Protein AF-0000000072291088 (afdb_homodimer)

Foldseek 3Di:
DDPPPPPDPCVVPPLPDQDKFKDWFADEFPDDLPWGWMWIFTSQFTADIGTHPPPPPPPPQLRFHKYWWFFFEFLAAALQQAQLCPDPVNVVQDDDPLAPVSQVVSSLVVLLVDDLVVSLVSNLVQVVQLLLLRHAEYEYEFEDDPRNQCSRVVSLVVVCVVCVQRHHYAYEYEHAAQQPQDDPDPDGSLVSSLVSCPDPRHAEYEYELVNHPDVVSSLVVLLSQLLSCLVVLHAYEYAFLQAQDQPDDGCLLSNLVSCVVNVQDQDCVVCPPSHYAYEYEFNLNCVPDDPVRLLVSLVSNDRHRYEYEKAQQLQQSHYFADDDPPPGPGGDSSIDLFLCSCPVRVGQYAYRNHHHCGSSHNDDGRNLLVVLQVSCVNNVPQDQVSLQQNSLRRGVSSCVNRPNDDDRGGDRDGGHGPWIKMAGDRPPNDPLGDSHSSSCSNPVDNFMFTDGSSHTNYTD/DDDPPPPDPCVVPPLDDQPKFKDWFADEFPDDLPWGWMWIFTSQFTADIGTHPPPPPPPPFLRFHKYWWFFFEFLAAELQQAQLCPDPVNVVQDDDPLAPVSQVVSSLVVLLVDDLVVSLVSNVVQVVQLLLLRHAEYEYEFEDDPRNQCSRVVSLVVVCVVCVQRHHYAYEYEHAAQQPQDDPDPDHSLVSSLVSCPDPRHAEYEYELVNHPDPVSSLVVLLSQLLSCLVSLHAYEYAFLQAQDQVDDGCLLSNLVSCVVNVQDQDCVVCPPSHYAYEYEFNLNCVPDDPVRLLVSLVSNDRHRYEYEKAQQLQQSHYFADDDPPPRPTGDSSIDLFLCSCPVRVGQYAYRNHHHCGSSHNDDGRNLLVVLQVSCVNNVPQDQVSLQQNSLRRGVSSCVNRPNDDDRGGDRDGGHGPWIKMAGDPPPNDPLGDSHSSSCSNPVDNFMFTDGSSHTNYTD

Organism: Botryotinia fuckeliana (strain B05.10) (NCBI:txid332648)

Radius of gyration: 28.65 Å; Cα contacts (8 Å, |Δi|>4): 2075; chains: 2; bounding box: 60×113×72 Å

Structure (mmCIF, N/CA/C/O backbone):
data_AF-0000000072291088-model_v1
#
loop_
_entity.id
_entity.type
_entity.pdbx_description
1 polymer 'Uncharacterized protein'
#
loop_
_atom_site.group_PDB
_atom_site.id
_atom_site.type_symbol
_atom_site.label_atom_id
_atom_site.label_alt_id
_atom_site.label_comp_id
_atom_site.label_asym_id
_atom_site.label_entity_id
_atom_site.label_seq_id
_atom_site.pdbx_PDB_ins_code
_atom_site.Cartn_x
_atom_site.Cartn_y
_atom_site.Cartn_z
_atom_site.occupancy
_atom_site.B_iso_or_equiv
_atom_site.auth_seq_id
_atom_site.auth_comp_id
_atom_site.auth_asym_id
_atom_site.auth_atom_id
_atom_site.pdbx_PDB_model_num
ATOM 1 N N . MET A 1 1 ? 4.293 -61.125 -18.312 1 27.14 1 MET A N 1
ATOM 2 C CA . MET A 1 1 ? 3.104 -61.25 -17.469 1 27.14 1 MET A CA 1
ATOM 3 C C . MET A 1 1 ? 3.047 -60.125 -16.453 1 27.14 1 MET A C 1
ATOM 5 O O . MET A 1 1 ? 3.73 -60.156 -15.43 1 27.14 1 MET A O 1
ATOM 9 N N . SER A 1 2 ? 3.035 -58.844 -16.859 1 27.5 2 SER A N 1
ATOM 10 C CA . SER A 1 2 ? 3.465 -57.531 -16.438 1 27.5 2 SER A CA 1
ATOM 11 C C . SER A 1 2 ? 2.592 -57 -15.305 1 27.5 2 SER A C 1
ATOM 13 O O . SER A 1 2 ? 1.382 -56.812 -15.477 1 27.5 2 SER A O 1
ATOM 15 N N . GLU A 1 3 ? 2.854 -57.375 -14.008 1 29.78 3 GLU A N 1
ATOM 16 C CA . GLU A 1 3 ? 2.078 -57.156 -12.789 1 29.78 3 GLU A CA 1
ATOM 17 C C . GLU A 1 3 ? 1.781 -55.688 -12.586 1 29.78 3 GLU A C 1
ATOM 19 O O . GLU A 1 3 ? 2.688 -54.844 -12.648 1 29.78 3 GLU A O 1
ATOM 24 N N . THR A 1 4 ? 0.57 -55.188 -12.859 1 29.88 4 THR A N 1
ATOM 25 C CA . THR A 1 4 ? -0.176 -53.938 -12.727 1 29.88 4 THR A CA 1
ATOM 26 C C . THR A 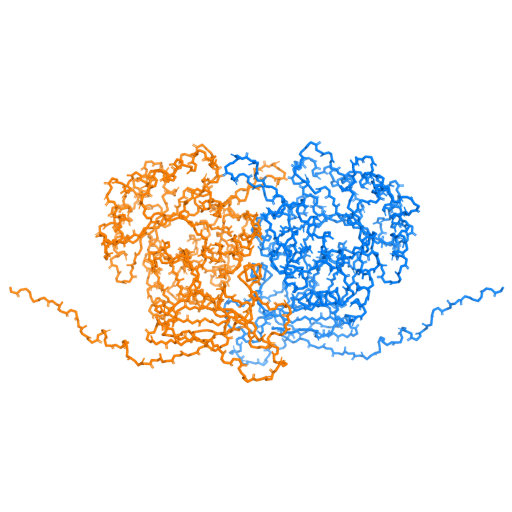1 4 ? -0.053 -53.375 -11.312 1 29.88 4 THR A C 1
ATOM 28 O O . THR A 1 4 ? -0.508 -54 -10.352 1 29.88 4 THR A O 1
ATOM 31 N N . PHE A 1 5 ? 1.061 -52.688 -10.953 1 30.31 5 PHE A N 1
ATOM 32 C CA . PHE A 1 5 ? 1.322 -52.094 -9.633 1 30.31 5 PHE A CA 1
ATOM 33 C C . PHE A 1 5 ? 0.133 -51.281 -9.156 1 30.31 5 PHE A C 1
ATOM 35 O O . PHE A 1 5 ? -0.189 -50.25 -9.742 1 30.31 5 PHE A O 1
ATOM 42 N N . MET A 1 6 ? -0.963 -51.906 -8.57 1 33.22 6 MET A N 1
ATOM 43 C CA . MET A 1 6 ? -2.125 -51.312 -7.91 1 33.22 6 MET A CA 1
ATOM 44 C C . MET A 1 6 ? -1.698 -50.344 -6.82 1 33.22 6 MET A C 1
ATOM 46 O O . MET A 1 6 ? -0.905 -50.688 -5.945 1 33.22 6 MET A O 1
ATOM 50 N N . PRO A 1 7 ? -1.659 -49.094 -7.145 1 31.75 7 PRO A N 1
ATOM 51 C CA . PRO A 1 7 ? -1.2 -48.188 -6.109 1 31.75 7 PRO A CA 1
ATOM 52 C C . PRO A 1 7 ? -1.811 -48.469 -4.738 1 31.75 7 PRO A C 1
ATOM 54 O O . PRO A 1 7 ? -2.9 -49.031 -4.656 1 31.75 7 PRO A O 1
ATOM 57 N N . ASN A 1 8 ? -0.974 -48.719 -3.713 1 32.03 8 ASN A N 1
ATOM 58 C CA . ASN A 1 8 ? -1.31 -49.219 -2.387 1 32.03 8 ASN A CA 1
ATOM 59 C C . ASN A 1 8 ? -2.414 -48.406 -1.735 1 32.03 8 ASN A C 1
ATOM 61 O O . ASN A 1 8 ? -2.389 -47.156 -1.792 1 32.03 8 ASN A O 1
ATOM 65 N N . VAL A 1 9 ? -3.615 -48.906 -1.402 1 37.38 9 VAL A N 1
ATOM 66 C CA . VAL A 1 9 ? -4.891 -48.656 -0.745 1 37.38 9 VAL A CA 1
ATOM 67 C C . VAL A 1 9 ? -4.656 -47.906 0.58 1 37.38 9 VAL A C 1
ATOM 69 O O . VAL A 1 9 ? -5.512 -47.156 1.046 1 37.38 9 VAL A O 1
ATOM 72 N N . GLU A 1 10 ? -3.523 -48.219 1.217 1 32.97 10 GLU A N 1
ATOM 73 C CA . GLU A 1 10 ? -3.328 -47.75 2.592 1 32.97 10 GLU A CA 1
ATOM 74 C C . GLU A 1 10 ? -3.143 -46.25 2.656 1 32.97 10 GLU A C 1
ATOM 76 O O . GLU A 1 10 ? -3.375 -45.625 3.701 1 32.97 10 GLU A O 1
ATOM 81 N N . GLN A 1 11 ? -2.475 -45.656 1.746 1 32.44 11 GLN A N 1
ATOM 82 C CA . GLN A 1 11 ? -2.197 -44.219 1.816 1 32.44 11 GLN A CA 1
ATOM 83 C C . GLN A 1 11 ? -3.482 -43.406 1.719 1 32.44 11 GLN A C 1
ATOM 85 O O . GLN A 1 11 ? -3.465 -42.188 1.896 1 32.44 11 GLN A O 1
ATOM 90 N N . LEU A 1 12 ? -4.477 -43.969 1.048 1 30.75 12 LEU A N 1
ATOM 91 C CA . LEU A 1 12 ? -5.816 -43.406 1.14 1 30.75 12 LEU A CA 1
ATOM 92 C C . LEU A 1 12 ? -6.363 -43.5 2.559 1 30.75 12 LEU A C 1
ATOM 94 O O . LEU A 1 12 ? -7.543 -43.25 2.799 1 30.75 12 LEU A O 1
ATOM 98 N N . LYS A 1 13 ? -5.676 -44.375 3.438 1 34.09 13 LYS A N 1
ATOM 99 C CA . LYS A 1 13 ? -6.344 -44.594 4.715 1 34.09 13 LYS A CA 1
ATOM 100 C C . LYS A 1 13 ? -6.719 -43.281 5.387 1 34.09 13 LYS A C 1
ATOM 102 O O . LYS A 1 13 ? -7.703 -43.219 6.125 1 34.09 13 LYS A O 1
ATOM 107 N N . THR A 1 14 ? -5.734 -42.469 5.691 1 32.31 14 THR A N 1
ATOM 108 C CA . THR A 1 14 ? -5.945 -41.656 6.879 1 32.31 14 THR A CA 1
ATOM 109 C C . THR A 1 14 ? -6.906 -40.5 6.578 1 32.31 14 THR A C 1
ATOM 111 O O . THR A 1 14 ? -6.477 -39.344 6.395 1 32.31 14 THR A O 1
ATOM 114 N N . LEU A 1 15 ? -7.512 -40.406 5.645 1 38.22 15 LEU A N 1
ATOM 115 C CA . LEU A 1 15 ? -8.742 -39.625 5.562 1 38.22 15 LEU A CA 1
ATOM 116 C C . LEU A 1 15 ? -9.562 -39.781 6.836 1 38.22 15 LEU A C 1
ATOM 118 O O . LEU A 1 15 ? -10.797 -39.688 6.793 1 38.22 15 LEU A O 1
ATOM 122 N N . GLN A 1 16 ? -9.078 -40.469 7.914 1 36.47 16 GLN A N 1
ATOM 123 C CA . GLN A 1 16 ? -9.633 -41.156 9.078 1 36.47 16 GLN A CA 1
ATOM 124 C C . GLN A 1 16 ? -10.633 -40.25 9.812 1 36.47 16 GLN A C 1
ATOM 126 O O . GLN A 1 16 ? -11.75 -40.688 10.117 1 36.47 16 GLN A O 1
ATOM 131 N N . LYS A 1 17 ? -10.031 -39.438 10.992 1 42.31 17 LYS A N 1
ATOM 132 C CA . LYS A 1 17 ? -10.758 -39 12.18 1 42.31 17 LYS A CA 1
ATOM 133 C C . LYS A 1 17 ? -11.781 -37.906 11.82 1 42.31 17 LYS A C 1
ATOM 135 O O . LYS A 1 17 ? -11.469 -36.969 11.102 1 42.31 17 LYS A O 1
ATOM 140 N N . ASN A 1 18 ? -13.078 -38.156 11.711 1 54.03 18 ASN A N 1
ATOM 141 C CA . ASN A 1 18 ? -14.289 -37.344 11.883 1 54.03 18 ASN A CA 1
ATOM 142 C C . ASN A 1 18 ? -14 -36.062 12.656 1 54.03 18 ASN A C 1
ATOM 144 O O . ASN A 1 18 ? -14.445 -35.906 13.797 1 54.03 18 ASN A O 1
ATOM 148 N N . GLU A 1 19 ? -12.977 -35.406 12.125 1 69.19 19 GLU A N 1
ATOM 149 C CA . GLU A 1 19 ? -12.672 -34.188 12.859 1 69.19 19 GLU A CA 1
ATOM 150 C C . GLU A 1 19 ? -13.75 -33.125 12.656 1 69.19 19 GLU A C 1
ATOM 152 O O . GLU A 1 19 ? -14.047 -32.75 11.523 1 69.19 19 GLU A O 1
ATOM 157 N N . ILE A 1 20 ? -14.531 -33.031 13.625 1 72.44 20 ILE A N 1
ATOM 158 C CA . ILE A 1 20 ? -15.602 -32.062 13.695 1 72.44 20 ILE A CA 1
ATOM 159 C C . ILE A 1 20 ? -15.07 -30.75 14.289 1 72.44 20 ILE A C 1
ATOM 161 O O . ILE A 1 20 ? -14.305 -30.766 15.258 1 72.44 20 ILE A O 1
ATOM 165 N N . SER A 1 21 ? -15.109 -29.75 13.461 1 87.69 21 SER A N 1
ATOM 166 C CA . SER A 1 21 ? -14.82 -28.422 13.992 1 87.69 21 SER A CA 1
ATOM 167 C C . SER A 1 21 ? -16 -27.484 13.781 1 87.69 21 SER A C 1
ATOM 169 O O . SER A 1 21 ? -16.812 -27.688 12.883 1 87.69 21 SER A O 1
ATOM 171 N N . SER A 1 22 ? -16.109 -26.609 14.75 1 90.56 22 SER A N 1
ATOM 172 C CA . SER A 1 22 ? -17.188 -25.625 14.703 1 90.56 22 SER A CA 1
ATOM 173 C C . SER A 1 22 ? -16.672 -24.219 14.938 1 90.56 22 SER A C 1
ATOM 175 O O . SER A 1 22 ? -15.828 -24 15.805 1 90.56 22 SER A O 1
ATOM 177 N N . PHE A 1 23 ? -17.172 -23.359 14.148 1 90.44 23 PHE A N 1
ATOM 178 C CA . PHE A 1 23 ? -16.875 -21.938 14.281 1 90.44 23 PHE A CA 1
ATOM 179 C C . PHE A 1 23 ? -18.141 -21.125 14.516 1 90.44 23 PHE A C 1
ATOM 181 O O . PHE A 1 23 ? -18.969 -20.984 13.609 1 90.44 23 PHE A O 1
ATOM 188 N N . ARG A 1 24 ? -18.188 -20.531 15.68 1 88.94 24 ARG A N 1
ATOM 189 C CA . ARG A 1 24 ? -19.469 -19.969 16.125 1 88.94 24 ARG A CA 1
ATOM 190 C C . ARG A 1 24 ? -19.516 -18.469 15.898 1 88.94 24 ARG A C 1
ATOM 192 O O . ARG A 1 24 ? -18.469 -17.797 15.867 1 88.94 24 ARG A O 1
ATOM 199 N N . ASP A 1 25 ? -20.688 -18.016 15.641 1 87.56 25 ASP A N 1
ATOM 200 C CA . ASP A 1 25 ? -21.031 -16.594 15.672 1 87.56 25 ASP A CA 1
ATOM 201 C C . ASP A 1 25 ? -20.219 -15.805 14.656 1 87.56 25 ASP A C 1
ATOM 203 O O . ASP A 1 25 ? -19.625 -14.773 14.992 1 87.56 25 ASP A O 1
ATOM 207 N N . VAL A 1 26 ? -20.125 -16.359 13.531 1 89.75 26 VAL A N 1
ATOM 208 C CA . VAL A 1 26 ? -19.406 -15.664 12.461 1 89.75 26 VAL A CA 1
ATOM 209 C C . VAL A 1 26 ? -20.422 -15.016 11.508 1 89.75 26 VAL A C 1
ATOM 211 O O . VAL A 1 26 ? -21.562 -15.469 11.398 1 89.75 26 VAL A O 1
ATOM 214 N N . HIS A 1 27 ? -20 -13.945 10.984 1 88.38 27 HIS A N 1
ATOM 215 C CA . HIS A 1 27 ? -20.781 -13.273 9.961 1 88.38 27 HIS A CA 1
ATOM 216 C C . HIS A 1 27 ? -20.375 -13.727 8.562 1 88.38 27 HIS A C 1
ATOM 218 O O . HIS A 1 27 ? -19.188 -13.875 8.281 1 88.38 27 HIS A O 1
ATOM 224 N N . ILE A 1 28 ? -21.344 -14.094 7.754 1 87.06 28 ILE A N 1
ATOM 225 C CA . ILE A 1 28 ? -21.094 -14.484 6.371 1 87.06 28 ILE A CA 1
ATOM 226 C C . ILE A 1 28 ? -21.422 -13.32 5.438 1 87.06 28 ILE A C 1
ATOM 228 O O . ILE A 1 28 ? -22.516 -12.742 5.504 1 87.06 28 ILE A O 1
ATOM 232 N N . PRO A 1 29 ? -20.484 -12.977 4.582 1 82.12 29 PRO A N 1
ATOM 233 C CA . PRO A 1 29 ? -20.734 -11.844 3.689 1 82.12 29 PRO A CA 1
ATOM 234 C C . PRO A 1 29 ? -21.984 -12.031 2.836 1 82.12 29 PRO A C 1
ATOM 236 O O . PRO A 1 29 ? -22.266 -13.141 2.371 1 82.12 29 PRO A O 1
ATOM 239 N N . GLY A 1 30 ? -22.641 -10.914 2.547 1 73.56 30 GLY A N 1
ATOM 240 C CA . GLY A 1 30 ? -23.844 -10.938 1.722 1 73.56 30 GLY A CA 1
ATOM 241 C C . GLY A 1 30 ? -25.109 -11.148 2.521 1 73.56 30 GLY A C 1
ATOM 242 O O . GLY A 1 30 ? -26.219 -10.898 2.023 1 73.56 30 GLY A O 1
ATOM 243 N N . GLY A 1 31 ? -24.938 -11.75 3.709 1 72.19 31 GLY A N 1
ATOM 244 C CA . GLY A 1 31 ? -26.109 -11.875 4.566 1 72.19 31 GLY A CA 1
ATOM 245 C C . GLY A 1 31 ? -26.438 -10.602 5.32 1 72.19 31 GLY A C 1
ATOM 246 O O . GLY A 1 31 ? -25.75 -9.594 5.184 1 72.19 31 GLY A O 1
ATOM 247 N N . PRO A 1 32 ? -27.562 -10.672 5.93 1 70.5 32 PRO A N 1
ATOM 248 C CA . PRO A 1 32 ? -27.906 -9.508 6.75 1 70.5 32 PRO A CA 1
ATOM 249 C C . PRO A 1 32 ? -26.812 -9.164 7.766 1 70.5 32 PRO A C 1
ATOM 251 O O . PRO A 1 32 ? -26.188 -10.062 8.328 1 70.5 32 PRO A O 1
ATOM 254 N N . SER A 1 33 ? -26.5 -7.898 7.902 1 65.31 33 SER A N 1
ATOM 255 C CA . SER A 1 33 ? -25.406 -7.434 8.734 1 65.31 33 SER A CA 1
ATOM 256 C C . SER A 1 33 ? -25.547 -7.906 10.172 1 65.31 33 SER A C 1
ATOM 258 O O . SER A 1 33 ? -24.562 -8.055 10.891 1 65.31 33 SER A O 1
ATOM 260 N N . ASP A 1 34 ? -26.688 -8.18 10.578 1 70.31 34 ASP A N 1
ATOM 261 C CA . ASP A 1 34 ? -26.922 -8.523 11.984 1 70.31 34 ASP A CA 1
ATOM 262 C C . ASP A 1 34 ? -27.047 -10.039 12.156 1 70.31 34 ASP A C 1
ATOM 264 O O . ASP A 1 34 ? -27.328 -10.516 13.266 1 70.31 34 ASP A O 1
ATOM 268 N N . SER A 1 35 ? -26.719 -10.703 11.094 1 78.75 35 SER A N 1
ATOM 269 C CA . SER A 1 35 ? -26.891 -12.148 11.195 1 78.75 35 SER A CA 1
ATOM 270 C C . SER A 1 35 ? -25.562 -12.828 11.539 1 78.75 35 SER A C 1
ATOM 272 O O . SER A 1 35 ? -24.5 -12.422 11.055 1 78.75 35 SER A O 1
ATOM 274 N N . CYS A 1 36 ? -25.641 -13.719 12.508 1 86.44 36 CYS A N 1
ATOM 275 C CA . CYS A 1 36 ? -24.516 -14.57 12.883 1 86.44 36 CYS A CA 1
ATOM 276 C C . CYS A 1 36 ? -24.812 -16.031 12.609 1 86.44 36 CYS A C 1
ATOM 278 O O . CYS A 1 36 ? -25.969 -16.453 12.672 1 86.44 36 CYS A O 1
ATOM 280 N N . HIS A 1 37 ? -23.75 -16.75 12.266 1 89.88 37 HIS A N 1
ATOM 281 C CA . HIS A 1 37 ? -23.922 -18.141 11.898 1 89.88 37 HIS A CA 1
ATOM 282 C C . HIS A 1 37 ? -22.875 -19.016 12.578 1 89.88 37 HIS A C 1
ATOM 284 O O . HIS A 1 37 ? -21.797 -18.531 12.953 1 89.88 37 HIS A O 1
ATOM 290 N N . ASP A 1 38 ? -23.266 -20.219 12.781 1 92 38 ASP A N 1
ATOM 291 C CA . ASP A 1 38 ? -22.328 -21.281 13.156 1 92 38 ASP A CA 1
ATOM 292 C C . ASP A 1 38 ? -21.969 -22.156 11.953 1 92 38 ASP A C 1
ATOM 294 O O . ASP A 1 38 ? -22.859 -22.656 11.258 1 92 38 ASP A O 1
ATOM 298 N N . VAL A 1 39 ? -20.703 -22.25 11.742 1 92.81 39 VAL A N 1
ATOM 299 C CA . VAL A 1 39 ? -20.219 -23.062 10.633 1 92.81 39 VAL A CA 1
ATOM 300 C C . VAL A 1 39 ? -19.594 -24.344 11.164 1 92.81 39 VAL A C 1
ATOM 302 O O . VAL A 1 39 ? -18.609 -24.312 11.898 1 92.81 39 VAL A O 1
ATOM 305 N N . ASN A 1 40 ? -20.188 -25.469 10.812 1 94.31 40 ASN A N 1
ATOM 306 C CA . ASN A 1 40 ? -19.703 -26.781 11.211 1 94.31 40 ASN A CA 1
ATOM 307 C C . ASN A 1 40 ? -19.031 -27.5 10.047 1 94.31 40 ASN A C 1
ATOM 309 O O . ASN A 1 40 ? -19.562 -27.516 8.938 1 94.31 40 ASN A O 1
ATOM 313 N N . CYS A 1 41 ? -17.859 -28 10.367 1 93.44 41 CYS A N 1
ATOM 314 C CA . CYS A 1 41 ? -17.078 -28.672 9.328 1 93.44 41 CYS A CA 1
ATOM 315 C C . CYS A 1 41 ? -16.875 -30.141 9.672 1 93.44 41 CYS A C 1
ATOM 317 O O . CYS A 1 41 ? -16.812 -30.5 10.844 1 93.44 41 CYS A O 1
ATOM 319 N N . LEU A 1 42 ? -16.859 -30.969 8.648 1 89.75 42 LEU A N 1
ATOM 320 C CA . LEU A 1 42 ? -16.594 -32.406 8.75 1 89.75 42 LEU A CA 1
ATOM 321 C C . LEU A 1 42 ? -15.68 -32.844 7.609 1 89.75 42 LEU A C 1
ATOM 323 O O . LEU A 1 42 ? -16 -32.656 6.438 1 89.75 42 LEU A O 1
ATOM 327 N N . THR A 1 43 ? -14.656 -33.5 7.887 1 83.19 43 THR A N 1
ATOM 328 C CA . THR A 1 43 ? -13.727 -34.094 6.941 1 83.19 43 THR A CA 1
ATOM 329 C C . THR A 1 43 ? -13.305 -33.094 5.875 1 83.19 43 THR A C 1
ATOM 331 O O . THR A 1 43 ? -13.398 -33.375 4.676 1 83.19 43 THR A O 1
ATOM 334 N N . GLY A 1 44 ? -13.102 -31.828 6.285 1 87.88 44 GLY A N 1
ATOM 335 C CA . GLY A 1 44 ? -12.5 -30.844 5.398 1 87.88 44 GLY A CA 1
ATOM 336 C C . GLY A 1 44 ? -13.516 -30.047 4.598 1 87.88 44 GLY A C 1
ATOM 337 O O . GLY A 1 44 ? -13.156 -29.234 3.748 1 87.88 44 GLY A O 1
ATOM 338 N N . SER A 1 45 ? -14.812 -30.312 4.871 1 92.12 45 SER A N 1
ATOM 339 C CA . SER A 1 45 ? -15.875 -29.578 4.18 1 92.12 45 SER A CA 1
ATOM 340 C C . SER A 1 45 ? -16.875 -28.984 5.168 1 92.12 45 SER A C 1
ATOM 342 O O . SER A 1 45 ? -16.984 -29.453 6.301 1 92.12 45 SER A O 1
ATOM 344 N N . ILE A 1 46 ? -17.547 -28 4.684 1 92.88 46 ILE A N 1
ATOM 345 C CA . ILE A 1 46 ? -18.594 -27.422 5.504 1 92.88 46 ILE A CA 1
ATOM 346 C C . ILE A 1 46 ? -19.797 -28.359 5.531 1 92.88 46 ILE A C 1
ATOM 348 O O . ILE A 1 46 ? -20.359 -28.688 4.484 1 92.88 46 ILE A O 1
ATOM 352 N N . ARG A 1 47 ? -20.172 -28.719 6.633 1 94.38 47 ARG A N 1
ATOM 353 C CA . ARG A 1 47 ? -21.266 -29.672 6.797 1 94.38 47 ARG A CA 1
ATOM 354 C C . ARG A 1 47 ? -22.594 -28.938 7.012 1 94.38 47 ARG A C 1
ATOM 356 O O . ARG A 1 47 ? -23.641 -29.406 6.551 1 94.38 47 ARG A O 1
ATOM 363 N N . SER A 1 48 ? -22.516 -27.875 7.805 1 94.38 48 SER A N 1
ATOM 364 C CA . SER A 1 48 ? -23.734 -27.109 8.047 1 94.38 48 SER A CA 1
ATOM 365 C C . SER A 1 48 ? -23.422 -25.672 8.406 1 94.38 48 SER A C 1
ATOM 367 O O . SER A 1 48 ? -22.344 -25.375 8.938 1 94.38 48 SER A O 1
ATOM 369 N N . ILE A 1 49 ? -24.266 -24.859 8.016 1 92.56 49 ILE A N 1
ATOM 370 C CA . ILE A 1 49 ? -24.312 -23.453 8.398 1 92.56 49 ILE A CA 1
ATOM 371 C C . ILE A 1 49 ? -25.672 -23.125 9.039 1 92.56 49 ILE A C 1
ATOM 373 O O . ILE A 1 49 ? -26.703 -23.219 8.383 1 92.56 49 ILE A O 1
ATOM 377 N N . THR A 1 50 ? -25.641 -22.859 10.297 1 91.62 50 THR A N 1
ATOM 378 C CA . THR A 1 50 ? -26.891 -22.609 11.008 1 91.62 50 THR A CA 1
ATOM 379 C C . THR A 1 50 ? -26.891 -21.234 11.648 1 91.62 50 THR A C 1
ATOM 381 O O . THR A 1 50 ? -25.844 -20.719 12.047 1 91.62 50 THR A O 1
ATOM 384 N N . SER A 1 51 ? -28.141 -20.688 11.648 1 88 51 SER A N 1
ATOM 385 C CA . SER A 1 51 ? -28.25 -19.406 12.336 1 88 51 SER A CA 1
ATOM 386 C C . SER A 1 51 ? -27.906 -19.531 13.82 1 88 51 SER A C 1
ATOM 388 O O . SER A 1 51 ? -28.297 -20.5 14.469 1 88 51 SER A O 1
ATOM 390 N N . ALA A 1 52 ? -27.016 -18.688 14.117 1 80.38 52 ALA A N 1
ATOM 391 C CA . ALA A 1 52 ? -26.672 -18.703 15.531 1 80.38 52 ALA A CA 1
ATOM 392 C C . ALA A 1 52 ? -27.859 -18.281 16.406 1 80.38 52 ALA A C 1
ATOM 394 O O . ALA A 1 52 ? -28.641 -17.422 16 1 80.38 52 ALA A O 1
ATOM 395 N N . ASP A 1 53 ? -28.516 -19.188 17.281 1 63.56 53 ASP A N 1
ATOM 396 C CA . ASP A 1 53 ? -29.625 -18.906 18.188 1 63.56 53 ASP A CA 1
ATOM 397 C C . ASP A 1 53 ? -29.344 -17.656 19.031 1 63.56 53 ASP A C 1
ATOM 399 O O . ASP A 1 53 ? -28.422 -17.656 19.844 1 63.56 53 ASP A O 1
ATOM 403 N N . ASN A 1 54 ? -29.594 -16.594 18.406 1 55.91 54 ASN A N 1
ATOM 404 C CA . ASN A 1 54 ? -29.484 -15.359 19.203 1 55.91 54 ASN A CA 1
ATOM 405 C C . ASN A 1 54 ? -30.375 -15.414 20.438 1 55.91 54 ASN A C 1
ATOM 407 O O . ASN A 1 54 ? -30.688 -14.383 21.031 1 55.91 54 ASN A O 1
ATOM 411 N N . SER A 1 55 ? -31.172 -16.375 20.703 1 46.44 55 SER A N 1
ATOM 412 C CA . SER A 1 55 ? -32.125 -16.312 21.797 1 46.44 55 SER A CA 1
ATOM 413 C C . SER A 1 55 ? -31.422 -15.938 23.109 1 46.44 55 SER A C 1
ATOM 415 O O . SER A 1 55 ? -32.062 -15.805 24.156 1 46.44 55 SER A O 1
ATOM 417 N N . THR A 1 56 ? -30.312 -16.516 23.422 1 42.88 56 THR A N 1
ATOM 418 C CA . THR A 1 56 ? -29.969 -15.992 24.734 1 42.88 56 THR A CA 1
ATOM 419 C C . THR A 1 56 ? -29.938 -14.469 24.719 1 42.88 56 THR A C 1
ATOM 421 O O . THR A 1 56 ? -29.312 -13.859 23.859 1 42.88 56 THR A O 1
ATOM 424 N N . SER A 1 57 ? -31.016 -13.852 25.25 1 38.53 57 SER A N 1
ATOM 425 C CA . SER A 1 57 ? -31.578 -12.523 25.484 1 38.53 57 SER A CA 1
ATOM 426 C C . SER A 1 57 ? -30.484 -11.492 25.734 1 38.53 57 SER A C 1
ATOM 428 O O . SER A 1 57 ? -30.766 -10.32 25.969 1 38.53 57 SER A O 1
ATOM 430 N N . ASP A 1 58 ? -29.344 -11.883 26.406 1 38.84 58 ASP A N 1
ATOM 431 C CA . ASP A 1 58 ? -28.734 -10.656 26.922 1 38.84 58 ASP A CA 1
ATOM 432 C C . ASP A 1 58 ? -28.469 -9.656 25.797 1 38.84 58 ASP A C 1
ATOM 434 O O . ASP A 1 58 ? -27.75 -9.961 24.844 1 38.84 58 ASP A O 1
ATOM 438 N N . SER A 1 59 ? -29.406 -8.781 25.516 1 39.12 59 SER A N 1
ATOM 439 C CA . SER A 1 59 ? -29.469 -7.535 24.766 1 39.12 59 SER A CA 1
ATOM 440 C C . SER A 1 59 ? -28.078 -6.961 24.516 1 39.12 59 SER A C 1
ATOM 442 O O . SER A 1 59 ? -27.875 -6.18 23.578 1 39.12 59 SER A O 1
ATOM 444 N N . ALA A 1 60 ? -27.344 -6.828 25.641 1 39.03 60 ALA A N 1
ATOM 445 C CA . ALA A 1 60 ? -26.125 -6.02 25.734 1 39.03 60 ALA A CA 1
ATOM 446 C C . ALA A 1 60 ? -24.984 -6.645 24.938 1 39.03 60 ALA A C 1
ATOM 448 O O . ALA A 1 60 ? -23.844 -6.188 25 1 39.03 60 ALA A O 1
ATOM 449 N N . LYS A 1 61 ? -25.109 -7.906 24.562 1 43 61 LYS A N 1
ATOM 450 C CA . LYS A 1 61 ? -23.844 -8.414 24.031 1 43 61 LYS A CA 1
ATOM 451 C C . LYS A 1 61 ? -23.484 -7.723 22.734 1 43 61 LYS A C 1
ATOM 453 O O . LYS A 1 61 ? -24.25 -7.754 21.766 1 43 61 LYS A O 1
ATOM 458 N N . GLN A 1 62 ? -22.828 -6.719 22.828 1 47 62 GLN A N 1
ATOM 459 C CA . GLN A 1 62 ? -22.078 -6.059 21.766 1 47 62 GLN A CA 1
ATOM 460 C C . GLN A 1 62 ? -21.594 -7.066 20.734 1 47 62 GLN A C 1
ATOM 462 O O . GLN A 1 62 ? -20.891 -8.023 21.078 1 47 62 GLN A O 1
ATOM 467 N N . LYS A 1 63 ? -22.359 -7.434 19.688 1 53.97 63 LYS A N 1
ATOM 468 C CA . LYS A 1 63 ? -22.156 -8.422 18.625 1 53.97 63 LYS A CA 1
ATOM 469 C C . LYS A 1 63 ? -20.75 -8.344 18.062 1 53.97 63 LYS A C 1
ATOM 471 O O . LYS A 1 63 ? -20.297 -7.262 17.672 1 53.97 63 LYS A O 1
ATOM 476 N N . ASP A 1 64 ? -19.891 -9.219 18.484 1 62.38 64 ASP A N 1
ATOM 477 C CA . ASP A 1 64 ? -18.547 -9.43 17.953 1 62.38 64 ASP A CA 1
ATOM 478 C C . ASP A 1 64 ? -18.578 -9.602 16.438 1 62.38 64 ASP A C 1
ATOM 480 O O . ASP A 1 64 ? -19.391 -10.375 15.906 1 62.38 64 ASP A O 1
ATOM 484 N N . TYR A 1 65 ? -18.062 -8.586 15.672 1 76.75 65 TYR A N 1
ATOM 485 C CA . TYR A 1 65 ? -18.125 -8.75 14.227 1 76.75 65 TYR A CA 1
ATOM 486 C C . TYR A 1 65 ? -16.922 -9.531 13.719 1 76.75 65 TYR A C 1
ATOM 488 O O . TYR A 1 65 ? -15.789 -9.031 13.773 1 76.75 65 TYR A O 1
ATOM 496 N N . ARG A 1 66 ? -17.109 -10.852 13.562 1 88 66 ARG A N 1
ATOM 497 C CA . ARG A 1 66 ? -16.141 -11.719 12.914 1 88 66 ARG A CA 1
ATOM 498 C C . ARG A 1 66 ? -16.625 -12.133 11.523 1 88 66 ARG A C 1
ATOM 500 O O . ARG A 1 66 ? -17.656 -12.805 11.391 1 88 66 ARG A O 1
ATOM 507 N N . LEU A 1 67 ? -15.891 -11.695 10.562 1 91.12 67 LEU A N 1
ATOM 508 C CA . LEU A 1 67 ? -16.281 -11.953 9.18 1 91.12 67 LEU A CA 1
ATOM 509 C C . LEU A 1 67 ? -15.531 -13.156 8.617 1 91.12 67 LEU A C 1
ATOM 511 O O . LEU A 1 67 ? -14.305 -13.219 8.695 1 91.12 67 LEU A O 1
ATOM 515 N N . ILE A 1 68 ? -16.281 -14.148 8.125 1 93.5 68 ILE A N 1
ATOM 516 C CA . ILE A 1 68 ? -15.68 -15.336 7.535 1 93.5 68 ILE A CA 1
ATOM 517 C C . ILE A 1 68 ? -15.703 -15.219 6.012 1 93.5 68 ILE A C 1
ATOM 519 O O . ILE A 1 68 ? -16.734 -14.875 5.426 1 93.5 68 ILE A O 1
ATOM 523 N N . VAL A 1 69 ? -14.594 -15.383 5.352 1 95.62 69 VAL A N 1
ATOM 524 C CA . VAL A 1 69 ? -14.508 -15.414 3.893 1 95.62 69 VAL A CA 1
ATOM 525 C C . VAL A 1 69 ? -13.672 -16.625 3.453 1 95.62 69 VAL A C 1
ATOM 527 O O . VAL A 1 69 ? -12.93 -17.188 4.25 1 95.62 69 VAL A O 1
ATOM 530 N N . PRO A 1 70 ? -13.867 -17.094 2.164 1 95.94 70 PRO A N 1
ATOM 531 C CA . PRO A 1 70 ? -12.992 -18.156 1.683 1 95.94 70 PRO A CA 1
ATOM 532 C C . PRO A 1 70 ? -11.508 -17.844 1.863 1 95.94 70 PRO A C 1
ATOM 534 O O . PRO A 1 70 ? -11.125 -16.672 1.858 1 95.94 70 PRO A O 1
ATOM 537 N N . GLY A 1 71 ? -10.719 -18.875 2.07 1 97.19 71 GLY A N 1
ATOM 538 C CA . GLY A 1 71 ? -9.289 -18.688 2.27 1 97.19 71 GLY A CA 1
ATOM 539 C C . GLY A 1 71 ? -8.641 -17.859 1.175 1 97.19 71 GLY A C 1
ATOM 540 O O . GLY A 1 71 ? -9.078 -17.891 0.022 1 97.19 71 GLY A O 1
ATOM 541 N N . LEU A 1 72 ? -7.617 -17.125 1.534 1 98.38 72 LEU A N 1
ATOM 542 C CA . LEU A 1 72 ? -6.887 -16.312 0.562 1 98.38 72 LEU A CA 1
ATOM 543 C C . LEU A 1 72 ? -5.891 -17.172 -0.214 1 98.38 72 LEU A C 1
ATOM 545 O O . LEU A 1 72 ? -5.566 -18.281 0.201 1 98.38 72 LEU A O 1
ATOM 549 N N . CYS A 1 73 ? -5.449 -16.609 -1.367 1 98.69 73 CYS A N 1
ATOM 550 C CA . CYS A 1 73 ? -4.629 -17.406 -2.273 1 98.69 73 CYS A CA 1
ATOM 551 C C . CYS A 1 73 ? -3.527 -16.562 -2.898 1 98.69 73 CYS A C 1
ATOM 553 O O . CYS A 1 73 ? -3.777 -15.43 -3.334 1 98.69 73 CYS A O 1
ATOM 555 N N . HIS A 1 74 ? -2.27 -17.062 -2.84 1 98.88 74 HIS A N 1
ATOM 556 C CA . HIS A 1 74 ? -1.217 -16.547 -3.711 1 98.88 74 HIS A CA 1
ATOM 557 C C . HIS A 1 74 ? -1.235 -17.25 -5.066 1 98.88 74 HIS A C 1
ATOM 559 O O . HIS A 1 74 ? -0.683 -18.344 -5.211 1 98.88 74 HIS A O 1
ATOM 565 N N . PRO A 1 75 ? -1.782 -16.594 -6.051 1 98.81 75 PRO A N 1
ATOM 566 C CA . PRO A 1 75 ? -1.733 -17.234 -7.363 1 98.81 75 PRO A CA 1
ATOM 567 C C . PRO A 1 75 ? -0.346 -17.188 -8 1 98.81 75 PRO A C 1
ATOM 569 O O . PRO A 1 75 ? -0.089 -17.859 -8.992 1 98.81 75 PRO A O 1
ATOM 572 N N . HIS A 1 76 ? 0.525 -16.422 -7.426 1 98.88 76 HIS A N 1
ATOM 573 C CA . HIS A 1 76 ? 1.861 -16.125 -7.938 1 98.88 76 HIS A CA 1
ATOM 574 C C . HIS A 1 76 ? 2.789 -15.656 -6.82 1 98.88 76 HIS A C 1
ATOM 576 O O . HIS A 1 76 ? 2.703 -14.516 -6.375 1 98.88 76 HIS A O 1
ATOM 582 N N . ILE A 1 77 ? 3.705 -16.531 -6.336 1 98.81 77 ILE A N 1
ATOM 583 C CA . ILE A 1 77 ? 4.629 -16.125 -5.285 1 98.81 77 ILE A CA 1
ATOM 584 C C . ILE A 1 77 ? 5.977 -16.812 -5.488 1 98.81 77 ILE A C 1
ATOM 586 O O . ILE A 1 77 ? 6.027 -18 -5.824 1 98.81 77 ILE A O 1
ATOM 590 N N . HIS A 1 78 ? 7.039 -16.109 -5.414 1 98.81 78 HIS A N 1
ATOM 591 C CA . HIS A 1 78 ? 8.375 -16.688 -5.551 1 98.81 78 HIS A CA 1
ATOM 592 C C . HIS A 1 78 ? 8.906 -17.172 -4.207 1 98.81 78 HIS A C 1
ATOM 594 O O . HIS A 1 78 ? 9.383 -16.375 -3.4 1 98.81 78 HIS A O 1
ATOM 600 N N . LEU A 1 79 ? 8.953 -18.406 -4.051 1 98.69 79 LEU A N 1
ATOM 601 C CA . LEU A 1 79 ? 9.25 -19.047 -2.77 1 98.69 79 LEU A CA 1
ATOM 602 C C . LEU A 1 79 ? 10.75 -19.062 -2.508 1 98.69 79 LEU A C 1
ATOM 604 O O . LEU A 1 79 ? 11.188 -18.953 -1.359 1 98.69 79 LEU A O 1
ATOM 608 N N . ASP A 1 80 ? 11.539 -19.172 -3.545 1 97.94 80 ASP A N 1
ATOM 609 C CA . ASP A 1 80 ? 12.953 -19.469 -3.373 1 97.94 80 ASP A CA 1
ATOM 610 C C . ASP A 1 80 ? 13.773 -18.172 -3.252 1 97.94 80 ASP A C 1
ATOM 612 O O . ASP A 1 80 ? 14.922 -18.203 -2.807 1 97.94 80 ASP A O 1
ATOM 616 N N . LYS A 1 81 ? 13.258 -17.047 -3.646 1 97.06 81 LYS A N 1
ATOM 617 C CA . LYS A 1 81 ? 14.07 -15.836 -3.562 1 97.06 81 LYS A CA 1
ATOM 618 C C . LYS A 1 81 ? 13.422 -14.789 -2.66 1 97.06 81 LYS A C 1
ATOM 620 O O . LYS A 1 81 ? 13.688 -13.594 -2.789 1 97.06 81 LYS A O 1
ATOM 625 N N . CYS A 1 82 ? 12.609 -15.227 -1.776 1 97.81 82 CYS A N 1
ATOM 626 C CA . CYS A 1 82 ? 11.961 -14.336 -0.823 1 97.81 82 CYS A CA 1
ATOM 627 C C . CYS A 1 82 ? 12.938 -13.898 0.265 1 97.81 82 CYS A C 1
ATOM 629 O O . CYS A 1 82 ? 13.852 -14.641 0.619 1 97.81 82 CYS A O 1
ATOM 631 N N . PHE A 1 83 ? 12.844 -12.703 0.758 1 96.5 83 PHE A N 1
ATOM 632 C CA . PHE A 1 83 ? 13.469 -12.141 1.951 1 96.5 83 PHE A CA 1
ATOM 633 C C . PHE A 1 83 ? 14.984 -12.141 1.821 1 96.5 83 PHE A C 1
ATOM 635 O O . PHE A 1 83 ? 15.703 -12.25 2.82 1 96.5 83 PHE A O 1
ATOM 642 N N . LEU A 1 84 ? 15.477 -12.07 0.611 1 96.56 84 LEU A N 1
ATOM 643 C CA . LEU A 1 84 ? 16.922 -11.984 0.41 1 96.56 84 LEU A CA 1
ATOM 644 C C . LEU A 1 84 ? 17.484 -10.734 1.082 1 96.56 84 LEU A C 1
ATOM 646 O O . LEU A 1 84 ? 18.547 -10.797 1.708 1 96.56 84 LEU A O 1
ATOM 650 N N . LEU A 1 85 ? 16.766 -9.672 1.075 1 93 85 LEU A N 1
ATOM 651 C CA . LEU A 1 85 ? 17.266 -8.391 1.575 1 93 85 LEU A CA 1
ATOM 652 C C . LEU A 1 85 ? 17.203 -8.344 3.1 1 93 85 LEU A C 1
ATOM 654 O O . LEU A 1 85 ? 17.766 -7.438 3.719 1 93 85 LEU A O 1
ATOM 658 N N . SER A 1 86 ? 16.609 -9.305 3.711 1 90 86 SER A N 1
ATOM 659 C CA . SER A 1 86 ? 16.5 -9.312 5.164 1 90 86 SER A CA 1
ATOM 660 C C . SER A 1 86 ? 17.344 -10.414 5.781 1 90 86 SER A C 1
ATOM 662 O O . SER A 1 86 ? 17.578 -10.43 6.996 1 90 86 SER A O 1
ATOM 664 N N . HIS A 1 87 ? 17.781 -11.336 5.016 1 93.12 87 HIS A N 1
ATOM 665 C CA . HIS A 1 87 ? 18.516 -12.477 5.535 1 93.12 87 HIS A CA 1
ATOM 666 C C . HIS A 1 87 ? 20 -12.133 5.73 1 93.12 87 HIS A C 1
ATOM 668 O O . HIS A 1 87 ? 20.625 -11.57 4.832 1 93.12 87 HIS A O 1
ATOM 674 N N . PRO A 1 88 ? 20.547 -12.57 6.863 1 89.69 88 PRO A N 1
ATOM 675 C CA . PRO A 1 88 ? 21.922 -12.188 7.164 1 89.69 88 PRO A CA 1
ATOM 676 C C . PRO A 1 88 ? 22.922 -12.734 6.148 1 89.69 88 PRO A C 1
ATOM 678 O O . PRO A 1 88 ? 23.953 -12.102 5.875 1 89.69 88 PRO A O 1
ATOM 681 N N . LYS A 1 89 ? 22.625 -13.812 5.523 1 93.69 89 LYS A N 1
ATOM 682 C CA . LYS A 1 89 ? 23.516 -14.438 4.547 1 93.69 89 LYS A CA 1
ATOM 683 C C . LYS A 1 89 ? 23.719 -13.531 3.332 1 93.69 89 LYS A C 1
ATOM 685 O O . LYS A 1 89 ? 24.75 -13.602 2.664 1 93.69 89 LYS A O 1
ATOM 690 N N . TYR A 1 90 ? 22.766 -12.695 3.088 1 95.06 90 TYR A N 1
ATOM 691 C CA . TYR A 1 90 ? 22.797 -11.867 1.889 1 95.06 90 TYR A CA 1
ATOM 692 C C . TYR A 1 90 ? 22.828 -10.383 2.248 1 95.06 90 TYR A C 1
ATOM 694 O O . TYR A 1 90 ? 22.375 -9.539 1.479 1 95.06 90 TYR A O 1
ATOM 702 N N . ALA A 1 91 ? 23.344 -10.047 3.391 1 87.88 91 ALA A N 1
ATOM 703 C CA . ALA A 1 91 ? 23.328 -8.695 3.943 1 87.88 91 ALA A CA 1
ATOM 704 C C . ALA A 1 91 ? 24.156 -7.742 3.086 1 87.88 91 ALA A C 1
ATOM 706 O O . ALA A 1 91 ? 23.953 -6.523 3.137 1 87.88 91 ALA A O 1
ATOM 707 N N . ASP A 1 92 ? 24.984 -8.305 2.303 1 91.38 92 ASP A N 1
ATOM 708 C CA . ASP A 1 92 ? 25.875 -7.488 1.474 1 91.38 92 ASP A CA 1
ATOM 709 C C . ASP A 1 92 ? 25.156 -7.039 0.197 1 91.38 92 ASP A C 1
ATOM 711 O O . ASP A 1 92 ? 25.609 -6.113 -0.477 1 91.38 92 ASP A O 1
ATOM 715 N N . LEU A 1 93 ? 24.094 -7.711 -0.135 1 91.25 93 LEU A N 1
ATOM 716 C CA . LEU A 1 93 ? 23.359 -7.352 -1.342 1 91.25 93 LEU A CA 1
ATOM 717 C C . LEU A 1 93 ? 22.484 -6.121 -1.103 1 91.25 93 LEU A C 1
ATOM 719 O O . LEU A 1 93 ? 21.578 -6.148 -0.261 1 91.25 93 LEU A O 1
ATOM 723 N N . GLU A 1 94 ? 22.844 -5.047 -1.821 1 90.56 94 GLU A N 1
ATOM 724 C CA . GLU A 1 94 ? 22.141 -3.781 -1.643 1 90.56 94 GLU A CA 1
ATOM 725 C C . GLU A 1 94 ? 21.641 -3.234 -2.977 1 90.56 94 GLU A C 1
ATOM 727 O O . GLU A 1 94 ? 22.328 -3.342 -3.994 1 90.56 94 GLU A O 1
ATOM 732 N N . ILE A 1 95 ? 20.484 -2.66 -2.932 1 93.44 95 ILE A N 1
ATOM 733 C CA . ILE A 1 95 ? 19.938 -1.988 -4.109 1 93.44 95 ILE A CA 1
ATOM 734 C C . ILE A 1 95 ? 20.547 -0.597 -4.238 1 93.44 95 ILE A C 1
ATOM 736 O O . ILE A 1 95 ? 20.531 0.191 -3.287 1 93.44 95 ILE A O 1
ATOM 740 N N . ASN A 1 96 ? 21.031 -0.315 -5.414 1 91.12 96 ASN A N 1
ATOM 741 C CA . ASN A 1 96 ? 21.625 0.993 -5.668 1 91.12 96 ASN A CA 1
ATOM 742 C C . ASN A 1 96 ? 20.828 1.784 -6.699 1 91.12 96 ASN A C 1
ATOM 744 O O . ASN A 1 96 ? 20.641 2.99 -6.543 1 91.12 96 ASN A O 1
ATOM 748 N N . ASP A 1 97 ? 20.375 1.142 -7.707 1 86.12 97 ASP A N 1
ATOM 749 C CA . ASP A 1 97 ? 19.641 1.797 -8.789 1 86.12 97 ASP A CA 1
ATOM 750 C C . ASP A 1 97 ? 18.156 1.46 -8.734 1 86.12 97 ASP A C 1
ATOM 752 O O . ASP A 1 97 ? 17.312 2.316 -9.008 1 86.12 97 ASP A O 1
ATOM 756 N N . GLY A 1 98 ? 17.906 0.231 -8.484 1 87.5 98 GLY A N 1
ATOM 757 C CA . GLY A 1 98 ? 16.531 -0.197 -8.32 1 87.5 98 GLY A CA 1
ATOM 758 C C . GLY A 1 98 ? 15.875 -0.618 -9.625 1 87.5 98 GLY A C 1
ATOM 759 O O . GLY A 1 98 ? 14.664 -0.852 -9.672 1 87.5 98 GLY A O 1
ATOM 760 N N . ASP A 1 99 ? 16.656 -0.744 -10.711 1 88.62 99 ASP A N 1
ATOM 761 C CA . ASP A 1 99 ? 16.062 -1.125 -11.984 1 88.62 99 ASP A CA 1
ATOM 762 C C . ASP A 1 99 ? 16.109 -2.639 -12.188 1 88.62 99 ASP A C 1
ATOM 764 O O . ASP A 1 99 ? 16.625 -3.365 -11.336 1 88.62 99 ASP A O 1
ATOM 768 N N . PHE A 1 100 ? 15.578 -3.119 -13.281 1 89.56 100 PHE A N 1
ATOM 769 C CA . PHE A 1 100 ? 15.414 -4.539 -13.57 1 89.56 100 PHE A CA 1
ATOM 770 C C . PHE A 1 100 ? 16.766 -5.219 -13.742 1 89.56 100 PHE A C 1
ATOM 772 O O . PHE A 1 100 ? 16.984 -6.324 -13.242 1 89.56 100 PHE A O 1
ATOM 779 N N . SER A 1 101 ? 17.625 -4.574 -14.43 1 91.44 101 SER A N 1
ATOM 780 C CA . SER A 1 101 ? 18.938 -5.152 -14.672 1 91.44 101 SER A CA 1
ATOM 781 C C . SER A 1 101 ? 19.688 -5.398 -13.367 1 91.44 101 SER A C 1
ATOM 783 O O . SER A 1 101 ? 20.297 -6.449 -13.188 1 91.44 101 SER A O 1
ATOM 785 N N . GLU A 1 102 ? 19.641 -4.441 -12.492 1 93.88 102 GLU A N 1
ATOM 786 C CA . GLU A 1 102 ? 20.266 -4.625 -11.188 1 93.88 102 GLU A CA 1
ATOM 787 C C . GLU A 1 102 ? 19.594 -5.758 -10.414 1 93.88 102 GLU A C 1
ATOM 789 O O . GLU A 1 102 ? 20.266 -6.543 -9.742 1 93.88 102 GLU A O 1
ATOM 794 N N . ALA A 1 103 ? 18.281 -5.809 -10.438 1 93.69 103 ALA A N 1
ATOM 795 C CA . ALA A 1 103 ? 17.547 -6.859 -9.742 1 93.69 103 ALA A CA 1
ATOM 796 C C . ALA A 1 103 ? 17.984 -8.242 -10.211 1 93.69 103 ALA A C 1
ATOM 798 O O . ALA A 1 103 ? 18.188 -9.148 -9.398 1 93.69 103 ALA A O 1
ATOM 799 N N . MET A 1 104 ? 18.156 -8.391 -11.547 1 91.19 104 MET A N 1
ATOM 800 C CA . MET A 1 104 ? 18.625 -9.648 -12.117 1 91.19 104 MET A CA 1
ATOM 801 C C . MET A 1 104 ? 20.016 -9.984 -11.625 1 91.19 104 MET A C 1
ATOM 803 O O . MET A 1 104 ? 20.297 -11.125 -11.25 1 91.19 104 MET A O 1
ATOM 807 N N . LYS A 1 105 ? 20.828 -8.992 -11.602 1 93.81 105 LYS A N 1
ATOM 808 C CA . LYS A 1 105 ? 22.219 -9.18 -11.18 1 93.81 105 LYS A CA 1
ATOM 809 C C . LYS A 1 105 ? 22.281 -9.578 -9.703 1 93.81 105 LYS A C 1
ATOM 811 O O . LYS A 1 105 ? 22.969 -10.539 -9.352 1 93.81 105 LYS A O 1
ATOM 816 N N . LEU A 1 106 ? 21.578 -8.836 -8.875 1 94.5 106 LEU A N 1
ATOM 817 C CA . LEU A 1 106 ? 21.578 -9.102 -7.441 1 94.5 106 LEU A CA 1
ATOM 818 C C . LEU A 1 106 ? 20.984 -10.477 -7.145 1 94.5 106 LEU A C 1
ATOM 820 O O . LEU A 1 106 ? 21.484 -11.195 -6.273 1 94.5 106 LEU A O 1
ATOM 824 N N . THR A 1 107 ? 19.969 -10.82 -7.867 1 93.38 107 THR A N 1
ATOM 825 C CA . THR A 1 107 ? 19.344 -12.125 -7.676 1 93.38 107 THR A CA 1
ATOM 826 C C . THR A 1 107 ? 20.281 -13.242 -8.102 1 93.38 107 THR A C 1
ATOM 828 O O . THR A 1 107 ? 20.375 -14.273 -7.422 1 93.38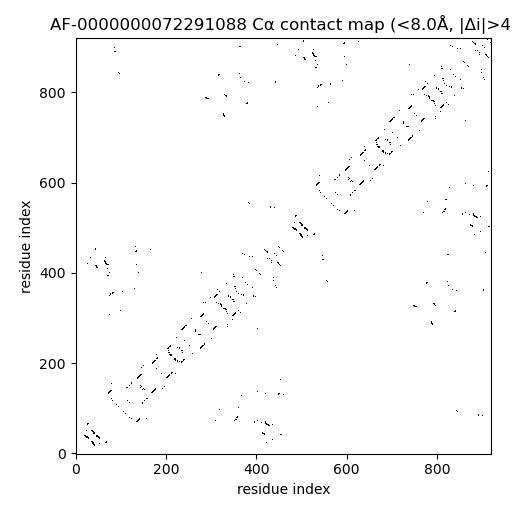 107 THR A O 1
ATOM 831 N N . SER A 1 108 ? 20.938 -13.031 -9.195 1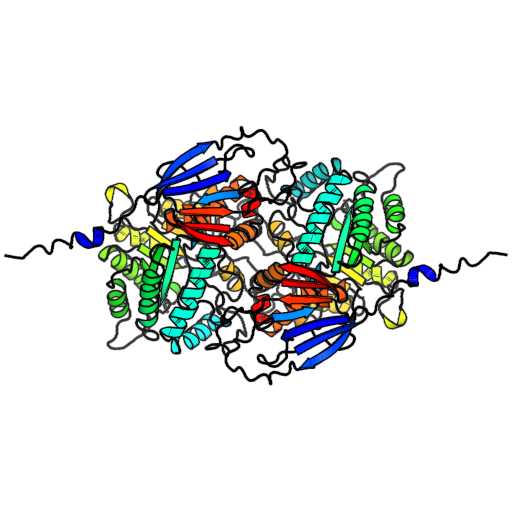 92.38 108 SER A N 1
ATOM 832 C CA . SER A 1 108 ? 21.891 -14.023 -9.656 1 92.38 108 SER A CA 1
ATOM 833 C C . SER A 1 108 ? 23.016 -14.219 -8.641 1 92.38 108 SER A C 1
ATOM 835 O O . SER A 1 108 ? 23.469 -15.344 -8.414 1 92.38 108 SER A O 1
ATOM 837 N N . GLU A 1 109 ? 23.469 -13.172 -8.102 1 95.5 109 GLU A N 1
ATOM 838 C CA . GLU A 1 109 ? 24.5 -13.242 -7.07 1 95.5 109 GLU A CA 1
ATOM 839 C C . GLU A 1 109 ? 24 -14 -5.844 1 95.5 109 GLU A C 1
ATOM 841 O O . GLU A 1 109 ? 24.719 -14.836 -5.285 1 95.5 109 GLU A O 1
ATOM 846 N N . ALA A 1 110 ? 22.844 -13.734 -5.457 1 96.5 110 ALA A N 1
ATOM 847 C CA . ALA A 1 110 ? 22.266 -14.461 -4.332 1 96.5 110 ALA A CA 1
ATOM 848 C C . ALA A 1 110 ? 22.141 -15.945 -4.645 1 96.5 110 ALA A C 1
ATOM 850 O O . ALA A 1 110 ? 22.484 -16.797 -3.812 1 96.5 110 ALA A O 1
ATOM 851 N N . LYS A 1 111 ? 21.688 -16.234 -5.84 1 95.69 111 LYS A N 1
ATOM 852 C CA . LYS A 1 111 ? 21.469 -17.609 -6.273 1 95.69 111 LYS A CA 1
ATOM 853 C C . LYS A 1 111 ? 22.75 -18.422 -6.188 1 95.69 111 LYS A C 1
ATOM 855 O O . LYS A 1 111 ? 22.719 -19.609 -5.832 1 95.69 111 LYS A O 1
ATOM 860 N N . SER A 1 112 ? 23.781 -17.812 -6.516 1 96.12 112 SER A N 1
ATOM 861 C CA . SER A 1 112 ? 25.062 -18.516 -6.516 1 96.12 112 SER A CA 1
ATOM 862 C C . SER A 1 112 ? 25.453 -18.969 -5.109 1 96.12 112 SER A C 1
ATOM 864 O O . SER A 1 112 ? 26.312 -19.844 -4.945 1 96.12 112 SER A O 1
ATOM 866 N N . ARG A 1 113 ? 24.703 -18.453 -4.125 1 96.88 113 ARG A N 1
ATOM 867 C CA . ARG A 1 113 ? 25.031 -18.766 -2.734 1 96.88 113 ARG A CA 1
ATOM 868 C C . ARG A 1 113 ? 23.922 -19.562 -2.066 1 96.88 113 ARG A C 1
ATOM 870 O O . ARG A 1 113 ? 24 -19.859 -0.87 1 96.88 113 ARG A O 1
ATOM 877 N N . PHE A 1 114 ? 22.922 -19.906 -2.779 1 97.88 114 PHE A N 1
ATOM 878 C CA . PHE A 1 114 ? 21.797 -20.641 -2.213 1 97.88 114 PHE A CA 1
ATOM 879 C C . PHE A 1 114 ? 22.25 -21.969 -1.628 1 97.88 114 PHE A C 1
ATOM 881 O O . PHE A 1 114 ? 23.078 -22.656 -2.211 1 97.88 114 PHE A O 1
ATOM 888 N N . GLU A 1 115 ? 21.797 -22.25 -0.526 1 96.88 115 GLU A N 1
ATOM 889 C CA . GLU A 1 115 ? 21.922 -23.547 0.13 1 96.88 115 GLU A CA 1
ATOM 890 C C . GLU A 1 115 ? 20.578 -24.031 0.664 1 96.88 115 GLU A C 1
ATOM 892 O O . GLU A 1 115 ? 19.672 -23.219 0.881 1 96.88 115 GLU A O 1
ATOM 897 N N . HIS A 1 116 ? 20.531 -25.297 0.8 1 96.62 116 HIS A N 1
ATOM 898 C CA . HIS A 1 116 ? 19.281 -25.891 1.222 1 96.62 116 HIS A CA 1
ATOM 899 C C . HIS A 1 116 ? 18.766 -25.234 2.502 1 96.62 116 HIS A C 1
ATOM 901 O O . HIS A 1 116 ? 17.562 -24.938 2.613 1 96.62 116 HIS A O 1
ATOM 907 N N . ASP A 1 117 ? 19.609 -24.953 3.412 1 96.19 117 ASP A N 1
ATOM 908 C CA . ASP A 1 117 ? 19.188 -24.453 4.723 1 96.19 117 ASP A CA 1
ATOM 909 C C . ASP A 1 117 ? 18.578 -23.062 4.621 1 96.19 117 ASP A C 1
ATOM 911 O O . ASP A 1 117 ? 17.562 -22.781 5.242 1 96.19 117 ASP A O 1
ATOM 915 N N . ASP A 1 118 ? 19.219 -22.172 3.959 1 96 118 ASP A N 1
ATOM 916 C CA . ASP A 1 118 ? 18.672 -20.828 3.883 1 96 118 ASP A CA 1
ATOM 917 C C . ASP A 1 118 ? 17.406 -20.797 3.027 1 96 118 ASP A C 1
ATOM 919 O O . ASP A 1 118 ? 16.5 -20 3.279 1 96 118 ASP A O 1
ATOM 923 N N . LEU A 1 119 ? 17.375 -21.688 1.99 1 98.31 119 LEU A N 1
ATOM 924 C CA . LEU A 1 119 ? 16.156 -21.812 1.2 1 98.31 119 LEU A CA 1
ATOM 925 C C . LEU A 1 119 ? 14.984 -22.281 2.07 1 98.31 119 LEU A C 1
ATOM 927 O O . LEU A 1 119 ? 13.891 -21.719 1.989 1 98.31 119 LEU A O 1
ATOM 931 N N . MET A 1 120 ? 15.289 -23.234 2.914 1 98.25 120 MET A N 1
ATOM 932 C CA . MET A 1 120 ? 14.266 -23.75 3.824 1 98.25 120 MET A CA 1
ATOM 933 C C . MET A 1 120 ? 13.844 -22.672 4.824 1 98.25 120 MET A C 1
ATOM 935 O O . MET A 1 120 ? 12.656 -22.516 5.105 1 98.25 120 MET A O 1
ATOM 939 N N . GLU A 1 121 ? 14.789 -21.984 5.297 1 97.12 121 GLU A N 1
ATOM 940 C CA . GLU A 1 121 ? 14.523 -20.969 6.32 1 97.12 121 GLU A CA 1
ATOM 941 C C . GLU A 1 121 ? 13.648 -19.844 5.77 1 97.12 121 GLU A C 1
ATOM 943 O O . GLU A 1 121 ? 12.633 -19.484 6.371 1 97.12 121 GLU A O 1
ATOM 948 N N . ARG A 1 122 ? 14.039 -19.297 4.676 1 97.69 122 ARG A N 1
ATOM 949 C CA . ARG A 1 122 ? 13.305 -18.188 4.07 1 97.69 122 ARG A CA 1
ATOM 950 C C . ARG A 1 122 ? 11.938 -18.656 3.576 1 97.69 122 ARG A C 1
ATOM 952 O O . ARG A 1 122 ? 10.93 -17.984 3.801 1 97.69 122 ARG A O 1
ATOM 959 N N . GLY A 1 123 ? 11.914 -19.812 2.938 1 98.44 123 GLY A N 1
ATOM 960 C CA . GLY A 1 123 ? 10.648 -20.344 2.467 1 98.44 123 GLY A CA 1
ATOM 961 C C . GLY A 1 123 ? 9.664 -20.625 3.586 1 98.44 123 GLY A C 1
ATOM 962 O O . GLY A 1 123 ? 8.469 -20.359 3.461 1 98.44 123 GLY A O 1
ATOM 963 N N . ARG A 1 124 ? 10.164 -21.203 4.652 1 98.12 124 ARG A N 1
ATOM 964 C CA . ARG A 1 124 ? 9.328 -21.484 5.82 1 98.12 124 ARG A CA 1
ATOM 965 C C . ARG A 1 124 ? 8.727 -20.188 6.375 1 98.12 124 ARG A C 1
ATOM 967 O O . ARG A 1 124 ? 7.535 -20.156 6.695 1 98.12 124 ARG A O 1
ATOM 974 N N . ALA A 1 125 ? 9.539 -19.203 6.457 1 96.5 125 ALA A N 1
ATOM 975 C CA . ALA A 1 125 ? 9.062 -17.922 6.961 1 96.5 125 ALA A CA 1
ATOM 976 C C . ALA A 1 125 ? 7.957 -17.359 6.074 1 96.5 125 ALA A C 1
ATOM 978 O O . ALA A 1 125 ? 6.938 -16.859 6.57 1 96.5 125 ALA A O 1
ATOM 979 N N . LEU A 1 126 ? 8.156 -17.422 4.766 1 98.06 126 LEU A N 1
ATOM 980 C CA . LEU A 1 126 ? 7.168 -16.906 3.822 1 98.06 126 LEU A CA 1
ATOM 981 C C . LEU A 1 126 ? 5.844 -17.641 3.982 1 98.06 126 LEU A C 1
ATOM 983 O O . LEU A 1 126 ? 4.781 -17.016 4.027 1 98.06 126 LEU A O 1
ATOM 987 N N . ILE A 1 127 ? 5.898 -18.953 4.074 1 98.62 127 ILE A N 1
ATOM 988 C CA . ILE A 1 127 ? 4.691 -19.766 4.164 1 98.62 127 ILE A CA 1
ATOM 989 C C . ILE A 1 127 ? 3.99 -19.516 5.496 1 98.62 127 ILE A C 1
ATOM 991 O O . ILE A 1 127 ? 2.777 -19.297 5.535 1 98.62 127 ILE A O 1
ATOM 995 N N . GLU A 1 128 ? 4.707 -19.438 6.555 1 97.5 128 GLU A N 1
ATOM 996 C CA . GLU A 1 128 ? 4.129 -19.203 7.871 1 97.5 128 GLU A CA 1
ATOM 997 C C . GLU A 1 128 ? 3.447 -17.844 7.938 1 97.5 128 GLU A C 1
ATOM 999 O O . GLU A 1 128 ? 2.332 -17.719 8.445 1 97.5 128 GLU A O 1
ATOM 1004 N N . GLU A 1 129 ? 4.137 -16.859 7.457 1 96.06 129 GLU A N 1
ATOM 1005 C CA . GLU A 1 129 ? 3.561 -15.516 7.449 1 96.06 129 GLU A CA 1
ATOM 1006 C C . GLU A 1 129 ? 2.312 -15.453 6.574 1 96.06 129 GLU A C 1
ATOM 1008 O O . GLU A 1 129 ? 1.326 -14.805 6.934 1 96.06 129 GLU A O 1
ATOM 1013 N N . SER A 1 130 ? 2.396 -16.141 5.445 1 98.19 130 SER A N 1
ATOM 1014 C CA . SER A 1 130 ? 1.242 -16.172 4.551 1 98.19 130 SER A CA 1
ATOM 1015 C C . SER A 1 130 ? 0.043 -16.828 5.227 1 98.19 130 SER A C 1
ATOM 1017 O O . SER A 1 130 ? -1.08 -16.328 5.129 1 98.19 130 SER A O 1
ATOM 1019 N N . ILE A 1 131 ? 0.288 -17.922 5.906 1 98.5 131 ILE A N 1
ATOM 1020 C CA . ILE A 1 131 ? -0.774 -18.609 6.629 1 98.5 131 ILE A CA 1
ATOM 1021 C C . ILE A 1 131 ? -1.351 -17.688 7.703 1 98.5 131 ILE A C 1
ATOM 1023 O O . ILE A 1 131 ? -2.57 -17.594 7.855 1 98.5 131 ILE A O 1
ATOM 1027 N N . ARG A 1 132 ? -0.53 -16.953 8.367 1 96.56 132 ARG A N 1
ATOM 1028 C CA . ARG A 1 132 ? -0.979 -16.016 9.391 1 96.56 132 ARG A CA 1
ATOM 1029 C C . ARG A 1 132 ? -1.872 -14.938 8.789 1 96.56 132 ARG A C 1
ATOM 1031 O O . ARG A 1 132 ? -2.783 -14.438 9.453 1 96.56 132 ARG A O 1
ATOM 1038 N N . PHE A 1 133 ? -1.63 -14.672 7.555 1 97.5 133 PHE A N 1
ATOM 1039 C CA . PHE A 1 133 ? -2.396 -13.633 6.875 1 97.5 133 PHE A CA 1
ATOM 1040 C C . PHE A 1 133 ? -3.664 -14.211 6.258 1 97.5 133 PHE A C 1
ATOM 1042 O O . PHE A 1 133 ? -4.434 -13.492 5.621 1 97.5 133 PHE A O 1
ATOM 1049 N N . GLY A 1 134 ? -3.906 -15.484 6.379 1 98.06 134 GLY A N 1
ATOM 1050 C CA . GLY A 1 134 ? -5.152 -16.078 5.914 1 98.06 134 GLY A CA 1
ATOM 1051 C C . GLY A 1 134 ? -4.988 -16.875 4.629 1 98.06 134 GLY A C 1
ATOM 1052 O O . GLY A 1 134 ? -5.977 -17.312 4.039 1 98.06 134 GLY A O 1
ATOM 1053 N N . VAL A 1 135 ? -3.746 -17.109 4.184 1 98.75 135 VAL A N 1
ATOM 1054 C CA . VAL A 1 135 ? -3.506 -17.828 2.936 1 98.75 135 VAL A CA 1
ATOM 1055 C C . VAL A 1 135 ? -3.646 -19.328 3.168 1 98.75 135 VAL A C 1
ATOM 1057 O O . VAL A 1 135 ? -3.006 -19.891 4.062 1 98.75 135 VAL A O 1
ATOM 1060 N N . THR A 1 136 ? -4.461 -19.922 2.322 1 98.25 136 THR A N 1
ATOM 1061 C CA . THR A 1 136 ? -4.66 -21.359 2.428 1 98.25 136 THR A CA 1
ATOM 1062 C C . THR A 1 136 ? -4.117 -22.078 1.192 1 98.25 136 THR A C 1
ATOM 1064 O O . THR A 1 136 ? -3.922 -23.297 1.209 1 98.25 136 THR A O 1
ATOM 1067 N N . HIS A 1 137 ? -3.926 -21.359 0.129 1 98.56 137 HIS A N 1
ATOM 1068 C CA . HIS A 1 137 ? -3.441 -21.922 -1.123 1 98.56 137 HIS A CA 1
ATOM 1069 C C . HIS A 1 137 ? -2.404 -21.016 -1.777 1 98.56 137 HIS A C 1
ATOM 1071 O O . HIS A 1 137 ? -2.5 -19.797 -1.689 1 98.56 137 HIS A O 1
ATOM 1077 N N . MET A 1 138 ? -1.445 -21.656 -2.443 1 98.88 138 MET A N 1
ATOM 1078 C CA . MET A 1 138 ? -0.487 -20.828 -3.18 1 98.88 138 MET A CA 1
ATOM 1079 C C . MET A 1 138 ? 0.115 -21.609 -4.344 1 98.88 138 MET A C 1
ATOM 1081 O O . MET A 1 138 ? 0.273 -22.828 -4.262 1 98.88 138 MET A O 1
ATOM 1085 N N . ARG A 1 139 ? 0.34 -20.953 -5.43 1 98.94 139 ARG A N 1
ATOM 1086 C CA . ARG A 1 139 ? 1.315 -21.406 -6.414 1 98.94 139 ARG A CA 1
ATOM 1087 C C . ARG A 1 139 ? 2.695 -20.828 -6.133 1 98.94 139 ARG A C 1
ATOM 1089 O O . ARG A 1 139 ? 2.877 -19.609 -6.172 1 98.94 139 ARG A O 1
ATOM 1096 N N . ALA A 1 140 ? 3.635 -21.688 -5.84 1 98.88 140 ALA A N 1
ATOM 1097 C CA . ALA A 1 140 ? 4.965 -21.297 -5.383 1 98.88 140 ALA A CA 1
ATOM 1098 C C . ALA A 1 140 ? 6.016 -21.578 -6.453 1 98.88 140 ALA A C 1
ATOM 1100 O O . ALA A 1 140 ? 6.223 -22.734 -6.84 1 98.88 140 ALA A O 1
ATOM 1101 N N . PHE A 1 141 ? 6.68 -20.562 -6.906 1 98.88 141 PHE A N 1
ATOM 1102 C CA . PHE A 1 141 ? 7.711 -20.672 -7.934 1 98.88 141 PHE A CA 1
ATOM 1103 C C . PHE A 1 141 ? 9.047 -21.062 -7.32 1 98.88 141 PHE A C 1
ATOM 1105 O O . PHE A 1 141 ? 9.461 -20.516 -6.301 1 98.88 141 PHE A O 1
ATOM 1112 N N . VAL A 1 142 ? 9.695 -22.031 -7.918 1 98.81 142 VAL A N 1
ATOM 1113 C CA . VAL A 1 142 ? 11.062 -22.422 -7.586 1 98.81 142 VAL A CA 1
ATOM 1114 C C . VAL A 1 142 ? 11.906 -22.5 -8.859 1 98.81 142 VAL A C 1
ATOM 1116 O O . VAL A 1 142 ? 11.539 -23.172 -9.82 1 98.81 142 VAL A O 1
ATOM 1119 N N . GLU A 1 143 ? 12.969 -21.844 -8.852 1 98.19 143 GLU A N 1
ATOM 1120 C CA . GLU A 1 143 ? 13.781 -21.719 -10.055 1 98.19 143 GLU A CA 1
ATOM 1121 C C . GLU A 1 143 ? 14.641 -22.953 -10.281 1 98.19 143 GLU A C 1
ATOM 1123 O O . GLU A 1 143 ? 15.141 -23.562 -9.32 1 98.19 143 GLU A O 1
ATOM 1128 N N . VAL A 1 144 ? 14.789 -23.312 -11.5 1 98.12 144 VAL A N 1
ATOM 1129 C CA . VAL A 1 144 ? 15.695 -24.359 -11.953 1 98.12 144 VAL A CA 1
ATOM 1130 C C . VAL A 1 144 ? 16.562 -23.844 -13.094 1 98.12 144 VAL A C 1
ATOM 1132 O O . VAL A 1 144 ? 16.031 -23.375 -14.109 1 98.12 144 VAL A O 1
ATOM 1135 N N . ASP A 1 145 ? 17.75 -23.812 -12.906 1 95.44 145 ASP A N 1
ATOM 1136 C CA . ASP A 1 145 ? 18.75 -23.406 -13.891 1 95.44 145 ASP A CA 1
ATOM 1137 C C . ASP A 1 145 ? 20.125 -23.984 -13.555 1 95.44 145 ASP A C 1
ATOM 1139 O O . ASP A 1 145 ? 20.266 -24.766 -12.609 1 95.44 145 ASP A O 1
ATOM 1143 N N . PHE A 1 146 ? 21.094 -23.688 -14.32 1 93.56 146 PHE A N 1
ATOM 1144 C CA . PHE A 1 146 ? 22.391 -24.312 -14.141 1 93.56 146 PHE A CA 1
ATOM 1145 C C . PHE A 1 146 ? 23.109 -23.734 -12.922 1 93.56 146 PHE A C 1
ATOM 1147 O O . PHE A 1 146 ? 24.016 -24.359 -12.383 1 93.56 146 PHE A O 1
ATOM 1154 N N . GLY A 1 147 ? 22.719 -22.609 -12.492 1 92.12 147 GLY A N 1
ATOM 1155 C CA . GLY A 1 147 ? 23.312 -22.016 -11.305 1 92.12 147 GLY A CA 1
ATOM 1156 C C . GLY A 1 147 ? 22.859 -22.688 -10.016 1 92.12 147 GLY A C 1
ATOM 1157 O O . GLY A 1 147 ? 23.688 -23.062 -9.188 1 92.12 147 GLY A O 1
ATOM 1158 N N . VAL A 1 148 ? 21.562 -22.922 -9.891 1 96.75 148 VAL A N 1
ATOM 1159 C CA . VAL A 1 148 ? 21.016 -23.438 -8.641 1 96.75 148 VAL A CA 1
ATOM 1160 C C . VAL A 1 148 ? 20.734 -24.922 -8.766 1 96.75 148 VAL A C 1
ATOM 1162 O O . VAL A 1 148 ? 20.547 -25.625 -7.762 1 96.75 148 VAL A O 1
ATOM 1165 N N . GLY A 1 149 ? 20.766 -25.469 -10.023 1 96.38 149 GLY A N 1
ATOM 1166 C CA . GLY A 1 149 ? 20.375 -26.859 -10.227 1 96.38 149 GLY A CA 1
ATOM 1167 C C . GLY A 1 149 ? 18.969 -27.156 -9.727 1 96.38 149 GLY A C 1
ATOM 1168 O O . GLY A 1 149 ? 18.016 -26.484 -10.109 1 96.38 149 GLY A O 1
ATOM 1169 N N . MET A 1 150 ? 18.938 -28.141 -8.758 1 98.06 150 MET A N 1
ATOM 1170 C CA . MET A 1 150 ? 17.641 -28.578 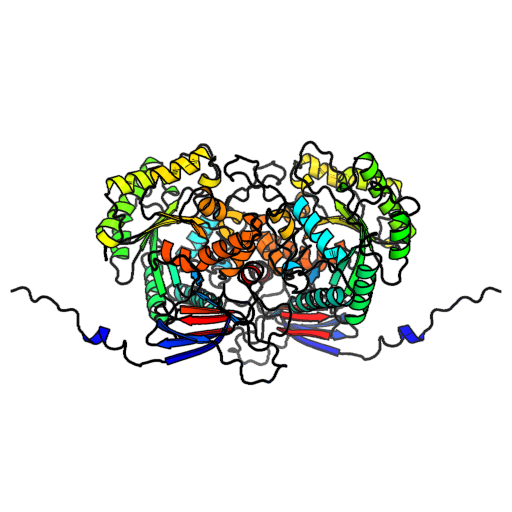-8.234 1 98.06 150 MET A CA 1
ATOM 1171 C C . MET A 1 150 ? 17.438 -28.078 -6.805 1 98.06 150 MET A C 1
ATOM 1173 O O . MET A 1 150 ? 16.453 -28.422 -6.156 1 98.06 150 MET A O 1
ATOM 1177 N N . LYS A 1 151 ? 18.297 -27.219 -6.316 1 98.5 151 LYS A N 1
ATOM 1178 C CA . LYS A 1 151 ? 18.281 -26.812 -4.914 1 98.5 151 LYS A CA 1
ATOM 1179 C C . LYS A 1 151 ? 16.953 -26.156 -4.543 1 98.5 151 LYS A C 1
ATOM 1181 O O . LYS A 1 151 ? 16.375 -26.469 -3.502 1 98.5 151 LYS A O 1
ATOM 1186 N N . CYS A 1 152 ? 16.547 -25.281 -5.355 1 98.75 152 CYS A N 1
ATOM 1187 C CA . CYS A 1 152 ? 15.297 -24.594 -5.082 1 98.75 152 CYS A CA 1
ATOM 1188 C C . CYS A 1 152 ? 14.109 -25.547 -5.137 1 98.75 152 CYS A C 1
ATOM 1190 O O . CYS A 1 152 ? 13.203 -25.469 -4.309 1 98.75 152 CYS A O 1
ATOM 1192 N N . LEU A 1 153 ? 14.148 -26.453 -6.113 1 98.88 153 LEU A N 1
ATOM 1193 C CA . LEU A 1 153 ? 13.086 -27.438 -6.23 1 98.88 153 LEU A CA 1
ATOM 1194 C C . LEU A 1 153 ? 13.062 -28.359 -5.02 1 98.88 153 LEU A C 1
ATOM 1196 O O . LEU A 1 153 ? 12 -28.641 -4.465 1 98.88 153 LEU A O 1
ATOM 1200 N N . ASP A 1 154 ? 14.211 -28.812 -4.613 1 98.81 154 ASP A N 1
ATOM 1201 C CA . ASP A 1 154 ? 14.312 -29.672 -3.445 1 98.81 154 ASP A CA 1
ATOM 1202 C C . ASP A 1 154 ? 13.734 -29 -2.207 1 98.81 154 ASP A C 1
ATOM 1204 O O . ASP A 1 154 ? 12.961 -29.609 -1.462 1 98.81 154 ASP A O 1
ATOM 1208 N N . ALA A 1 155 ? 14.055 -27.797 -1.979 1 98.81 155 ALA A N 1
ATOM 1209 C CA . ALA A 1 155 ? 13.539 -27.047 -0.84 1 98.81 155 ALA A CA 1
ATOM 1210 C C . ALA A 1 155 ? 12.031 -26.844 -0.952 1 98.81 155 ALA A C 1
ATOM 1212 O O . ALA A 1 155 ? 11.305 -26.984 0.036 1 98.81 155 ALA A O 1
ATOM 1213 N N . GLY A 1 156 ? 11.609 -26.5 -2.141 1 98.88 156 GLY A N 1
ATOM 1214 C CA . GLY A 1 156 ? 10.188 -26.312 -2.355 1 98.88 156 GLY A CA 1
ATOM 1215 C C . GLY A 1 156 ? 9.367 -27.547 -2.043 1 98.88 156 GLY A C 1
ATOM 1216 O O . GLY A 1 156 ? 8.336 -27.469 -1.37 1 98.88 156 GLY A O 1
ATOM 1217 N N . LEU A 1 157 ? 9.82 -28.688 -2.545 1 98.81 157 LEU A N 1
ATOM 1218 C CA . LEU A 1 157 ? 9.117 -29.953 -2.307 1 98.81 157 LEU A CA 1
ATOM 1219 C C . LEU A 1 157 ? 9.164 -30.328 -0.829 1 98.81 157 LEU A C 1
ATOM 1221 O O . LEU A 1 157 ? 8.195 -30.859 -0.29 1 98.81 157 LEU A O 1
ATOM 1225 N N . ALA A 1 158 ? 10.266 -30.031 -0.221 1 98.81 158 ALA A N 1
ATOM 1226 C CA . ALA A 1 158 ? 10.375 -30.281 1.215 1 98.81 158 ALA A CA 1
ATOM 1227 C C . ALA A 1 158 ? 9.391 -29.422 1.994 1 98.81 158 ALA A C 1
ATOM 1229 O O . ALA A 1 158 ? 8.742 -29.891 2.932 1 98.81 158 ALA A O 1
ATOM 1230 N N . LEU A 1 159 ? 9.289 -28.188 1.663 1 98.88 159 LEU A N 1
ATOM 1231 C CA . LEU A 1 159 ? 8.367 -27.266 2.314 1 98.88 159 LEU A CA 1
ATOM 1232 C C . LEU A 1 159 ? 6.918 -27.688 2.074 1 98.88 159 LEU A C 1
ATOM 1234 O O . LEU A 1 159 ? 6.082 -27.594 2.975 1 98.88 159 LEU A O 1
ATOM 1238 N N . LYS A 1 160 ? 6.676 -28.125 0.828 1 98.81 160 LYS A N 1
ATOM 1239 C CA . LYS A 1 160 ? 5.352 -28.656 0.527 1 98.81 160 LYS A CA 1
ATOM 1240 C C . LYS A 1 160 ? 4.988 -29.797 1.476 1 98.81 160 LYS A C 1
ATOM 1242 O O . LYS A 1 160 ? 3.871 -29.844 1.995 1 98.81 160 LYS A O 1
ATOM 1247 N N . THR A 1 161 ? 5.891 -30.625 1.695 1 98.69 161 THR A N 1
ATOM 1248 C CA . THR A 1 161 ? 5.68 -31.75 2.607 1 98.69 161 THR A CA 1
ATOM 1249 C C . THR A 1 161 ? 5.504 -31.25 4.039 1 98.69 161 THR A C 1
ATOM 1251 O O . THR A 1 161 ? 4.602 -31.688 4.75 1 98.69 161 THR A O 1
ATOM 1254 N N . GLU A 1 162 ? 6.312 -30.359 4.438 1 98.5 162 GLU A N 1
ATOM 1255 C CA . GLU A 1 162 ? 6.309 -29.828 5.801 1 98.5 162 GLU A CA 1
ATOM 1256 C C . GLU A 1 162 ? 4.977 -29.172 6.137 1 98.5 162 GLU A C 1
ATOM 1258 O O . GLU A 1 162 ? 4.488 -29.266 7.262 1 98.5 162 GLU A O 1
ATOM 1263 N N . PHE A 1 163 ? 4.41 -28.516 5.203 1 98.62 163 PHE A N 1
ATOM 1264 C CA . PHE A 1 163 ? 3.217 -27.734 5.484 1 98.62 163 PHE A CA 1
ATOM 1265 C C . PHE A 1 163 ? 1.965 -28.453 4.996 1 98.62 163 PHE A C 1
ATOM 1267 O O . PHE A 1 163 ? 0.894 -27.844 4.902 1 98.62 163 PHE A O 1
ATOM 1274 N N . HIS A 1 164 ? 2.158 -29.734 4.652 1 97.56 164 HIS A N 1
ATOM 1275 C CA . HIS A 1 164 ? 0.993 -30.547 4.34 1 97.56 164 HIS A CA 1
ATOM 1276 C C . HIS A 1 164 ? -0.019 -30.531 5.48 1 97.56 164 HIS A C 1
ATOM 1278 O O . HIS A 1 164 ? 0.35 -30.688 6.648 1 97.56 164 HIS A O 1
ATOM 1284 N N . GLY A 1 165 ? -1.305 -30.188 5.148 1 96.19 165 GLY A N 1
ATOM 1285 C CA . GLY A 1 165 ? -2.359 -30.109 6.145 1 96.19 165 GLY A CA 1
ATOM 1286 C C . GLY A 1 165 ? -2.533 -28.719 6.715 1 96.19 165 GLY A C 1
ATOM 1287 O O . GLY A 1 165 ? -3.436 -28.484 7.523 1 96.19 165 GLY A O 1
ATOM 1288 N N . LYS A 1 166 ? -1.691 -27.766 6.242 1 97.81 166 LYS A N 1
ATOM 1289 C CA . LYS A 1 166 ? -1.781 -26.406 6.738 1 97.81 166 LYS A CA 1
ATOM 1290 C C . LYS A 1 166 ? -1.997 -25.422 5.598 1 97.81 166 LYS A C 1
ATOM 1292 O O . LYS A 1 166 ? -2.578 -24.344 5.793 1 97.81 166 LYS A O 1
ATOM 1297 N N . CYS A 1 167 ? -1.5 -25.75 4.457 1 98.38 167 CYS A N 1
ATOM 1298 C CA . CYS A 1 167 ? -1.579 -24.922 3.254 1 98.38 167 CYS A CA 1
ATOM 1299 C C . CYS A 1 167 ? -1.361 -25.766 2.004 1 98.38 167 CYS A C 1
ATOM 1301 O O . CYS A 1 167 ? -0.501 -26.656 1.989 1 98.38 167 CYS A O 1
ATOM 1303 N N . HIS A 1 168 ? -2.172 -25.578 1.043 1 98.31 168 HIS A N 1
ATOM 1304 C CA . HIS A 1 168 ? -1.937 -26.234 -0.238 1 98.31 168 HIS A CA 1
ATOM 1305 C C . HIS A 1 168 ? -0.89 -25.5 -1.057 1 98.31 168 HIS A C 1
ATOM 1307 O O . HIS A 1 168 ? -1.095 -24.328 -1.422 1 98.31 168 HIS A O 1
ATOM 1313 N N . ILE A 1 169 ? 0.213 -26.188 -1.358 1 98.81 169 ILE A N 1
ATOM 1314 C CA . ILE A 1 169 ? 1.312 -25.562 -2.082 1 98.81 169 ILE A CA 1
ATOM 1315 C C . ILE A 1 169 ? 1.489 -26.234 -3.441 1 98.81 169 ILE A C 1
ATOM 1317 O O . ILE A 1 169 ? 1.877 -27.391 -3.516 1 98.81 169 ILE A O 1
ATOM 1321 N N . GLN A 1 170 ? 1.152 -25.516 -4.469 1 98.88 170 GLN A N 1
ATOM 1322 C CA . GLN A 1 170 ? 1.371 -25.953 -5.844 1 98.88 170 GLN A CA 1
ATOM 1323 C C . GLN A 1 170 ? 2.744 -25.516 -6.348 1 98.88 170 GLN A C 1
ATOM 1325 O O . GLN A 1 170 ? 2.99 -24.328 -6.547 1 98.88 170 GLN A O 1
ATOM 1330 N N . ILE A 1 171 ? 3.617 -26.453 -6.594 1 98.94 171 ILE A N 1
ATOM 1331 C CA . ILE A 1 171 ? 4.996 -26.141 -6.965 1 98.94 171 ILE A CA 1
ATOM 1332 C C . ILE A 1 171 ? 5.078 -25.875 -8.469 1 98.94 171 ILE A C 1
ATOM 1334 O O . ILE A 1 171 ? 4.598 -26.672 -9.273 1 98.94 171 ILE A O 1
ATOM 1338 N N . CYS A 1 172 ? 5.656 -24.766 -8.805 1 98.94 172 CYS A N 1
ATOM 1339 C CA . CYS A 1 172 ? 5.922 -24.375 -10.188 1 98.94 172 CYS A CA 1
ATOM 1340 C C . CYS A 1 172 ? 7.418 -24.359 -10.469 1 98.94 172 CYS A C 1
ATOM 1342 O O . CYS A 1 172 ? 8.133 -23.484 -9.984 1 98.94 172 CYS A O 1
ATOM 1344 N N . VAL A 1 173 ? 7.875 -25.344 -11.203 1 98.94 173 VAL A N 1
ATOM 1345 C CA . VAL A 1 173 ? 9.242 -25.281 -11.711 1 98.94 173 VAL A CA 1
ATOM 1346 C C . VAL A 1 173 ? 9.383 -24.125 -12.695 1 98.94 173 VAL A C 1
ATOM 1348 O O . VAL A 1 173 ? 8.68 -24.078 -13.711 1 98.94 173 VAL A O 1
ATOM 1351 N N . PHE A 1 174 ? 10.352 -23.281 -12.43 1 98.75 174 PHE A N 1
ATOM 1352 C CA . PHE A 1 174 ? 10.32 -22 -13.117 1 98.75 174 PHE A CA 1
ATOM 1353 C C . PHE A 1 174 ? 11.648 -21.703 -13.797 1 98.75 174 PHE A C 1
ATOM 1355 O O . PHE A 1 174 ? 12.703 -21.719 -13.148 1 98.75 174 PHE A O 1
ATOM 1362 N N . ALA A 1 175 ? 11.57 -21.422 -15.055 1 97.88 175 ALA A N 1
ATOM 1363 C CA . ALA A 1 175 ? 12.742 -20.984 -15.812 1 97.88 175 ALA A CA 1
ATOM 1364 C C . ALA A 1 175 ? 12.805 -19.453 -15.883 1 97.88 175 ALA A C 1
ATOM 1366 O O . ALA A 1 175 ? 12.227 -18.844 -16.781 1 97.88 175 ALA A O 1
ATOM 1367 N N . GLN A 1 176 ? 13.555 -18.891 -14.961 1 94.06 176 GLN A N 1
ATOM 1368 C CA . GLN A 1 176 ? 13.789 -17.453 -14.969 1 94.06 176 GLN A CA 1
ATOM 1369 C C . GLN A 1 176 ? 14.82 -17.078 -16.031 1 94.06 176 GLN A C 1
ATOM 1371 O O . GLN A 1 176 ? 14.727 -16 -16.641 1 94.06 176 GLN A O 1
ATOM 1376 N N . ASP A 1 177 ? 15.781 -17.938 -16.25 1 92.62 177 ASP A N 1
ATOM 1377 C CA . ASP A 1 177 ? 16.828 -17.734 -17.234 1 92.62 177 ASP A CA 1
ATOM 1378 C C . ASP A 1 177 ? 16.375 -18.172 -18.625 1 92.62 177 ASP A C 1
ATOM 1380 O O . ASP A 1 177 ? 15.438 -18.953 -18.766 1 92.62 177 ASP A O 1
ATOM 1384 N N . PRO A 1 178 ? 17.094 -17.641 -19.625 1 95.19 178 PRO A N 1
ATOM 1385 C CA . PRO A 1 178 ? 16.766 -18.094 -20.984 1 95.19 178 PRO A CA 1
ATOM 1386 C C . PRO A 1 178 ? 16.891 -19.609 -21.141 1 95.19 178 PRO A C 1
ATOM 1388 O O . PRO A 1 178 ? 17.812 -20.219 -20.609 1 95.19 178 PRO A O 1
ATOM 1391 N N . VAL A 1 179 ? 16 -20.156 -21.922 1 96.81 179 VAL A N 1
ATOM 1392 C CA . VAL A 1 179 ? 15.969 -21.594 -22.156 1 96.81 179 VAL A CA 1
ATOM 1393 C C . VAL A 1 179 ? 16.797 -21.922 -23.406 1 96.81 179 VAL A C 1
ATOM 1395 O O . VAL A 1 179 ? 17.469 -22.953 -23.453 1 96.81 179 VAL A O 1
ATOM 1398 N N . PHE A 1 180 ? 16.812 -20.984 -24.391 1 95.88 180 PHE A N 1
ATOM 1399 C CA . PHE A 1 180 ? 17.359 -21.344 -25.688 1 95.88 180 PHE A CA 1
ATOM 1400 C C . PHE A 1 180 ? 18.5 -20.391 -26.078 1 95.88 180 PHE A C 1
ATOM 1402 O O . PHE A 1 180 ? 19.234 -20.656 -27.016 1 95.88 180 PHE A O 1
ATOM 1409 N N . SER A 1 181 ? 18.672 -19.297 -25.375 1 91.88 181 SER A N 1
ATOM 1410 C CA . SER A 1 181 ? 19.609 -18.25 -25.797 1 91.88 181 SER A CA 1
ATOM 1411 C C . SER A 1 181 ? 21.047 -18.641 -25.469 1 91.88 181 SER A C 1
ATOM 1413 O O . SER A 1 181 ? 21.984 -18.188 -26.125 1 91.88 181 SER A O 1
ATOM 1415 N N . HIS A 1 182 ? 21.234 -19.344 -24.422 1 83.56 182 HIS A N 1
ATOM 1416 C CA . HIS A 1 182 ? 22.609 -19.625 -24 1 83.56 182 HIS A CA 1
ATOM 1417 C C . HIS A 1 182 ? 23.062 -20.984 -24.516 1 83.56 182 HIS A C 1
ATOM 1419 O O . HIS A 1 182 ? 22.281 -21.922 -24.594 1 83.56 182 HIS A O 1
ATOM 1425 N N . ASP A 1 183 ? 24.281 -20.891 -24.906 1 77.38 183 ASP A N 1
ATOM 1426 C CA . ASP A 1 183 ? 24.938 -22.141 -25.281 1 77.38 183 ASP A CA 1
ATOM 1427 C C . ASP A 1 183 ? 25.609 -22.812 -24.078 1 77.38 183 ASP A C 1
ATOM 1429 O O . ASP A 1 183 ? 26.547 -22.25 -23.516 1 77.38 183 ASP A O 1
ATOM 1433 N N . TYR A 1 184 ? 25.062 -23.844 -23.734 1 74.69 184 TYR A N 1
ATOM 1434 C CA . TYR A 1 184 ? 25.609 -24.547 -22.578 1 74.69 184 TYR A CA 1
ATOM 1435 C C . TYR A 1 184 ? 26.391 -25.781 -23 1 74.69 184 TYR A C 1
ATOM 1437 O O . TYR A 1 184 ? 26.516 -26.734 -22.234 1 74.69 184 TYR A O 1
ATOM 1445 N N . GLY A 1 185 ? 26.781 -25.75 -24.203 1 73.62 185 GLY A N 1
ATOM 1446 C CA . GLY A 1 185 ? 27.516 -26.891 -24.688 1 73.62 185 GLY A CA 1
ATOM 1447 C C . GLY A 1 185 ? 26.672 -28.141 -24.828 1 73.62 185 GLY A C 1
ATOM 1448 O O . GLY A 1 185 ? 25.625 -28.125 -25.484 1 73.62 185 GLY A O 1
ATOM 1449 N N . SER A 1 186 ? 27.062 -29.203 -24.047 1 68.5 186 SER A N 1
ATOM 1450 C CA . SER A 1 186 ? 26.344 -30.469 -24.094 1 68.5 186 SER A CA 1
ATOM 1451 C C . SER A 1 186 ? 25.141 -30.469 -23.172 1 68.5 186 SER A C 1
ATOM 1453 O O . SER A 1 186 ? 24.281 -31.344 -23.25 1 68.5 186 SER A O 1
ATOM 1455 N N . ARG A 1 187 ? 25.125 -29.484 -22.453 1 76.88 187 ARG A N 1
ATOM 1456 C CA . ARG A 1 187 ? 24.016 -29.391 -21.516 1 76.88 187 ARG A CA 1
ATOM 1457 C C . ARG A 1 187 ? 22.844 -28.625 -22.125 1 76.88 187 ARG A C 1
ATOM 1459 O O . ARG A 1 187 ? 23.047 -27.719 -22.938 1 76.88 187 ARG A O 1
ATOM 1466 N N . SER A 1 188 ? 21.656 -29.094 -21.734 1 91.31 188 SER A N 1
ATOM 1467 C CA . SER A 1 188 ? 20.453 -28.469 -22.266 1 91.31 188 SER A CA 1
ATOM 1468 C C . SER A 1 188 ? 19.516 -28.016 -21.141 1 91.31 188 SER A C 1
ATOM 1470 O O . SER A 1 188 ? 19.203 -28.797 -20.234 1 91.31 188 SER A O 1
ATOM 1472 N N . MET A 1 189 ? 19.219 -26.719 -21.156 1 95.25 189 MET A N 1
ATOM 1473 C CA . MET A 1 189 ? 18.25 -26.203 -20.188 1 95.25 189 MET A CA 1
ATOM 1474 C C . MET A 1 189 ? 16.938 -26.984 -20.266 1 95.25 189 MET A C 1
ATOM 1476 O O . MET A 1 189 ? 16.297 -27.25 -19.25 1 95.25 189 MET A O 1
ATOM 1480 N N . THR A 1 190 ? 16.547 -27.391 -21.484 1 96.38 190 THR A N 1
ATOM 1481 C CA . THR A 1 190 ? 15.305 -28.141 -21.656 1 96.38 190 THR A CA 1
ATOM 1482 C C . THR A 1 190 ? 15.391 -29.484 -20.938 1 96.38 190 THR A C 1
ATOM 1484 O O . THR A 1 190 ? 14.422 -29.922 -20.312 1 96.38 190 THR A O 1
ATOM 1487 N N . ASP A 1 191 ? 16.547 -30.141 -20.984 1 96.19 191 ASP A N 1
ATOM 1488 C CA . ASP A 1 191 ? 16.719 -31.422 -20.297 1 96.19 191 ASP A CA 1
ATOM 1489 C C . ASP A 1 191 ? 16.641 -31.25 -18.781 1 96.19 191 ASP A C 1
ATOM 1491 O O . ASP A 1 191 ? 16.016 -32.062 -18.109 1 96.19 191 ASP A O 1
ATOM 1495 N N . LEU A 1 192 ? 17.297 -30.234 -18.375 1 97.31 192 LEU A N 1
ATOM 1496 C CA . LEU A 1 192 ? 17.297 -29.953 -16.938 1 97.31 192 LEU A CA 1
ATOM 1497 C C . LEU A 1 192 ? 15.883 -29.688 -16.453 1 97.31 192 LEU A C 1
ATOM 1499 O O . LEU A 1 192 ? 15.469 -30.219 -15.414 1 97.31 192 LEU A O 1
ATOM 1503 N N . LEU A 1 193 ? 15.141 -28.922 -17.141 1 98.38 193 LEU A N 1
ATOM 1504 C CA . LEU A 1 193 ? 13.766 -28.578 -16.781 1 98.38 193 LEU A CA 1
ATOM 1505 C C . LEU A 1 193 ? 12.867 -29.812 -16.859 1 98.38 193 LEU A C 1
ATOM 1507 O O . LEU A 1 193 ? 11.977 -29.984 -16.031 1 98.38 193 LEU A O 1
ATOM 1511 N N . GLU A 1 194 ? 13.078 -30.641 -17.859 1 97.69 194 GLU A N 1
ATOM 1512 C CA . GLU A 1 194 ? 12.281 -31.859 -18 1 97.69 194 GLU A CA 1
ATOM 1513 C C . GLU A 1 194 ? 12.516 -32.812 -16.828 1 97.69 194 GLU A C 1
ATOM 1515 O O . GLU A 1 194 ? 11.586 -33.469 -16.359 1 97.69 194 GLU A O 1
ATOM 1520 N N . GLN A 1 195 ? 13.773 -32.875 -16.438 1 98.19 195 GLN A N 1
ATOM 1521 C CA . GLN A 1 195 ? 14.062 -33.656 -15.25 1 98.19 195 GLN A CA 1
ATOM 1522 C C . GLN A 1 195 ? 13.336 -33.125 -14.031 1 98.19 195 GLN A C 1
ATOM 1524 O O . GLN A 1 195 ? 12.797 -33.875 -13.219 1 98.19 195 GLN A O 1
ATOM 1529 N N . ALA A 1 196 ? 13.328 -31.844 -13.906 1 98.81 196 ALA A N 1
ATOM 1530 C CA . ALA A 1 196 ? 12.727 -31.172 -12.758 1 98.81 196 ALA A CA 1
ATOM 1531 C C . ALA A 1 196 ? 11.211 -31.391 -12.727 1 98.81 196 ALA A C 1
ATOM 1533 O O . ALA A 1 196 ? 10.648 -31.688 -11.672 1 98.81 196 ALA A O 1
ATOM 1534 N N . ILE A 1 197 ? 10.531 -31.328 -13.844 1 98.62 197 ILE A N 1
ATOM 1535 C CA . ILE A 1 197 ? 9.07 -31.344 -13.859 1 98.62 197 ILE A CA 1
ATOM 1536 C C . ILE A 1 197 ? 8.586 -32.781 -13.641 1 98.62 197 ILE A C 1
ATOM 1538 O O . ILE A 1 197 ? 7.41 -33 -13.336 1 98.62 197 ILE A O 1
ATOM 1542 N N . LYS A 1 198 ? 9.461 -33.75 -13.781 1 98.19 198 LYS A N 1
ATOM 1543 C CA . LYS A 1 198 ? 9.086 -35.156 -13.586 1 98.19 198 LYS A CA 1
ATOM 1544 C C . LYS A 1 198 ? 9.117 -35.531 -12.109 1 98.19 198 LYS A C 1
ATOM 1546 O O . LYS A 1 198 ? 8.617 -36.594 -11.719 1 98.19 198 LYS A O 1
ATOM 1551 N N . ARG A 1 199 ? 9.648 -34.625 -11.32 1 98.38 199 ARG A N 1
ATOM 1552 C CA . ARG A 1 199 ? 9.664 -34.875 -9.883 1 98.38 199 ARG A CA 1
ATOM 1553 C C . ARG A 1 199 ? 8.242 -34.906 -9.32 1 98.38 199 ARG A C 1
ATOM 1555 O O . ARG A 1 199 ? 7.414 -34.062 -9.641 1 98.38 199 ARG A O 1
ATOM 1562 N N . PRO A 1 200 ? 8.008 -35.969 -8.477 1 98 200 PRO A N 1
ATOM 1563 C CA . PRO A 1 200 ? 6.691 -36.031 -7.844 1 98 200 PRO A CA 1
ATOM 1564 C C . PRO A 1 200 ? 6.387 -34.75 -7.027 1 98 200 PRO A C 1
ATOM 1566 O O . PRO A 1 200 ? 7.242 -34.281 -6.277 1 98 200 PRO A O 1
ATOM 1569 N N . GLY A 1 201 ? 5.227 -34.25 -7.207 1 98 201 GLY A N 1
ATOM 1570 C CA . GLY A 1 201 ? 4.805 -33.062 -6.469 1 98 201 GLY A CA 1
ATOM 1571 C C . GLY A 1 201 ? 4.809 -31.797 -7.312 1 98 201 GLY A C 1
ATOM 1572 O O . GLY A 1 201 ? 4.211 -30.797 -6.934 1 98 201 GLY A O 1
ATOM 1573 N N . VAL A 1 202 ? 5.469 -31.828 -8.43 1 98.75 202 VAL A N 1
ATOM 1574 C CA . VAL A 1 202 ? 5.469 -30.688 -9.344 1 98.75 202 VAL A CA 1
ATOM 1575 C C . VAL A 1 202 ? 4.188 -30.688 -10.172 1 98.75 202 VAL A C 1
ATOM 1577 O O . VAL A 1 202 ? 3.795 -31.734 -10.711 1 98.75 202 VAL A O 1
ATOM 1580 N N . GLU A 1 203 ? 3.561 -29.516 -10.234 1 98.5 203 GLU A N 1
ATOM 1581 C CA . GLU A 1 203 ? 2.271 -29.484 -10.922 1 98.5 203 GLU A CA 1
ATOM 1582 C C . GLU A 1 203 ? 2.258 -28.422 -12.023 1 98.5 203 GLU A C 1
ATOM 1584 O O . GLU A 1 203 ? 1.317 -28.359 -12.812 1 98.5 203 GLU A O 1
ATOM 1589 N N . VAL A 1 204 ? 3.27 -27.609 -12.086 1 98.94 204 VAL A N 1
ATOM 1590 C CA . VAL A 1 204 ? 3.264 -26.469 -13 1 98.94 204 VAL A CA 1
ATOM 1591 C C . VAL A 1 204 ? 4.652 -26.297 -13.609 1 98.94 204 VAL A C 1
ATOM 1593 O O . VAL A 1 204 ? 5.664 -26.516 -12.945 1 98.94 204 VAL A O 1
ATOM 1596 N N . ILE A 1 205 ? 4.77 -25.953 -14.82 1 98.88 205 ILE A N 1
ATOM 1597 C CA . ILE A 1 205 ? 5.992 -25.453 -15.438 1 98.88 205 ILE A CA 1
ATOM 1598 C C . ILE A 1 205 ? 5.816 -23.984 -15.805 1 98.88 205 ILE A C 1
ATOM 1600 O O . ILE A 1 205 ? 4.754 -23.578 -16.281 1 98.88 205 ILE A O 1
ATOM 1604 N N . GLY A 1 206 ? 6.707 -23.172 -15.422 1 98.81 206 GLY A N 1
ATOM 1605 C CA . GLY A 1 206 ? 6.715 -21.75 -15.742 1 98.81 206 GLY A CA 1
ATOM 1606 C C . GLY A 1 206 ? 7.957 -21.328 -16.5 1 98.81 206 GLY A C 1
ATOM 1607 O O . GLY A 1 206 ? 9.008 -21.953 -16.391 1 98.81 206 GLY A O 1
ATOM 1608 N N . SER A 1 207 ? 7.82 -20.281 -17.281 1 98.69 207 SER A N 1
ATOM 1609 C CA . SER A 1 207 ? 8.953 -19.766 -18.031 1 98.69 207 SER A CA 1
ATOM 1610 C C . SER A 1 207 ? 8.844 -18.266 -18.234 1 98.69 207 SER A C 1
ATOM 1612 O O . SER A 1 207 ? 7.789 -17.672 -17.984 1 98.69 207 SER A O 1
ATOM 1614 N N . THR A 1 208 ? 9.961 -17.609 -18.578 1 98 208 THR A N 1
ATOM 1615 C CA . THR A 1 208 ? 10.078 -16.188 -18.859 1 98 208 THR A CA 1
ATOM 1616 C C . THR A 1 208 ? 10.57 -15.953 -20.281 1 98 208 THR A C 1
ATOM 1618 O O . THR A 1 208 ? 11.711 -15.547 -20.484 1 98 208 THR A O 1
ATOM 1621 N N . PRO A 1 209 ? 9.695 -15.961 -21.234 1 98.12 209 PRO A N 1
ATOM 1622 C CA . PRO A 1 209 ? 10.117 -15.93 -22.641 1 98.12 209 PRO A CA 1
ATOM 1623 C C . PRO A 1 209 ? 10.852 -14.641 -23 1 98.12 209 PRO A C 1
ATOM 1625 O O . PRO A 1 209 ? 11.758 -14.664 -23.828 1 98.12 209 PRO A O 1
ATOM 1628 N N . TYR A 1 210 ? 10.523 -13.539 -22.375 1 96.38 210 TYR A N 1
ATOM 1629 C CA . TYR A 1 210 ? 11.047 -12.25 -22.797 1 96.38 210 TYR A CA 1
ATOM 1630 C C . TYR A 1 210 ? 12.516 -12.102 -22.422 1 96.38 210 TYR A C 1
ATOM 1632 O O . TYR A 1 210 ? 13.164 -11.133 -22.828 1 96.38 210 TYR A O 1
ATOM 1640 N N . VAL A 1 211 ? 13.133 -13.039 -21.719 1 94.62 211 VAL A N 1
ATOM 1641 C CA . VAL A 1 211 ? 14.547 -12.961 -21.359 1 94.62 211 VAL A CA 1
ATOM 1642 C C . VAL A 1 211 ? 15.398 -13.555 -22.484 1 94.62 211 VAL A C 1
ATOM 1644 O O . VAL A 1 211 ? 16.625 -13.469 -22.453 1 94.62 211 VAL A O 1
ATOM 1647 N N . GLU A 1 212 ? 14.758 -14.227 -23.516 1 96.62 212 GLU A N 1
ATOM 1648 C CA . GLU A 1 212 ? 15.477 -14.734 -24.672 1 96.62 212 GLU A CA 1
ATOM 1649 C C . GLU A 1 212 ? 16.094 -13.602 -25.484 1 96.62 212 GLU A C 1
ATOM 1651 O O . GLU A 1 212 ? 15.547 -12.492 -25.531 1 96.62 212 GLU A O 1
ATOM 1656 N N . LYS A 1 213 ? 17.141 -13.883 -26.219 1 95.31 213 LYS A N 1
ATOM 1657 C CA . LYS A 1 213 ? 17.938 -12.859 -26.875 1 95.31 213 LYS A CA 1
ATOM 1658 C C . LYS A 1 213 ? 17.234 -12.352 -28.141 1 95.31 213 LYS A C 1
ATOM 1660 O O . LYS A 1 213 ? 17.594 -11.305 -28.672 1 95.31 213 LYS A O 1
ATOM 1665 N N . SER A 1 214 ? 16.281 -13.117 -28.641 1 95.06 214 SER A N 1
ATOM 1666 C CA . SER A 1 214 ? 15.57 -12.711 -29.844 1 95.06 214 SER A CA 1
ATOM 1667 C C . SER A 1 214 ? 14.094 -13.102 -29.797 1 95.06 214 SER A C 1
ATOM 1669 O O . SER A 1 214 ? 13.719 -13.984 -29.016 1 95.06 214 SER A O 1
ATOM 1671 N N . PHE A 1 215 ? 13.305 -12.492 -30.656 1 94.75 215 PHE A N 1
ATOM 1672 C CA . PHE A 1 215 ? 11.875 -12.797 -30.719 1 94.75 215 PHE A CA 1
ATOM 1673 C C . PHE A 1 215 ? 11.648 -14.219 -31.203 1 94.75 215 PHE A C 1
ATOM 1675 O O . PHE A 1 215 ? 10.695 -14.883 -30.797 1 94.75 215 PHE A O 1
ATOM 1682 N N . ALA A 1 216 ? 12.516 -14.625 -32.062 1 96.38 216 ALA A N 1
ATOM 1683 C CA . ALA A 1 216 ? 12.414 -15.992 -32.562 1 96.38 216 ALA A CA 1
ATOM 1684 C C . ALA A 1 216 ? 12.625 -17 -31.438 1 96.38 216 ALA A C 1
ATOM 1686 O O . ALA A 1 216 ? 11.914 -18 -31.344 1 96.38 216 ALA A O 1
ATOM 1687 N N . LEU A 1 217 ? 13.617 -16.703 -30.625 1 97.25 217 LEU A N 1
ATOM 1688 C CA . LEU A 1 217 ? 13.898 -17.594 -29.484 1 97.25 217 LEU A CA 1
ATOM 1689 C C . LEU A 1 217 ? 12.805 -17.484 -28.438 1 97.25 217 LEU A C 1
ATOM 1691 O O . LEU A 1 217 ? 12.492 -18.469 -27.766 1 97.25 217 LEU A O 1
ATOM 1695 N N . GLN A 1 218 ? 12.266 -16.312 -28.312 1 97.81 218 GLN A N 1
ATOM 1696 C CA . GLN A 1 218 ? 11.117 -16.125 -27.438 1 97.81 218 GLN A CA 1
ATOM 1697 C C . GLN A 1 218 ? 9.953 -17.016 -27.859 1 97.81 218 GLN A C 1
ATOM 1699 O O . GLN A 1 218 ? 9.312 -17.656 -27.031 1 97.81 218 GLN A O 1
ATOM 1704 N N . GLU A 1 219 ? 9.688 -17.047 -29.109 1 98 219 GLU A N 1
ATOM 1705 C CA . GLU A 1 219 ? 8.617 -17.875 -29.641 1 98 219 GLU A CA 1
ATOM 1706 C C . GLU A 1 219 ? 8.914 -19.359 -29.422 1 98 219 GLU A C 1
ATOM 1708 O O . GLU A 1 219 ? 8.016 -20.141 -29.109 1 98 219 GLU A O 1
ATOM 1713 N N . LYS A 1 220 ? 10.148 -19.719 -29.641 1 98.06 220 LYS A N 1
ATOM 1714 C CA . LYS A 1 220 ? 10.562 -21.109 -29.391 1 98.06 220 LYS A CA 1
ATOM 1715 C C . LYS A 1 220 ? 10.352 -21.484 -27.938 1 98.06 220 LYS A C 1
ATOM 1717 O O . LYS A 1 220 ? 9.914 -22.609 -27.641 1 98.06 220 LYS A O 1
ATOM 1722 N N . ASN A 1 221 ? 10.688 -20.609 -27.062 1 98.5 221 ASN A N 1
ATOM 1723 C CA . ASN A 1 221 ? 10.477 -20.781 -25.625 1 98.5 221 ASN A CA 1
ATOM 1724 C C . ASN A 1 221 ? 9.008 -21.047 -25.312 1 98.5 221 ASN A C 1
ATOM 1726 O O . ASN A 1 221 ? 8.672 -22 -24.609 1 98.5 221 ASN A O 1
ATOM 1730 N N . ILE A 1 222 ? 8.133 -20.25 -25.875 1 98.81 222 ILE A N 1
ATOM 1731 C CA . ILE A 1 222 ? 6.695 -20.344 -25.656 1 98.81 222 ILE A CA 1
ATOM 1732 C C . ILE A 1 222 ? 6.188 -21.688 -26.188 1 98.81 222 ILE A C 1
ATOM 1734 O O . ILE A 1 222 ? 5.473 -22.406 -25.484 1 98.81 222 ILE A O 1
ATOM 1738 N N . GLN A 1 223 ? 6.605 -22.016 -27.359 1 98.62 223 GLN A N 1
ATOM 1739 C CA . GLN A 1 223 ? 6.18 -23.266 -28 1 98.62 223 GLN A CA 1
ATOM 1740 C C . GLN A 1 223 ? 6.621 -24.469 -27.172 1 98.62 223 GLN A C 1
ATOM 1742 O O . GLN A 1 223 ? 5.82 -25.375 -26.891 1 98.62 223 GLN A O 1
ATOM 1747 N N . TRP A 1 224 ? 7.844 -24.453 -26.797 1 98.5 224 TRP A N 1
ATOM 1748 C CA . TRP A 1 224 ? 8.398 -25.578 -26.047 1 98.5 224 TRP A CA 1
ATOM 1749 C C . TRP A 1 224 ? 7.664 -25.75 -24.719 1 98.5 224 TRP A C 1
ATOM 1751 O O . TRP A 1 224 ? 7.32 -26.859 -24.328 1 98.5 224 TRP A O 1
ATOM 1761 N N . ALA A 1 225 ? 7.477 -24.656 -24 1 98.81 225 ALA A N 1
ATOM 1762 C CA . ALA A 1 225 ? 6.816 -24.703 -22.703 1 98.81 225 ALA A CA 1
ATOM 1763 C C . ALA A 1 225 ? 5.402 -25.266 -22.812 1 98.81 225 ALA A C 1
ATOM 1765 O O . ALA A 1 225 ? 4.973 -26.078 -22 1 98.81 225 ALA A O 1
ATOM 1766 N N . ILE A 1 226 ? 4.664 -24.828 -23.844 1 98.81 226 ILE A N 1
ATOM 1767 C CA . ILE A 1 226 ? 3.293 -25.281 -24.062 1 98.81 226 ILE A CA 1
ATOM 1768 C C . ILE A 1 226 ? 3.275 -26.766 -24.359 1 98.81 226 ILE A C 1
ATOM 1770 O O . ILE A 1 226 ? 2.508 -27.531 -23.766 1 98.81 226 ILE A O 1
ATOM 1774 N N . GLU A 1 227 ? 4.145 -27.219 -25.234 1 98.56 227 GLU A N 1
ATOM 1775 C CA . GLU A 1 227 ? 4.195 -28.625 -25.609 1 98.56 227 GLU A CA 1
ATOM 1776 C C . GLU A 1 227 ? 4.609 -29.5 -24.438 1 98.56 227 GLU A C 1
ATOM 1778 O O . GLU A 1 227 ? 4.055 -30.578 -24.234 1 98.56 227 GLU A O 1
ATOM 1783 N N . THR A 1 228 ? 5.574 -28.984 -23.719 1 98.62 228 THR A N 1
ATOM 1784 C CA . THR A 1 228 ? 6.059 -29.734 -22.562 1 98.62 228 THR A CA 1
ATOM 1785 C C . THR A 1 228 ? 4.973 -29.828 -21.5 1 98.62 228 THR A C 1
ATOM 1787 O O . THR A 1 228 ? 4.754 -30.906 -20.938 1 98.62 228 THR A O 1
ATOM 1790 N N . ALA A 1 229 ? 4.32 -28.734 -21.219 1 98.75 229 ALA A N 1
ATOM 1791 C CA . ALA A 1 229 ? 3.242 -28.75 -20.234 1 98.75 229 ALA A CA 1
ATOM 1792 C C . ALA A 1 229 ? 2.141 -29.719 -20.625 1 98.75 229 ALA A C 1
ATOM 1794 O O . ALA A 1 229 ? 1.636 -30.469 -19.797 1 98.75 229 ALA A O 1
ATOM 1795 N N . LYS A 1 230 ? 1.771 -29.688 -21.875 1 97.75 230 LYS A N 1
ATOM 1796 C CA . LYS A 1 230 ? 0.724 -30.578 -22.375 1 97.75 230 LYS A CA 1
ATOM 1797 C C . LYS A 1 230 ? 1.144 -32.031 -22.25 1 97.75 230 LYS A C 1
ATOM 1799 O O . LYS A 1 230 ? 0.372 -32.875 -21.781 1 97.75 230 LYS A O 1
ATOM 1804 N N . LEU A 1 231 ? 2.352 -32.281 -22.703 1 97.56 231 LEU A N 1
ATOM 1805 C CA . LEU A 1 231 ? 2.877 -33.656 -22.703 1 97.56 231 LEU A CA 1
ATOM 1806 C C . LEU A 1 231 ? 2.861 -34.25 -21.297 1 97.56 231 LEU A C 1
ATOM 1808 O O . LEU A 1 231 ? 2.582 -35.438 -21.125 1 97.56 231 LEU A O 1
ATOM 1812 N N . HIS A 1 232 ? 3.111 -33.469 -20.297 1 97.81 232 HIS A N 1
ATOM 1813 C CA . HIS A 1 232 ? 3.256 -33.969 -18.938 1 97.81 232 HIS A CA 1
ATOM 1814 C C . HIS A 1 232 ? 2.041 -33.594 -18.094 1 97.81 232 HIS A C 1
ATOM 1816 O O . HIS A 1 232 ? 2.039 -33.812 -16.875 1 97.81 232 HIS A O 1
ATOM 1822 N N . THR A 1 233 ? 1.027 -33.062 -18.641 1 97.31 233 THR A N 1
ATOM 1823 C CA . THR A 1 233 ? -0.223 -32.688 -18 1 97.31 233 THR A CA 1
ATOM 1824 C C . THR A 1 233 ? 0.04 -31.734 -16.828 1 97.31 233 THR A C 1
ATOM 1826 O O . THR A 1 233 ? -0.411 -31.984 -15.711 1 97.31 233 THR A O 1
ATOM 1829 N N . LEU A 1 234 ? 0.744 -30.719 -17.094 1 98.69 234 LEU A N 1
ATOM 1830 C CA . LEU A 1 234 ? 1.063 -29.688 -16.125 1 98.69 234 LEU A CA 1
ATOM 1831 C C . LEU A 1 234 ? 0.327 -28.391 -16.438 1 98.69 234 LEU A C 1
ATOM 1833 O O . LEU A 1 234 ? 0.01 -28.125 -17.609 1 98.69 234 LEU A O 1
ATOM 1837 N N . HIS A 1 235 ? 0.017 -27.625 -15.367 1 98.75 235 HIS A N 1
ATOM 1838 C CA . HIS A 1 235 ? -0.364 -26.234 -15.602 1 98.75 235 HIS A CA 1
ATOM 1839 C C . HIS A 1 235 ? 0.798 -25.438 -16.188 1 98.75 235 HIS A C 1
ATOM 1841 O O . HIS A 1 235 ? 1.953 -25.859 -16.094 1 98.75 235 HIS A O 1
ATOM 1847 N N . LEU A 1 236 ? 0.436 -24.359 -16.844 1 98.88 236 LEU A N 1
ATOM 1848 C CA . LEU A 1 236 ? 1.431 -23.484 -17.453 1 98.88 236 LEU A CA 1
ATOM 1849 C C . LEU A 1 236 ? 1.375 -22.078 -16.859 1 98.88 236 LEU A C 1
ATOM 1851 O O . LEU A 1 236 ? 0.29 -21.547 -16.625 1 98.88 236 LEU A O 1
ATOM 1855 N N . ASP A 1 237 ? 2.539 -21.469 -16.578 1 98.94 237 ASP A N 1
ATOM 1856 C CA . ASP A 1 237 ? 2.609 -20.141 -15.984 1 98.94 237 ASP A CA 1
ATOM 1857 C C . ASP A 1 237 ? 3.734 -19.328 -16.609 1 98.94 237 ASP A C 1
ATOM 1859 O O . ASP A 1 237 ? 4.914 -19.578 -16.375 1 98.94 237 ASP A O 1
ATOM 1863 N N . PHE A 1 238 ? 3.379 -18.281 -17.375 1 98.88 238 PHE A N 1
ATOM 1864 C CA . PHE A 1 238 ? 4.375 -17.453 -18.047 1 98.88 238 PHE A CA 1
ATOM 1865 C C . PHE A 1 238 ? 4.527 -16.109 -17.344 1 98.88 238 PHE A C 1
ATOM 1867 O O . PHE A 1 238 ? 3.541 -15.508 -16.922 1 98.88 238 PHE A O 1
ATOM 1874 N N . HIS A 1 239 ? 5.754 -15.688 -17.031 1 98.62 239 HIS A N 1
ATOM 1875 C CA . HIS A 1 239 ? 6.047 -14.258 -17.016 1 98.62 239 HIS A CA 1
ATOM 1876 C C . HIS A 1 239 ? 6.137 -13.688 -18.422 1 98.62 239 HIS A C 1
ATOM 1878 O O . HIS A 1 239 ? 7.02 -14.07 -19.188 1 98.62 239 HIS A O 1
ATOM 1884 N N . LEU A 1 240 ? 5.277 -12.75 -18.703 1 98.56 240 LEU A N 1
ATOM 1885 C CA . LEU A 1 240 ? 5.137 -12.414 -20.125 1 98.56 240 LEU A CA 1
ATOM 1886 C C . LEU A 1 240 ? 4.98 -10.906 -20.312 1 98.56 240 LEU A C 1
ATOM 1888 O O . LEU A 1 240 ? 4.41 -10.227 -19.453 1 98.56 240 LEU A O 1
ATOM 1892 N N . ASP A 1 241 ? 5.488 -10.383 -21.453 1 97.75 241 ASP A N 1
ATOM 1893 C CA . ASP A 1 241 ? 5.238 -9.016 -21.906 1 97.75 241 ASP A CA 1
ATOM 1894 C C . ASP A 1 241 ? 5.539 -8.008 -20.797 1 97.75 241 ASP A C 1
ATOM 1896 O O . ASP A 1 241 ? 4.727 -7.121 -20.516 1 97.75 241 ASP A O 1
ATOM 1900 N N . TYR A 1 242 ? 6.711 -8.164 -20.188 1 96.69 242 TYR A N 1
ATOM 1901 C CA . TYR A 1 242 ? 7.062 -7.359 -19.016 1 96.69 242 TYR A CA 1
ATOM 1902 C C . TYR A 1 242 ? 7.824 -6.105 -19.438 1 96.69 242 TYR A C 1
ATOM 1904 O O . TYR A 1 242 ? 9.016 -5.969 -19.141 1 96.69 242 TYR A O 1
ATOM 1912 N N . ASN A 1 243 ? 7.133 -5.191 -20.031 1 94.75 243 ASN A N 1
ATOM 1913 C CA . ASN A 1 243 ? 7.676 -3.926 -20.516 1 94.75 243 ASN A CA 1
ATOM 1914 C C . ASN A 1 243 ? 6.574 -2.898 -20.766 1 94.75 243 ASN A C 1
ATOM 1916 O O . ASN A 1 243 ? 5.391 -3.211 -20.625 1 94.75 243 ASN A O 1
ATOM 1920 N N . LEU A 1 244 ? 6.984 -1.676 -21.094 1 92.25 244 LEU A N 1
ATOM 1921 C CA . LEU A 1 244 ? 6.062 -0.624 -21.516 1 92.25 244 LEU A CA 1
ATOM 1922 C C . LEU A 1 244 ? 6.484 -0.039 -22.859 1 92.25 244 LEU A C 1
ATOM 1924 O O . LEU A 1 244 ? 6.379 1.17 -23.078 1 92.25 244 LEU A O 1
ATOM 1928 N N . ASP A 1 245 ? 6.945 -0.889 -23.688 1 92.75 245 ASP A N 1
ATOM 1929 C CA . ASP A 1 245 ? 7.402 -0.477 -25.016 1 92.75 245 ASP A CA 1
ATOM 1930 C C . ASP A 1 245 ? 6.312 -0.688 -26.062 1 92.75 245 ASP A C 1
ATOM 1932 O O . ASP A 1 245 ? 6.07 -1.815 -26.484 1 92.75 245 ASP A O 1
ATOM 1936 N N . SER A 1 246 ? 5.777 0.369 -26.578 1 90 246 SER A N 1
ATOM 1937 C CA . SER A 1 246 ? 4.66 0.293 -27.516 1 90 246 SER A CA 1
ATOM 1938 C C . SER A 1 246 ? 5.105 -0.279 -28.859 1 90 246 SER A C 1
ATOM 1940 O O . SER A 1 246 ? 4.273 -0.719 -29.656 1 90 246 SER A O 1
ATOM 1942 N N . THR A 1 247 ? 6.367 -0.312 -29.094 1 92.75 247 THR A N 1
ATOM 1943 C CA . THR A 1 247 ? 6.879 -0.792 -30.359 1 92.75 247 THR A CA 1
ATOM 1944 C C . THR A 1 247 ? 7.051 -2.309 -30.344 1 92.75 247 THR A C 1
ATOM 1946 O O . THR A 1 247 ? 7.199 -2.936 -31.391 1 92.75 247 THR A O 1
ATOM 1949 N N . GLN A 1 248 ? 6.984 -2.879 -29.219 1 92.38 248 GLN A N 1
ATOM 1950 C CA . GLN A 1 248 ? 7.133 -4.324 -29.109 1 92.38 248 GLN A CA 1
ATOM 1951 C C . GLN A 1 248 ? 5.789 -5.031 -29.266 1 92.38 248 GLN A C 1
ATOM 1953 O O . GLN A 1 248 ? 4.809 -4.672 -28.609 1 92.38 248 GLN A O 1
ATOM 1958 N N . LYS A 1 249 ? 5.801 -5.996 -30.156 1 93.25 249 LYS A N 1
ATOM 1959 C CA . LYS A 1 249 ? 4.594 -6.805 -30.312 1 93.25 249 LYS A CA 1
ATOM 1960 C C . LYS A 1 249 ? 4.34 -7.664 -29.078 1 93.25 249 LYS A C 1
ATOM 1962 O O . LYS A 1 249 ? 5.234 -8.375 -28.609 1 93.25 249 LYS A O 1
ATOM 1967 N N . PRO A 1 250 ? 3.121 -7.613 -28.562 1 96.94 250 PRO A N 1
ATOM 1968 C CA . PRO A 1 250 ? 2.828 -8.422 -27.375 1 96.94 250 PRO A CA 1
ATOM 1969 C C . PRO A 1 250 ? 2.893 -9.922 -27.656 1 96.94 250 PRO A C 1
ATOM 1971 O O . PRO A 1 250 ? 2.27 -10.406 -28.609 1 96.94 250 PRO A O 1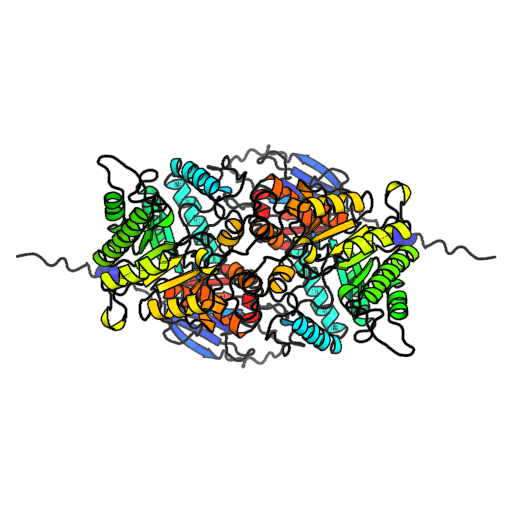
ATOM 1974 N N . ALA A 1 251 ? 3.57 -10.633 -26.812 1 98.44 251 ALA A N 1
ATOM 1975 C CA . ALA A 1 251 ? 3.787 -12.07 -26.969 1 98.44 251 ALA A CA 1
ATOM 1976 C C . ALA A 1 251 ? 2.533 -12.859 -26.609 1 98.44 251 ALA A C 1
ATOM 1978 O O . ALA A 1 251 ? 2.432 -14.055 -26.906 1 98.44 251 ALA A O 1
ATOM 1979 N N . VAL A 1 252 ? 1.545 -12.203 -25.984 1 98.69 252 VAL A N 1
ATOM 1980 C CA . VAL A 1 252 ? 0.306 -12.859 -25.578 1 98.69 252 VAL A CA 1
ATOM 1981 C C . VAL A 1 252 ? -0.378 -13.477 -26.797 1 98.69 252 VAL A C 1
ATOM 1983 O O . VAL A 1 252 ? -0.967 -14.555 -26.719 1 98.69 252 VAL A O 1
ATOM 1986 N N . HIS A 1 253 ? -0.284 -12.844 -27.953 1 98.44 253 HIS A N 1
ATOM 1987 C CA . HIS A 1 253 ? -0.896 -13.352 -29.172 1 98.44 253 HIS A CA 1
ATOM 1988 C C . HIS A 1 253 ? -0.217 -14.641 -29.625 1 98.44 253 HIS A C 1
ATOM 1990 O O . HIS A 1 253 ? -0.884 -15.57 -30.094 1 98.44 253 HIS A O 1
ATOM 1996 N N . THR A 1 254 ? 1.09 -14.625 -29.484 1 98.62 254 THR A N 1
ATOM 1997 C CA . THR A 1 254 ? 1.846 -15.828 -29.812 1 98.62 254 THR A CA 1
ATOM 1998 C C . THR A 1 254 ? 1.464 -16.984 -28.891 1 98.62 254 THR A C 1
ATOM 2000 O O . THR A 1 254 ? 1.334 -18.125 -29.328 1 98.62 254 THR A O 1
ATOM 2003 N N . VAL A 1 255 ? 1.278 -16.703 -27.625 1 98.88 255 VAL A N 1
ATOM 2004 C CA . VAL A 1 255 ? 0.883 -17.719 -26.656 1 98.88 255 VAL A CA 1
ATOM 2005 C C . VAL A 1 255 ? -0.456 -18.328 -27.062 1 98.88 255 VAL A C 1
ATOM 2007 O O . VAL A 1 255 ? -0.609 -19.547 -27.094 1 98.88 255 VAL A O 1
ATOM 2010 N N . ILE A 1 256 ? -1.412 -17.484 -27.438 1 98.81 256 ILE A N 1
ATOM 2011 C CA . ILE A 1 256 ? -2.75 -17.938 -27.797 1 98.81 256 ILE A CA 1
ATOM 2012 C C . ILE A 1 256 ? -2.674 -18.797 -29.047 1 98.81 256 ILE A C 1
ATOM 2014 O O . ILE A 1 256 ? -3.271 -19.875 -29.109 1 98.81 256 ILE A O 1
ATOM 2018 N N . GLU A 1 257 ? -1.92 -18.359 -29.984 1 98.44 257 GLU A N 1
ATOM 2019 C CA . GLU A 1 257 ? -1.756 -19.094 -31.234 1 98.44 257 GLU A CA 1
ATOM 2020 C C . GLU A 1 257 ? -1.152 -20.469 -30.984 1 98.44 257 GLU A C 1
ATOM 2022 O O . GLU A 1 257 ? -1.622 -21.469 -31.531 1 98.44 257 GLU A O 1
ATOM 2027 N N . GLN A 1 258 ? -0.125 -20.484 -30.172 1 98.69 258 GLN A N 1
ATOM 2028 C CA . GLN A 1 258 ? 0.569 -21.75 -29.906 1 98.69 258 GLN A CA 1
ATOM 2029 C C . GLN A 1 258 ? -0.304 -22.688 -29.094 1 98.69 258 GLN A C 1
ATOM 2031 O O . GLN A 1 258 ? -0.239 -23.906 -29.266 1 98.69 258 GLN A O 1
ATOM 2036 N N . LEU A 1 259 ? -1.116 -22.203 -28.188 1 98.81 259 LEU A N 1
ATOM 2037 C CA . LEU A 1 259 ? -2.045 -23.031 -27.422 1 98.81 259 LEU A CA 1
ATOM 2038 C C . LEU A 1 259 ? -3.078 -23.672 -28.344 1 98.81 259 LEU A C 1
ATOM 2040 O O . LEU A 1 259 ? -3.428 -24.844 -28.172 1 98.81 259 LEU A O 1
ATOM 2044 N N . ARG A 1 260 ? -3.525 -22.922 -29.328 1 98.19 260 ARG A N 1
ATOM 2045 C CA . ARG A 1 260 ? -4.492 -23.438 -30.281 1 98.19 260 ARG A CA 1
ATOM 2046 C C . ARG A 1 260 ? -3.865 -24.531 -31.156 1 98.19 260 ARG A C 1
ATOM 2048 O O . ARG A 1 260 ? -4.469 -25.578 -31.375 1 98.19 260 ARG A O 1
ATOM 2055 N N . LYS A 1 261 ? -2.697 -24.203 -31.578 1 97.94 261 LYS A N 1
ATOM 2056 C CA . LYS A 1 261 ? -1.982 -25.172 -32.406 1 97.94 261 LYS A CA 1
ATOM 2057 C C . LYS A 1 261 ? -1.753 -26.484 -31.641 1 97.94 261 LYS A C 1
ATOM 2059 O O . LYS A 1 261 ? -1.812 -27.562 -32.219 1 97.94 261 LYS A O 1
ATOM 2064 N N . ALA A 1 262 ? -1.51 -26.359 -30.391 1 97.88 262 ALA A N 1
ATOM 2065 C CA . ALA A 1 262 ? -1.248 -27.516 -29.547 1 97.88 262 ALA A CA 1
ATOM 2066 C C . ALA A 1 262 ? -2.549 -28.203 -29.141 1 97.88 262 ALA A C 1
ATOM 2068 O O . ALA A 1 262 ? -2.529 -29.25 -28.5 1 97.88 262 ALA A O 1
ATOM 2069 N N . GLN A 1 263 ? -3.689 -27.672 -29.469 1 96.75 263 GLN A N 1
ATOM 2070 C CA . GLN A 1 263 ? -5 -28.188 -29.094 1 96.75 263 GLN A CA 1
ATOM 2071 C C . GLN A 1 263 ? -5.121 -28.328 -27.578 1 96.75 263 GLN A C 1
ATOM 2073 O O . GLN A 1 263 ? -5.488 -29.391 -27.078 1 96.75 263 GLN A O 1
ATOM 2078 N N . TRP A 1 264 ? -4.766 -27.234 -26.938 1 97.56 264 TRP A N 1
ATOM 2079 C CA . TRP A 1 264 ? -4.906 -27.188 -25.484 1 97.56 264 TRP A CA 1
ATOM 2080 C C . TRP A 1 264 ? -6.344 -27.469 -25.062 1 97.56 264 TRP A C 1
ATOM 2082 O O . TRP A 1 264 ? -7.289 -26.969 -25.688 1 97.56 264 TRP A O 1
ATOM 2092 N N . LEU A 1 265 ? -6.574 -28.266 -24.078 1 94.56 265 LEU A N 1
ATOM 2093 C CA . LEU A 1 265 ? -7.922 -28.641 -23.641 1 94.56 265 LEU A CA 1
ATOM 2094 C C . LEU A 1 265 ? -8.617 -27.453 -22.969 1 94.56 265 LEU A C 1
ATOM 2096 O O . LEU A 1 265 ? -8.055 -26.844 -22.062 1 94.56 265 LEU A O 1
ATOM 2100 N N . THR A 1 266 ? -9.859 -27.188 -23.391 1 93.38 266 THR A N 1
ATOM 2101 C CA . THR A 1 266 ? -10.508 -25.969 -22.922 1 93.38 266 THR A CA 1
ATOM 2102 C C . THR A 1 266 ? -11.727 -26.297 -22.062 1 93.38 266 THR A C 1
ATOM 2104 O O . THR A 1 266 ? -12.156 -25.469 -21.25 1 93.38 266 THR A O 1
ATOM 2107 N N . ASP A 1 267 ? -12.344 -27.391 -22.219 1 90.25 267 ASP A N 1
ATOM 2108 C CA . ASP A 1 267 ? -13.539 -27.797 -21.484 1 90.25 267 ASP A CA 1
ATOM 2109 C C . ASP A 1 267 ? -13.188 -28.719 -20.328 1 90.25 267 ASP A C 1
ATOM 2111 O O . ASP A 1 267 ? -12.734 -29.844 -20.531 1 90.25 267 ASP A O 1
ATOM 2115 N N . ARG A 1 268 ? -13.406 -28.266 -19.219 1 90 268 ARG A N 1
ATOM 2116 C CA . ARG A 1 268 ? -13.062 -29.016 -18.016 1 90 268 ARG A CA 1
ATOM 2117 C C . ARG A 1 268 ? -13.797 -30.344 -17.969 1 90 268 ARG A C 1
ATOM 2119 O O . ARG A 1 268 ? -13.258 -31.344 -17.469 1 90 268 ARG A O 1
ATOM 2126 N N . ASN A 1 269 ? -15.008 -30.312 -18.375 1 89.31 269 ASN A N 1
ATOM 2127 C CA . ASN A 1 269 ? -15.797 -31.531 -18.359 1 89.31 269 ASN A CA 1
ATOM 2128 C C . ASN A 1 269 ? -15.242 -32.594 -19.312 1 89.31 269 ASN A C 1
ATOM 2130 O O . ASN A 1 269 ? -15.258 -33.781 -19.016 1 89.31 269 ASN A O 1
ATOM 2134 N N . ILE A 1 270 ? -14.75 -32.125 -20.375 1 90.44 270 ILE A N 1
ATOM 2135 C CA . ILE A 1 270 ? -14.195 -33 -21.391 1 90.44 270 ILE A CA 1
ATOM 2136 C C . ILE A 1 270 ? -12.781 -33.438 -21 1 90.44 270 ILE A C 1
ATOM 2138 O O . ILE A 1 270 ? -12.414 -34.594 -21.109 1 90.44 270 ILE A O 1
ATOM 2142 N N . ALA A 1 271 ? -12.047 -32.531 -20.484 1 90.31 271 ALA A N 1
ATOM 2143 C CA . ALA A 1 271 ? -10.648 -32.75 -20.156 1 90.31 271 ALA A CA 1
ATOM 2144 C C . ALA A 1 271 ? -10.508 -33.625 -18.891 1 90.31 271 ALA A C 1
ATOM 2146 O O . ALA A 1 271 ? -9.555 -34.375 -18.766 1 90.31 271 ALA A O 1
ATOM 2147 N N . GLY A 1 272 ? -11.516 -33.469 -17.969 1 89.88 272 GLY A N 1
ATOM 2148 C CA . GLY A 1 272 ? -11.438 -34.188 -16.703 1 89.88 272 GLY A CA 1
ATOM 2149 C C . GLY A 1 272 ? -10.172 -33.906 -15.922 1 89.88 272 GLY A C 1
ATOM 2150 O O . GLY A 1 272 ? -9.828 -32.75 -15.695 1 89.88 272 GLY A O 1
ATOM 2151 N N . LEU A 1 273 ? -9.422 -34.969 -15.68 1 88.5 273 LEU A N 1
ATOM 2152 C CA . LEU A 1 273 ? -8.227 -34.875 -14.852 1 88.5 273 LEU A CA 1
ATOM 2153 C C . LEU A 1 273 ? -7.07 -34.281 -15.641 1 88.5 273 LEU A C 1
ATOM 2155 O O . LEU A 1 273 ? -6.062 -33.875 -15.055 1 88.5 273 LEU A O 1
ATOM 2159 N N . LYS A 1 274 ? -7.238 -34.125 -16.891 1 93.5 274 LYS A N 1
ATOM 2160 C CA . LYS A 1 274 ? -6.168 -33.594 -17.719 1 93.5 274 LYS A CA 1
ATOM 2161 C C . LYS A 1 274 ? -6.301 -32.094 -17.891 1 93.5 274 LYS A C 1
ATOM 2163 O O . LYS A 1 274 ? -5.434 -31.438 -18.484 1 93.5 274 LYS A O 1
ATOM 2168 N N . PHE A 1 275 ? -7.367 -31.547 -17.312 1 95.81 275 PHE A N 1
ATOM 2169 C CA . PHE A 1 275 ? -7.578 -30.109 -17.438 1 95.81 275 PHE A CA 1
ATOM 2170 C C . PHE A 1 275 ? -6.457 -29.328 -16.766 1 95.81 275 PHE A C 1
ATOM 2172 O O . PHE A 1 275 ? -6.086 -29.641 -15.625 1 95.81 275 PHE A O 1
ATOM 2179 N N . ARG A 1 276 ? -5.926 -28.406 -17.484 1 98 276 ARG A N 1
ATOM 2180 C CA . ARG A 1 276 ? -4.871 -27.547 -16.969 1 98 276 ARG A CA 1
ATOM 2181 C C . ARG A 1 276 ? -5.105 -26.094 -17.359 1 98 276 ARG A C 1
ATOM 2183 O O . ARG A 1 276 ? -5.562 -25.812 -18.469 1 98 276 ARG A O 1
ATOM 2190 N N . THR A 1 277 ? -4.734 -25.188 -16.469 1 98.25 277 THR A N 1
ATOM 2191 C CA . THR A 1 277 ? -4.883 -23.75 -16.734 1 98.25 277 THR A CA 1
ATOM 2192 C C . THR A 1 277 ? -3.566 -23.156 -17.203 1 98.25 277 THR A C 1
ATOM 2194 O O . THR A 1 277 ? -2.51 -23.766 -17.078 1 98.25 277 THR A O 1
ATOM 2197 N N . VAL A 1 278 ? -3.67 -21.953 -17.859 1 98.81 278 VAL A N 1
ATOM 2198 C CA . VAL A 1 278 ? -2.541 -21.141 -18.297 1 98.81 278 VAL A CA 1
ATOM 2199 C C . VAL A 1 278 ? -2.605 -19.766 -17.641 1 98.81 278 VAL A C 1
ATOM 2201 O O . VAL A 1 278 ? -3.609 -19.062 -17.75 1 98.81 278 VAL A O 1
ATOM 2204 N N . VAL A 1 279 ? -1.527 -19.438 -16.922 1 98.88 279 VAL A N 1
ATOM 2205 C CA . VAL A 1 279 ? -1.468 -18.141 -16.25 1 98.88 279 VAL A CA 1
ATOM 2206 C C . VAL A 1 279 ? -0.426 -17.25 -16.922 1 98.88 279 VAL A C 1
ATOM 2208 O O . VAL A 1 279 ? 0.66 -17.719 -17.281 1 98.88 279 VAL A O 1
ATOM 2211 N N . LEU A 1 280 ? -0.805 -16.047 -17.234 1 98.94 280 LEU A N 1
ATOM 2212 C CA . LEU A 1 280 ? 0.088 -15.023 -17.75 1 98.94 280 LEU A CA 1
ATOM 2213 C C . LEU A 1 280 ? 0.305 -13.922 -16.719 1 98.94 280 LEU A C 1
ATOM 2215 O O . LEU A 1 280 ? -0.604 -13.133 -16.438 1 98.94 280 LEU A O 1
ATOM 2219 N N . GLY A 1 281 ? 1.555 -13.875 -16.172 1 98.69 281 GLY A N 1
ATOM 2220 C CA . GLY A 1 281 ? 1.87 -12.914 -15.125 1 98.69 281 GLY A CA 1
ATOM 2221 C C . GLY A 1 281 ? 2.496 -11.641 -15.648 1 98.69 281 GLY A C 1
ATOM 2222 O O . GLY A 1 281 ? 3.215 -11.656 -16.641 1 98.69 281 GLY A O 1
ATOM 2223 N N . HIS A 1 282 ? 2.287 -10.5 -14.961 1 98.12 282 HIS A N 1
ATOM 2224 C CA . HIS A 1 282 ? 2.754 -9.156 -15.258 1 98.12 282 HIS A CA 1
ATOM 2225 C C . HIS A 1 282 ? 2.027 -8.57 -16.469 1 98.12 282 HIS A C 1
ATOM 2227 O O . HIS A 1 282 ? 1.068 -7.809 -16.312 1 98.12 282 HIS A O 1
ATOM 2233 N N . CYS A 1 283 ? 2.438 -8.945 -17.625 1 97.88 283 CYS A N 1
ATOM 2234 C CA . CYS A 1 283 ? 1.858 -8.508 -18.891 1 97.88 283 CYS A CA 1
ATOM 2235 C C . CYS A 1 283 ? 1.666 -7 -18.922 1 97.88 283 CYS A C 1
ATOM 2237 O O . CYS A 1 283 ? 0.639 -6.508 -19.391 1 97.88 283 CYS A O 1
ATOM 2239 N N . THR A 1 284 ? 2.674 -6.238 -18.391 1 96.12 284 THR A N 1
ATOM 2240 C CA . THR A 1 284 ? 2.557 -4.789 -18.266 1 96.12 284 THR A CA 1
ATOM 2241 C C . THR A 1 284 ? 2.457 -4.125 -19.625 1 96.12 284 THR A C 1
ATOM 2243 O O . THR A 1 284 ? 1.869 -3.049 -19.766 1 96.12 284 THR A O 1
ATOM 2246 N N . ARG A 1 285 ? 2.953 -4.773 -20.688 1 95.69 285 ARG A N 1
ATOM 2247 C CA . ARG A 1 285 ? 2.842 -4.262 -22.062 1 95.69 285 ARG A CA 1
ATOM 2248 C C . ARG A 1 285 ? 1.382 -4.043 -22.438 1 95.69 285 ARG A C 1
ATOM 2250 O O . ARG A 1 285 ? 1.067 -3.131 -23.203 1 95.69 285 ARG A O 1
ATOM 2257 N N . LEU A 1 286 ? 0.509 -4.836 -21.875 1 95.5 286 LEU A N 1
ATOM 2258 C CA . LEU A 1 286 ? -0.9 -4.801 -22.25 1 95.5 286 LEU A CA 1
ATOM 2259 C C . LEU A 1 286 ? -1.584 -3.562 -21.688 1 95.5 286 LEU A C 1
ATOM 2261 O O . LEU A 1 286 ? -2.686 -3.205 -22.109 1 95.5 286 LEU A O 1
ATOM 2265 N N . THR A 1 287 ? -0.952 -2.871 -20.75 1 92.56 287 THR A N 1
ATOM 2266 C CA . THR A 1 287 ? -1.521 -1.64 -20.219 1 92.56 287 THR A CA 1
ATOM 2267 C C . THR A 1 287 ? -1.582 -0.561 -21.297 1 92.56 287 THR A C 1
ATOM 2269 O O . THR A 1 287 ? -2.27 0.45 -21.125 1 92.56 287 THR A O 1
ATOM 2272 N N . LEU A 1 288 ? -0.899 -0.774 -22.391 1 91.25 288 LEU A N 1
ATOM 2273 C CA . LEU A 1 288 ? -0.864 0.181 -23.484 1 91.25 288 LEU A CA 1
ATOM 2274 C C . LEU A 1 288 ? -1.964 -0.118 -24.5 1 91.25 288 LEU A C 1
ATOM 2276 O O . LEU A 1 288 ? -2.133 0.618 -25.484 1 91.25 288 LEU A O 1
ATOM 2280 N N . PHE A 1 289 ? -2.746 -1.15 -24.266 1 92.56 289 PHE A N 1
ATOM 2281 C CA . PHE A 1 289 ? -3.838 -1.503 -25.172 1 92.56 289 PHE A CA 1
ATOM 2282 C C . PHE A 1 289 ? -4.934 -0.443 -25.141 1 92.56 289 PHE A C 1
ATOM 2284 O O . PHE A 1 289 ? -5.25 0.092 -24.062 1 92.56 289 PHE A O 1
ATOM 2291 N N . ASP A 1 290 ? -5.457 -0.142 -26.281 1 90.06 290 ASP A N 1
ATOM 2292 C CA . ASP A 1 290 ? -6.715 0.602 -26.312 1 90.06 290 ASP A CA 1
ATOM 2293 C C . ASP A 1 290 ? -7.91 -0.339 -26.203 1 90.06 290 ASP A C 1
ATOM 2295 O O . ASP A 1 290 ? -7.746 -1.547 -26.016 1 90.06 290 ASP A O 1
ATOM 2299 N N . GLU A 1 291 ? -9.047 0.197 -26.281 1 90.94 291 GLU A N 1
ATOM 2300 C CA . GLU A 1 291 ? -10.273 -0.58 -26.094 1 90.94 291 GLU A CA 1
ATOM 2301 C C . GLU A 1 291 ? -10.398 -1.681 -27.141 1 90.94 291 GLU A C 1
ATOM 2303 O O . GLU A 1 291 ? -10.758 -2.814 -26.812 1 90.94 291 GLU A O 1
ATOM 2308 N N . ASP A 1 292 ? -10.117 -1.358 -28.344 1 93.31 292 ASP A N 1
ATOM 2309 C CA . ASP A 1 292 ? -10.242 -2.332 -29.422 1 93.31 292 ASP A CA 1
ATOM 2310 C C . ASP A 1 292 ? -9.266 -3.488 -29.234 1 93.31 292 ASP A C 1
ATOM 2312 O O . ASP A 1 292 ? -9.609 -4.645 -29.484 1 93.31 292 ASP A O 1
ATOM 2316 N N . ALA A 1 293 ? -8.094 -3.146 -28.844 1 93.75 293 ALA A N 1
ATOM 2317 C CA . ALA A 1 293 ? -7.086 -4.18 -28.625 1 93.75 293 ALA A CA 1
ATOM 2318 C C . ALA A 1 293 ? -7.523 -5.145 -27.516 1 93.75 293 ALA A C 1
ATOM 2320 O O . ALA A 1 293 ? -7.316 -6.355 -27.625 1 93.75 293 ALA A O 1
ATOM 2321 N N . TRP A 1 294 ? -8.141 -4.672 -26.516 1 95.19 294 TRP A N 1
ATOM 2322 C CA . TRP A 1 294 ? -8.625 -5.508 -25.422 1 95.19 294 TRP A CA 1
ATOM 2323 C C . TRP A 1 294 ? -9.758 -6.41 -25.891 1 95.19 294 TRP A C 1
ATOM 2325 O O . TRP A 1 294 ? -9.797 -7.598 -25.562 1 95.19 294 TRP A O 1
ATOM 2335 N N . ARG A 1 295 ? -10.648 -5.863 -26.594 1 95.75 295 ARG A N 1
ATOM 2336 C CA . ARG A 1 295 ? -11.781 -6.633 -27.094 1 95.75 295 ARG A CA 1
ATOM 2337 C C . ARG A 1 295 ? -11.32 -7.727 -28.047 1 95.75 295 ARG A C 1
ATOM 2339 O O . ARG A 1 295 ? -11.836 -8.844 -28.016 1 95.75 295 ARG A O 1
ATOM 2346 N N . ASN A 1 296 ? -10.375 -7.336 -28.875 1 97.44 296 ASN A N 1
ATOM 2347 C CA . ASN A 1 296 ? -9.812 -8.328 -29.781 1 97.44 296 ASN A CA 1
ATOM 2348 C C . ASN A 1 296 ? -9.102 -9.445 -29.016 1 97.44 296 ASN A C 1
ATOM 2350 O O . ASN A 1 296 ? -9.18 -10.609 -29.406 1 97.44 296 ASN A O 1
ATOM 2354 N N . LEU A 1 297 ? -8.406 -9.07 -28 1 98 297 LEU A N 1
ATOM 2355 C CA . LEU A 1 297 ? -7.727 -10.07 -27.188 1 98 297 LEU A CA 1
ATOM 2356 C C . LEU A 1 297 ? -8.727 -11.055 -26.594 1 98 297 LEU A C 1
ATOM 2358 O O . LEU A 1 297 ? -8.484 -12.266 -26.562 1 98 297 LEU A O 1
ATOM 2362 N N . ARG A 1 298 ? -9.828 -10.578 -26.062 1 98.38 298 ARG A N 1
ATOM 2363 C CA . ARG A 1 298 ? -10.867 -11.438 -25.484 1 98.38 298 ARG A CA 1
ATOM 2364 C C . ARG A 1 298 ? -11.391 -12.43 -26.516 1 98.38 298 ARG A C 1
ATOM 2366 O O . ARG A 1 298 ? -11.602 -13.602 -26.219 1 98.38 298 ARG A O 1
ATOM 2373 N N . LEU A 1 299 ? -11.602 -11.938 -27.703 1 98.38 299 LEU A N 1
ATOM 2374 C CA . LEU A 1 299 ? -12.086 -12.781 -28.797 1 98.38 299 LEU A CA 1
ATOM 2375 C C . LEU A 1 299 ? -11.055 -13.844 -29.156 1 98.38 299 LEU A C 1
ATOM 2377 O O . LEU A 1 299 ? -11.398 -15.008 -29.359 1 98.38 299 LEU A O 1
ATOM 2381 N N . GLU A 1 300 ? -9.852 -13.391 -29.234 1 98.44 300 GLU A N 1
ATOM 2382 C CA . GLU A 1 300 ? -8.766 -14.312 -29.578 1 98.44 300 GLU A CA 1
ATOM 2383 C C . GLU A 1 300 ? -8.633 -15.422 -28.531 1 98.44 300 GLU A C 1
ATOM 2385 O O . GLU A 1 300 ? -8.359 -16.578 -28.875 1 98.44 300 GLU A O 1
ATOM 2390 N N . ILE A 1 301 ? -8.742 -15.109 -27.281 1 98.56 301 ILE A N 1
ATOM 2391 C CA . ILE A 1 301 ? -8.602 -16.078 -26.203 1 98.56 301 ILE A CA 1
ATOM 2392 C C . ILE A 1 301 ? -9.711 -17.125 -26.297 1 98.56 301 ILE A C 1
ATOM 2394 O O . ILE A 1 301 ? -9.461 -18.328 -26.156 1 98.56 301 ILE A O 1
ATOM 2398 N N . GLY A 1 302 ? -10.961 -16.656 -26.547 1 97.62 302 GLY A N 1
ATOM 2399 C CA . GLY A 1 302 ? -12.094 -17.562 -26.656 1 97.62 302 GLY A CA 1
ATOM 2400 C C . GLY A 1 302 ? -12.289 -18.422 -25.422 1 97.62 302 GLY A C 1
ATOM 2401 O O . GLY A 1 302 ? -12.383 -17.891 -24.297 1 97.62 302 GLY A O 1
ATOM 2402 N N . ASP A 1 303 ? -12.211 -19.75 -25.5 1 96.81 303 ASP A N 1
ATOM 2403 C CA . ASP A 1 303 ? -12.516 -20.656 -24.406 1 96.81 303 ASP A CA 1
ATOM 2404 C C . ASP A 1 303 ? -11.234 -21.188 -23.75 1 96.81 303 ASP A C 1
ATOM 2406 O O . ASP A 1 303 ? -11.289 -22.047 -22.859 1 96.81 303 ASP A O 1
ATOM 2410 N N . LEU A 1 304 ? -10.086 -20.656 -24.219 1 98.19 304 LEU A N 1
ATOM 2411 C CA . LEU A 1 304 ? -8.836 -21.062 -23.594 1 98.19 304 LEU A CA 1
ATOM 2412 C C . LEU A 1 304 ? -8.828 -20.719 -22.109 1 98.19 304 LEU A C 1
ATOM 2414 O O . LEU A 1 304 ? -9.281 -19.641 -21.719 1 98.19 304 LEU A O 1
ATOM 2418 N N . PRO A 1 305 ? -8.422 -21.625 -21.234 1 97.81 305 PRO A N 1
ATOM 2419 C CA . PRO A 1 305 ? -8.406 -21.359 -19.797 1 97.81 305 PRO A CA 1
ATOM 2420 C C . PRO A 1 305 ? -7.23 -20.484 -19.375 1 97.81 305 PRO A C 1
ATOM 2422 O O . PRO A 1 305 ? -6.441 -20.891 -18.516 1 97.81 305 PRO A O 1
ATOM 2425 N N . ILE A 1 306 ? -7.191 -19.297 -19.906 1 98.69 306 ILE A N 1
ATOM 2426 C CA . ILE A 1 306 ? -6.133 -18.328 -19.656 1 98.69 306 ILE A CA 1
ATOM 2427 C C . ILE A 1 306 ? -6.574 -17.359 -18.562 1 98.69 306 ILE A C 1
ATOM 2429 O O . ILE A 1 306 ? -7.699 -16.859 -18.594 1 98.69 306 ILE A O 1
ATOM 2433 N N . SER A 1 307 ? -5.758 -17.172 -17.578 1 98.62 307 SER A N 1
ATOM 2434 C CA . SER A 1 307 ? -5.953 -16.125 -16.562 1 98.62 307 SER A CA 1
ATOM 2435 C C . SER A 1 307 ? -4.746 -15.203 -16.484 1 98.62 307 SER A C 1
ATOM 2437 O O . SER A 1 307 ? -3.602 -15.656 -16.578 1 98.62 307 SER A O 1
ATOM 2439 N N . PHE A 1 308 ? -5.008 -13.93 -16.375 1 98.81 308 PHE A N 1
ATOM 2440 C CA . PHE A 1 308 ? -3.959 -12.945 -16.156 1 98.81 308 PHE A CA 1
ATOM 2441 C C . PHE A 1 308 ? -3.754 -12.719 -14.656 1 98.81 308 PHE A C 1
ATOM 2443 O O . PHE A 1 308 ? -4.715 -12.719 -13.883 1 98.81 308 PHE A O 1
ATOM 2450 N N . VAL A 1 309 ? -2.52 -12.57 -14.242 1 98.81 309 VAL A N 1
ATOM 2451 C CA . VAL A 1 309 ? -2.215 -12.203 -12.867 1 98.81 309 VAL A CA 1
ATOM 2452 C C . VAL A 1 309 ? -1.482 -10.867 -12.836 1 98.81 309 VAL A C 1
ATOM 2454 O O . VAL A 1 309 ? -0.332 -10.773 -13.266 1 98.81 309 VAL A O 1
ATOM 2457 N N . GLY A 1 310 ? -2.217 -9.828 -12.406 1 98.19 310 GLY A N 1
ATOM 2458 C CA . GLY A 1 310 ? -1.559 -8.562 -12.125 1 98.19 310 GLY A CA 1
ATOM 2459 C C . GLY A 1 310 ? -0.712 -8.594 -10.867 1 98.19 310 GLY A C 1
ATOM 2460 O O . GLY A 1 310 ? -1.1 -9.203 -9.867 1 98.19 310 GLY A O 1
ATOM 2461 N N . LEU A 1 311 ? 0.435 -7.965 -10.938 1 98.38 311 LEU A N 1
ATOM 2462 C CA . LEU A 1 311 ? 1.396 -7.957 -9.844 1 98.38 311 LEU A CA 1
ATOM 2463 C C . LEU A 1 311 ? 1.805 -6.531 -9.492 1 98.38 311 LEU A C 1
ATOM 2465 O O . LEU A 1 311 ? 2.953 -6.137 -9.703 1 98.38 311 LEU A O 1
ATOM 2469 N N . PRO A 1 312 ? 0.919 -5.844 -8.828 1 96.69 312 PRO A N 1
ATOM 2470 C CA . PRO A 1 312 ? 1.06 -4.391 -8.719 1 96.69 312 PRO A CA 1
ATOM 2471 C C . PRO A 1 312 ? 2.271 -3.977 -7.891 1 96.69 312 PRO A C 1
ATOM 2473 O O . PRO A 1 312 ? 2.938 -2.99 -8.211 1 96.69 312 PRO A O 1
ATOM 2476 N N . THR A 1 313 ? 2.65 -4.656 -6.832 1 97 313 THR A N 1
ATOM 2477 C CA . THR A 1 313 ? 3.762 -4.238 -5.984 1 97 313 THR A CA 1
ATOM 2478 C C . THR A 1 313 ? 5.07 -4.254 -6.77 1 97 313 THR A C 1
ATOM 2480 O O . THR A 1 313 ? 5.848 -3.297 -6.711 1 97 313 THR A O 1
ATOM 2483 N N . SER A 1 314 ? 5.285 -5.305 -7.543 1 97.25 314 SER A N 1
ATOM 2484 C CA . SER A 1 314 ? 6.5 -5.402 -8.344 1 97.25 314 SER A CA 1
ATOM 2485 C C . SER A 1 314 ? 6.445 -4.465 -9.547 1 97.25 314 SER A C 1
ATOM 2487 O O . SER A 1 314 ? 7.445 -3.83 -9.891 1 97.25 314 SER A O 1
ATOM 2489 N N . ASP A 1 315 ? 5.293 -4.402 -10.164 1 96.44 315 ASP A N 1
ATOM 2490 C CA . ASP A 1 315 ? 5.148 -3.611 -11.375 1 96.44 315 ASP A CA 1
ATOM 2491 C C . ASP A 1 315 ? 5.344 -2.125 -11.094 1 96.44 315 ASP A C 1
ATOM 2493 O O . ASP A 1 315 ? 5.992 -1.418 -11.867 1 96.44 315 ASP A O 1
ATOM 2497 N N . LEU A 1 316 ? 4.809 -1.646 -9.984 1 94.38 316 LEU A N 1
ATOM 2498 C CA . LEU A 1 316 ? 4.949 -0.243 -9.609 1 94.38 316 LEU A CA 1
ATOM 2499 C C . LEU A 1 316 ? 6.414 0.116 -9.391 1 94.38 316 LEU A C 1
ATOM 2501 O O . LEU A 1 316 ? 6.84 1.227 -9.711 1 94.38 316 LEU A O 1
ATOM 2505 N N . PHE A 1 317 ? 7.148 -0.783 -8.836 1 96 317 PHE A N 1
ATOM 2506 C CA . PHE A 1 317 ? 8.555 -0.536 -8.531 1 96 317 PHE A CA 1
ATOM 2507 C C . PHE A 1 317 ? 9.406 -0.631 -9.789 1 96 317 PHE A C 1
ATOM 2509 O O . PHE A 1 317 ? 10.344 0.144 -9.969 1 96 317 PHE A O 1
ATOM 2516 N N . MET A 1 318 ? 9.047 -1.519 -10.703 1 95.06 318 MET A N 1
ATOM 2517 C CA . MET A 1 318 ? 9.93 -1.882 -11.805 1 95.06 318 MET A CA 1
ATOM 2518 C C . MET A 1 318 ? 9.578 -1.099 -13.062 1 95.06 318 MET A C 1
ATOM 2520 O O . MET A 1 318 ? 10.445 -0.824 -13.898 1 95.06 318 MET A O 1
ATOM 2524 N N . MET A 1 319 ? 8.336 -0.742 -13.211 1 91.75 319 MET A N 1
ATOM 2525 C CA . MET A 1 319 ? 7.883 -0.202 -14.492 1 91.75 319 MET A CA 1
ATOM 2526 C C . MET A 1 319 ? 7.723 1.312 -14.414 1 91.75 319 MET A C 1
ATOM 2528 O O . MET A 1 319 ? 7.477 1.862 -13.336 1 91.75 319 MET A O 1
ATOM 2532 N N . GLY A 1 320 ? 7.883 1.934 -15.523 1 87.12 320 GLY A N 1
ATOM 2533 C CA . GLY A 1 320 ? 7.492 3.324 -15.688 1 87.12 320 GLY A CA 1
ATOM 2534 C C . GLY A 1 320 ? 8.508 4.301 -15.133 1 87.12 320 GLY A C 1
ATOM 2535 O O . GLY A 1 320 ? 8.148 5.391 -14.68 1 87.12 320 GLY A O 1
ATOM 2536 N N . ARG A 1 321 ? 9.719 3.9 -15.055 1 86.19 321 ARG A N 1
ATOM 2537 C CA . ARG A 1 321 ? 10.758 4.836 -14.633 1 86.19 321 ARG A CA 1
ATOM 2538 C C . ARG A 1 321 ? 10.914 5.973 -15.633 1 86.19 321 ARG A C 1
ATOM 2540 O O . ARG A 1 321 ? 10.828 5.754 -16.844 1 86.19 321 ARG A O 1
ATOM 2547 N N . PRO A 1 322 ? 11.055 7.133 -15.062 1 79.25 322 PRO A N 1
ATOM 2548 C CA . PRO A 1 322 ? 11.148 8.273 -15.977 1 79.25 322 PRO A CA 1
ATOM 2549 C C . PRO A 1 322 ? 12.453 8.281 -16.766 1 79.25 322 PRO A C 1
ATOM 2551 O O . PRO A 1 322 ? 13.469 7.762 -16.297 1 79.25 322 PRO A O 1
ATOM 2554 N N . ALA A 1 323 ? 12.219 8.836 -18 1 74.31 323 ALA A N 1
ATOM 2555 C CA . ALA A 1 323 ? 13.422 9.07 -18.781 1 74.31 323 ALA A CA 1
ATOM 2556 C C . ALA A 1 323 ? 14.367 10.039 -18.078 1 74.31 323 ALA A C 1
ATOM 2558 O O . ALA A 1 323 ? 13.93 10.844 -17.266 1 74.31 323 ALA A O 1
ATOM 2559 N N . LYS A 1 324 ? 15.547 9.789 -18.562 1 65.81 324 LYS A N 1
ATOM 2560 C CA . LYS A 1 324 ? 16.547 10.711 -18.016 1 65.81 324 LYS A CA 1
ATOM 2561 C C . LYS A 1 324 ? 16.203 12.156 -18.359 1 65.81 324 LYS A C 1
ATOM 2563 O O . LYS A 1 324 ? 15.844 12.461 -19.5 1 65.81 324 LYS A O 1
ATOM 2568 N N . GLY A 1 325 ? 16.016 12.953 -17.562 1 61.47 325 GLY A N 1
ATOM 2569 C CA . GLY A 1 325 ? 15.758 14.367 -17.797 1 61.47 325 GLY A CA 1
ATOM 2570 C C . GLY A 1 325 ? 14.297 14.734 -17.688 1 61.47 325 GLY A C 1
ATOM 2571 O O . GLY A 1 325 ? 13.938 15.914 -17.734 1 61.47 325 GLY A O 1
ATOM 2572 N N . ALA A 1 326 ? 13.461 13.758 -17.703 1 65.06 326 ALA A N 1
ATOM 2573 C CA . ALA A 1 326 ? 12.023 14.023 -17.719 1 65.06 326 ALA A CA 1
ATOM 2574 C C . ALA A 1 326 ? 11.547 14.602 -16.391 1 65.06 326 ALA A C 1
ATOM 2576 O O . ALA A 1 326 ? 10.367 14.938 -16.25 1 65.06 326 ALA A O 1
ATOM 2577 N N . GLY A 1 327 ? 12.453 15.219 -15.688 1 59.78 327 GLY A N 1
ATOM 2578 C CA . GLY A 1 327 ? 12.055 15.898 -14.461 1 59.78 327 GLY A CA 1
ATOM 2579 C C . GLY A 1 327 ? 11.344 14.984 -13.477 1 59.78 327 GLY A C 1
ATOM 2580 O O . GLY A 1 327 ? 10.781 15.453 -12.492 1 59.78 327 GLY A O 1
ATOM 2581 N N . GLY A 1 328 ? 11.195 13.719 -13.68 1 60.09 328 GLY A N 1
ATOM 2582 C CA . GLY A 1 328 ? 10.719 12.742 -12.719 1 60.09 328 GLY A CA 1
ATOM 2583 C C . GLY A 1 328 ? 9.219 12.492 -12.82 1 60.09 328 GLY A C 1
ATOM 2584 O O . GLY A 1 328 ? 8.703 11.531 -12.242 1 60.09 328 GLY A O 1
ATOM 2585 N N . SER A 1 329 ? 8.445 13.258 -13.484 1 59.28 329 SER A N 1
ATOM 2586 C CA . SER A 1 329 ? 7.027 13.328 -13.164 1 59.28 329 SER A CA 1
ATOM 2587 C C . SER A 1 329 ? 6.23 12.289 -13.945 1 59.28 329 SER A C 1
ATOM 2589 O O . SER A 1 329 ? 5.242 11.75 -13.438 1 59.28 329 SER A O 1
ATOM 2591 N N . SER A 1 330 ? 6.617 12.008 -15.031 1 67.94 330 SER A N 1
ATOM 2592 C CA . SER A 1 330 ? 5.703 11.148 -15.773 1 67.94 330 SER A CA 1
ATOM 2593 C C . SER A 1 330 ? 5.996 9.672 -15.523 1 67.94 330 SER A C 1
ATOM 2595 O O . SER A 1 330 ? 6.801 9.062 -16.234 1 67.94 330 SER A O 1
ATOM 2597 N N . ARG A 1 331 ? 5.434 9.258 -14.469 1 78.25 331 ARG A N 1
ATOM 2598 C CA . ARG A 1 331 ? 5.59 7.844 -14.141 1 78.25 331 ARG A CA 1
ATOM 2599 C C . ARG A 1 331 ? 4.266 7.098 -14.289 1 78.25 331 ARG A C 1
ATOM 2601 O O . ARG A 1 331 ? 3.295 7.402 -13.594 1 78.25 331 ARG A O 1
ATOM 2608 N N . ALA A 1 332 ? 4.305 6.164 -15.188 1 85.5 332 ALA A N 1
ATOM 2609 C CA . ALA A 1 332 ? 3.117 5.324 -15.344 1 85.5 332 ALA A CA 1
ATOM 2610 C C . ALA A 1 332 ? 2.984 4.34 -14.188 1 85.5 332 ALA A C 1
ATOM 2612 O O . ALA A 1 332 ? 3.984 3.941 -13.578 1 85.5 332 ALA A O 1
ATOM 2613 N N . ARG A 1 333 ? 1.778 3.982 -13.828 1 89.25 333 ARG A N 1
ATOM 2614 C CA . ARG A 1 333 ? 1.589 2.936 -12.836 1 89.25 333 ARG A CA 1
ATOM 2615 C C . ARG A 1 333 ? 2.17 1.609 -13.312 1 89.25 333 ARG A C 1
ATOM 2617 O O . ARG A 1 333 ? 2.75 0.859 -12.523 1 89.25 333 ARG A O 1
ATOM 2624 N N . GLY A 1 334 ? 1.978 1.349 -14.625 1 90.75 334 GLY A N 1
ATOM 2625 C CA . GLY A 1 334 ? 2.662 0.237 -15.266 1 90.75 334 GLY A CA 1
ATOM 2626 C C . GLY A 1 334 ? 2.227 -1.116 -14.734 1 90.75 334 GLY A C 1
ATOM 2627 O O . GLY A 1 334 ? 3.051 -2.02 -14.578 1 90.75 334 GLY A O 1
ATOM 2628 N N . THR A 1 335 ? 0.968 -1.315 -14.32 1 94.38 335 THR A N 1
ATOM 2629 C CA . THR A 1 335 ? 0.42 -2.602 -13.906 1 94.38 335 THR A CA 1
ATOM 2630 C C . THR A 1 335 ? -0.963 -2.822 -14.508 1 94.38 335 THR A C 1
ATOM 2632 O O . THR A 1 335 ? -1.664 -1.863 -14.836 1 94.38 335 THR A O 1
ATOM 2635 N N . LEU A 1 336 ? -1.367 -4.062 -14.68 1 95.69 336 LEU A N 1
ATOM 2636 C CA . LEU A 1 336 ? -2.635 -4.422 -15.305 1 95.69 336 LEU A CA 1
ATOM 2637 C C . LEU A 1 336 ? -3.811 -3.828 -14.531 1 95.69 336 LEU A C 1
ATOM 2639 O O . LEU A 1 336 ? -3.801 -3.807 -13.305 1 95.69 336 LEU A O 1
ATOM 2643 N N . GLN A 1 337 ? -4.805 -3.369 -15.305 1 93.5 337 GLN A N 1
ATOM 2644 C CA . GLN A 1 337 ? -6.039 -2.865 -14.711 1 93.5 337 GLN A CA 1
ATOM 2645 C C . GLN A 1 337 ? -7.051 -3.99 -14.5 1 93.5 337 GLN A C 1
ATOM 2647 O O . GLN A 1 337 ? -8.062 -4.062 -15.203 1 93.5 337 GLN A O 1
ATOM 2652 N N . VAL A 1 338 ? -6.906 -4.703 -13.547 1 96.19 338 VAL A N 1
ATOM 2653 C CA . VAL A 1 338 ? -7.508 -6.02 -13.352 1 96.19 338 VAL A CA 1
ATOM 2654 C C . VAL A 1 338 ? -9.023 -5.879 -13.242 1 96.19 338 VAL A C 1
ATOM 2656 O O . VAL A 1 338 ? -9.773 -6.652 -13.844 1 96.19 338 VAL A O 1
ATOM 2659 N N . ILE A 1 339 ? -9.492 -4.879 -12.5 1 94.62 339 ILE A N 1
ATOM 2660 C CA . ILE A 1 339 ? -10.93 -4.719 -12.32 1 94.62 339 ILE A CA 1
ATOM 2661 C C . ILE A 1 339 ? -11.586 -4.402 -13.656 1 94.62 339 ILE A C 1
ATOM 2663 O O . ILE A 1 339 ? -12.633 -4.961 -13.992 1 94.62 339 ILE A O 1
ATOM 2667 N N . GLU A 1 340 ? -10.984 -3.551 -14.391 1 92.5 340 GLU A N 1
ATOM 2668 C CA . GLU A 1 340 ? -11.5 -3.213 -15.711 1 92.5 340 GLU A CA 1
ATOM 2669 C C . GLU A 1 340 ? -11.453 -4.414 -16.641 1 92.5 340 GLU A C 1
ATOM 2671 O O . GLU A 1 340 ? -12.383 -4.641 -17.422 1 92.5 340 GLU A O 1
ATOM 2676 N N . MET A 1 341 ? -10.391 -5.133 -16.625 1 96 341 MET A N 1
ATOM 2677 C CA . MET A 1 341 ? -10.227 -6.324 -17.453 1 96 341 MET A CA 1
ATOM 2678 C C . MET A 1 341 ? -11.375 -7.305 -17.219 1 96 341 MET A C 1
ATOM 2680 O O . MET A 1 341 ? -11.906 -7.879 -18.172 1 96 341 MET A O 1
ATOM 2684 N N . ILE A 1 342 ? -11.727 -7.438 -15.992 1 96.94 342 ILE A N 1
ATOM 2685 C CA . ILE A 1 342 ? -12.773 -8.383 -15.625 1 96.94 342 ILE A CA 1
ATOM 2686 C C . ILE A 1 342 ? -14.141 -7.82 -16.016 1 96.94 342 ILE A C 1
ATOM 2688 O O . ILE A 1 342 ? -14.898 -8.461 -16.75 1 96.94 342 ILE A O 1
ATOM 2692 N N . LYS A 1 343 ? -14.422 -6.617 -15.602 1 94.25 343 LYS A N 1
ATOM 2693 C CA . LYS A 1 343 ? -15.781 -6.086 -15.688 1 94.25 343 LYS A CA 1
ATOM 2694 C C . LYS A 1 343 ? -16.109 -5.621 -17.109 1 94.25 343 LYS A C 1
ATOM 2696 O O . LYS A 1 343 ? -17.219 -5.824 -17.594 1 94.25 343 LYS A O 1
ATOM 2701 N N . LYS A 1 344 ? -15.156 -5 -17.734 1 92.81 344 LYS A N 1
ATOM 2702 C CA . LYS A 1 344 ? -15.414 -4.379 -19.031 1 92.81 344 LYS A CA 1
ATOM 2703 C C . LYS A 1 344 ? -15.117 -5.348 -20.172 1 92.81 344 LYS A C 1
ATOM 2705 O O . LYS A 1 344 ? -15.82 -5.355 -21.188 1 92.81 344 LYS A O 1
ATOM 2710 N N . TYR A 1 345 ? -14.094 -6.191 -19.984 1 95.25 345 TYR A N 1
ATOM 2711 C CA . TYR A 1 345 ? -13.641 -6.969 -21.141 1 95.25 345 TYR A CA 1
ATOM 2712 C C . TYR A 1 345 ? -13.883 -8.461 -20.922 1 95.25 345 TYR A C 1
ATOM 2714 O O . TYR A 1 345 ? -13.562 -9.281 -21.781 1 95.25 345 TYR A O 1
ATOM 2722 N N . ASP A 1 346 ? -14.375 -8.859 -19.781 1 97.38 346 ASP A N 1
ATOM 2723 C CA . ASP A 1 346 ? -14.719 -10.242 -19.469 1 97.38 346 ASP A CA 1
ATOM 2724 C C . ASP A 1 346 ? -13.492 -11.148 -19.562 1 97.38 346 ASP A C 1
ATOM 2726 O O . ASP A 1 346 ? -13.547 -12.219 -20.172 1 97.38 346 ASP A O 1
ATOM 2730 N N . LEU A 1 347 ? -12.438 -10.664 -19.078 1 98.06 347 LEU A N 1
ATOM 2731 C CA . LEU A 1 347 ? -11.211 -11.453 -19.016 1 98.06 347 LEU A CA 1
ATOM 2732 C C . LEU A 1 347 ? -11.031 -12.055 -17.625 1 98.06 347 LEU A C 1
ATOM 2734 O O . LEU A 1 347 ? -11.453 -11.461 -16.625 1 98.06 347 LEU A O 1
ATOM 2738 N N . ASN A 1 348 ? -10.477 -13.266 -17.578 1 97.94 348 ASN A N 1
ATOM 2739 C CA . ASN A 1 348 ? -10.047 -13.82 -16.297 1 97.94 348 ASN A CA 1
ATOM 2740 C C . ASN A 1 348 ? -8.773 -13.148 -15.797 1 97.94 348 ASN A C 1
ATOM 2742 O O . ASN A 1 348 ? -7.727 -13.234 -16.438 1 97.94 348 ASN A O 1
ATOM 2746 N N . ALA A 1 349 ? -8.906 -12.484 -14.688 1 98.38 349 ALA A N 1
ATOM 2747 C CA . ALA A 1 349 ? -7.754 -11.781 -14.133 1 98.38 349 ALA A CA 1
ATOM 2748 C C . ALA A 1 349 ? -7.801 -11.773 -12.602 1 98.38 349 ALA A C 1
ATOM 2750 O O . ALA A 1 349 ? -8.883 -11.781 -12.008 1 98.38 349 ALA A O 1
ATOM 2751 N N . VAL A 1 350 ? -6.664 -11.852 -12.016 1 98.62 350 VAL A N 1
ATOM 2752 C CA . VAL A 1 350 ? -6.516 -11.789 -10.562 1 98.62 350 VAL A CA 1
ATOM 2753 C C . VAL A 1 350 ? -5.262 -11 -10.203 1 98.62 350 VAL A C 1
ATOM 2755 O O . VAL A 1 350 ? -4.621 -10.406 -11.078 1 98.62 350 VAL A O 1
ATOM 2758 N N . ILE A 1 351 ? -4.945 -10.852 -8.883 1 98.56 351 ILE A N 1
ATOM 2759 C CA . ILE A 1 351 ? -3.742 -10.148 -8.461 1 98.56 351 ILE A CA 1
ATOM 2760 C C . ILE A 1 351 ? -2.959 -11.008 -7.473 1 98.56 351 ILE A C 1
ATOM 2762 O O . ILE A 1 351 ? -3.529 -11.883 -6.816 1 98.56 351 ILE A O 1
ATOM 2766 N N . GLY A 1 352 ? -1.704 -10.828 -7.418 1 98.69 352 GLY A N 1
ATOM 2767 C CA . GLY A 1 352 ? -0.833 -11.562 -6.52 1 98.69 352 GLY A CA 1
ATOM 2768 C C . GLY A 1 352 ? 0.314 -10.727 -5.98 1 98.69 352 GLY A C 1
ATOM 2769 O O . GLY A 1 352 ? 0.659 -9.695 -6.555 1 98.69 352 GLY A O 1
ATOM 2770 N N . ILE A 1 353 ? 0.945 -11.172 -4.906 1 97.94 353 ILE A N 1
ATOM 2771 C CA . ILE A 1 353 ? 2.016 -10.469 -4.207 1 97.94 353 ILE A CA 1
ATOM 2772 C C . ILE A 1 353 ? 3.303 -10.555 -5.023 1 97.94 353 ILE A C 1
ATOM 2774 O O . ILE A 1 353 ? 4.074 -9.594 -5.074 1 97.94 353 ILE A O 1
ATOM 2778 N N . ASN A 1 354 ? 3.564 -11.766 -5.695 1 97.94 354 ASN A N 1
ATOM 2779 C CA . ASN A 1 354 ? 4.73 -11.984 -6.543 1 97.94 354 ASN A CA 1
ATOM 2780 C C . ASN A 1 354 ? 6.004 -12.133 -5.719 1 97.94 354 ASN A C 1
ATOM 2782 O O . ASN A 1 354 ? 6.203 -13.156 -5.062 1 97.94 354 ASN A O 1
ATOM 2786 N N . ASN A 1 355 ? 6.918 -11.227 -5.754 1 97.31 355 ASN A N 1
ATOM 2787 C CA . ASN A 1 355 ? 8.164 -11.195 -4.996 1 97.31 355 ASN A CA 1
ATOM 2788 C C . ASN A 1 355 ? 7.988 -10.492 -3.654 1 97.31 355 ASN A C 1
ATOM 2790 O O . ASN A 1 355 ? 7.168 -9.578 -3.529 1 97.31 355 ASN A O 1
ATOM 2794 N N . VAL A 1 356 ? 8.773 -10.945 -2.68 1 96.31 356 VAL A N 1
ATOM 2795 C CA . VAL A 1 356 ? 8.727 -10.328 -1.356 1 96.31 356 VAL A CA 1
ATOM 2796 C C . VAL A 1 356 ? 10.141 -10.141 -0.823 1 96.31 356 VAL A C 1
ATOM 2798 O O . VAL A 1 356 ? 10.852 -11.117 -0.572 1 96.31 356 VAL A O 1
ATOM 2801 N N . GLY A 1 357 ? 10.539 -8.906 -0.604 1 95.5 357 GLY A N 1
ATOM 2802 C CA . GLY A 1 357 ? 11.781 -8.617 0.092 1 95.5 357 GLY A CA 1
ATOM 2803 C C . GLY A 1 357 ? 13.016 -8.953 -0.725 1 95.5 357 GLY A C 1
ATOM 2804 O O . GLY A 1 357 ? 14.008 -9.445 -0.185 1 95.5 357 GLY A O 1
ATOM 2805 N N . ASN A 1 358 ? 12.977 -8.875 -1.972 1 96.5 358 ASN A N 1
ATOM 2806 C CA . ASN A 1 358 ? 14.148 -9.023 -2.828 1 96.5 358 ASN A CA 1
ATOM 2807 C C . ASN A 1 358 ? 14.305 -7.848 -3.785 1 96.5 358 ASN A C 1
ATOM 2809 O O . ASN A 1 358 ? 13.57 -6.863 -3.686 1 96.5 358 ASN A O 1
ATOM 2813 N N . ALA A 1 359 ? 15.219 -7.938 -4.664 1 95.88 359 ALA A N 1
ATOM 2814 C CA . ALA A 1 359 ? 15.609 -6.777 -5.465 1 95.88 359 ALA A CA 1
ATOM 2815 C C . ALA A 1 359 ? 14.523 -6.422 -6.48 1 95.88 359 ALA A C 1
ATOM 2817 O O . ALA A 1 359 ? 14.484 -5.297 -6.984 1 95.88 359 ALA A O 1
ATOM 2818 N N . PHE A 1 360 ? 13.625 -7.367 -6.82 1 96.56 360 PHE A N 1
ATOM 2819 C CA . PHE A 1 360 ? 12.523 -7.082 -7.727 1 96.56 360 PHE A CA 1
ATOM 2820 C C . PHE A 1 360 ? 11.406 -6.332 -7.008 1 96.56 360 PHE A C 1
ATOM 2822 O O . PHE A 1 360 ? 10.68 -5.555 -7.625 1 96.56 360 PHE A O 1
ATOM 2829 N N . THR A 1 361 ? 11.219 -6.641 -5.781 1 97.12 361 THR A N 1
ATOM 2830 C CA . THR A 1 361 ? 10.211 -6.023 -4.926 1 97.12 361 THR A CA 1
ATOM 2831 C C . THR A 1 361 ? 10.719 -5.898 -3.492 1 97.12 361 THR A C 1
ATOM 2833 O O . THR A 1 361 ? 10.359 -6.699 -2.629 1 97.12 361 THR A O 1
ATOM 2836 N N . PRO A 1 362 ? 11.383 -4.879 -3.156 1 96.12 362 PRO A N 1
ATOM 2837 C CA . PRO A 1 362 ? 12 -4.766 -1.834 1 96.12 362 PRO A CA 1
ATOM 2838 C C . PRO A 1 362 ? 10.984 -4.477 -0.73 1 96.12 362 PRO A C 1
ATOM 2840 O O . PRO A 1 362 ? 11.242 -4.762 0.441 1 96.12 362 PRO A O 1
ATOM 2843 N N . TYR A 1 363 ? 9.836 -4.004 -1.043 1 96.25 363 TYR A N 1
ATOM 2844 C CA . TYR A 1 363 ? 8.891 -3.5 -0.054 1 96.25 363 TYR A CA 1
ATOM 2845 C C . TYR A 1 363 ? 7.637 -4.371 -0.003 1 96.25 363 TYR A C 1
ATOM 2847 O O . TYR A 1 363 ? 7.414 -5.199 -0.89 1 96.25 363 TYR A O 1
ATOM 2855 N N . GLY A 1 364 ? 6.852 -4.199 1.061 1 95.25 364 GLY A N 1
ATOM 2856 C CA . GLY A 1 364 ? 5.586 -4.898 1.207 1 95.25 364 GLY A CA 1
ATOM 2857 C C . GLY A 1 364 ? 5.695 -6.172 2.025 1 95.25 364 GLY A C 1
ATOM 2858 O O . GLY A 1 364 ? 6.785 -6.543 2.461 1 95.25 364 GLY A O 1
ATOM 2859 N N . SER A 1 365 ? 4.555 -6.789 2.25 1 94.88 365 SER A N 1
ATOM 2860 C CA . SER A 1 365 ? 4.445 -8.047 2.988 1 94.88 365 SER A CA 1
ATOM 2861 C C . SER A 1 365 ? 3.785 -9.133 2.145 1 94.88 365 SER A C 1
ATOM 2863 O O . SER A 1 365 ? 3.473 -8.906 0.973 1 94.88 365 SER A O 1
ATOM 2865 N N . CYS A 1 366 ? 3.613 -10.266 2.771 1 95.94 366 CYS A N 1
ATOM 2866 C CA . CYS A 1 366 ? 2.984 -11.375 2.068 1 95.94 366 CYS A CA 1
ATOM 2867 C C . CYS A 1 366 ? 1.472 -11.359 2.262 1 95.94 366 CYS A C 1
ATOM 2869 O O . CYS A 1 366 ? 0.792 -12.344 1.971 1 95.94 366 CYS A O 1
ATOM 2871 N N . ASP A 1 367 ? 0.898 -10.25 2.754 1 97.25 367 ASP A N 1
ATOM 2872 C CA . ASP A 1 367 ? -0.53 -10.164 3.043 1 97.25 367 ASP A CA 1
ATOM 2873 C C . ASP A 1 367 ? -1.332 -9.883 1.773 1 97.25 367 ASP A C 1
ATOM 2875 O O . ASP A 1 367 ? -1.274 -8.781 1.226 1 97.25 367 ASP A O 1
ATOM 2879 N N . PRO A 1 368 ? -2.17 -10.805 1.354 1 98.44 368 PRO A N 1
ATOM 2880 C CA . PRO A 1 368 ? -2.986 -10.547 0.167 1 98.44 368 PRO A CA 1
ATOM 2881 C C . PRO A 1 368 ? -3.938 -9.359 0.353 1 98.44 368 PRO A C 1
ATOM 2883 O O . PRO A 1 368 ? -4.266 -8.672 -0.616 1 98.44 368 PRO A O 1
ATOM 2886 N N . MET A 1 369 ? -4.328 -9.117 1.574 1 97.94 369 MET A N 1
ATOM 2887 C CA . MET A 1 369 ? -5.285 -8.039 1.81 1 97.94 369 MET A CA 1
ATOM 2888 C C . MET A 1 369 ? -4.637 -6.68 1.583 1 97.94 369 MET A C 1
ATOM 2890 O O . MET A 1 369 ? -5.328 -5.699 1.303 1 97.94 369 MET A O 1
ATOM 2894 N N . SER A 1 370 ? -3.33 -6.602 1.739 1 97 370 SER A N 1
ATOM 2895 C CA . SER A 1 370 ? -2.65 -5.359 1.389 1 97 370 SER A CA 1
ATOM 2896 C C . SER A 1 370 ? -2.814 -5.039 -0.093 1 97 370 SER A C 1
ATOM 2898 O O . SER A 1 370 ? -2.865 -3.871 -0.478 1 97 370 SER A O 1
ATOM 2900 N N . LEU A 1 371 ? -2.973 -6.051 -0.895 1 97.19 371 LEU A N 1
ATOM 2901 C CA . LEU A 1 371 ? -3.168 -5.863 -2.328 1 97.19 371 LEU A CA 1
ATOM 2902 C C . LEU A 1 371 ? -4.566 -5.332 -2.621 1 97.19 371 LEU A C 1
ATOM 2904 O O . LEU A 1 371 ? -4.75 -4.527 -3.539 1 97.19 371 LEU A O 1
ATOM 2908 N N . THR A 1 372 ? -5.547 -5.859 -1.861 1 97.69 372 THR A N 1
ATOM 2909 C CA . THR A 1 372 ? -6.895 -5.367 -2.119 1 97.69 372 THR A CA 1
ATOM 2910 C C . THR A 1 372 ? -7.004 -3.881 -1.787 1 97.69 372 THR A C 1
ATOM 2912 O O . THR A 1 372 ? -7.609 -3.115 -2.537 1 97.69 372 THR A O 1
ATOM 2915 N N . SER A 1 373 ? -6.398 -3.504 -0.72 1 96.62 373 SER A N 1
ATOM 2916 C CA . SER A 1 373 ? -6.383 -2.094 -0.344 1 96.62 373 SER A CA 1
ATOM 2917 C C . SER A 1 373 ? -5.652 -1.251 -1.387 1 96.62 373 SER A C 1
ATOM 2919 O O . SER A 1 373 ? -6.188 -0.244 -1.86 1 96.62 373 SER A O 1
ATOM 2921 N N . LEU A 1 374 ? -4.477 -1.708 -1.748 1 96.19 374 LEU A N 1
ATOM 2922 C CA . LEU A 1 374 ? -3.703 -1.019 -2.775 1 96.19 374 LEU A CA 1
ATOM 2923 C C . LEU A 1 374 ? -4.469 -0.974 -4.094 1 96.19 374 LEU A C 1
ATOM 2925 O O . LEU A 1 374 ? -4.445 0.041 -4.793 1 96.19 374 LEU A O 1
ATOM 2929 N N . GLY A 1 375 ? -5.09 -2.064 -4.391 1 95.75 375 GLY A N 1
ATOM 2930 C CA . GLY A 1 375 ? -5.852 -2.158 -5.625 1 95.75 375 GLY A CA 1
ATOM 2931 C C . GLY A 1 375 ? -6.961 -1.126 -5.727 1 95.75 375 GLY A C 1
ATOM 2932 O O . GLY A 1 375 ? -7.227 -0.594 -6.805 1 95.75 375 GLY A O 1
ATOM 2933 N N . MET A 1 376 ? -7.586 -0.8 -4.613 1 94.56 376 MET A N 1
ATOM 2934 C CA . MET A 1 376 ? -8.617 0.235 -4.617 1 94.56 376 MET A CA 1
ATOM 2935 C C . MET A 1 376 ? -8.047 1.564 -5.102 1 94.56 376 MET A C 1
ATOM 2937 O O . MET A 1 376 ? -8.695 2.271 -5.883 1 94.56 376 MET A O 1
ATOM 2941 N N . GLY A 1 377 ? -6.852 1.829 -4.648 1 93.81 377 GLY A N 1
ATOM 2942 C CA . GLY A 1 377 ? -6.207 3.076 -5.031 1 93.81 377 GLY A CA 1
ATOM 2943 C C . GLY A 1 377 ? -5.715 3.08 -6.465 1 93.81 377 GLY A C 1
ATOM 2944 O O . GLY A 1 377 ? -6.086 3.957 -7.25 1 93.81 377 GLY A O 1
ATOM 2945 N N . ILE A 1 378 ? -5.051 2.023 -6.84 1 93.12 378 ILE A N 1
ATOM 2946 C CA . ILE A 1 378 ? -4.34 2.016 -8.109 1 93.12 378 ILE A CA 1
ATOM 2947 C C . ILE A 1 378 ? -5.332 1.802 -9.258 1 93.12 378 ILE A C 1
ATOM 2949 O O . ILE A 1 378 ? -5.121 2.291 -10.367 1 93.12 378 ILE A O 1
ATOM 2953 N N . TYR A 1 379 ? -6.414 1.061 -9 1 92.81 379 TYR A N 1
ATOM 2954 C CA . TYR A 1 379 ? -7.402 0.811 -10.047 1 92.81 379 TYR A CA 1
ATOM 2955 C C . TYR A 1 379 ? -8.508 1.855 -10.016 1 92.81 379 TYR A C 1
ATOM 2957 O O . TYR A 1 379 ? -9.352 1.909 -10.914 1 92.81 379 TYR A O 1
ATOM 2965 N N . GLN A 1 380 ? -8.484 2.68 -8.969 1 91.62 380 GLN A N 1
ATOM 2966 C CA . GLN A 1 380 ? -9.438 3.768 -8.789 1 91.62 380 GLN A CA 1
ATOM 2967 C C . GLN A 1 380 ? -10.875 3.248 -8.789 1 91.62 380 GLN A C 1
ATOM 2969 O O . GLN A 1 380 ? -11.727 3.758 -9.523 1 91.62 380 GLN A O 1
ATOM 2974 N N . THR A 1 381 ? -10.984 2.219 -7.93 1 87.81 381 THR A N 1
ATOM 2975 C CA . THR A 1 381 ? -12.289 1.57 -7.785 1 87.81 381 THR A CA 1
ATOM 2976 C C . THR A 1 381 ? -12.734 1.575 -6.328 1 87.81 381 THR A C 1
ATOM 2978 O O . THR A 1 381 ? -12.031 1.069 -5.453 1 87.81 381 THR A O 1
ATOM 2981 N N . GLY A 1 382 ? -13.742 2.324 -5.938 1 82.31 382 GLY A N 1
ATOM 2982 C CA . GLY A 1 382 ? -14.141 2.449 -4.547 1 82.31 382 GLY A CA 1
ATOM 2983 C C . GLY A 1 382 ? -15.523 1.888 -4.27 1 82.31 382 GLY A C 1
ATOM 2984 O O . GLY A 1 382 ? -16 1.933 -3.135 1 82.31 382 GLY A O 1
ATOM 2985 N N . THR A 1 383 ? -16.047 1.146 -5.203 1 91.31 383 THR A N 1
ATOM 2986 C CA . THR A 1 383 ? -17.422 0.716 -5.043 1 91.31 383 THR A CA 1
ATOM 2987 C C . THR A 1 383 ? -17.5 -0.612 -4.297 1 91.31 383 THR A C 1
ATOM 2989 O O . THR A 1 383 ? -16.516 -1.346 -4.227 1 91.31 383 THR A O 1
ATOM 2992 N N . LYS A 1 384 ? -18.688 -0.861 -3.834 1 90.25 384 LYS A N 1
ATOM 2993 C CA . LYS A 1 384 ? -18.953 -2.133 -3.168 1 90.25 384 LYS A CA 1
ATOM 2994 C C . LYS A 1 384 ? -18.719 -3.309 -4.113 1 90.25 384 LYS A C 1
ATOM 2996 O O . LYS A 1 384 ? -18.109 -4.312 -3.732 1 90.25 384 LYS A O 1
ATOM 3001 N N . ALA A 1 385 ? -19.219 -3.176 -5.277 1 93.12 385 ALA A N 1
ATOM 3002 C CA . ALA A 1 385 ? -19.062 -4.238 -6.27 1 93.12 385 ALA A CA 1
ATOM 3003 C C . ALA A 1 385 ? -17.594 -4.484 -6.594 1 93.12 385 ALA A C 1
ATOM 3005 O O . ALA A 1 385 ? -17.172 -5.633 -6.75 1 93.12 385 ALA A O 1
ATOM 3006 N N . ASP A 1 386 ? -16.859 -3.418 -6.707 1 94.81 386 ASP A N 1
ATOM 3007 C CA . ASP A 1 386 ? -15.422 -3.553 -6.988 1 94.81 386 ASP A CA 1
ATOM 3008 C C . ASP A 1 386 ? -14.703 -4.238 -5.832 1 94.81 386 ASP A C 1
ATOM 3010 O O . ASP A 1 386 ? -13.758 -5.004 -6.047 1 94.81 386 ASP A O 1
ATOM 3014 N N . ALA A 1 387 ? -15.117 -3.924 -4.652 1 94.94 387 ALA A N 1
ATOM 3015 C CA . ALA A 1 387 ? -14.508 -4.543 -3.479 1 94.94 387 ALA A CA 1
ATOM 3016 C C . ALA A 1 387 ? -14.711 -6.055 -3.488 1 94.94 387 ALA A C 1
ATOM 3018 O O . ALA A 1 387 ? -13.789 -6.809 -3.156 1 94.94 387 ALA A O 1
ATOM 3019 N N . GLU A 1 388 ? -15.859 -6.48 -3.848 1 95.38 388 GLU A N 1
ATOM 3020 C CA . GLU A 1 388 ? -16.141 -7.91 -3.918 1 95.38 388 GLU A CA 1
ATOM 3021 C C . GLU A 1 388 ? -15.242 -8.594 -4.949 1 95.38 388 GLU A C 1
ATOM 3023 O O . GLU A 1 388 ? -14.664 -9.648 -4.676 1 95.38 388 GLU A O 1
ATOM 3028 N N . VAL A 1 389 ? -15.133 -7.977 -6.078 1 96.88 389 VAL A N 1
ATOM 3029 C CA . VAL A 1 389 ? -14.305 -8.539 -7.141 1 96.88 389 VAL A CA 1
ATOM 3030 C C . VAL A 1 389 ? -12.844 -8.578 -6.699 1 96.88 389 VAL A C 1
ATOM 3032 O O . VAL A 1 389 ? -12.141 -9.555 -6.953 1 96.88 389 VAL A O 1
ATOM 3035 N N . LEU A 1 390 ? -12.43 -7.523 -6.07 1 97.31 390 LEU A N 1
ATOM 3036 C CA . LEU A 1 390 ? -11.039 -7.453 -5.633 1 97.31 390 LEU A CA 1
ATOM 3037 C C . LEU A 1 390 ? -10.734 -8.547 -4.613 1 97.31 390 LEU A C 1
ATOM 3039 O O . LEU A 1 390 ? -9.656 -9.148 -4.641 1 97.31 390 LEU A O 1
ATOM 3043 N N . LEU A 1 391 ? -11.648 -8.781 -3.695 1 97.56 391 LEU A N 1
ATOM 3044 C CA . LEU A 1 391 ? -11.445 -9.859 -2.736 1 97.56 391 LEU A CA 1
ATOM 3045 C C . LEU A 1 391 ? -11.406 -11.211 -3.439 1 97.56 391 LEU A C 1
ATOM 3047 O O . LEU A 1 391 ? -10.578 -12.062 -3.107 1 97.56 391 LEU A O 1
ATOM 3051 N N . GLU A 1 392 ? -12.289 -11.391 -4.414 1 97.62 392 GLU A N 1
ATOM 3052 C CA . GLU A 1 392 ? -12.25 -12.609 -5.211 1 97.62 392 GLU A CA 1
ATOM 3053 C C . GLU A 1 392 ? -10.883 -12.812 -5.852 1 97.62 392 GLU A C 1
ATOM 3055 O O . GLU A 1 392 ? -10.391 -13.945 -5.938 1 97.62 392 GLU A O 1
ATOM 3060 N N . CYS A 1 393 ? -10.273 -11.734 -6.215 1 98.5 393 CYS A N 1
ATOM 3061 C CA . CYS A 1 393 ? -9.016 -11.781 -6.961 1 98.5 393 CYS A CA 1
ATOM 3062 C C . CYS A 1 393 ? -7.879 -12.281 -6.082 1 98.5 393 CYS A C 1
ATOM 3064 O O . CYS A 1 393 ? -6.832 -12.688 -6.59 1 98.5 393 CYS A O 1
ATOM 3066 N N . VAL A 1 394 ? -8.055 -12.258 -4.805 1 98.62 394 VAL A N 1
ATOM 3067 C CA . VAL A 1 394 ? -7.008 -12.766 -3.92 1 98.62 394 VAL A CA 1
ATOM 3068 C C . VAL A 1 394 ? -7.527 -13.984 -3.16 1 98.62 394 VAL A C 1
ATOM 3070 O O . VAL A 1 394 ? -6.945 -14.383 -2.148 1 98.62 394 VAL A O 1
ATOM 3073 N N . SER A 1 395 ? -8.617 -14.555 -3.582 1 97.81 395 SER A N 1
ATOM 3074 C CA . SER A 1 395 ? -9.227 -15.703 -2.918 1 97.81 395 SER A CA 1
ATOM 3075 C C . SER A 1 395 ? -9.742 -16.719 -3.934 1 97.81 395 SER A C 1
ATOM 3077 O O . SER A 1 395 ? -8.961 -17.438 -4.555 1 97.81 395 SER A O 1
ATOM 3079 N N . THR A 1 396 ? -11.016 -16.641 -4.281 1 96.81 396 THR A N 1
ATOM 3080 C CA . THR A 1 396 ? -11.664 -17.688 -5.059 1 96.81 396 THR A CA 1
ATOM 3081 C C . THR A 1 396 ? -11.25 -17.609 -6.527 1 96.81 396 THR A C 1
ATOM 3083 O O . THR A 1 396 ? -10.93 -18.625 -7.148 1 96.81 396 THR A O 1
ATOM 3086 N N . ARG A 1 397 ? -11.219 -16.406 -7.082 1 97.81 397 ARG A N 1
ATOM 3087 C CA . ARG A 1 397 ? -10.781 -16.25 -8.469 1 97.81 397 ARG A CA 1
ATOM 3088 C C . ARG A 1 397 ? -9.32 -16.656 -8.633 1 97.81 397 ARG A C 1
ATOM 3090 O O . ARG A 1 397 ? -8.938 -17.203 -9.672 1 97.81 397 ARG A O 1
ATOM 3097 N N . ALA A 1 398 ? -8.562 -16.344 -7.602 1 98.56 398 ALA A N 1
ATOM 3098 C CA . ALA A 1 398 ? -7.156 -16.719 -7.645 1 98.56 398 ALA A CA 1
ATOM 3099 C C . ALA A 1 398 ? -6.996 -18.234 -7.668 1 98.56 398 ALA A C 1
ATOM 3101 O O . ALA A 1 398 ? -6.207 -18.781 -8.453 1 98.56 398 ALA A O 1
ATOM 3102 N N . ARG A 1 399 ? -7.707 -18.953 -6.848 1 97.62 399 ARG A N 1
ATOM 3103 C CA . ARG A 1 399 ? -7.645 -20.406 -6.82 1 97.62 399 ARG A CA 1
ATOM 3104 C C . ARG A 1 399 ? -8.109 -21 -8.141 1 97.62 399 ARG A C 1
ATOM 3106 O O . ARG A 1 399 ? -7.543 -21.984 -8.625 1 97.62 399 ARG A O 1
ATOM 3113 N N . ALA A 1 400 ? -9.102 -20.359 -8.68 1 96.88 400 ALA A N 1
ATOM 3114 C CA . ALA A 1 400 ? -9.594 -20.812 -9.984 1 96.88 400 ALA A CA 1
ATOM 3115 C C . ALA A 1 400 ? -8.547 -20.594 -11.07 1 96.88 400 ALA A C 1
ATOM 3117 O O . ALA A 1 400 ? -8.367 -21.438 -11.953 1 96.88 400 ALA A O 1
ATOM 3118 N N . ALA A 1 401 ? -7.867 -19.5 -11 1 98.31 401 ALA A N 1
ATOM 3119 C CA . ALA A 1 401 ? -6.867 -19.156 -12.008 1 98.31 401 ALA A CA 1
ATOM 3120 C C . ALA A 1 401 ? -5.746 -20.188 -12.055 1 98.31 401 ALA A C 1
ATOM 3122 O O . ALA A 1 401 ? -5.219 -20.484 -13.125 1 98.31 401 ALA A O 1
ATOM 3123 N N . ILE A 1 402 ? -5.504 -20.766 -10.859 1 98.12 402 ILE A N 1
ATOM 3124 C CA . ILE A 1 402 ? -4.367 -21.688 -10.836 1 98.12 402 ILE A CA 1
ATOM 3125 C C . ILE A 1 402 ? -4.863 -23.125 -10.852 1 98.12 402 ILE A C 1
ATOM 3127 O O . ILE A 1 402 ? -4.109 -24.047 -10.555 1 98.12 402 ILE A O 1
ATOM 3131 N N . GLY A 1 403 ? -6.113 -23.328 -11.109 1 96.44 403 GLY A N 1
ATOM 3132 C CA . GLY A 1 403 ? -6.66 -24.625 -11.445 1 96.44 403 GLY A CA 1
ATOM 3133 C C . GLY A 1 403 ? -7.121 -25.406 -10.234 1 96.44 403 GLY A C 1
ATOM 3134 O O . GLY A 1 403 ? -7.355 -26.625 -10.32 1 96.44 403 GLY A O 1
ATOM 3135 N N . LEU A 1 404 ? -7.312 -24.766 -9.102 1 93.12 404 LEU A N 1
ATOM 3136 C CA . LEU A 1 404 ? -7.648 -25.484 -7.875 1 93.12 404 LEU A CA 1
ATOM 3137 C C . LEU A 1 404 ? -9.156 -25.453 -7.633 1 93.12 404 LEU A C 1
ATOM 3139 O O . LEU A 1 404 ? -9.672 -26.266 -6.852 1 93.12 404 LEU A O 1
ATOM 3143 N N . ASP A 1 405 ? -9.82 -24.453 -8.227 1 83.12 405 ASP A N 1
ATOM 3144 C CA . ASP A 1 405 ? -11.25 -24.297 -7.973 1 83.12 405 ASP A CA 1
ATOM 3145 C C . ASP A 1 405 ? -11.992 -23.922 -9.258 1 83.12 405 ASP A C 1
ATOM 3147 O O . ASP A 1 405 ? -11.375 -23.562 -10.258 1 83.12 405 ASP A O 1
ATOM 3151 N N . ILE A 1 406 ? -13.258 -24.141 -9.07 1 79.44 406 ILE A N 1
ATOM 3152 C CA . ILE A 1 406 ? -14.125 -23.734 -10.18 1 79.44 406 ILE A CA 1
ATOM 3153 C C . ILE A 1 406 ? -14.93 -22.5 -9.773 1 79.44 406 ILE A C 1
ATOM 3155 O O . ILE A 1 406 ? -15.203 -21.625 -10.609 1 79.44 406 ILE A O 1
ATOM 3159 N N . THR A 1 407 ? -15.203 -22.484 -8.547 1 82.38 407 THR A N 1
ATOM 3160 C CA . THR A 1 407 ? -16.031 -21.391 -8.055 1 82.38 407 THR A CA 1
ATOM 3161 C C . THR A 1 407 ? -15.203 -20.109 -7.941 1 82.38 407 THR A C 1
ATOM 3163 O O . THR A 1 407 ? -14.055 -20.141 -7.5 1 82.38 407 THR A O 1
ATOM 3166 N N . ARG A 1 408 ? -15.992 -19 -8.328 1 83.44 408 ARG A N 1
ATOM 3167 C CA . ARG A 1 408 ? -15.281 -17.719 -8.32 1 83.44 408 ARG A CA 1
ATOM 3168 C C . ARG A 1 408 ? -15.914 -16.75 -7.328 1 83.44 408 ARG A C 1
ATOM 3170 O O . ARG A 1 408 ? -15.312 -15.727 -6.984 1 83.44 408 ARG A O 1
ATOM 3177 N N . ASN A 1 409 ? -17.031 -17.094 -6.883 1 87.56 409 ASN A N 1
ATOM 3178 C CA . ASN A 1 409 ? -17.672 -16.188 -5.945 1 87.56 409 ASN A CA 1
ATOM 3179 C C . ASN A 1 409 ? -17.266 -16.484 -4.504 1 87.56 409 ASN A C 1
ATOM 3181 O O . ASN A 1 409 ? -16.578 -17.469 -4.238 1 87.56 409 ASN A O 1
ATOM 3185 N N . LEU A 1 410 ? -17.609 -15.594 -3.613 1 92 410 LEU A N 1
ATOM 3186 C CA . LEU A 1 410 ? -17.156 -15.648 -2.227 1 92 410 LEU A CA 1
ATOM 3187 C C . LEU A 1 410 ? -18.172 -16.391 -1.356 1 92 410 LEU A C 1
ATOM 3189 O O . LEU A 1 410 ? -18.094 -16.328 -0.127 1 92 410 LEU A O 1
ATOM 3193 N N . LYS A 1 411 ? -19.062 -17.078 -1.919 1 87.5 411 LYS A N 1
ATOM 3194 C CA . LYS A 1 411 ? -20.125 -17.734 -1.16 1 87.5 411 LYS A CA 1
ATOM 3195 C C . LYS A 1 411 ? -19.609 -18.953 -0.421 1 87.5 411 LYS A C 1
ATOM 3197 O O . LYS A 1 411 ? -18.812 -19.719 -0.968 1 87.5 411 LYS A O 1
ATOM 3202 N N . LEU A 1 412 ? -19.969 -19.031 0.82 1 89.38 412 LEU A N 1
ATOM 3203 C CA . LEU A 1 412 ? -19.75 -20.219 1.626 1 89.38 412 LEU A CA 1
ATOM 3204 C C . LEU A 1 412 ? -21.016 -21.047 1.756 1 89.38 412 LEU A C 1
ATOM 3206 O O . LEU A 1 412 ? -22.047 -20.547 2.23 1 89.38 412 LEU A O 1
ATOM 3210 N N . GLU A 1 413 ? -20.953 -22.234 1.312 1 89.12 413 GLU A N 1
ATOM 3211 C CA . GLU A 1 413 ? -22.125 -23.094 1.351 1 89.12 413 GLU A CA 1
ATOM 3212 C C . GLU A 1 413 ? -21.766 -24.5 1.816 1 89.12 413 GLU A C 1
ATOM 3214 O O . GLU A 1 413 ? -20.578 -24.844 1.884 1 89.12 413 GLU A O 1
ATOM 3219 N N . VAL A 1 414 ? -22.812 -25.141 2.182 1 91.31 414 VAL A N 1
ATOM 3220 C CA . VAL A 1 414 ? -22.625 -26.531 2.559 1 91.31 414 VAL A CA 1
ATOM 3221 C C . VAL A 1 414 ? -21.953 -27.281 1.415 1 91.31 414 VAL A C 1
ATOM 3223 O O . VAL A 1 414 ? -22.312 -27.109 0.249 1 91.31 414 VAL A O 1
ATOM 3226 N N . GLY A 1 415 ? -20.969 -28 1.771 1 88.25 415 GLY A N 1
ATOM 3227 C CA . GLY A 1 415 ? -20.234 -28.734 0.752 1 88.25 415 GLY A CA 1
ATOM 3228 C C . GLY A 1 415 ? -18.953 -28.031 0.322 1 88.25 415 GLY A C 1
ATOM 3229 O O . GLY A 1 415 ? -18.047 -28.672 -0.225 1 88.25 415 GLY A O 1
ATOM 3230 N N . SER A 1 416 ? -18.859 -26.812 0.597 1 86.44 416 SER A N 1
ATOM 3231 C CA . SER A 1 416 ? -17.641 -26.078 0.26 1 86.44 416 SER A CA 1
ATOM 3232 C C . SER A 1 416 ? -16.453 -26.547 1.093 1 86.44 416 SER A C 1
ATOM 3234 O O . SER A 1 416 ? -16.625 -27.047 2.207 1 86.44 416 SER A O 1
ATOM 3236 N N . PRO A 1 417 ? -15.32 -26.438 0.461 1 87.69 417 PRO A N 1
ATOM 3237 C CA . PRO A 1 417 ? -14.141 -26.75 1.272 1 87.69 417 PRO A CA 1
ATOM 3238 C C . PRO A 1 417 ? -14.07 -25.906 2.547 1 87.69 417 PRO A C 1
ATOM 3240 O O . PRO A 1 417 ? -14.398 -24.719 2.525 1 87.69 417 PRO A O 1
ATOM 3243 N N . ALA A 1 418 ? -13.672 -26.578 3.607 1 93 418 ALA A N 1
ATOM 3244 C CA . ALA A 1 418 ? -13.594 -25.906 4.902 1 93 418 ALA A CA 1
ATOM 3245 C C . ALA A 1 418 ? -12.25 -25.188 5.062 1 93 418 ALA A C 1
ATOM 3247 O O . ALA A 1 418 ? -11.555 -25.375 6.066 1 93 418 ALA A O 1
ATOM 3248 N N . SER A 1 419 ? -11.82 -24.484 4.113 1 95.38 419 SER A N 1
ATOM 3249 C CA . SER A 1 419 ? -10.648 -23.609 4.152 1 95.38 419 SER A CA 1
ATOM 3250 C C . SER A 1 419 ? -11.055 -22.141 4.016 1 95.38 419 SER A C 1
ATOM 3252 O O . SER A 1 419 ? -11.508 -21.703 2.953 1 95.38 419 SER A O 1
ATOM 3254 N N . PHE A 1 420 ? -10.977 -21.453 5.133 1 96.19 420 PHE A N 1
ATOM 3255 C CA . PHE A 1 420 ? -11.43 -20.062 5.148 1 96.19 420 PHE A CA 1
ATOM 3256 C C . PHE A 1 420 ? -10.656 -19.25 6.18 1 96.19 420 PHE A C 1
ATOM 3258 O O . PHE A 1 420 ? -9.758 -19.781 6.848 1 96.19 420 PHE A O 1
ATOM 3265 N N . VAL A 1 421 ? -10.844 -17.984 6.18 1 96.88 421 VAL A N 1
ATOM 3266 C CA . VAL A 1 421 ? -10.242 -17.078 7.148 1 96.88 421 VAL A CA 1
ATOM 3267 C C . VAL A 1 421 ? -11.344 -16.281 7.863 1 96.88 421 VAL A C 1
ATOM 3269 O O . VAL A 1 421 ? -12.32 -15.867 7.238 1 96.88 421 VAL A O 1
ATOM 3272 N N . ILE A 1 422 ? -11.242 -16.172 9.156 1 95.19 422 ILE A N 1
ATOM 3273 C CA . ILE A 1 422 ? -12.125 -15.359 9.969 1 95.19 422 ILE A CA 1
ATOM 3274 C C . ILE A 1 422 ? -11.398 -14.086 10.406 1 95.19 422 ILE A C 1
ATOM 3276 O O . ILE A 1 422 ? -10.352 -14.148 11.047 1 95.19 422 ILE A O 1
ATOM 3280 N N . PHE A 1 423 ? -11.969 -12.961 10.008 1 94.56 423 PHE A N 1
ATOM 3281 C CA . PHE A 1 423 ? -11.414 -11.664 10.383 1 94.56 423 PHE A CA 1
ATOM 3282 C C . PHE A 1 423 ? -12.078 -11.133 11.648 1 94.56 423 PHE A C 1
ATOM 3284 O O . PHE A 1 423 ? -13.297 -11.234 11.805 1 94.56 423 PHE A O 1
ATOM 3291 N N . GLY A 1 424 ? -11.242 -10.516 12.453 1 88.56 424 GLY A N 1
ATOM 3292 C CA . GLY A 1 424 ? -11.75 -9.93 13.688 1 88.56 424 GLY A CA 1
ATOM 3293 C C . GLY A 1 424 ? -11.688 -10.883 14.867 1 88.56 424 GLY A C 1
ATOM 3294 O O . GLY A 1 424 ? -11.375 -12.062 14.703 1 88.56 424 GLY A O 1
ATOM 3295 N N . LYS A 1 425 ? -11.859 -10.273 16.078 1 76.44 425 LYS A N 1
ATOM 3296 C CA . LYS A 1 425 ? -11.891 -11.055 17.297 1 76.44 425 LYS A CA 1
ATOM 3297 C C . LYS A 1 425 ? -13.203 -10.844 18.062 1 76.44 425 LYS A C 1
ATOM 3299 O O . LYS A 1 425 ? -13.945 -9.906 17.766 1 76.44 425 LYS A O 1
ATOM 3304 N N . ASN A 1 426 ? -13.297 -11.688 18.906 1 65.94 426 ASN A N 1
ATOM 3305 C CA . ASN A 1 426 ? -14.453 -11.562 19.781 1 65.94 426 ASN A CA 1
ATOM 3306 C C . ASN A 1 426 ? -14.352 -10.328 20.672 1 65.94 426 ASN A C 1
ATOM 3308 O O . ASN A 1 426 ? -13.266 -10.008 21.172 1 65.94 426 ASN A O 1
ATOM 3312 N N . GLY A 1 427 ? -15.32 -9.516 20.656 1 60.38 427 GLY A N 1
ATOM 3313 C CA . GLY A 1 427 ? -15.383 -8.375 21.562 1 60.38 427 GLY A CA 1
ATOM 3314 C C . GLY A 1 427 ? -15.031 -7.062 20.891 1 60.38 427 GLY A C 1
ATOM 3315 O O . GLY A 1 427 ? -14.938 -6.027 21.547 1 60.38 427 GLY A O 1
ATOM 3316 N N . SER A 1 428 ? -14.734 -7.113 19.672 1 60.12 428 SER A N 1
ATOM 3317 C CA . SER A 1 428 ? -14.445 -5.844 19 1 60.12 428 SER A CA 1
ATOM 3318 C C . SER A 1 428 ? -15.703 -4.977 18.906 1 60.12 428 SER A C 1
ATOM 3320 O O . SER A 1 428 ? -16.703 -5.387 18.312 1 60.12 428 SER A O 1
ATOM 3322 N N . ARG A 1 429 ? -16.016 -4.145 19.875 1 60.5 429 ARG A N 1
ATOM 3323 C CA . ARG A 1 429 ? -17.281 -3.418 19.953 1 60.5 429 ARG A CA 1
ATOM 3324 C C . ARG A 1 429 ? -17.141 -2.016 19.359 1 60.5 429 ARG A C 1
ATOM 3326 O O . ARG A 1 429 ? -18.094 -1.232 19.391 1 60.5 429 ARG A O 1
ATOM 3333 N N . ASP A 1 430 ? -16.344 -1.939 18.344 1 76.62 430 ASP A N 1
ATOM 3334 C CA . ASP A 1 430 ? -16.328 -0.544 17.922 1 76.62 430 ASP A CA 1
ATOM 3335 C C . ASP A 1 430 ? -16.609 -0.423 16.422 1 76.62 430 ASP A C 1
ATOM 3337 O O . ASP A 1 430 ? -16.578 -1.418 15.695 1 76.62 430 ASP A O 1
ATOM 3341 N N . PHE A 1 431 ? -17.312 0.63 16.062 1 86.75 431 PHE A N 1
ATOM 3342 C CA . PHE A 1 431 ? -17.688 0.891 14.68 1 86.75 431 PHE A CA 1
ATOM 3343 C C . PHE A 1 431 ? -16.5 0.647 13.742 1 86.75 431 PHE A C 1
ATOM 3345 O O . PHE A 1 431 ? -16.688 0.576 12.523 1 86.75 431 PHE A O 1
ATOM 3352 N N . ARG A 1 432 ? -15.367 0.271 14.406 1 88.38 432 ARG A N 1
ATOM 3353 C CA . ARG A 1 432 ? -14.172 0.059 13.594 1 88.38 432 ARG A CA 1
ATOM 3354 C C . ARG A 1 432 ? -14.008 -1.413 13.234 1 88.38 432 ARG A C 1
ATOM 3356 O O . ARG A 1 432 ? -13.094 -1.779 12.5 1 88.38 432 ARG A O 1
ATOM 3363 N N . ALA A 1 433 ? -14.922 -2.23 13.75 1 85.94 433 ALA A N 1
ATOM 3364 C CA . ALA A 1 433 ? -14.914 -3.623 13.305 1 85.94 433 ALA A CA 1
ATOM 3365 C C . ALA A 1 433 ? -15.289 -3.734 11.828 1 85.94 433 ALA A C 1
ATOM 3367 O O . ALA A 1 433 ? -16.141 -2.994 11.344 1 85.94 433 ALA A O 1
ATOM 3368 N N . ARG A 1 434 ? -14.625 -4.605 11.133 1 88.25 434 ARG A N 1
ATOM 3369 C CA . ARG A 1 434 ? -14.961 -4.82 9.734 1 88.25 434 ARG A CA 1
ATOM 3370 C C . ARG A 1 434 ? -16.203 -5.703 9.594 1 88.25 434 ARG A C 1
ATOM 3372 O O . ARG A 1 434 ? -16.156 -6.898 9.898 1 88.25 434 ARG A O 1
ATOM 3379 N N . LYS A 1 435 ? -17.219 -5.086 9.039 1 82.56 435 LYS A N 1
ATOM 3380 C CA . LYS A 1 435 ? -18.531 -5.75 9.031 1 82.56 435 LYS A CA 1
ATOM 3381 C C . LYS A 1 435 ? -18.922 -6.156 7.613 1 82.56 435 LYS A C 1
ATOM 3383 O O . LYS A 1 435 ? -19.906 -6.875 7.422 1 82.56 435 LYS A O 1
ATOM 3388 N N . SER A 1 436 ? -18.203 -5.707 6.684 1 88 436 SER A N 1
ATOM 3389 C CA . SER A 1 436 ? -18.531 -5.969 5.285 1 88 436 SER A CA 1
ATOM 3390 C C . SER A 1 436 ? -17.266 -6.254 4.473 1 88 436 SER A C 1
ATOM 3392 O O . SER A 1 436 ? -16.156 -5.984 4.926 1 88 436 SER A O 1
ATOM 3394 N N . ILE A 1 437 ? -17.516 -6.793 3.322 1 92.62 437 ILE A N 1
ATOM 3395 C CA . ILE A 1 437 ? -16.406 -7.051 2.4 1 92.62 437 ILE A CA 1
ATOM 3396 C 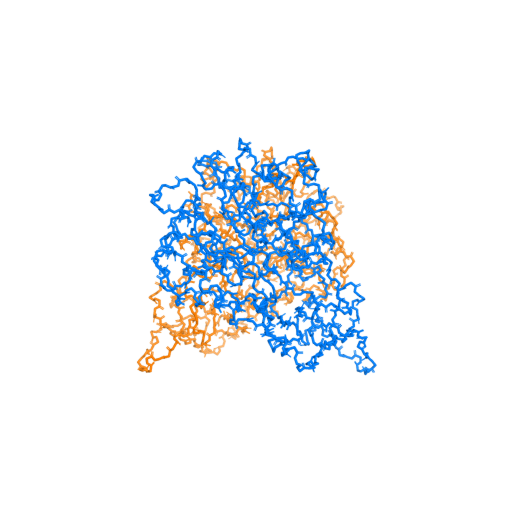C . ILE A 1 437 ? -15.711 -5.734 2.051 1 92.62 437 ILE A C 1
ATOM 3398 O O . ILE A 1 437 ? -14.484 -5.68 1.977 1 92.62 437 ILE A O 1
ATOM 3402 N N . GLN A 1 438 ? -16.531 -4.746 1.841 1 92.12 438 GLN A N 1
ATOM 3403 C CA . GLN A 1 438 ? -15.977 -3.445 1.481 1 92.12 438 GLN A CA 1
ATOM 3404 C C . GLN A 1 438 ? -15.023 -2.934 2.561 1 92.12 438 GLN A C 1
ATOM 3406 O O . GLN A 1 438 ? -13.922 -2.48 2.256 1 92.12 438 GLN A O 1
ATOM 3411 N N . GLU A 1 439 ? -15.422 -3.021 3.797 1 90.81 439 GLU A N 1
ATOM 3412 C CA . GLU A 1 439 ? -14.586 -2.566 4.906 1 90.81 439 GLU A CA 1
ATOM 3413 C C . GLU A 1 439 ? -13.305 -3.389 5 1 90.81 439 GLU A C 1
ATOM 3415 O O . GLU A 1 439 ? -12.234 -2.846 5.277 1 90.81 439 GLU A O 1
ATOM 3420 N N . LEU A 1 440 ? -13.469 -4.66 4.73 1 93.25 440 LEU A N 1
ATOM 3421 C CA . LEU A 1 440 ? -12.312 -5.559 4.766 1 93.25 440 LEU A CA 1
ATOM 3422 C C . LEU A 1 440 ? -11.312 -5.191 3.68 1 93.25 440 LEU A C 1
ATOM 3424 O O . LEU A 1 440 ? -10.102 -5.16 3.932 1 93.25 440 LEU A O 1
ATOM 3428 N N . VAL A 1 441 ? -11.828 -4.934 2.535 1 95.94 441 VAL A N 1
ATOM 3429 C CA . VAL A 1 441 ? -10.992 -4.656 1.371 1 95.94 441 VAL A CA 1
ATOM 3430 C C . VAL A 1 441 ? -10.32 -3.295 1.529 1 95.94 441 VAL A C 1
ATOM 3432 O O . VAL A 1 441 ? -9.18 -3.109 1.107 1 95.94 441 VAL A O 1
ATOM 3435 N N . TYR A 1 442 ? -11.031 -2.361 2.188 1 94.75 442 TYR A N 1
ATOM 3436 C CA . TYR A 1 442 ? -10.477 -1.035 2.434 1 94.75 442 TYR A CA 1
ATOM 3437 C C . TYR A 1 442 ? -9.32 -1.101 3.424 1 94.75 442 TYR A C 1
ATOM 3439 O O . TYR A 1 442 ? -8.25 -0.535 3.178 1 94.75 442 TYR A O 1
ATOM 3447 N N . ASP A 1 443 ? -9.555 -1.796 4.473 1 93.88 443 ASP A N 1
ATOM 3448 C CA . ASP A 1 443 ? -8.617 -1.932 5.582 1 93.88 443 ASP A CA 1
ATOM 3449 C C . ASP A 1 443 ? -8.922 -3.176 6.414 1 93.88 443 ASP A C 1
ATOM 3451 O O . ASP A 1 443 ? -9.781 -3.141 7.297 1 93.88 443 ASP A O 1
ATOM 3455 N N . ALA A 1 444 ? -8.164 -4.23 6.242 1 93.56 444 ALA A N 1
ATOM 3456 C CA . ALA A 1 444 ? -8.508 -5.547 6.77 1 93.56 444 ALA A CA 1
ATOM 3457 C C . ALA A 1 444 ? -8.156 -5.652 8.25 1 93.56 444 ALA A C 1
ATOM 3459 O O . ALA A 1 444 ? -8.633 -6.555 8.945 1 93.56 444 ALA A O 1
ATOM 3460 N N . GLY A 1 445 ? -7.348 -4.805 8.773 1 88.81 445 GLY A N 1
ATOM 3461 C CA . GLY A 1 445 ? -6.883 -4.953 10.141 1 88.81 445 GLY A CA 1
ATOM 3462 C C . GLY A 1 445 ? -5.863 -6.062 10.312 1 88.81 445 GLY A C 1
ATOM 3463 O O . GLY A 1 445 ? -5.254 -6.504 9.336 1 88.81 445 GLY A O 1
ATOM 3464 N N . VAL A 1 446 ? -5.699 -6.59 11.594 1 86.31 446 VAL A N 1
ATOM 3465 C CA . VAL A 1 446 ? -4.57 -7.48 11.836 1 86.31 446 VAL A CA 1
ATOM 3466 C C . VAL A 1 446 ? -5.074 -8.805 12.406 1 86.31 446 VAL A C 1
ATOM 3468 O O . VAL A 1 446 ? -4.398 -9.828 12.297 1 86.31 446 VAL A O 1
ATOM 3471 N N . GLU A 1 447 ? -6.199 -8.844 12.969 1 89.94 447 GLU A N 1
ATOM 3472 C CA . GLU A 1 447 ? -6.695 -10.047 13.633 1 89.94 447 GLU A CA 1
ATOM 3473 C C . GLU A 1 447 ? -7.316 -11.016 12.633 1 89.94 447 GLU A C 1
ATOM 3475 O O . GLU A 1 447 ? -8.281 -10.672 11.945 1 89.94 447 GLU A O 1
ATOM 3480 N N . ARG A 1 448 ? -6.742 -12.195 12.586 1 94.31 448 ARG A N 1
ATOM 3481 C CA . ARG A 1 448 ? -7.215 -13.219 11.656 1 94.31 448 ARG A CA 1
ATOM 3482 C C . ARG A 1 448 ? -7.062 -14.609 12.25 1 94.31 448 ARG A C 1
ATOM 3484 O O . ARG A 1 448 ? -6.125 -14.867 13.008 1 94.31 448 ARG A O 1
ATOM 3491 N N . THR A 1 449 ? -7.945 -15.484 11.93 1 95.88 449 THR A N 1
ATOM 3492 C CA . THR A 1 449 ? -7.84 -16.922 12.164 1 95.88 449 THR A CA 1
ATOM 3493 C C . THR A 1 449 ? -7.926 -17.703 10.852 1 95.88 449 THR A C 1
ATOM 3495 O O . THR A 1 449 ? -8.922 -17.594 10.133 1 95.88 449 THR A O 1
ATOM 3498 N N . THR A 1 450 ? -6.906 -18.453 10.578 1 97.44 450 THR A N 1
ATOM 3499 C CA . THR A 1 450 ? -6.848 -19.203 9.328 1 97.44 450 THR A CA 1
ATOM 3500 C C . THR A 1 450 ? -7.242 -20.656 9.562 1 97.44 450 THR A C 1
ATOM 3502 O O . THR A 1 450 ? -6.719 -21.312 10.461 1 97.44 450 THR A O 1
ATOM 3505 N N . ILE A 1 451 ? -8.195 -21.125 8.797 1 96.69 451 ILE A N 1
ATOM 3506 C CA . ILE A 1 451 ? -8.68 -22.5 8.859 1 96.69 451 ILE A CA 1
ATOM 3507 C C . ILE A 1 451 ? -8.344 -23.219 7.551 1 96.69 451 ILE A C 1
ATOM 3509 O O . ILE A 1 451 ? -8.641 -22.703 6.465 1 96.69 451 ILE A O 1
ATOM 3513 N N . PHE A 1 452 ? -7.73 -24.391 7.641 1 97.19 452 PHE A N 1
ATOM 3514 C CA . PHE A 1 452 ? -7.43 -25.234 6.488 1 97.19 452 PHE A CA 1
ATOM 3515 C C . PHE A 1 452 ? -8.023 -26.625 6.668 1 97.19 452 PHE A C 1
ATOM 3517 O O . PHE A 1 452 ? -7.656 -27.344 7.594 1 97.19 452 PHE A O 1
ATOM 3524 N N . GLU A 1 453 ? -8.969 -26.906 5.801 1 94.38 453 GLU A N 1
ATOM 3525 C CA . GLU A 1 453 ? -9.633 -28.203 5.82 1 94.38 453 GLU A CA 1
ATOM 3526 C C . GLU A 1 453 ? -10.227 -28.484 7.199 1 94.38 453 GLU A C 1
ATOM 3528 O O . GLU A 1 453 ? -10.047 -29.578 7.734 1 94.38 453 GLU A O 1
ATOM 3533 N N . GLY A 1 454 ? -10.781 -27.469 7.77 1 93.44 454 GLY A N 1
ATOM 3534 C CA . GLY A 1 454 ? -11.539 -27.609 9 1 93.44 454 GLY A CA 1
ATOM 3535 C C . GLY A 1 454 ? -10.695 -27.438 10.25 1 93.44 454 GLY A C 1
ATOM 3536 O O . GLY A 1 454 ? -11.219 -27.469 11.367 1 93.44 454 GLY A O 1
ATOM 3537 N N . LYS A 1 455 ? -9.469 -27.188 10.078 1 94.44 455 LYS A N 1
ATOM 3538 C CA . LYS A 1 455 ? -8.562 -27.062 11.219 1 94.44 455 LYS A CA 1
ATOM 3539 C C . LYS A 1 455 ? -7.984 -25.656 11.305 1 94.44 455 LYS A C 1
ATOM 3541 O O . LYS A 1 455 ? -7.566 -25.078 10.297 1 94.44 455 LYS A O 1
ATOM 3546 N N . GLU A 1 456 ? -8 -25.125 12.562 1 95.31 456 GLU A N 1
ATOM 3547 C CA . GLU A 1 456 ? -7.301 -23.859 12.781 1 95.31 456 GLU A CA 1
ATOM 3548 C C . GLU A 1 456 ? -5.789 -24.031 12.672 1 95.31 456 GLU A C 1
ATOM 3550 O O . GLU A 1 456 ? -5.199 -24.828 13.398 1 95.31 456 GLU A O 1
ATOM 3555 N N . VAL A 1 457 ? -5.211 -23.328 11.766 1 97.31 457 VAL A N 1
ATOM 3556 C CA . VAL A 1 457 ? -3.785 -23.531 11.531 1 97.31 457 VAL A CA 1
ATOM 3557 C C . VAL A 1 457 ? -3.006 -22.297 11.977 1 97.31 457 VAL A C 1
ATOM 3559 O O . VAL A 1 457 ? -1.781 -22.344 12.117 1 97.31 457 VAL A O 1
ATOM 3562 N N . SER A 1 458 ? -3.676 -21.203 12.203 1 96.06 458 SER A N 1
ATOM 3563 C CA . SER A 1 458 ? -3.049 -20 12.727 1 96.06 458 SER A CA 1
ATOM 3564 C C . SER A 1 458 ? -4.086 -19.047 13.312 1 96.06 458 SER A C 1
ATOM 3566 O O . SER A 1 458 ? -5.246 -19.047 12.891 1 96.06 458 SER A O 1
ATOM 3568 N N . SER A 1 459 ? -3.633 -18.234 14.336 1 92.5 459 SER A N 1
ATOM 3569 C CA . SER A 1 459 ? -4.492 -17.219 14.922 1 92.5 459 SER A CA 1
ATOM 3570 C C . SER A 1 459 ? -3.678 -16.016 15.414 1 92.5 459 SER A C 1
ATOM 3572 O O . SER A 1 459 ? -2.621 -16.188 16.016 1 92.5 459 SER A O 1
ATOM 3574 N N . THR A 1 460 ? -4.062 -14.898 14.922 1 85.38 460 THR A N 1
ATOM 3575 C CA . THR A 1 460 ? -3.455 -13.656 15.383 1 85.38 460 THR A CA 1
ATOM 3576 C C . THR A 1 460 ? -4.508 -12.727 15.977 1 85.38 460 THR A C 1
ATOM 3578 O O . THR A 1 460 ? -5.602 -12.586 15.422 1 85.38 460 THR A O 1
ATOM 3581 N N . MET B 1 1 ? -5.059 52.75 35.375 1 26.94 1 MET B N 1
ATOM 3582 C CA . MET B 1 1 ? -4.074 52.031 36.188 1 26.94 1 MET B CA 1
ATOM 3583 C C . MET B 1 1 ? -4.152 50.531 35.938 1 26.94 1 MET B C 1
ATOM 3585 O O . MET B 1 1 ? -5.012 49.844 36.531 1 26.94 1 MET B O 1
ATOM 3589 N N . SER B 1 2 ? -4.027 50.062 34.75 1 27.38 2 SER B N 1
ATOM 3590 C CA . SER B 1 2 ? -4.473 48.938 33.906 1 27.38 2 SER B CA 1
ATOM 3591 C C . SER B 1 2 ? -3.785 47.625 34.312 1 27.38 2 SER B C 1
ATOM 3593 O O . SER B 1 2 ? -2.557 47.531 34.281 1 27.38 2 SER B O 1
ATOM 3595 N N . GLU B 1 3 ? -4.312 46.875 35.344 1 30.02 3 GLU B N 1
ATOM 3596 C CA . GLU B 1 3 ? -3.779 45.719 36.031 1 30.02 3 GLU B CA 1
ATOM 3597 C C . GLU B 1 3 ? -3.395 44.625 35.062 1 30.02 3 GLU B C 1
ATOM 3599 O O . GLU B 1 3 ? -4.203 44.219 34.219 1 30.02 3 GLU B O 1
ATOM 3604 N N . THR B 1 4 ? -2.105 44.406 34.75 1 29.88 4 THR B N 1
ATOM 3605 C CA . THR B 1 4 ? -1.305 43.469 34 1 29.88 4 THR B CA 1
ATOM 3606 C C . THR B 1 4 ? -1.65 42.031 34.406 1 29.88 4 THR B C 1
ATOM 3608 O O . THR B 1 4 ? -1.452 41.656 35.562 1 29.88 4 THR B O 1
ATOM 3611 N N . PHE B 1 5 ? -2.756 41.406 33.844 1 30.38 5 PHE B N 1
ATOM 3612 C CA . PHE B 1 5 ? -3.203 40.031 34.156 1 30.38 5 PHE B CA 1
ATOM 3613 C C . PHE B 1 5 ? -2.049 39.062 34.062 1 30.38 5 PHE B C 1
ATOM 3615 O O . PHE B 1 5 ? -1.522 38.812 32.969 1 30.38 5 PHE B O 1
ATOM 3622 N N . MET B 1 6 ? -1.146 38.906 35.094 1 33.28 6 MET B N 1
ATOM 3623 C CA . MET B 1 6 ? -0.079 37.938 35.281 1 33.28 6 MET B CA 1
ATOM 3624 C C . MET B 1 6 ? -0.607 36.531 35.094 1 33.28 6 MET B C 1
ATOM 3626 O O . MET B 1 6 ? -1.582 36.125 35.75 1 33.28 6 MET B O 1
ATOM 3630 N N . PRO B 1 7 ? -0.447 35.969 33.938 1 31.53 7 PRO B N 1
ATOM 3631 C CA . PRO B 1 7 ? -0.977 34.625 33.75 1 31.53 7 PRO B CA 1
ATOM 3632 C C . PRO B 1 7 ? -0.672 33.719 34.938 1 31.53 7 PRO B C 1
ATOM 3634 O O . PRO B 1 7 ? 0.307 33.938 35.656 1 31.53 7 PRO B O 1
ATOM 3637 N N . ASN B 1 8 ? -1.704 33.188 35.594 1 32.06 8 ASN B N 1
ATOM 3638 C CA . ASN B 1 8 ? -1.659 32.438 36.844 1 32.06 8 ASN B CA 1
ATOM 3639 C C . ASN B 1 8 ? -0.597 31.328 36.812 1 32.06 8 ASN B C 1
ATOM 3641 O O . ASN B 1 8 ? -0.47 30.625 35.812 1 32.06 8 ASN B O 1
ATOM 3645 N N . VAL B 1 9 ? 0.458 31.328 37.625 1 37.94 9 VAL B N 1
ATOM 3646 C CA . VAL B 1 9 ? 1.625 30.578 38.094 1 37.94 9 VAL B CA 1
ATOM 3647 C C . VAL B 1 9 ? 1.255 29.094 38.25 1 37.94 9 VAL B C 1
ATOM 3649 O O . VAL B 1 9 ? 2.098 28.219 38.062 1 37.94 9 VAL B O 1
ATOM 3652 N N . GLU B 1 10 ? -0.018 28.844 38.656 1 32.91 10 GLU B N 1
ATOM 3653 C CA . GLU B 1 10 ? -0.378 27.5 39.062 1 32.91 10 GLU B CA 1
ATOM 3654 C C . GLU B 1 10 ? -0.422 26.547 37.875 1 32.91 10 GLU B C 1
ATOM 3656 O O . GLU B 1 10 ? -0.279 25.328 38.031 1 32.91 10 GLU B O 1
ATOM 3661 N N . GLN B 1 11 ? -0.926 26.953 36.719 1 32.47 11 GLN B N 1
ATOM 3662 C CA . GLN B 1 11 ? -1.078 26.047 35.562 1 32.47 11 GLN B CA 1
ATOM 3663 C C . GLN B 1 11 ? 0.278 25.562 35.062 1 32.47 11 GLN B C 1
ATOM 3665 O O . GLN B 1 11 ? 0.348 24.703 34.188 1 32.47 11 GLN B O 1
ATOM 3670 N N . LEU B 1 12 ? 1.298 26.422 35.219 1 29.95 12 LEU B N 1
ATOM 3671 C CA . LEU B 1 12 ? 2.652 25.906 35.062 1 29.95 12 LEU B CA 1
ATOM 3672 C C . LEU B 1 12 ? 2.951 24.812 36.094 1 29.95 12 LEU B C 1
ATOM 3674 O O . LEU B 1 12 ? 4.102 24.391 36.219 1 29.95 12 LEU B O 1
ATOM 3678 N N . LYS B 1 13 ? 2.041 24.719 37.156 1 36.72 13 LYS B N 1
ATOM 3679 C CA . LYS B 1 13 ? 2.459 23.797 38.188 1 36.72 13 LYS B CA 1
ATOM 3680 C C . LYS B 1 13 ? 2.863 22.453 37.625 1 36.72 13 LYS B C 1
ATOM 3682 O O . LYS B 1 13 ? 3.811 21.812 38.094 1 36.72 13 LYS B O 1
ATOM 3687 N N . THR B 1 14 ? 1.933 21.719 37.031 1 32.06 14 THR B N 1
ATOM 3688 C CA . THR B 1 14 ? 2.043 20.266 37.125 1 32.06 14 THR B CA 1
ATOM 3689 C C . THR B 1 14 ? 3.104 19.75 36.188 1 32.06 14 THR B C 1
ATOM 3691 O O . THR B 1 14 ? 2.775 19.156 35.156 1 32.06 14 THR B O 1
ATOM 3694 N N . LEU B 1 15 ? 3.828 20.359 35.531 1 37.5 15 LEU B N 1
ATOM 3695 C CA . LEU B 1 15 ? 5.117 19.875 35.062 1 37.5 15 LEU B CA 1
ATOM 3696 C C . LEU B 1 15 ? 5.773 18.953 36.062 1 37.5 15 LEU B C 1
ATOM 3698 O O . LEU B 1 15 ? 6.66 19.359 36.812 1 37.5 15 LEU B O 1
ATOM 3702 N N . GLN B 1 16 ? 5.055 18.359 37.062 1 40.31 16 GLN B N 1
ATOM 3703 C CA . GLN B 1 16 ? 5.359 17.797 38.375 1 40.31 16 GLN B CA 1
ATOM 3704 C C . GLN B 1 16 ? 6.582 16.891 38.312 1 40.31 16 GLN B C 1
ATOM 3706 O O . GLN B 1 16 ? 7.582 17.141 39 1 40.31 16 GLN B O 1
ATOM 3711 N N . LYS B 1 17 ? 6.238 15.391 38.594 1 43.12 17 LYS B N 1
ATOM 3712 C CA . LYS B 1 17 ? 6.914 14.234 39.156 1 43.12 17 LYS B CA 1
ATOM 3713 C C . LYS B 1 17 ? 7.984 13.695 38.219 1 43.12 17 LYS B C 1
ATOM 3715 O O . LYS B 1 17 ? 7.789 13.672 37 1 43.12 17 LYS B O 1
ATOM 3720 N N . ASN B 1 18 ? 9.258 13.719 38.531 1 56.03 18 ASN B N 1
ATOM 3721 C CA . ASN B 1 18 ? 10.484 13.016 38.156 1 56.03 18 ASN B CA 1
ATOM 3722 C C . ASN B 1 18 ? 10.172 11.648 37.562 1 56.03 18 ASN B C 1
ATOM 3724 O O . ASN B 1 18 ? 10.43 10.617 38.188 1 56.03 18 ASN B O 1
ATOM 3728 N N . GLU B 1 19 ? 9.219 11.734 36.594 1 69.31 19 GLU B N 1
ATOM 3729 C CA . GLU B 1 19 ? 8.898 10.438 36.031 1 69.31 19 GLU B CA 1
ATOM 3730 C C . GLU B 1 19 ? 10.078 9.883 35.219 1 69.31 19 GLU B C 1
ATOM 3732 O O . GLU B 1 19 ? 10.539 10.516 34.281 1 69.31 19 GLU B O 1
ATOM 3737 N N . ILE B 1 20 ? 10.727 9.102 35.844 1 72.62 20 ILE B N 1
ATOM 3738 C CA . ILE B 1 20 ? 11.844 8.359 35.25 1 72.62 20 ILE B CA 1
ATOM 3739 C C . ILE B 1 20 ? 11.32 7.121 34.531 1 72.62 20 ILE B C 1
ATOM 3741 O O . ILE B 1 20 ? 10.43 6.43 35.031 1 72.62 20 ILE B O 1
ATOM 3745 N N . SER B 1 21 ? 11.539 7.152 33.25 1 87.69 21 SER B N 1
ATOM 3746 C CA . SER B 1 21 ? 11.266 5.926 32.531 1 87.69 21 SER B CA 1
ATOM 3747 C C . SER B 1 21 ? 12.516 5.418 31.812 1 87.69 21 SER B C 1
ATOM 3749 O O . SER B 1 21 ? 13.43 6.191 31.531 1 87.69 21 SER B O 1
ATOM 3751 N N . SER B 1 22 ? 12.547 4.117 31.75 1 90.56 22 SER B N 1
ATOM 3752 C CA . SER B 1 22 ? 13.688 3.471 31.109 1 90.56 22 SER B CA 1
ATOM 3753 C C . SER B 1 22 ? 13.234 2.432 30.094 1 90.56 22 SER B C 1
ATOM 3755 O O . SER B 1 22 ? 12.289 1.683 30.344 1 90.56 22 SER B O 1
ATOM 3757 N N . PHE B 1 23 ? 13.875 2.463 29.016 1 90.38 23 PHE B N 1
ATOM 3758 C CA . PHE B 1 23 ? 13.656 1.481 27.953 1 90.38 23 PHE B CA 1
ATOM 3759 C C . PHE B 1 23 ? 14.938 0.718 27.656 1 90.38 23 PHE B C 1
ATOM 3761 O O . PHE B 1 23 ? 15.883 1.279 27.094 1 90.38 23 PHE B O 1
ATOM 3768 N N . ARG B 1 24 ? 14.875 -0.566 27.906 1 88.94 24 ARG B N 1
ATOM 3769 C CA . ARG B 1 24 ? 16.109 -1.344 27.922 1 88.94 24 ARG B CA 1
ATOM 3770 C C . ARG B 1 24 ? 16.281 -2.113 26.625 1 88.94 24 ARG B C 1
ATOM 3772 O O . ARG B 1 24 ? 15.305 -2.445 25.953 1 88.94 24 ARG B O 1
ATOM 3779 N N . ASP B 1 25 ? 17.5 -2.277 26.266 1 87.75 25 ASP B N 1
ATOM 3780 C CA . ASP B 1 25 ? 17.938 -3.217 25.25 1 87.75 25 ASP B CA 1
ATOM 3781 C C . ASP B 1 25 ? 17.312 -2.881 23.891 1 87.75 25 ASP B C 1
ATOM 3783 O O . ASP B 1 25 ? 16.766 -3.756 23.219 1 87.75 25 ASP B O 1
ATOM 3787 N N . VAL B 1 26 ? 17.344 -1.646 23.609 1 89.88 26 VAL B N 1
ATOM 3788 C CA . VAL B 1 26 ? 16.828 -1.223 22.312 1 89.88 26 VAL B CA 1
ATOM 3789 C C . VAL B 1 26 ? 17.984 -0.958 21.359 1 89.88 26 VAL B C 1
ATOM 3791 O O . VAL B 1 26 ? 19.109 -0.67 21.797 1 89.88 26 VAL B O 1
ATOM 3794 N N . HIS B 1 27 ? 17.703 -1.191 20.141 1 88.56 27 HIS B N 1
ATOM 3795 C CA . HIS B 1 27 ? 18.672 -0.868 19.094 1 88.56 27 HIS B CA 1
ATOM 3796 C C . HIS B 1 27 ? 18.422 0.527 18.531 1 88.56 27 HIS B C 1
ATOM 3798 O O . HIS B 1 27 ? 17.266 0.918 18.312 1 88.56 27 HIS B O 1
ATOM 3804 N N . ILE B 1 28 ? 19.453 1.312 18.438 1 87.31 28 ILE B N 1
ATOM 3805 C CA . ILE B 1 28 ? 19.375 2.646 17.859 1 87.31 28 ILE B CA 1
ATOM 3806 C C . ILE B 1 28 ? 19.891 2.613 16.422 1 87.31 28 ILE B C 1
ATOM 3808 O O . ILE B 1 28 ? 20.984 2.113 16.156 1 87.31 28 ILE B O 1
ATOM 3812 N N . PRO B 1 29 ? 19.094 3.145 15.516 1 82.31 29 PRO B N 1
ATOM 3813 C CA . PRO B 1 29 ? 19.531 3.105 14.117 1 82.31 29 PRO B CA 1
ATOM 3814 C C . PRO B 1 29 ? 20.891 3.791 13.898 1 82.31 29 PRO B C 1
ATOM 3816 O O . PRO B 1 29 ? 21.156 4.824 14.508 1 82.31 29 PRO B O 1
ATOM 3819 N N . GLY B 1 30 ? 21.641 3.27 12.938 1 73.75 30 GLY B N 1
ATOM 3820 C CA . GLY B 1 30 ? 22.938 3.842 12.602 1 73.75 30 GLY B CA 1
ATOM 3821 C C . GLY B 1 30 ? 24.062 3.27 13.43 1 73.75 30 GLY B C 1
ATOM 3822 O O . GLY B 1 30 ? 25.234 3.43 13.086 1 73.75 30 GLY B O 1
ATOM 3823 N N . GLY B 1 31 ? 23.688 2.736 14.609 1 72.25 31 GLY B N 1
ATOM 3824 C CA . GLY B 1 31 ? 24.719 2.08 15.406 1 72.25 31 GLY B CA 1
ATOM 3825 C C . GLY B 1 31 ? 25.031 0.675 14.93 1 72.25 31 GLY B C 1
ATOM 3826 O O . GLY B 1 31 ? 24.438 0.188 13.969 1 72.25 31 GLY B O 1
ATOM 3827 N N . PRO B 1 32 ? 26.078 0.184 15.508 1 70.38 32 PRO B N 1
ATOM 3828 C CA . PRO B 1 32 ? 26.375 -1.206 15.164 1 70.38 32 PRO B CA 1
ATOM 3829 C C . PRO B 1 32 ? 25.188 -2.141 15.375 1 70.38 32 PRO B C 1
ATOM 3831 O O . PRO B 1 32 ? 24.438 -1.974 16.344 1 70.38 32 PRO B O 1
ATOM 3834 N N . SER B 1 33 ? 24.938 -3.021 14.438 1 65.31 33 SER B N 1
ATOM 3835 C CA . SER B 1 33 ? 23.766 -3.891 14.438 1 65.31 33 SER B CA 1
ATOM 3836 C C . SER B 1 33 ? 23.703 -4.723 15.719 1 65.31 33 SER B C 1
ATOM 3838 O O . SER B 1 33 ? 22.625 -5.117 16.156 1 65.31 33 SER B O 1
ATOM 3840 N N . ASP B 1 34 ? 24.75 -4.934 16.328 1 70.44 34 ASP B N 1
ATOM 3841 C CA . ASP B 1 34 ? 24.781 -5.82 17.5 1 70.44 34 ASP B CA 1
ATOM 3842 C C . ASP B 1 34 ? 24.781 -5.016 18.797 1 70.44 34 ASP B C 1
ATOM 3844 O O . ASP B 1 34 ? 24.859 -5.59 19.891 1 70.44 34 ASP B O 1
ATOM 3848 N N . SER B 1 35 ? 24.562 -3.758 18.609 1 79.06 35 SER B N 1
ATOM 3849 C CA . SER B 1 35 ? 24.609 -2.939 19.812 1 79.06 35 SER B CA 1
ATOM 3850 C C . SER B 1 35 ? 23.219 -2.686 20.375 1 79.06 35 SER B C 1
ATOM 3852 O O . SER B 1 35 ? 22.266 -2.48 19.609 1 79.06 35 SER B O 1
ATOM 3854 N N . CYS B 1 36 ? 23.094 -2.881 21.672 1 86.62 36 CYS B N 1
ATOM 3855 C CA . CYS B 1 36 ? 21.875 -2.564 22.406 1 86.62 36 CYS B CA 1
ATOM 3856 C C . CYS B 1 36 ? 22.109 -1.443 23.406 1 86.62 36 CYS B C 1
ATOM 3858 O O . CYS B 1 36 ? 23.219 -1.3 23.922 1 86.62 36 CYS B O 1
ATOM 3860 N N . HIS B 1 37 ? 21.078 -0.669 23.609 1 90.06 37 HIS B N 1
ATOM 3861 C CA . HIS B 1 37 ? 21.203 0.488 24.484 1 90.06 37 HIS B CA 1
ATOM 3862 C C . HIS B 1 37 ? 20.016 0.577 25.453 1 90.06 37 HIS B C 1
ATOM 3864 O O . HIS B 1 37 ? 18.938 0.049 25.172 1 90.06 37 HIS B O 1
ATOM 3870 N N . ASP B 1 38 ? 20.297 1.15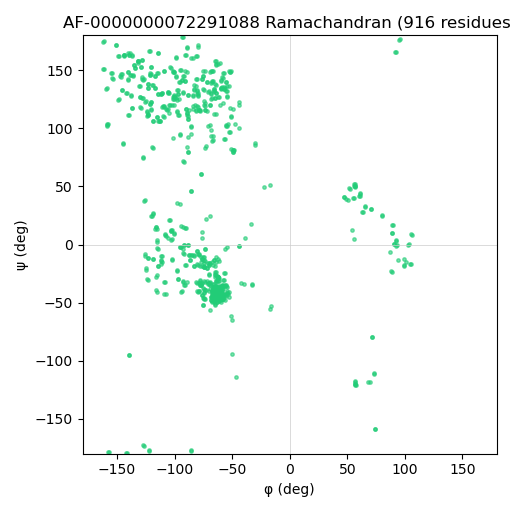6 26.562 1 92 38 ASP B N 1
ATOM 3871 C CA . ASP B 1 38 ? 19.25 1.59 27.484 1 92 38 ASP B CA 1
ATOM 3872 C C . ASP B 1 38 ? 19 3.094 27.375 1 92 38 ASP B C 1
ATOM 3874 O O . ASP B 1 38 ? 19.953 3.887 27.438 1 92 38 ASP B O 1
ATOM 3878 N N . VAL B 1 39 ? 17.781 3.404 27.141 1 92.94 39 VAL B N 1
ATOM 3879 C CA . VAL B 1 39 ? 17.391 4.805 27.016 1 92.94 39 VAL B CA 1
ATOM 3880 C C . VAL B 1 39 ? 16.625 5.246 28.266 1 92.94 39 VAL B C 1
ATOM 3882 O O . VAL B 1 39 ? 15.547 4.715 28.562 1 92.94 39 VAL B O 1
ATOM 3885 N N . ASN B 1 40 ? 17.188 6.18 28.984 1 94.31 40 ASN B N 1
ATOM 3886 C CA . ASN B 1 40 ? 16.562 6.73 30.188 1 94.31 40 ASN B CA 1
ATOM 3887 C C . ASN B 1 40 ? 16.016 8.133 29.938 1 94.31 40 ASN B C 1
ATOM 3889 O O . ASN B 1 40 ? 16.688 8.969 29.328 1 94.31 40 ASN B O 1
ATOM 3893 N N . CYS B 1 41 ? 14.789 8.281 30.359 1 93.5 41 CYS B N 1
ATOM 3894 C CA . CYS B 1 41 ? 14.109 9.555 30.125 1 93.5 41 CYS B CA 1
ATOM 3895 C C . CYS B 1 41 ? 13.766 10.234 31.453 1 93.5 41 CYS B C 1
ATOM 3897 O O . CYS B 1 41 ? 13.539 9.562 32.469 1 93.5 41 CYS B O 1
ATOM 3899 N N . LEU B 1 42 ? 13.836 11.531 31.453 1 89.75 42 LEU B N 1
ATOM 3900 C CA . LEU B 1 42 ? 13.461 12.375 32.594 1 89.75 42 LEU B CA 1
ATOM 3901 C C . LEU B 1 42 ? 12.688 13.602 32.125 1 89.75 42 LEU B C 1
ATOM 3903 O O . LEU B 1 42 ? 13.18 14.367 31.281 1 89.75 42 LEU B O 1
ATOM 3907 N N . THR B 1 43 ? 11.586 13.859 32.656 1 83.19 43 THR B N 1
ATOM 3908 C CA . THR B 1 43 ? 10.758 15.039 32.406 1 83.19 43 THR B CA 1
ATOM 3909 C C . THR B 1 43 ? 10.547 15.258 30.906 1 83.19 43 THR B C 1
ATOM 3911 O O . THR B 1 43 ? 10.789 16.359 30.406 1 83.19 43 THR B O 1
ATOM 3914 N N . GLY B 1 44 ? 10.375 14.148 30.141 1 88.06 44 GLY B N 1
ATOM 3915 C CA . GLY B 1 44 ? 9.953 14.258 28.75 1 88.06 44 GLY B CA 1
ATOM 3916 C C . GLY B 1 44 ? 11.125 14.32 27.781 1 88.06 44 GLY B C 1
ATOM 3917 O O . GLY B 1 44 ? 10.922 14.484 26.578 1 88.06 44 GLY B O 1
ATOM 3918 N N . SER B 1 45 ? 12.352 14.188 28.328 1 92.25 45 SER B N 1
ATOM 3919 C CA . SER B 1 45 ? 13.539 14.188 27.484 1 92.25 45 SER B CA 1
ATOM 3920 C C . SER B 1 45 ? 14.43 12.984 27.766 1 92.25 45 SER B C 1
ATOM 3922 O O . SER B 1 45 ? 14.367 12.406 28.844 1 92.25 45 SER B O 1
ATOM 3924 N N . ILE B 1 46 ? 15.227 12.688 26.797 1 92.88 46 ILE B N 1
ATOM 3925 C CA . ILE B 1 46 ? 16.203 11.625 26.984 1 92.88 46 ILE B CA 1
ATOM 3926 C C . ILE B 1 46 ? 17.328 12.117 27.891 1 92.88 46 ILE B C 1
ATOM 3928 O O . ILE B 1 46 ? 18 13.102 27.578 1 92.88 46 ILE B O 1
ATOM 3932 N N . ARG B 1 47 ? 17.531 11.477 28.922 1 94.44 47 ARG B N 1
ATOM 3933 C CA . ARG B 1 47 ? 18.531 11.875 29.906 1 94.44 47 ARG B CA 1
ATOM 3934 C C . ARG B 1 47 ? 19.859 11.172 29.656 1 94.44 47 ARG B C 1
ATOM 3936 O O . ARG B 1 47 ? 20.922 11.742 29.859 1 94.44 47 ARG B O 1
ATOM 3943 N N . SER B 1 48 ? 19.734 9.891 29.297 1 94.44 48 SER B N 1
ATOM 3944 C CA . SER B 1 48 ? 20.953 9.141 29.016 1 94.44 48 SER B CA 1
ATOM 3945 C C . SER B 1 48 ? 20.688 7.973 28.078 1 94.44 48 SER B C 1
ATOM 3947 O O . SER B 1 48 ? 19.578 7.445 28.031 1 94.44 48 SER B O 1
ATOM 3949 N N . ILE B 1 49 ? 21.641 7.699 27.328 1 92.62 49 ILE B N 1
ATOM 3950 C CA . ILE B 1 49 ? 21.719 6.512 26.484 1 92.62 49 ILE B CA 1
ATOM 3951 C C . ILE B 1 49 ? 22.984 5.73 26.812 1 92.62 49 ILE B C 1
ATOM 3953 O O . ILE B 1 49 ? 24.109 6.23 26.609 1 92.62 49 ILE B O 1
ATOM 3957 N N . THR B 1 50 ? 22.812 4.586 27.375 1 91.69 50 THR B N 1
ATOM 3958 C CA . THR B 1 50 ? 23.969 3.805 27.797 1 91.69 50 THR B CA 1
ATOM 3959 C C . THR B 1 50 ? 23.984 2.438 27.125 1 91.69 50 THR B C 1
ATOM 3961 O O . THR B 1 50 ? 22.922 1.875 26.844 1 91.69 50 THR B O 1
ATOM 3964 N N . SER B 1 51 ? 25.234 2.01 26.875 1 88.06 51 SER B N 1
ATOM 3965 C CA . SER B 1 51 ? 25.344 0.662 26.328 1 88.06 51 SER B CA 1
ATOM 3966 C C . SER B 1 51 ? 24.781 -0.378 27.297 1 88.06 51 SER B C 1
ATOM 3968 O O . SER B 1 51 ? 25.031 -0.3 28.5 1 88.06 51 SER B O 1
ATOM 3970 N N . ALA B 1 52 ? 23.922 -1.09 26.703 1 80.69 52 ALA B N 1
ATOM 3971 C CA . ALA B 1 52 ? 23.375 -2.152 27.547 1 80.69 52 ALA B CA 1
ATOM 3972 C C . ALA B 1 52 ? 24.453 -3.168 27.906 1 80.69 52 ALA B C 1
ATOM 3974 O O . ALA B 1 52 ? 25.344 -3.455 27.094 1 80.69 52 ALA B O 1
ATOM 3975 N N . ASP B 1 53 ? 24.938 -3.33 29.25 1 63.47 53 ASP B N 1
ATOM 3976 C CA . ASP B 1 53 ? 25.938 -4.277 29.734 1 63.47 53 ASP B CA 1
ATOM 3977 C C . ASP B 1 53 ? 25.625 -5.691 29.25 1 63.47 53 ASP B C 1
ATOM 3979 O O . ASP B 1 53 ? 24.609 -6.277 29.625 1 63.47 53 ASP B O 1
ATOM 3983 N N . ASN B 1 54 ? 25.984 -5.887 28.062 1 55.84 54 ASN B N 1
ATOM 3984 C CA . ASN B 1 54 ? 25.859 -7.258 27.578 1 55.84 54 ASN B CA 1
ATOM 3985 C C . ASN B 1 54 ? 26.594 -8.242 28.484 1 55.84 54 ASN B C 1
ATOM 3987 O O . ASN B 1 54 ? 26.906 -9.359 28.078 1 55.84 54 ASN B O 1
ATOM 3991 N N . SER B 1 55 ? 27.266 -7.867 29.5 1 46.38 55 SER B N 1
ATOM 3992 C CA . SER B 1 55 ? 28.078 -8.828 30.234 1 46.38 55 SER B CA 1
ATOM 3993 C C . SER B 1 55 ? 27.25 -10.047 30.656 1 46.38 55 SER B C 1
ATOM 3995 O O . SER B 1 55 ? 27.781 -10.977 31.266 1 46.38 55 SER B O 1
ATOM 3997 N N . THR B 1 56 ? 26.062 -9.875 31.125 1 42.84 56 THR B N 1
ATOM 3998 C CA . THR B 1 56 ? 25.625 -11.219 31.469 1 42.84 56 THR B CA 1
ATOM 3999 C C . THR B 1 56 ? 25.719 -12.148 30.266 1 42.84 56 THR B C 1
ATOM 4001 O O . THR B 1 56 ? 25.234 -11.82 29.188 1 42.84 56 THR B O 1
ATOM 4004 N N . SER B 1 57 ? 26.766 -12.961 30.25 1 38.47 57 SER B N 1
ATOM 4005 C CA . SER B 1 57 ? 27.422 -13.969 29.422 1 38.47 57 SER B CA 1
ATOM 4006 C C . SER B 1 57 ? 26.406 -14.766 28.609 1 38.47 57 SER B C 1
ATOM 4008 O O . SER B 1 57 ? 26.781 -15.695 27.891 1 38.47 57 SER B O 1
ATOM 4010 N N . ASP B 1 58 ? 25.172 -15.023 29.156 1 38.78 58 ASP B N 1
ATOM 4011 C CA . ASP B 1 58 ? 24.625 -16.156 28.406 1 38.78 58 ASP B CA 1
ATOM 4012 C C . ASP B 1 58 ? 24.562 -15.859 26.922 1 38.78 58 ASP B C 1
ATOM 4014 O O . ASP B 1 58 ? 23.906 -14.906 26.5 1 38.78 58 ASP B O 1
ATOM 4018 N N . SER B 1 59 ? 25.594 -16.172 26.172 1 39.12 59 SER B N 1
ATOM 4019 C CA . SER B 1 59 ? 25.844 -16.312 24.734 1 39.12 59 SER B CA 1
ATOM 4020 C C . SER B 1 59 ? 24.547 -16.438 23.953 1 39.12 59 SER B C 1
ATOM 4022 O O . SER B 1 59 ? 24.516 -16.172 22.75 1 39.12 59 SER B O 1
ATOM 4024 N N . ALA B 1 60 ? 23.75 -17.453 24.391 1 39.34 60 ALA B N 1
ATOM 4025 C CA . ALA B 1 60 ? 22.625 -18 23.625 1 39.34 60 ALA B CA 1
ATOM 4026 C C . ALA B 1 60 ? 21.5 -16.984 23.5 1 39.34 60 ALA B C 1
ATOM 4028 O O . ALA B 1 60 ? 20.406 -17.312 23.016 1 39.34 60 ALA B O 1
ATOM 4029 N N . LYS B 1 61 ? 21.516 -15.938 24.281 1 42.28 61 LYS B N 1
ATOM 4030 C CA . LYS B 1 61 ? 20.266 -15.203 24.234 1 42.28 61 LYS B CA 1
ATOM 4031 C C . LYS B 1 61 ? 20.062 -14.539 22.875 1 42.28 61 LYS B C 1
ATOM 4033 O O . LYS B 1 61 ? 20.906 -13.75 22.438 1 42.28 61 LYS B O 1
ATOM 4038 N N . GLN B 1 62 ? 19.438 -15.164 22.078 1 47.09 62 GLN B N 1
ATOM 4039 C CA . GLN B 1 62 ? 18.828 -14.68 20.844 1 47.09 62 GLN B CA 1
ATOM 4040 C C . GLN B 1 62 ? 18.406 -13.219 20.969 1 47.09 62 GLN B C 1
ATOM 4042 O O . GLN B 1 62 ? 17.641 -12.875 21.859 1 47.09 62 GLN B O 1
ATOM 4047 N N . LYS B 1 63 ? 19.281 -12.195 20.719 1 54.72 63 LYS B N 1
ATOM 4048 C CA . LYS B 1 63 ? 19.156 -10.75 20.875 1 54.72 63 LYS B CA 1
ATOM 4049 C C . LYS B 1 63 ? 17.844 -10.242 20.281 1 54.72 63 LYS B C 1
ATOM 4051 O O . LYS B 1 63 ? 17.5 -10.594 19.141 1 54.72 63 LYS B O 1
ATOM 4056 N N . ASP B 1 64 ? 16.922 -9.945 21.109 1 62.91 64 ASP B N 1
ATOM 4057 C CA . ASP B 1 64 ? 15.656 -9.297 20.781 1 62.91 64 ASP B CA 1
ATOM 4058 C C . ASP B 1 64 ? 15.883 -8.023 19.953 1 62.91 64 ASP B C 1
ATOM 4060 O O . ASP B 1 64 ? 16.734 -7.207 20.297 1 62.91 64 ASP B O 1
ATOM 4064 N N . TYR B 1 65 ? 15.492 -8.039 18.656 1 77.81 65 TYR B N 1
ATOM 4065 C CA . TYR B 1 65 ? 15.727 -6.836 17.859 1 77.81 65 TYR B CA 1
ATOM 4066 C C . TYR B 1 65 ? 14.555 -5.867 17.984 1 77.81 65 TYR B C 1
ATOM 4068 O O . TYR B 1 65 ? 13.484 -6.102 17.422 1 77.81 65 TYR B O 1
ATOM 4076 N N . ARG B 1 66 ? 14.672 -4.949 18.953 1 88.06 66 ARG B N 1
ATOM 4077 C CA . ARG B 1 66 ? 13.75 -3.83 19.109 1 88.06 66 ARG B CA 1
ATOM 4078 C C . ARG B 1 66 ? 14.391 -2.525 18.641 1 88.06 66 ARG B C 1
ATOM 4080 O O . ARG B 1 66 ? 15.359 -2.055 19.25 1 88.06 66 ARG B O 1
ATOM 4087 N N . LEU B 1 67 ? 13.844 -2.012 17.594 1 91.25 67 LEU B N 1
ATOM 4088 C CA . LEU B 1 67 ? 14.398 -0.803 17 1 91.25 67 LEU B CA 1
ATOM 4089 C C . LEU B 1 67 ? 13.656 0.436 17.484 1 91.25 67 LEU B C 1
ATOM 4091 O O . LEU B 1 67 ? 12.422 0.49 17.422 1 91.25 67 LEU B O 1
ATOM 4095 N N . ILE B 1 68 ? 14.406 1.391 18.031 1 93.62 68 ILE B N 1
ATOM 4096 C CA . ILE B 1 68 ? 13.805 2.635 18.516 1 93.62 68 ILE B CA 1
ATOM 4097 C C . ILE B 1 68 ? 14.039 3.74 17.484 1 93.62 68 ILE B C 1
ATOM 4099 O O . ILE B 1 68 ? 15.156 3.912 16.984 1 93.62 68 ILE B O 1
ATOM 4103 N N . VAL B 1 69 ? 13.016 4.426 17.047 1 95.69 69 VAL B N 1
ATOM 4104 C CA . VAL B 1 69 ? 13.125 5.578 16.172 1 95.69 69 VAL B CA 1
ATOM 4105 C C . VAL B 1 69 ? 12.281 6.73 16.719 1 95.69 69 VAL B C 1
ATOM 4107 O O . VAL B 1 69 ? 11.406 6.52 17.547 1 95.69 69 VAL B O 1
ATOM 4110 N N . PRO B 1 70 ? 12.617 8.016 16.312 1 95.94 70 PRO B N 1
ATOM 4111 C CA . PRO B 1 70 ? 11.742 9.117 16.719 1 95.94 70 PRO B CA 1
ATOM 4112 C C . PRO B 1 70 ? 10.273 8.867 16.391 1 95.94 70 PRO B C 1
ATOM 4114 O O . PRO B 1 70 ? 9.969 8.156 15.422 1 95.94 70 PRO B O 1
ATOM 4117 N N . GLY B 1 71 ? 9.398 9.414 17.203 1 97.19 71 GLY B N 1
ATOM 4118 C CA . GLY B 1 71 ? 7.969 9.227 16.984 1 97.19 71 GLY B CA 1
ATOM 4119 C C . GLY B 1 71 ? 7.527 9.586 15.586 1 97.19 71 GLY B C 1
ATOM 4120 O O . GLY B 1 71 ? 8.109 10.469 14.945 1 97.19 71 GLY B O 1
ATOM 4121 N N . LEU B 1 72 ? 6.508 8.914 15.109 1 98.44 72 LEU B N 1
ATOM 4122 C CA . LEU B 1 72 ? 5.965 9.203 13.789 1 98.44 72 LEU B CA 1
ATOM 4123 C C . LEU B 1 72 ? 5.027 10.406 13.828 1 98.44 72 LEU B C 1
ATOM 4125 O O . LEU B 1 72 ? 4.586 10.812 14.906 1 98.44 72 LEU B O 1
ATOM 4129 N N . CYS B 1 73 ? 4.777 10.969 12.625 1 98.69 73 CYS B N 1
ATOM 4130 C CA . CYS B 1 73 ? 4.035 12.219 12.57 1 98.69 73 CYS B CA 1
ATOM 4131 C C . CYS B 1 73 ? 3.082 12.242 11.375 1 98.69 73 CYS B C 1
ATOM 4133 O O . CYS B 1 73 ? 3.461 11.852 10.273 1 98.69 73 CYS B O 1
ATOM 4135 N N . HIS B 1 74 ? 1.798 12.594 11.641 1 98.88 74 HIS B N 1
ATOM 4136 C CA . HIS B 1 74 ? 0.903 13.008 10.57 1 98.88 74 HIS B CA 1
ATOM 4137 C C . HIS B 1 74 ? 1.058 14.5 10.273 1 98.88 74 HIS B C 1
ATOM 4139 O O . HIS B 1 74 ? 0.465 15.336 10.961 1 98.88 74 HIS B O 1
ATOM 4145 N N . PRO B 1 75 ? 1.766 14.812 9.219 1 98.81 75 PRO B N 1
ATOM 4146 C CA . PRO B 1 75 ? 1.848 16.25 8.898 1 98.81 75 PRO B CA 1
ATOM 4147 C C . PRO B 1 75 ? 0.56 16.781 8.281 1 98.81 75 PRO B C 1
ATOM 4149 O O . PRO B 1 75 ? 0.395 18 8.156 1 98.81 75 PRO B O 1
ATOM 4152 N N . HIS B 1 76 ? -0.321 15.914 7.93 1 98.88 76 HIS B N 1
ATOM 4153 C CA . HIS B 1 76 ? -1.557 16.203 7.211 1 98.88 76 HIS B CA 1
ATOM 4154 C C . HIS B 1 76 ? -2.59 15.109 7.422 1 98.88 76 HIS B C 1
ATOM 4156 O O . HIS B 1 76 ? -2.488 14.031 6.828 1 98.88 76 HIS B O 1
ATOM 4162 N N . ILE B 1 77 ? -3.621 15.336 8.273 1 98.81 77 ILE B N 1
ATOM 4163 C CA . ILE B 1 77 ? -4.648 14.32 8.484 1 98.81 77 ILE B CA 1
ATOM 4164 C C . ILE B 1 77 ? -6 14.992 8.711 1 98.81 77 ILE B C 1
ATOM 4166 O O . ILE B 1 77 ? -6.082 16 9.414 1 98.81 77 ILE B O 1
ATOM 4170 N N . HIS B 1 78 ? -7.016 14.57 8.086 1 98.81 78 HIS B N 1
ATOM 4171 C CA . HIS B 1 78 ? -8.352 15.117 8.266 1 98.81 78 HIS B CA 1
ATOM 4172 C C . HIS B 1 78 ? -9.086 14.414 9.398 1 98.81 78 HIS B C 1
ATOM 4174 O O . HIS B 1 78 ? -9.617 13.312 9.219 1 98.81 78 HIS B O 1
ATOM 4180 N N . LEU B 1 79 ? -9.242 15.078 10.445 1 98.69 79 LEU B N 1
ATOM 4181 C CA . LEU B 1 79 ? -9.742 14.508 11.695 1 98.69 79 LEU B CA 1
ATOM 4182 C C . LEU B 1 79 ? -11.266 14.414 11.672 1 98.69 79 LEU B C 1
ATOM 4184 O O . LEU B 1 79 ? -11.844 13.484 12.242 1 98.69 79 LEU B O 1
ATOM 4188 N N . ASP B 1 80 ? -11.914 15.328 11.008 1 98 80 ASP B N 1
ATOM 4189 C CA . ASP B 1 80 ? -13.359 15.469 11.156 1 98 80 ASP B CA 1
ATOM 4190 C C . ASP B 1 80 ? -14.094 14.617 10.125 1 98 80 ASP B C 1
ATOM 4192 O O . ASP B 1 80 ? -15.289 14.359 10.266 1 98 80 ASP B O 1
ATOM 4196 N N . LYS B 1 81 ? -13.461 14.172 9.07 1 97.06 81 LYS B N 1
ATOM 4197 C CA . LYS B 1 81 ? -14.203 13.398 8.078 1 97.06 81 LYS B CA 1
ATOM 4198 C C . LYS B 1 81 ? -13.609 12.008 7.914 1 97.06 81 LYS B C 1
ATOM 4200 O O . LYS B 1 81 ? -13.773 11.367 6.871 1 97.06 81 LYS B O 1
ATOM 4205 N N . CYS B 1 82 ? -12.945 11.539 8.906 1 97.81 82 CYS B N 1
ATOM 4206 C CA . CYS B 1 82 ? -12.383 10.203 8.891 1 97.81 82 CYS B CA 1
ATOM 4207 C C . CYS B 1 82 ? -13.461 9.148 9.102 1 97.81 82 CYS B C 1
ATOM 4209 O O . CYS B 1 82 ? -14.461 9.398 9.773 1 97.81 82 CYS B O 1
ATOM 4211 N N . PHE B 1 83 ? -13.367 8.008 8.5 1 96.56 83 PHE B N 1
ATOM 4212 C CA . PHE B 1 83 ? -14.102 6.766 8.727 1 96.56 83 PHE B CA 1
ATOM 4213 C C . PHE B 1 83 ? -15.586 6.961 8.445 1 96.56 83 PHE B C 1
ATOM 4215 O O . PHE B 1 83 ? -16.438 6.301 9.047 1 96.56 83 PHE B O 1
ATOM 4222 N N . LEU B 1 84 ? -15.898 7.883 7.574 1 96.56 84 LEU B N 1
ATOM 4223 C CA . LEU B 1 84 ? -17.297 8.07 7.191 1 96.56 84 LEU B CA 1
ATOM 4224 C C . LEU B 1 84 ? -17.875 6.801 6.574 1 96.56 84 LEU B C 1
ATOM 4226 O O . LEU B 1 84 ? -19 6.422 6.867 1 96.56 84 LEU B O 1
ATOM 4230 N N . LEU B 1 85 ? -17.094 6.086 5.832 1 93.06 85 LEU B N 1
ATOM 4231 C CA . LEU B 1 85 ? -17.562 4.922 5.086 1 93.06 85 LEU B CA 1
ATOM 4232 C C . LEU B 1 85 ? -17.703 3.711 6 1 93.06 85 LEU B C 1
ATOM 4234 O O . LEU B 1 85 ? -18.281 2.695 5.609 1 93.06 85 LEU B O 1
ATOM 4238 N N . SER B 1 86 ? -17.266 3.814 7.203 1 90.12 86 SER B N 1
ATOM 4239 C CA . SER B 1 86 ? -17.344 2.684 8.125 1 90.12 86 SER B CA 1
ATOM 4240 C C . SER B 1 86 ? -18.344 2.955 9.25 1 90.12 86 SER B C 1
ATOM 4242 O O . SER B 1 86 ? -18.719 2.041 9.984 1 90.12 86 SER B O 1
ATOM 4244 N N . HIS B 1 87 ? -18.719 4.16 9.445 1 93.25 87 HIS B N 1
ATOM 4245 C CA . HIS B 1 87 ? -19.594 4.523 10.547 1 93.25 87 HIS B CA 1
ATOM 4246 C C . HIS B 1 87 ? -21.047 4.25 10.211 1 93.25 87 HIS B C 1
ATOM 4248 O O . HIS B 1 87 ? -21.516 4.633 9.133 1 93.25 87 HIS B O 1
ATOM 4254 N N . PRO B 1 88 ? -21.781 3.678 11.164 1 89.75 88 PRO B N 1
ATOM 4255 C CA . PRO B 1 88 ? -23.156 3.293 10.875 1 89.75 88 PRO B CA 1
ATOM 4256 C C . PRO B 1 88 ? -24.047 4.488 10.539 1 89.75 88 PRO B C 1
ATOM 4258 O O . PRO B 1 88 ? -24.984 4.363 9.742 1 89.75 88 PRO B O 1
ATOM 4261 N N . LYS B 1 89 ? -23.75 5.637 11.023 1 93.75 89 LYS B N 1
ATOM 4262 C CA . LYS B 1 89 ? -24.531 6.84 10.781 1 93.75 89 LYS B CA 1
ATOM 4263 C C . LYS B 1 89 ? -24.5 7.227 9.305 1 93.75 89 LYS B C 1
ATOM 4265 O O . LYS B 1 89 ? -25.438 7.848 8.805 1 93.75 89 LYS B O 1
ATOM 4270 N N . TYR B 1 90 ? -23.484 6.824 8.633 1 95.12 90 TYR B N 1
ATOM 4271 C CA . TYR B 1 90 ? -23.297 7.234 7.246 1 95.12 90 TYR B CA 1
ATOM 4272 C C . TYR B 1 90 ? -23.297 6.023 6.32 1 95.12 90 TYR B C 1
ATOM 4274 O O . TYR B 1 90 ? -22.672 6.055 5.254 1 95.12 90 TYR B O 1
ATOM 4282 N N . ALA B 1 91 ? -23.938 4.961 6.695 1 88.06 91 ALA B N 1
ATOM 4283 C CA . ALA B 1 91 ? -23.891 3.68 5.996 1 88.06 91 ALA B CA 1
ATOM 4284 C C . ALA B 1 91 ? -24.547 3.791 4.617 1 88.06 91 ALA B C 1
ATOM 4286 O O . ALA B 1 91 ? -24.281 2.969 3.732 1 88.06 91 ALA B O 1
ATOM 4287 N N . ASP B 1 92 ? -25.297 4.809 4.457 1 91.62 92 ASP B N 1
ATOM 4288 C CA . ASP B 1 92 ? -26.016 4.988 3.193 1 91.62 92 ASP B CA 1
ATOM 4289 C C . ASP B 1 92 ? -25.109 5.641 2.148 1 91.62 92 ASP B C 1
ATOM 4291 O O . ASP B 1 92 ? -25.406 5.602 0.952 1 91.62 92 ASP B O 1
ATOM 4295 N N . LEU B 1 93 ? -24.047 6.258 2.594 1 91.62 93 LEU B N 1
ATOM 4296 C CA . LEU B 1 93 ? -23.141 6.914 1.663 1 91.62 93 LEU B CA 1
ATOM 4297 C C . LEU B 1 93 ? -22.234 5.895 0.974 1 91.62 93 LEU B C 1
ATOM 4299 O O . LEU B 1 93 ? -21.469 5.188 1.635 1 91.62 93 LEU B O 1
ATOM 4303 N N . GLU B 1 94 ? -22.422 5.812 -0.343 1 90.81 94 GLU B N 1
ATOM 4304 C CA . GLU B 1 94 ? -21.672 4.832 -1.123 1 90.81 94 GLU B CA 1
ATOM 4305 C C . GLU B 1 94 ? -20.969 5.488 -2.309 1 90.81 94 GLU B C 1
ATOM 4307 O O . GLU B 1 94 ? -21.516 6.387 -2.945 1 90.81 94 GLU B O 1
ATOM 4312 N N . ILE B 1 95 ? -19.781 5.02 -2.572 1 93.69 95 ILE B N 1
ATOM 4313 C CA . ILE B 1 95 ? -19.047 5.473 -3.75 1 93.69 95 ILE B CA 1
ATOM 4314 C C . ILE B 1 95 ? -19.562 4.734 -4.988 1 93.69 95 ILE B C 1
ATOM 4316 O O . ILE B 1 95 ? -19.594 3.502 -5.008 1 93.69 95 ILE B O 1
ATOM 4320 N N . ASN B 1 96 ? -19.859 5.496 -5.996 1 91.38 96 ASN B N 1
ATOM 4321 C CA . ASN B 1 96 ? -20.328 4.902 -7.242 1 91.38 96 ASN B CA 1
ATOM 4322 C C . ASN B 1 96 ? -19.359 5.152 -8.391 1 91.38 96 ASN B C 1
ATOM 4324 O O . ASN B 1 96 ? -19.125 4.262 -9.211 1 91.38 96 ASN B O 1
ATOM 4328 N N . ASP B 1 97 ? -18.797 6.301 -8.453 1 86.5 97 ASP B N 1
ATOM 4329 C CA . ASP B 1 97 ? -17.906 6.68 -9.539 1 86.5 97 ASP B CA 1
ATOM 4330 C C . ASP B 1 97 ? -16.453 6.758 -9.047 1 86.5 97 ASP B C 1
ATOM 4332 O O . ASP B 1 97 ? -15.531 6.371 -9.758 1 86.5 97 ASP B O 1
ATOM 4336 N N . GLY B 1 98 ? -16.328 7.32 -7.902 1 87.81 98 GLY B N 1
ATOM 4337 C CA . GLY B 1 98 ? -15.008 7.375 -7.289 1 87.81 98 GLY B CA 1
ATOM 4338 C C . GLY B 1 98 ? -14.211 8.602 -7.68 1 87.81 98 GLY B C 1
ATOM 4339 O O . GLY B 1 98 ? -13.023 8.711 -7.363 1 87.81 98 GLY B O 1
ATOM 4340 N N . ASP B 1 99 ? -14.852 9.578 -8.359 1 88.88 99 ASP B N 1
ATOM 4341 C CA . ASP B 1 99 ? -14.109 10.766 -8.773 1 88.88 99 ASP B CA 1
ATOM 4342 C C . ASP B 1 99 ? -14.234 11.883 -7.738 1 88.88 99 ASP B C 1
ATOM 4344 O O . ASP B 1 99 ? -14.906 11.711 -6.719 1 88.88 99 ASP B O 1
ATOM 4348 N N . PHE B 1 100 ? -13.586 13 -7.973 1 89.69 100 PHE B N 1
ATOM 4349 C CA . PHE B 1 100 ? -13.477 14.109 -7.035 1 89.69 100 PHE B CA 1
ATOM 4350 C C . PHE B 1 100 ? -14.844 14.75 -6.797 1 89.69 100 PHE B C 1
ATOM 4352 O O . PHE B 1 100 ? -15.188 15.078 -5.66 1 89.69 100 PHE B O 1
ATOM 4359 N N . SER B 1 101 ? -15.547 14.938 -7.836 1 91.5 101 SER B N 1
ATOM 4360 C CA . SER B 1 101 ? -16.859 15.578 -7.715 1 91.5 101 SER B CA 1
ATOM 4361 C C . SER B 1 101 ? -17.781 14.766 -6.812 1 91.5 101 SER B C 1
ATOM 4363 O O . SER B 1 101 ? -18.484 15.328 -5.969 1 91.5 101 SER B O 1
ATOM 4365 N N . GLU B 1 102 ? -17.797 13.484 -7.008 1 93.94 102 GLU B N 1
ATOM 4366 C CA . GLU B 1 102 ? -18.594 12.633 -6.141 1 93.94 102 GLU B CA 1
ATOM 4367 C C . GLU B 1 102 ? -18.109 12.695 -4.695 1 93.94 102 GLU B C 1
ATOM 4369 O O . GLU B 1 102 ? -18.922 12.719 -3.764 1 93.94 102 GLU B O 1
ATOM 4374 N N . ALA B 1 103 ? -16.812 12.664 -4.496 1 93.81 103 ALA B N 1
ATOM 4375 C CA . ALA B 1 103 ? -16.234 12.742 -3.152 1 93.81 103 ALA B CA 1
ATOM 4376 C C . ALA B 1 103 ? -16.703 14 -2.432 1 93.81 103 ALA B C 1
ATOM 4378 O O . ALA B 1 103 ? -17.078 13.953 -1.256 1 93.81 103 ALA B O 1
ATOM 4379 N N . MET B 1 104 ? -16.703 15.141 -3.164 1 91.25 104 MET B N 1
ATOM 4380 C CA . MET B 1 104 ? -17.172 16.406 -2.604 1 91.25 104 MET B CA 1
ATOM 4381 C C . MET B 1 104 ? -18.641 16.312 -2.227 1 91.25 104 MET B C 1
ATOM 4383 O O . MET B 1 104 ? -19.031 16.766 -1.148 1 91.25 104 MET B O 1
ATOM 4387 N N . LYS B 1 105 ? -19.375 15.734 -3.09 1 93.94 105 LYS B N 1
ATOM 4388 C CA . LYS B 1 105 ? -20.812 15.609 -2.863 1 93.94 105 LYS B CA 1
ATOM 4389 C C . LYS B 1 105 ? -21.109 14.727 -1.655 1 93.94 105 LYS B C 1
ATOM 4391 O O . LYS B 1 105 ? -21.891 15.102 -0.781 1 93.94 105 LYS B O 1
ATOM 4396 N N . LEU B 1 106 ? -20.469 13.57 -1.625 1 94.62 106 LEU B N 1
ATOM 4397 C CA . LEU B 1 106 ? -20.688 12.633 -0.531 1 94.62 106 LEU B CA 1
ATOM 4398 C C . LEU B 1 106 ? -20.234 13.227 0.796 1 94.62 106 LEU B C 1
ATOM 4400 O O . LEU B 1 106 ? -20.875 13.039 1.825 1 94.62 106 LEU B O 1
ATOM 4404 N N . THR B 1 107 ? -19.141 13.938 0.754 1 93.5 107 THR B N 1
ATOM 4405 C CA . THR B 1 107 ? -18.625 14.57 1.964 1 93.5 107 THR B CA 1
ATOM 4406 C C . THR B 1 107 ? -19.578 15.664 2.443 1 93.5 107 THR B C 1
ATOM 4408 O O . THR B 1 107 ? -19.828 15.789 3.645 1 93.5 107 THR B O 1
ATOM 4411 N N . SER B 1 108 ? -20.062 16.422 1.518 1 92.56 108 SER B N 1
ATOM 4412 C CA . SER B 1 108 ? -21.016 17.469 1.871 1 92.56 108 SER B CA 1
ATOM 4413 C C . SER B 1 108 ? -22.281 16.875 2.498 1 92.56 108 SER B C 1
ATOM 4415 O O . SER B 1 108 ? -22.828 17.438 3.449 1 92.56 108 SER B O 1
ATOM 4417 N N . GLU B 1 109 ? -22.719 15.82 1.964 1 95.62 109 GLU B N 1
ATOM 4418 C CA . GLU B 1 109 ? -23.875 15.133 2.521 1 95.62 109 GLU B CA 1
ATOM 4419 C C . GLU B 1 109 ? -23.594 14.633 3.934 1 95.62 109 GLU B C 1
ATOM 4421 O O . GLU B 1 109 ? -24.438 14.773 4.828 1 95.62 109 GLU B O 1
ATOM 4426 N N . ALA B 1 110 ? -22.5 14.094 4.109 1 96.62 110 ALA B N 1
ATOM 4427 C CA . ALA B 1 110 ? -22.109 13.641 5.445 1 96.62 110 ALA B CA 1
ATOM 4428 C C . ALA B 1 110 ? -22.047 14.812 6.422 1 96.62 110 ALA B C 1
ATOM 4430 O O . ALA B 1 110 ? -22.547 14.727 7.543 1 96.62 110 ALA B O 1
ATOM 4431 N N . LYS B 1 111 ? -21.469 15.891 5.961 1 95.81 111 LYS B N 1
ATOM 4432 C CA . LYS B 1 111 ? -21.281 17.078 6.785 1 95.81 111 LYS B CA 1
ATOM 4433 C C . LYS B 1 111 ? -22.609 17.609 7.301 1 95.81 111 LYS B C 1
ATOM 4435 O O . LYS B 1 111 ? -22.703 18.078 8.438 1 95.81 111 LYS B O 1
ATOM 4440 N N . SER B 1 112 ? -23.547 17.547 6.488 1 96.19 112 SER B N 1
ATOM 4441 C CA . SER B 1 112 ? -24.875 18.062 6.855 1 96.19 112 SER B CA 1
ATOM 4442 C C . SER B 1 112 ? -25.453 17.297 8.031 1 96.19 112 SER B C 1
ATOM 4444 O O . SER B 1 112 ? -26.375 17.766 8.695 1 96.19 112 SER B O 1
ATOM 4446 N N . ARG B 1 113 ? -24.812 16.156 8.344 1 96.88 113 ARG B N 1
ATOM 4447 C CA . ARG B 1 113 ? -25.344 15.297 9.398 1 96.88 113 ARG B CA 1
ATOM 4448 C C . ARG B 1 113 ? -24.391 15.219 10.578 1 96.88 113 ARG B C 1
ATOM 4450 O O . ARG B 1 113 ? -24.641 14.484 11.539 1 96.88 113 ARG B O 1
ATOM 4457 N N . PHE B 1 114 ? -23.328 15.914 10.531 1 97.88 114 PHE B N 1
ATOM 4458 C CA . PHE B 1 114 ? -22.328 15.867 11.594 1 97.88 114 PHE B CA 1
ATOM 4459 C C . PHE B 1 114 ? -22.938 16.281 12.93 1 97.88 114 PHE B C 1
ATOM 4461 O O . PHE B 1 114 ? -23.734 17.219 12.984 1 97.88 114 PHE B O 1
ATOM 4468 N N . GLU B 1 115 ? -22.656 15.594 13.898 1 96.88 115 GLU B N 1
ATOM 4469 C CA . GLU B 1 115 ? -22.938 15.914 15.297 1 96.88 115 GLU B CA 1
ATOM 4470 C C . GLU B 1 115 ? -21.703 15.719 16.172 1 96.88 115 GLU B C 1
ATOM 4472 O O . GLU B 1 115 ? -20.781 14.984 15.797 1 96.88 115 GLU B O 1
ATOM 4477 N N . HIS B 1 116 ? -21.781 16.406 17.25 1 96.62 116 HIS B N 1
ATOM 4478 C CA . HIS B 1 116 ? -20.625 16.375 18.125 1 96.62 116 HIS B CA 1
ATOM 4479 C C . HIS B 1 116 ? -20.25 14.938 18.484 1 96.62 116 HIS B C 1
ATOM 4481 O O . HIS B 1 116 ? -19.062 14.586 18.469 1 96.62 116 HIS B O 1
ATOM 4487 N N . ASP B 1 117 ? -21.188 14.102 18.719 1 96.19 117 ASP B N 1
ATOM 4488 C CA . ASP B 1 117 ? -20.922 12.75 19.203 1 96.19 117 ASP B CA 1
ATOM 4489 C C . ASP B 1 117 ? -20.219 11.914 18.141 1 96.19 117 ASP B C 1
ATOM 4491 O O . ASP B 1 117 ? -19.266 11.188 18.438 1 96.19 117 ASP B O 1
ATOM 4495 N N . ASP B 1 118 ? -20.703 11.898 16.969 1 96 118 ASP B N 1
ATOM 4496 C CA . ASP B 1 118 ? -20.062 11.078 15.945 1 96 118 ASP B CA 1
ATOM 4497 C C . ASP B 1 118 ? -18.688 11.641 15.562 1 96 118 ASP B C 1
ATOM 4499 O O . ASP B 1 118 ? -17.781 10.891 15.219 1 96 118 ASP B O 1
ATOM 4503 N N . LEU B 1 119 ? -18.578 13.008 15.609 1 98.31 119 LEU B N 1
ATOM 4504 C CA . LEU B 1 119 ? -17.266 13.625 15.383 1 98.31 119 LEU B CA 1
ATOM 4505 C C . LEU B 1 119 ? -16.266 13.164 16.422 1 98.31 119 LEU B C 1
ATOM 4507 O O . LEU B 1 119 ? -15.133 12.812 16.094 1 98.31 119 LEU B O 1
ATOM 4511 N N . MET B 1 120 ? -16.734 13.133 17.656 1 98.25 120 MET B N 1
ATOM 4512 C CA . MET B 1 120 ? -15.867 12.688 18.75 1 98.25 120 MET B CA 1
ATOM 4513 C C . MET B 1 120 ? -15.516 11.211 18.594 1 98.25 120 MET B C 1
ATOM 4515 O O . MET B 1 120 ? -14.367 10.82 18.812 1 98.25 120 MET B O 1
ATOM 4519 N N . GLU B 1 121 ? -16.469 10.469 18.234 1 97.12 121 GLU B N 1
ATOM 4520 C CA . GLU B 1 121 ? -16.281 9.023 18.125 1 97.12 121 GLU B CA 1
ATOM 4521 C C . GLU B 1 121 ? -15.273 8.688 17.031 1 97.12 121 GLU B C 1
ATOM 4523 O O . GLU B 1 121 ? -14.328 7.93 17.25 1 97.12 121 GLU B O 1
ATOM 4528 N N . ARG B 1 122 ? -15.469 9.211 15.875 1 97.69 122 ARG B N 1
ATOM 4529 C CA . ARG B 1 122 ? -14.594 8.938 14.742 1 97.69 122 ARG B CA 1
ATOM 4530 C C . ARG B 1 122 ? -13.203 9.523 14.969 1 97.69 122 ARG B C 1
ATOM 4532 O O . ARG B 1 122 ? -12.195 8.867 14.719 1 97.69 122 ARG B O 1
ATOM 4539 N N . GLY B 1 123 ? -13.18 10.742 15.469 1 98.44 123 GLY B N 1
ATOM 4540 C CA . GLY B 1 123 ? -11.898 11.367 15.766 1 98.44 123 GLY B CA 1
ATOM 4541 C C . GLY B 1 123 ? -11.094 10.617 16.812 1 98.44 123 GLY B C 1
ATOM 4542 O O . GLY B 1 123 ? -9.875 10.469 16.672 1 98.44 123 GLY B O 1
ATOM 4543 N N . ARG B 1 124 ? -11.758 10.188 17.844 1 98.12 124 ARG B N 1
ATOM 4544 C CA . ARG B 1 124 ? -11.102 9.406 18.891 1 98.12 124 ARG B CA 1
ATOM 4545 C C . ARG B 1 124 ? -10.5 8.125 18.328 1 98.12 124 ARG B C 1
ATOM 4547 O O . ARG B 1 124 ? -9.359 7.777 18.656 1 98.12 124 ARG B O 1
ATOM 4554 N N . ALA B 1 125 ? -11.258 7.488 17.5 1 96.44 125 ALA B N 1
ATOM 4555 C CA . ALA B 1 125 ? -10.766 6.258 16.875 1 96.44 125 ALA B CA 1
ATOM 4556 C C . ALA B 1 125 ? -9.516 6.523 16.047 1 96.44 125 ALA B C 1
ATOM 4558 O O . ALA B 1 125 ? -8.547 5.766 16.109 1 96.44 125 ALA B O 1
ATOM 4559 N N . LEU B 1 126 ? -9.547 7.586 15.25 1 98.06 126 LEU B N 1
ATOM 4560 C CA . LEU B 1 126 ? -8.414 7.938 14.406 1 98.06 126 LEU B CA 1
ATOM 4561 C C . LEU B 1 126 ? -7.168 8.195 15.25 1 98.06 126 LEU B C 1
ATOM 4563 O O . LEU B 1 126 ? -6.086 7.699 14.938 1 98.06 126 LEU B O 1
ATOM 4567 N N . ILE B 1 127 ? -7.316 8.953 16.312 1 98.62 127 ILE B N 1
ATOM 4568 C CA . ILE B 1 127 ? -6.188 9.32 17.156 1 98.62 127 ILE B CA 1
ATOM 4569 C C . ILE B 1 127 ? -5.652 8.078 17.875 1 98.62 127 ILE B C 1
ATOM 4571 O O . ILE B 1 127 ? -4.441 7.84 17.891 1 98.62 127 ILE B O 1
ATOM 4575 N N . GLU B 1 128 ? -6.5 7.266 18.391 1 97.5 128 GLU B N 1
ATOM 4576 C CA . GLU B 1 128 ? -6.086 6.059 19.094 1 97.5 128 GLU B CA 1
ATOM 4577 C C . GLU B 1 128 ? -5.332 5.105 18.172 1 97.5 128 GLU B C 1
ATOM 4579 O O . GLU B 1 128 ? -4.289 4.562 18.547 1 97.5 128 GLU B O 1
ATOM 4584 N N . GLU B 1 129 ? -5.887 4.902 17.016 1 96.06 129 GLU B N 1
ATOM 4585 C CA . GLU B 1 129 ? -5.23 4.023 16.047 1 96.06 129 GLU B CA 1
ATOM 4586 C C . GLU B 1 129 ? -3.875 4.586 15.633 1 96.06 129 GLU B C 1
ATOM 4588 O O . GLU B 1 129 ? -2.906 3.84 15.477 1 96.06 129 GLU B O 1
ATOM 4593 N N . SER B 1 130 ? -3.855 5.898 15.445 1 98.19 130 SER B N 1
ATOM 4594 C CA . SER B 1 130 ? -2.598 6.543 15.078 1 98.19 130 SER B CA 1
ATOM 4595 C C . SER B 1 130 ? -1.542 6.355 16.156 1 98.19 130 SER B C 1
ATOM 4597 O O . SER B 1 130 ? -0.386 6.051 15.859 1 98.19 130 SER B O 1
ATOM 4599 N N . ILE B 1 131 ? -1.944 6.531 17.391 1 98.5 131 ILE B N 1
ATOM 4600 C CA . ILE B 1 131 ? -1.033 6.34 18.516 1 98.5 131 ILE B CA 1
ATOM 4601 C C . ILE B 1 131 ? -0.547 4.891 18.547 1 98.5 131 ILE B C 1
ATOM 4603 O O . ILE B 1 131 ? 0.646 4.637 18.734 1 98.5 131 ILE B O 1
ATOM 4607 N N . ARG B 1 132 ? -1.4 3.969 18.281 1 96.56 132 ARG B N 1
ATOM 4608 C CA . ARG B 1 132 ? -1.032 2.557 18.25 1 96.56 132 ARG B CA 1
ATOM 4609 C C . ARG B 1 132 ? -0.001 2.287 17.156 1 96.56 132 ARG B C 1
ATOM 4611 O O . ARG B 1 132 ? 0.844 1.4 17.297 1 96.56 132 ARG B O 1
ATOM 4618 N N . PHE B 1 133 ? -0.057 3.084 16.156 1 97.56 133 PHE B N 1
ATOM 4619 C CA . PHE B 1 133 ? 0.859 2.906 15.031 1 97.56 133 PHE B CA 1
ATOM 4620 C C . PHE B 1 133 ? 2.156 3.67 15.266 1 97.56 133 PHE B C 1
ATOM 4622 O O . PHE B 1 133 ? 3.053 3.66 14.422 1 97.56 133 PHE B O 1
ATOM 4629 N N . GLY B 1 134 ? 2.297 4.367 16.359 1 98.06 134 GLY B N 1
ATOM 4630 C CA . GLY B 1 134 ? 3.553 5.02 16.688 1 98.06 134 GLY B CA 1
ATOM 4631 C C . GLY B 1 134 ? 3.512 6.523 16.5 1 98.06 134 GLY B C 1
ATOM 4632 O O . GLY B 1 134 ? 4.539 7.199 16.609 1 98.06 134 GLY B O 1
ATOM 4633 N N . VAL B 1 135 ? 2.32 7.098 16.234 1 98.75 135 VAL B N 1
ATOM 4634 C CA . VAL B 1 135 ? 2.203 8.531 15.977 1 98.75 135 VAL B CA 1
ATOM 4635 C C . VAL B 1 135 ? 2.213 9.289 17.297 1 98.75 135 VAL B C 1
ATOM 4637 O O . VAL B 1 135 ? 1.424 8.992 18.203 1 98.75 135 VAL B O 1
ATOM 4640 N N . THR B 1 136 ? 3.096 10.273 17.359 1 98.25 136 THR B N 1
ATOM 4641 C CA . THR B 1 136 ? 3.188 11.086 18.562 1 98.25 136 THR B CA 1
ATOM 4642 C C . THR B 1 136 ? 2.77 12.531 18.281 1 98.25 136 THR B C 1
ATOM 4644 O O . THR B 1 136 ? 2.5 13.297 19.203 1 98.25 136 THR B O 1
ATOM 4647 N N . HIS B 1 137 ? 2.762 12.906 17.016 1 98.56 137 HIS B N 1
ATOM 4648 C CA . HIS B 1 137 ? 2.414 14.266 16.625 1 98.56 137 HIS B CA 1
ATOM 4649 C C . HIS B 1 137 ? 1.531 14.266 15.375 1 98.56 137 HIS B C 1
ATOM 4651 O O . HIS B 1 137 ? 1.692 13.414 14.5 1 98.56 137 HIS B O 1
ATOM 4657 N N . MET B 1 138 ? 0.628 15.234 15.336 1 98.88 138 MET B N 1
ATOM 4658 C CA . MET B 1 138 ? -0.17 15.352 14.117 1 98.88 138 MET B CA 1
ATOM 4659 C C . MET B 1 138 ? -0.665 16.781 13.922 1 98.88 138 MET B C 1
ATOM 4661 O O . MET B 1 138 ? -0.914 17.5 14.891 1 98.88 138 MET B O 1
ATOM 4665 N N . ARG B 1 139 ? -0.695 17.219 12.703 1 98.94 139 ARG B N 1
ATOM 4666 C CA . ARG B 1 139 ? -1.559 18.328 12.32 1 98.94 139 ARG B CA 1
ATOM 4667 C C . ARG B 1 139 ? -2.924 17.828 11.859 1 98.94 139 ARG B C 1
ATOM 4669 O O . ARG B 1 139 ? -3.021 17.094 10.867 1 98.94 139 ARG B O 1
ATOM 4676 N N . ALA B 1 140 ? -3.955 18.203 12.578 1 98.88 140 ALA B N 1
ATOM 4677 C CA . ALA B 1 140 ? -5.305 17.688 12.383 1 98.88 140 ALA B CA 1
ATOM 4678 C C . ALA B 1 140 ? -6.223 18.766 11.797 1 98.88 140 ALA B C 1
ATOM 4680 O O . ALA B 1 140 ? -6.449 19.797 12.422 1 98.88 140 ALA B O 1
ATOM 4681 N N . PHE B 1 141 ? -6.75 18.5 10.633 1 98.88 141 PHE B N 1
ATOM 4682 C CA . PHE B 1 141 ? -7.641 19.438 9.953 1 98.88 141 PHE B CA 1
ATOM 4683 C C . PHE B 1 141 ? -9.07 19.297 10.461 1 98.88 141 PHE B C 1
ATOM 4685 O O . PHE B 1 141 ? -9.57 18.172 10.609 1 98.88 141 PHE B O 1
ATOM 4692 N N . VAL B 1 142 ? -9.688 20.406 10.742 1 98.81 142 VAL B N 1
ATOM 4693 C CA . VAL B 1 142 ? -11.109 20.484 11.078 1 98.81 142 VAL B CA 1
ATOM 4694 C C . VAL B 1 142 ? -11.781 21.562 10.234 1 98.81 142 VAL B C 1
ATOM 4696 O O . VAL B 1 142 ? -11.328 22.719 10.203 1 98.81 142 VAL B O 1
ATOM 4699 N N . GLU B 1 143 ? -12.797 21.219 9.602 1 98.19 143 GLU B N 1
ATOM 4700 C CA . GLU B 1 143 ? -13.43 22.109 8.641 1 98.19 143 GLU B CA 1
ATOM 4701 C C . GLU B 1 143 ? -14.336 23.125 9.352 1 98.19 143 GLU B C 1
ATOM 4703 O O . GLU B 1 143 ? -14.984 22.797 10.344 1 98.19 143 GLU B O 1
ATOM 4708 N N . VAL B 1 144 ? -14.336 24.297 8.844 1 98.12 144 VAL B N 1
ATOM 4709 C CA . VAL B 1 144 ? -15.25 25.375 9.258 1 98.12 144 VAL B CA 1
ATOM 4710 C C . VAL B 1 144 ? -15.914 25.984 8.023 1 98.12 144 VAL B C 1
ATOM 4712 O O . VAL B 1 144 ? -15.234 26.422 7.098 1 98.12 144 VAL B O 1
ATOM 4715 N N . ASP B 1 145 ? -17.125 25.891 7.957 1 95.56 145 ASP B N 1
ATOM 4716 C CA . ASP B 1 145 ? -17.953 26.469 6.906 1 95.56 145 ASP B CA 1
ATOM 4717 C C . ASP B 1 145 ? -19.391 26.656 7.383 1 95.56 145 ASP B C 1
ATOM 4719 O O . ASP B 1 145 ? -19.703 26.422 8.555 1 95.56 145 ASP B O 1
ATOM 4723 N N . PHE B 1 146 ? -20.219 27.125 6.539 1 93.69 146 PHE B N 1
ATOM 4724 C CA . PHE B 1 146 ? -21.578 27.469 6.973 1 93.69 146 PHE B CA 1
ATOM 4725 C C . PHE B 1 146 ? -22.406 26.203 7.18 1 93.69 146 PHE B C 1
ATOM 4727 O O . PHE B 1 146 ? -23.422 26.234 7.871 1 93.69 146 PHE B O 1
ATOM 4734 N N . GLY B 1 147 ? -22 25.141 6.637 1 92.19 147 GLY B N 1
ATOM 4735 C CA . GLY B 1 147 ? -22.703 23.875 6.828 1 92.19 147 GLY B CA 1
ATOM 4736 C C . GLY B 1 147 ? -22.469 23.266 8.195 1 92.19 147 GLY B C 1
ATOM 4737 O O . GLY B 1 147 ? -23.422 22.906 8.898 1 92.19 147 GLY B O 1
ATOM 4738 N N . VAL B 1 148 ? -21.219 23.234 8.641 1 96.75 148 VAL B N 1
ATOM 4739 C CA . VAL B 1 148 ? -20.875 22.547 9.883 1 96.75 148 VAL B CA 1
ATOM 4740 C C . VAL B 1 148 ? -20.688 23.562 11 1 96.75 148 VAL B C 1
ATOM 4742 O O . VAL B 1 148 ? -20.688 23.219 12.18 1 96.75 148 VAL B O 1
ATOM 4745 N N . GLY B 1 149 ? -20.578 24.891 10.648 1 96.38 149 GLY B N 1
ATOM 4746 C CA . GLY B 1 149 ? -20.25 25.891 11.648 1 96.38 149 GLY B CA 1
ATOM 4747 C C . GLY B 1 149 ? -18.953 25.625 12.375 1 96.38 149 GLY B C 1
ATOM 4748 O O . GLY B 1 149 ? -17.906 25.438 11.742 1 96.38 149 GLY B O 1
ATOM 4749 N N . MET B 1 150 ? -19.109 25.484 13.734 1 98.12 150 MET B N 1
ATOM 4750 C CA . MET B 1 150 ? -17.922 25.281 14.57 1 98.12 150 MET B CA 1
ATOM 4751 C C . MET B 1 150 ? -17.875 23.844 15.094 1 98.12 150 MET B C 1
ATOM 4753 O O . MET B 1 150 ? -17 23.5 15.891 1 98.12 150 MET B O 1
ATOM 4757 N N . LYS B 1 151 ? -18.734 22.984 14.633 1 98.5 151 LYS B N 1
ATOM 4758 C CA . LYS B 1 151 ? -18.891 21.641 15.188 1 98.5 151 LYS B CA 1
ATOM 4759 C C . LYS B 1 151 ? -17.578 20.859 15.078 1 98.5 151 LYS B C 1
ATOM 4761 O O . LYS B 1 151 ? -17.156 20.203 16.031 1 98.5 151 LYS B O 1
ATOM 4766 N N . CYS B 1 152 ? -17.016 20.906 13.945 1 98.75 152 CYS B N 1
ATOM 4767 C CA . CYS B 1 152 ? -15.773 20.188 13.742 1 98.75 152 CYS B CA 1
ATOM 4768 C C . CYS B 1 152 ? -14.656 20.75 14.609 1 98.75 152 CYS B C 1
ATOM 4770 O O . CYS B 1 152 ? -13.859 20 15.18 1 98.75 152 CYS B O 1
ATOM 4772 N N . LEU B 1 153 ? -14.609 22.078 14.703 1 98.88 153 LEU B N 1
ATOM 4773 C CA . LEU B 1 153 ? -13.609 22.734 15.539 1 98.88 153 LEU B CA 1
ATOM 4774 C C . LEU B 1 153 ? -13.805 22.375 17 1 98.88 153 LEU B C 1
ATOM 4776 O O . LEU B 1 153 ? -12.844 22.047 17.703 1 98.88 153 LEU B O 1
ATOM 4780 N N . ASP B 1 154 ? -15.023 22.406 17.438 1 98.81 154 ASP B N 1
ATOM 4781 C CA . ASP B 1 154 ? -15.328 22.062 18.828 1 98.81 154 ASP B CA 1
ATOM 4782 C C . ASP B 1 154 ? -14.875 20.625 19.141 1 98.81 154 ASP B C 1
ATOM 4784 O O . ASP B 1 154 ? -14.258 20.391 20.188 1 98.81 154 ASP B O 1
ATOM 4788 N N . ALA B 1 155 ? -15.148 19.719 18.312 1 98.81 155 ALA B N 1
ATOM 4789 C CA . ALA B 1 155 ? -14.742 18.328 18.5 1 98.81 155 ALA B CA 1
ATOM 4790 C C . ALA B 1 155 ? -13.219 18.203 18.484 1 98.81 155 ALA B C 1
ATOM 4792 O O . ALA B 1 155 ? -12.648 17.469 19.297 1 98.81 155 ALA B O 1
ATOM 4793 N N . GLY B 1 156 ? -12.633 18.875 17.531 1 98.88 156 GLY B N 1
ATOM 4794 C CA . GLY B 1 156 ? -11.18 18.828 17.438 1 98.88 156 GLY B CA 1
ATOM 4795 C C . GLY B 1 156 ? -10.492 19.312 18.703 1 98.88 156 GLY B C 1
ATOM 4796 O O . GLY B 1 156 ? -9.562 18.672 19.188 1 98.88 156 GLY B O 1
ATOM 4797 N N . LEU B 1 157 ? -10.945 20.453 19.219 1 98.88 157 LEU B N 1
ATOM 4798 C CA . LEU B 1 157 ? -10.367 21.016 20.438 1 98.88 157 LEU B CA 1
ATOM 4799 C C . LEU B 1 157 ? -10.633 20.109 21.641 1 98.88 157 LEU B C 1
ATOM 4801 O O . LEU B 1 157 ? -9.781 19.984 22.516 1 98.88 157 LEU B O 1
ATOM 4805 N N . ALA B 1 158 ? -11.789 19.531 21.641 1 98.81 158 ALA B N 1
ATOM 4806 C CA . ALA B 1 158 ? -12.102 18.578 22.703 1 98.81 158 ALA B CA 1
ATOM 4807 C C . ALA B 1 158 ? -11.172 17.375 22.656 1 98.81 158 ALA B C 1
ATOM 4809 O O . ALA B 1 158 ? -10.688 16.906 23.688 1 98.81 158 ALA B O 1
ATOM 4810 N N . LEU B 1 159 ? -10.945 16.844 21.516 1 98.88 159 LEU B N 1
ATOM 4811 C CA . LEU B 1 159 ? -10.062 15.711 21.328 1 98.88 159 LEU B CA 1
ATOM 4812 C C . LEU B 1 159 ? -8.625 16.062 21.688 1 98.88 159 LEU B C 1
ATOM 4814 O O . LEU B 1 159 ? -7.91 15.258 22.281 1 98.88 159 LEU B O 1
ATOM 4818 N N . LYS B 1 160 ? -8.242 17.297 21.281 1 98.81 160 LYS B N 1
ATOM 4819 C CA . LYS B 1 160 ? -6.922 17.781 21.688 1 98.81 160 LYS B CA 1
ATOM 4820 C C . LYS B 1 160 ? -6.762 17.734 23.203 1 98.81 160 LYS B C 1
ATOM 4822 O O . LYS B 1 160 ? -5.727 17.297 23.703 1 98.81 160 LYS B O 1
ATOM 4827 N N . THR B 1 161 ? -7.738 18.156 23.875 1 98.69 161 THR B N 1
ATOM 4828 C CA . THR B 1 161 ? -7.723 18.141 25.328 1 98.69 161 THR B CA 1
ATOM 4829 C C . THR B 1 161 ? -7.711 16.703 25.859 1 98.69 161 THR B C 1
ATOM 4831 O O . THR B 1 161 ? -6.941 16.375 26.766 1 98.69 161 THR B O 1
ATOM 4834 N N . GLU B 1 162 ? -8.5 15.883 25.297 1 98.5 162 GLU B N 1
ATOM 4835 C CA . GLU B 1 162 ? -8.641 14.5 25.75 1 98.5 162 GLU B CA 1
ATOM 4836 C C . GLU B 1 162 ? -7.324 13.734 25.609 1 98.5 162 GLU B C 1
ATOM 4838 O O . GLU B 1 162 ? -7 12.898 26.453 1 98.5 162 GLU B O 1
ATOM 4843 N N . PHE B 1 163 ? -6.602 14.016 24.609 1 98.62 163 PHE B N 1
ATOM 4844 C CA . PHE B 1 163 ? -5.41 13.227 24.328 1 98.62 163 PHE B CA 1
ATOM 4845 C C . PHE B 1 163 ? -4.152 13.977 24.75 1 98.62 163 PHE B C 1
ATOM 4847 O O . PHE B 1 163 ? -3.041 13.602 24.375 1 98.62 163 PHE B O 1
ATOM 4854 N N . HIS B 1 164 ? -4.379 15.062 25.5 1 97.62 164 HIS B N 1
ATOM 4855 C CA . HIS B 1 164 ? -3.234 15.75 26.094 1 97.62 164 HIS B CA 1
ATOM 4856 C C . HIS B 1 164 ? -2.381 14.789 26.906 1 97.62 164 HIS B C 1
ATOM 4858 O O . HIS B 1 164 ? -2.908 14.008 27.703 1 97.62 164 HIS B O 1
ATOM 4864 N N . GLY B 1 165 ? -1.04 14.75 26.625 1 96.25 165 GLY B N 1
ATOM 4865 C CA . GLY B 1 165 ? -0.122 13.867 27.312 1 96.25 165 GLY B CA 1
ATOM 4866 C C . GLY B 1 165 ? 0.064 12.531 26.609 1 96.25 165 GLY B C 1
ATOM 4867 O O . GLY B 1 165 ? 0.868 11.703 27.047 1 96.25 165 GLY B O 1
ATOM 4868 N N . LYS B 1 166 ? -0.651 12.352 25.484 1 97.81 166 LYS B N 1
ATOM 4869 C CA . LYS B 1 166 ? -0.542 11.102 24.75 1 97.81 166 LYS B CA 1
ATOM 4870 C C . LYS B 1 166 ? -0.115 11.352 23.297 1 97.81 166 LYS B C 1
ATOM 4872 O O . LYS B 1 166 ? 0.502 10.484 22.672 1 97.81 166 LYS B O 1
ATOM 4877 N N . CYS B 1 167 ? -0.485 12.461 22.781 1 98.38 167 CYS B N 1
ATOM 4878 C CA . CYS B 1 167 ? -0.198 12.875 21.422 1 98.38 167 CYS B CA 1
ATOM 4879 C C . CYS B 1 167 ? -0.302 14.391 21.266 1 98.38 167 CYS B C 1
ATOM 4881 O O . CYS B 1 167 ? -1.206 15.008 21.828 1 98.38 167 CYS B O 1
ATOM 4883 N N . HIS B 1 168 ? 0.634 14.961 20.625 1 98.31 168 HIS B N 1
ATOM 4884 C CA . HIS B 1 168 ? 0.526 16.391 20.312 1 98.31 168 HIS B CA 1
ATOM 4885 C C . HIS B 1 168 ? -0.354 16.609 19.094 1 98.31 168 HIS B C 1
ATOM 4887 O O . HIS B 1 168 ? -0.029 16.141 17.984 1 98.31 168 HIS B O 1
ATOM 4893 N N . ILE B 1 169 ? -1.447 17.344 19.297 1 98.81 169 ILE B N 1
ATOM 4894 C CA . ILE B 1 169 ? -2.4 17.578 18.219 1 98.81 169 ILE B CA 1
ATOM 4895 C C . ILE B 1 169 ? -2.438 19.062 17.859 1 98.81 169 ILE B C 1
ATOM 4897 O O . ILE B 1 169 ? -2.883 19.891 18.672 1 98.81 169 ILE B O 1
ATOM 4901 N N . GLN B 1 170 ? -1.925 19.391 16.719 1 98.88 170 GLN B N 1
ATOM 4902 C CA . GLN B 1 170 ? -1.986 20.75 16.172 1 98.88 170 GLN B CA 1
ATOM 4903 C C . GLN B 1 170 ? -3.25 20.953 15.344 1 98.88 170 GLN B C 1
ATOM 4905 O O . GLN B 1 170 ? -3.391 20.375 14.266 1 98.88 170 GLN B O 1
ATOM 4910 N N . ILE B 1 171 ? -4.141 21.781 15.797 1 98.94 171 ILE B N 1
ATOM 4911 C CA . ILE B 1 171 ? -5.434 21.953 15.141 1 98.94 171 ILE B CA 1
ATOM 4912 C C . ILE B 1 171 ? -5.297 22.953 14 1 98.94 171 ILE B C 1
ATOM 4914 O O . ILE B 1 171 ? -4.762 24.062 14.18 1 98.94 171 ILE B O 1
ATOM 4918 N N . CYS B 1 172 ? -5.746 22.562 12.852 1 98.94 172 CYS B N 1
ATOM 4919 C CA . CYS B 1 172 ? -5.801 23.406 11.656 1 98.94 172 CYS B CA 1
ATOM 4920 C C . CYS B 1 172 ? -7.246 23.703 11.266 1 98.94 172 CYS B C 1
ATOM 4922 O O . CYS B 1 172 ? -7.961 22.828 10.789 1 98.94 172 CYS B O 1
ATOM 4924 N N . VAL B 1 173 ? -7.664 24.922 11.516 1 98.94 173 VAL B N 1
ATOM 4925 C CA . VAL B 1 173 ? -8.945 25.359 10.977 1 98.94 173 VAL B CA 1
ATOM 4926 C C . VAL B 1 173 ? -8.883 25.406 9.445 1 98.94 173 VAL B C 1
ATOM 4928 O O . VAL B 1 173 ? -8.047 26.109 8.875 1 98.94 173 VAL B O 1
ATOM 4931 N N . PHE B 1 174 ? -9.82 24.719 8.828 1 98.75 174 PHE B N 1
ATOM 4932 C CA . PHE B 1 174 ? -9.617 24.422 7.414 1 98.75 174 PHE B CA 1
ATOM 4933 C C . PHE B 1 174 ? -10.828 24.859 6.598 1 98.75 174 PHE B C 1
ATOM 4935 O O . PHE B 1 174 ? -11.953 24.422 6.863 1 98.75 174 PHE B O 1
ATOM 4942 N N . ALA B 1 175 ? -10.562 25.656 5.602 1 97.94 175 ALA B N 1
ATOM 4943 C CA . ALA B 1 175 ? -11.586 26.047 4.637 1 97.94 175 ALA B CA 1
ATOM 4944 C C . ALA B 1 175 ? -11.547 25.141 3.408 1 97.94 175 ALA B C 1
ATOM 4946 O O . ALA B 1 175 ? -10.82 25.406 2.451 1 97.94 175 ALA B O 1
ATOM 4947 N N . GLN B 1 176 ? -12.375 24.109 3.445 1 94.12 176 GLN B N 1
ATOM 4948 C CA . GLN B 1 176 ? -12.523 23.219 2.295 1 94.12 176 GLN B CA 1
ATOM 4949 C C . GLN B 1 176 ? -13.375 23.859 1.208 1 94.12 176 GLN B C 1
ATOM 4951 O O . GLN B 1 176 ? -13.141 23.656 0.017 1 94.12 176 GLN B O 1
ATOM 4956 N N . ASP B 1 177 ? -14.344 24.656 1.615 1 92.69 177 ASP B N 1
ATOM 4957 C CA . ASP B 1 177 ? -15.242 25.344 0.7 1 92.69 177 ASP B CA 1
ATOM 4958 C C . ASP B 1 177 ? -14.641 26.672 0.237 1 92.69 177 ASP B C 1
ATOM 4960 O O . ASP B 1 177 ? -13.742 27.219 0.887 1 92.69 177 ASP B O 1
ATOM 4964 N N . PRO B 1 178 ? -15.195 27.156 -0.884 1 95.25 178 PRO B N 1
ATOM 4965 C CA . PRO B 1 178 ? -14.711 28.453 -1.332 1 95.25 178 PRO B CA 1
ATOM 4966 C C . PRO B 1 178 ? -14.922 29.547 -0.287 1 95.25 178 PRO B C 1
ATOM 4968 O O . PRO B 1 178 ? -15.945 29.578 0.396 1 95.25 178 PRO B O 1
ATOM 4971 N N . VAL B 1 179 ? -13.961 30.438 -0.232 1 96.81 179 VAL B N 1
ATOM 4972 C CA . VAL B 1 179 ? -14 31.531 0.738 1 96.81 179 VAL B CA 1
ATOM 4973 C C . VAL B 1 179 ? -14.664 32.75 0.114 1 96.81 179 VAL B C 1
ATOM 4975 O O . VAL B 1 179 ? -15.398 33.469 0.787 1 96.81 179 VAL B O 1
ATOM 4978 N N . PHE B 1 180 ? -14.484 32.906 -1.228 1 95.94 180 PHE B N 1
ATOM 4979 C CA . PHE B 1 180 ? -14.883 34.188 -1.831 1 95.94 180 PHE B CA 1
ATOM 4980 C C . PHE B 1 180 ? -15.891 33.969 -2.955 1 95.94 180 PHE B C 1
ATOM 4982 O O . PHE B 1 180 ? -16.516 34.906 -3.441 1 95.94 180 PHE B O 1
ATOM 4989 N N . SER B 1 181 ? -16.094 32.719 -3.393 1 92.06 181 SER B N 1
ATOM 4990 C CA . SER B 1 181 ? -16.891 32.469 -4.578 1 92.06 181 SER B CA 1
ATOM 4991 C C . SER B 1 181 ? -18.391 32.562 -4.27 1 92.06 181 SER B C 1
ATOM 4993 O O . SER B 1 181 ? -19.188 32.844 -5.156 1 92.06 181 SER B O 1
ATOM 4995 N N . HIS B 1 182 ? -18.75 32.188 -3.113 1 84 182 HIS B N 1
ATOM 4996 C CA . HIS B 1 182 ? -20.188 32.125 -2.814 1 84 182 HIS B CA 1
ATOM 4997 C C . HIS B 1 182 ? -20.656 33.406 -2.133 1 84 182 HIS B C 1
ATOM 4999 O O . HIS B 1 182 ? -19.922 34 -1.338 1 84 182 HIS B O 1
ATOM 5005 N N . ASP B 1 183 ? -21.812 33.75 -2.6 1 77.69 183 ASP B N 1
ATOM 5006 C CA . ASP B 1 183 ? -22.469 34.875 -1.949 1 77.69 183 ASP B CA 1
ATOM 5007 C C . ASP B 1 183 ? -23.344 34.406 -0.786 1 77.69 183 ASP B C 1
ATOM 5009 O O . ASP B 1 183 ? -24.312 33.656 -0.987 1 77.69 183 ASP B O 1
ATOM 5013 N N . TYR B 1 184 ? -22.922 34.75 0.317 1 75.44 184 TYR B N 1
ATOM 5014 C CA . TYR B 1 184 ? -23.656 34.344 1.505 1 75.44 184 TYR B CA 1
ATOM 5015 C C . TYR B 1 184 ? -24.453 35.5 2.092 1 75.44 184 TYR B C 1
ATOM 5017 O O . TYR B 1 184 ? -24.75 35.5 3.289 1 75.44 184 TYR B O 1
ATOM 5025 N N . GLY B 1 185 ? -24.688 36.438 1.264 1 74.75 185 GLY B N 1
ATOM 5026 C CA . GLY B 1 185 ? -25.422 37.594 1.749 1 74.75 185 GLY B CA 1
ATOM 5027 C C . GLY B 1 185 ? -24.641 38.406 2.748 1 74.75 185 GLY B C 1
ATOM 5028 O O . GLY B 1 185 ? -23.516 38.844 2.459 1 74.75 185 GLY B O 1
ATOM 5029 N N . SER B 1 186 ? -25.188 38.5 4 1 69.06 186 SER B N 1
ATOM 5030 C CA . SER B 1 186 ? -24.578 39.312 5.059 1 69.06 186 SER B CA 1
ATOM 5031 C C . SER B 1 186 ? -23.5 38.5 5.789 1 69.06 186 SER B C 1
ATOM 5033 O O . SER B 1 186 ? -22.703 39.062 6.539 1 69.06 186 SER B O 1
ATOM 5035 N N . ARG B 1 187 ? -23.516 37.312 5.445 1 77.44 187 ARG B N 1
ATOM 5036 C CA . ARG B 1 187 ? -22.531 36.469 6.109 1 77.44 187 ARG B CA 1
ATOM 5037 C C . ARG B 1 187 ? -21.25 36.375 5.293 1 77.44 187 ARG B C 1
ATOM 5039 O O . ARG B 1 187 ? -21.281 36.469 4.066 1 77.44 187 ARG B O 1
ATOM 5046 N N . SER B 1 188 ? -20.156 36.312 6.059 1 91.38 188 SER B N 1
ATOM 5047 C CA . SER B 1 188 ? -18.859 36.25 5.402 1 91.38 188 SER B CA 1
ATOM 5048 C C . SER B 1 188 ? -18.062 35.031 5.871 1 91.38 188 SER B C 1
ATOM 5050 O O . SER B 1 188 ? -17.922 34.812 7.074 1 91.38 188 SER B O 1
ATOM 5052 N N . MET B 1 189 ? -17.672 34.219 4.91 1 95.31 189 MET B N 1
ATOM 5053 C CA . MET B 1 189 ? -16.812 33.062 5.234 1 95.31 189 MET B CA 1
ATOM 5054 C C . MET B 1 189 ? -15.547 33.531 5.961 1 95.31 189 MET B C 1
ATOM 5056 O O . MET B 1 189 ? -15.078 32.875 6.879 1 95.31 189 MET B O 1
ATOM 5060 N N . THR B 1 190 ? -15.031 34.719 5.574 1 96.44 190 THR B N 1
ATOM 5061 C CA . THR B 1 190 ? -13.828 35.25 6.215 1 96.44 190 THR B CA 1
ATOM 5062 C C . THR B 1 190 ? -14.094 35.531 7.688 1 96.44 190 THR B C 1
ATOM 5064 O O . THR B 1 190 ? -13.242 35.281 8.539 1 96.44 190 THR B O 1
ATOM 5067 N N . ASP B 1 191 ? -15.266 36.062 8.008 1 96.19 191 ASP B N 1
ATOM 5068 C CA . ASP B 1 191 ? -15.617 36.344 9.391 1 96.19 191 ASP B CA 1
ATOM 5069 C C . ASP B 1 191 ? -15.711 35.062 10.219 1 96.19 191 ASP B C 1
ATOM 5071 O O . ASP B 1 191 ? -15.25 35 11.359 1 96.19 191 ASP B O 1
ATOM 5075 N N . LEU B 1 192 ? -16.359 34.156 9.594 1 97.31 192 LEU B N 1
ATOM 5076 C CA . LEU B 1 192 ? -16.531 32.875 10.266 1 97.31 192 LEU B CA 1
ATOM 5077 C C . LEU B 1 192 ? -15.172 32.219 10.555 1 97.31 192 LEU B C 1
ATOM 5079 O O . LEU B 1 192 ? -14.938 31.734 11.664 1 97.31 192 LEU B O 1
ATOM 5083 N N . LEU B 1 193 ? -14.305 32.219 9.633 1 98.38 193 LEU B N 1
ATOM 5084 C CA . LEU B 1 193 ? -12.969 31.641 9.781 1 98.38 193 LEU B CA 1
ATOM 5085 C C . LEU B 1 193 ? -12.141 32.438 10.789 1 98.38 193 LEU B C 1
ATOM 5087 O O . LEU B 1 193 ? -11.383 31.844 11.562 1 98.38 193 LEU B O 1
ATOM 5091 N N . GLU B 1 194 ? -12.273 33.719 10.797 1 97.69 194 GLU B N 1
ATOM 5092 C CA . GLU B 1 194 ? -11.547 34.562 11.75 1 97.69 194 GLU B CA 1
ATOM 5093 C C . GLU B 1 194 ? -11.992 34.281 13.18 1 97.69 194 GLU B C 1
ATOM 5095 O O . GLU B 1 194 ? -11.18 34.281 14.109 1 97.69 194 GLU B O 1
ATOM 5100 N N . GLN B 1 195 ? -13.289 34.094 13.312 1 98.12 195 GLN B N 1
ATOM 5101 C CA . GLN B 1 195 ? -13.781 33.688 14.625 1 98.12 195 GLN B CA 1
ATOM 5102 C C . GLN B 1 195 ? -13.18 32.344 15.047 1 98.12 195 GLN B C 1
ATOM 5104 O O . GLN B 1 195 ? -12.805 32.156 16.203 1 98.12 195 GLN B O 1
ATOM 5109 N N . ALA B 1 196 ? -13.117 31.453 14.148 1 98.81 196 ALA B N 1
ATOM 5110 C CA . ALA B 1 196 ? -12.625 30.109 14.414 1 98.81 196 ALA B CA 1
ATOM 5111 C C . ALA B 1 196 ? -11.156 30.125 14.805 1 98.81 196 ALA B C 1
ATOM 5113 O O . ALA B 1 196 ? -10.75 29.453 15.758 1 98.81 196 ALA B O 1
ATOM 5114 N N . ILE B 1 197 ? -10.328 30.891 14.133 1 98.62 197 ILE B N 1
ATOM 5115 C CA . ILE B 1 197 ? -8.883 30.844 14.344 1 98.62 197 ILE B CA 1
ATOM 5116 C C . ILE B 1 197 ? -8.523 31.531 15.648 1 98.62 197 ILE B C 1
ATOM 5118 O O . ILE B 1 197 ? -7.418 31.359 16.172 1 98.62 197 ILE B O 1
ATOM 5122 N N . LYS B 1 198 ? -9.43 32.312 16.219 1 98.19 198 LYS B N 1
ATOM 5123 C CA . LYS B 1 198 ? -9.18 33.031 17.469 1 98.19 198 LYS B CA 1
ATOM 5124 C C . LYS B 1 198 ? -9.43 32.125 18.672 1 98.19 198 LYS B C 1
ATOM 5126 O O . LYS B 1 198 ? -9.055 32.469 19.797 1 98.19 198 LYS B O 1
ATOM 5131 N N . ARG B 1 199 ? -9.992 30.969 18.391 1 98.38 199 ARG B N 1
ATOM 5132 C CA . ARG B 1 199 ? -10.211 30.016 19.469 1 98.38 199 ARG B CA 1
ATOM 5133 C C . ARG B 1 199 ? -8.891 29.516 20.047 1 98.38 199 ARG B C 1
ATOM 5135 O O . ARG B 1 199 ? -7.969 29.172 19.297 1 98.38 199 ARG B O 1
ATOM 5142 N N . PRO B 1 200 ? -8.844 29.516 21.406 1 98 200 PRO B N 1
ATOM 5143 C CA . PRO B 1 200 ? -7.625 28.969 22.016 1 98 200 PRO B CA 1
ATOM 5144 C C . PRO B 1 200 ? -7.352 27.531 21.578 1 98 200 PRO B C 1
ATOM 5146 O O . PRO B 1 200 ? -8.266 26.703 21.562 1 98 200 PRO B O 1
ATOM 5149 N N . GLY B 1 201 ? -6.145 27.266 21.219 1 97.94 201 GLY B N 1
ATOM 5150 C CA . GLY B 1 201 ? -5.75 25.922 20.828 1 97.94 201 GLY B CA 1
ATOM 5151 C C . GLY B 1 201 ? -5.562 25.781 19.328 1 97.94 201 GLY B C 1
ATOM 5152 O O . GLY B 1 201 ? -4.957 24.812 18.859 1 97.94 201 GLY B O 1
ATOM 5153 N N . VAL B 1 202 ? -6.07 26.703 18.578 1 98.75 202 VAL B N 1
ATOM 5154 C CA . VAL B 1 202 ? -5.879 26.688 17.125 1 98.75 202 VAL B CA 1
ATOM 5155 C C . VAL B 1 202 ? -4.5 27.25 16.781 1 98.75 202 VAL B C 1
ATOM 5157 O O . VAL B 1 202 ? -4.105 28.297 17.312 1 98.75 202 VAL B O 1
ATOM 5160 N N . GLU B 1 203 ? -3.797 26.531 15.914 1 98.5 203 GLU B N 1
ATOM 5161 C CA . GLU B 1 203 ? -2.43 26.953 15.633 1 98.5 203 GLU B CA 1
ATOM 5162 C C . GLU B 1 203 ? -2.207 27.141 14.133 1 98.5 203 GLU B C 1
ATOM 5164 O O . GLU B 1 203 ? -1.169 27.656 13.711 1 98.5 203 GLU B O 1
ATOM 5169 N N . VAL B 1 204 ? -3.148 26.734 13.328 1 98.94 204 VAL B N 1
ATOM 5170 C CA . VAL B 1 204 ? -2.947 26.734 11.883 1 98.94 204 VAL B CA 1
ATOM 5171 C C . VAL B 1 204 ? -4.227 27.172 11.18 1 98.94 204 VAL B C 1
ATOM 5173 O O . VAL B 1 204 ? -5.332 26.859 11.625 1 98.94 204 VAL B O 1
ATOM 5176 N N . ILE B 1 205 ? -4.156 27.906 10.156 1 98.88 205 ILE B N 1
ATOM 5177 C CA . ILE B 1 205 ? -5.25 28.141 9.227 1 98.88 205 ILE B CA 1
ATOM 5178 C C . ILE B 1 205 ? -4.934 27.484 7.883 1 98.88 205 ILE B C 1
ATOM 5180 O O . ILE B 1 205 ? -3.791 27.531 7.422 1 98.88 205 ILE B O 1
ATOM 5184 N N . GLY B 1 206 ? -5.816 26.734 7.371 1 98.81 206 GLY B N 1
ATOM 5185 C CA . GLY B 1 206 ? -5.691 26.094 6.074 1 98.81 206 GLY B CA 1
ATOM 5186 C C . GLY B 1 206 ? -6.793 26.484 5.109 1 98.81 206 GLY B C 1
ATOM 5187 O O . GLY B 1 206 ? -7.891 26.859 5.527 1 98.81 206 GLY B O 1
ATOM 5188 N N . SER B 1 207 ? -6.488 26.422 3.846 1 98.69 207 SER B N 1
ATOM 5189 C CA . SER B 1 207 ? -7.473 26.75 2.822 1 98.69 207 SER B CA 1
ATOM 5190 C C . SER B 1 207 ? -7.242 25.938 1.548 1 98.69 207 SER B C 1
ATOM 5192 O O . SER B 1 207 ? -6.199 25.312 1.392 1 98.69 207 SER B O 1
ATOM 5194 N N . THR B 1 208 ? -8.266 25.859 0.688 1 98 208 THR B N 1
ATOM 5195 C CA . THR B 1 208 ? -8.258 25.188 -0.603 1 98 208 THR B CA 1
ATOM 5196 C C . THR B 1 208 ? -8.539 26.172 -1.733 1 98 208 THR B C 1
ATOM 5198 O O . THR B 1 208 ? -9.617 26.156 -2.324 1 98 208 THR B O 1
ATOM 5201 N N . PRO B 1 209 ? -7.539 26.875 -2.203 1 98.12 209 PRO B N 1
ATOM 5202 C CA . PRO B 1 209 ? -7.766 27.953 -3.152 1 98.12 209 PRO B CA 1
ATOM 5203 C C . PRO B 1 209 ? -8.367 27.484 -4.473 1 98.12 209 PRO B C 1
ATOM 5205 O O . PRO B 1 209 ? -9.156 28.188 -5.094 1 98.12 209 PRO B O 1
ATOM 5208 N N . TYR B 1 210 ? -8.062 26.281 -4.895 1 96.38 210 TYR B N 1
ATOM 5209 C CA . TYR B 1 210 ? -8.445 25.828 -6.23 1 96.38 210 TYR B CA 1
ATOM 5210 C C . TYR B 1 210 ? -9.938 25.531 -6.305 1 96.38 210 TYR B C 1
ATOM 5212 O O . TYR B 1 210 ? -10.469 25.266 -7.387 1 96.38 210 TYR B O 1
ATOM 5220 N N . VAL B 1 211 ? -10.703 25.625 -5.219 1 94.69 211 VAL B N 1
ATOM 5221 C CA . VAL B 1 211 ? -12.141 25.391 -5.254 1 94.69 211 VAL B CA 1
ATOM 5222 C C . VAL B 1 211 ? -12.867 26.688 -5.598 1 94.69 211 VAL B C 1
ATOM 5224 O O . VAL B 1 211 ? -14.086 26.688 -5.805 1 94.69 211 VAL B O 1
ATOM 5227 N N . GLU B 1 212 ? -12.141 27.859 -5.625 1 96.62 212 GLU B N 1
ATOM 5228 C CA . GLU B 1 212 ? -12.734 29.125 -6.043 1 96.62 212 GLU B CA 1
ATOM 5229 C C . GLU B 1 212 ? -13.156 29.078 -7.508 1 96.62 212 GLU B C 1
ATOM 5231 O O . GLU B 1 212 ? -12.547 28.375 -8.312 1 96.62 212 GLU B O 1
ATOM 5236 N N . LYS B 1 213 ? -14.117 29.875 -7.879 1 95.31 213 LYS B N 1
ATOM 5237 C CA . LYS B 1 213 ? -14.758 29.797 -9.188 1 95.31 213 LYS B CA 1
ATOM 5238 C C . LYS B 1 213 ? -13.867 30.406 -10.273 1 95.31 213 LYS B C 1
ATOM 5240 O O . LYS B 1 213 ? -14.094 30.172 -11.461 1 95.31 213 LYS B O 1
ATOM 5245 N N . SER B 1 214 ? -12.898 31.219 -9.867 1 95.06 214 SER B N 1
ATOM 5246 C CA . SER B 1 214 ? -12.008 31.844 -10.844 1 95.06 214 SER B CA 1
ATOM 5247 C C . SER B 1 214 ? -10.586 31.969 -10.305 1 95.06 214 SER B C 1
ATOM 5249 O O . SER B 1 214 ? -10.367 31.891 -9.094 1 95.06 214 SER B O 1
ATOM 5251 N N . PHE B 1 215 ? -9.648 32.188 -11.211 1 94.75 215 PHE B N 1
ATOM 5252 C CA . PHE B 1 215 ? -8.25 32.344 -10.828 1 94.75 215 PHE B CA 1
ATOM 5253 C C . PHE B 1 215 ? -8.047 33.594 -10 1 94.75 215 PHE B C 1
ATOM 5255 O O . PHE B 1 215 ? -7.203 33.656 -9.102 1 94.75 215 PHE B O 1
ATOM 5262 N N . ALA B 1 216 ? -8.82 34.594 -10.328 1 96.38 216 ALA B N 1
ATOM 5263 C CA . ALA B 1 216 ? -8.75 35.844 -9.562 1 96.38 216 ALA B CA 1
ATOM 5264 C C . ALA B 1 216 ? -9.172 35.594 -8.117 1 96.38 216 ALA B C 1
ATOM 5266 O O . ALA B 1 216 ? -8.539 36.125 -7.188 1 96.38 216 ALA B O 1
ATOM 5267 N N . LEU B 1 217 ? -10.227 34.844 -7.965 1 97.25 217 LEU B N 1
ATOM 5268 C CA . LEU B 1 217 ? -10.711 34.562 -6.625 1 97.25 217 LEU B CA 1
ATOM 5269 C C . LEU B 1 217 ? -9.766 33.594 -5.906 1 97.25 217 LEU B C 1
ATOM 5271 O O . LEU B 1 217 ? -9.609 33.688 -4.684 1 97.25 217 LEU B O 1
ATOM 5275 N N . GLN B 1 218 ? -9.172 32.75 -6.656 1 97.81 218 GLN B N 1
ATOM 5276 C CA . GLN B 1 218 ? -8.133 31.875 -6.102 1 97.81 218 GLN B CA 1
ATOM 5277 C C . GLN B 1 218 ? -6.984 32.688 -5.523 1 97.81 218 GLN B C 1
ATOM 5279 O O . GLN B 1 218 ? -6.504 32.406 -4.426 1 97.81 218 GLN B O 1
ATOM 5284 N N . GLU B 1 219 ? -6.566 33.656 -6.254 1 97.94 219 GLU B N 1
ATOM 5285 C CA . GLU B 1 219 ? -5.488 34.531 -5.789 1 97.94 219 GLU B CA 1
ATOM 5286 C C . GLU B 1 219 ? -5.906 35.312 -4.551 1 97.94 219 GLU B C 1
ATOM 5288 O O . GLU B 1 219 ? -5.109 35.5 -3.631 1 97.94 219 GLU B O 1
ATOM 5293 N N . LYS B 1 220 ? -7.129 35.781 -4.562 1 98.06 220 LYS B N 1
ATOM 5294 C CA . LYS B 1 220 ? -7.66 36.5 -3.4 1 98.06 220 LYS B CA 1
ATOM 5295 C C . LYS B 1 220 ? -7.664 35.594 -2.168 1 98.06 220 LYS B C 1
ATOM 5297 O O . LYS B 1 220 ? -7.348 36.031 -1.064 1 98.06 220 LYS B O 1
ATOM 5302 N N . ASN B 1 221 ? -8.055 34.375 -2.357 1 98.5 221 ASN B N 1
ATOM 5303 C CA . ASN B 1 221 ? -8.039 33.375 -1.3 1 98.5 221 ASN B CA 1
ATOM 5304 C C . ASN B 1 221 ? -6.645 33.188 -0.711 1 98.5 221 ASN B C 1
ATOM 5306 O O . ASN B 1 221 ? -6.473 33.219 0.508 1 98.5 221 ASN B O 1
ATOM 5310 N N . ILE B 1 222 ? -5.66 33.062 -1.553 1 98.81 222 ILE B N 1
ATOM 5311 C CA . ILE B 1 222 ? -4.27 32.875 -1.151 1 98.81 222 ILE B CA 1
ATOM 5312 C C . ILE B 1 222 ? -3.783 34.094 -0.376 1 98.81 222 ILE B C 1
ATOM 5314 O O . ILE B 1 222 ? -3.215 33.969 0.71 1 98.81 222 ILE B O 1
ATOM 5318 N N . GLN B 1 223 ? -4.062 35.25 -0.906 1 98.62 223 GLN B N 1
ATOM 5319 C CA . GLN B 1 223 ? -3.641 36.5 -0.275 1 98.62 223 GLN B CA 1
ATOM 5320 C C . GLN B 1 223 ? -4.262 36.656 1.11 1 98.62 223 GLN B C 1
ATOM 5322 O O . GLN B 1 223 ? -3.564 36.938 2.08 1 98.62 223 GLN B O 1
ATOM 5327 N N . TRP B 1 224 ? -5.523 36.438 1.172 1 98.5 224 TRP B N 1
ATOM 5328 C CA . TRP B 1 224 ? -6.238 36.562 2.436 1 98.5 224 TRP B CA 1
ATOM 5329 C C . TRP B 1 224 ? -5.695 35.625 3.482 1 98.5 224 TRP B C 1
ATOM 5331 O O . TRP B 1 224 ? -5.477 36 4.633 1 98.5 224 TRP B O 1
ATOM 5341 N N . ALA B 1 225 ? -5.539 34.344 3.102 1 98.81 225 ALA B N 1
ATOM 5342 C CA . ALA B 1 225 ? -5.059 33.344 4.035 1 98.81 225 ALA B CA 1
ATOM 5343 C C . ALA B 1 225 ? -3.676 33.688 4.574 1 98.81 225 ALA B C 1
ATOM 5345 O O . ALA B 1 225 ? -3.41 33.562 5.77 1 98.81 225 ALA B O 1
ATOM 5346 N N . ILE B 1 226 ? -2.787 34.156 3.713 1 98.81 226 ILE B N 1
ATOM 5347 C CA . ILE B 1 226 ? -1.429 34.531 4.098 1 98.81 226 ILE B CA 1
ATOM 5348 C C . ILE B 1 226 ? -1.466 35.719 5.066 1 98.81 226 ILE B C 1
ATOM 5350 O O . ILE B 1 226 ? -0.834 35.656 6.125 1 98.81 226 ILE B O 1
ATOM 5354 N N . GLU B 1 227 ? -2.234 36.719 4.754 1 98.56 227 GLU B N 1
ATOM 5355 C CA . GLU B 1 227 ? -2.324 37.906 5.605 1 98.56 227 GLU B CA 1
ATOM 5356 C C . GLU B 1 227 ? -2.945 37.562 6.957 1 98.56 227 GLU B C 1
ATOM 5358 O O . GLU B 1 227 ? -2.494 38.062 7.992 1 98.56 227 GLU B O 1
ATOM 5363 N N . THR B 1 228 ? -3.969 36.75 6.875 1 98.62 228 THR B N 1
ATOM 5364 C CA . THR B 1 228 ? -4.648 36.344 8.102 1 98.62 228 THR B CA 1
ATOM 5365 C C . THR B 1 228 ? -3.721 35.531 8.992 1 98.62 228 THR B C 1
ATOM 5367 O O . THR B 1 228 ? -3.645 35.75 10.195 1 98.62 228 THR B O 1
ATOM 5370 N N . ALA B 1 229 ? -3.041 34.594 8.406 1 98.75 229 ALA B N 1
ATOM 5371 C CA . ALA B 1 229 ? -2.104 33.75 9.164 1 98.75 229 ALA B CA 1
ATOM 5372 C C . ALA B 1 229 ? -1.023 34.625 9.82 1 98.75 229 ALA B C 1
ATOM 5374 O O . ALA B 1 229 ? -0.68 34.406 10.984 1 98.75 229 ALA B O 1
ATOM 5375 N N . LYS B 1 230 ? -0.491 35.531 9.07 1 97.75 230 LYS B N 1
ATOM 5376 C CA . LYS B 1 230 ? 0.552 36.406 9.586 1 97.75 230 LYS B CA 1
ATOM 5377 C C . LYS B 1 230 ? 0.028 37.281 10.734 1 97.75 230 LYS B C 1
ATOM 5379 O O . LYS B 1 230 ? 0.675 37.375 11.781 1 97.75 230 LYS B O 1
ATOM 5384 N N . LEU B 1 231 ? -1.124 37.844 10.484 1 97.5 231 LEU B N 1
ATOM 5385 C CA . LEU B 1 231 ? -1.73 38.75 11.469 1 97.5 231 LEU B CA 1
ATOM 5386 C C . LEU B 1 231 ? -1.938 38.031 12.797 1 97.5 231 LEU B C 1
ATOM 5388 O O . LEU B 1 231 ? -1.764 38.625 13.867 1 97.5 231 LEU B O 1
ATOM 5392 N N . HIS B 1 232 ? -2.266 36.781 12.789 1 97.81 232 HIS B N 1
ATOM 5393 C CA . HIS B 1 232 ? -2.619 36.031 13.992 1 97.81 232 HIS B CA 1
ATOM 5394 C C . HIS B 1 232 ? -1.506 35.094 14.398 1 97.81 232 HIS B C 1
ATOM 5396 O O . HIS B 1 232 ? -1.677 34.281 15.32 1 97.81 232 HIS B O 1
ATOM 5402 N N . THR B 1 233 ? -0.403 35.125 13.766 1 97.31 233 THR B N 1
ATOM 5403 C CA . THR B 1 233 ? 0.772 34.312 14.047 1 97.31 233 THR B CA 1
ATOM 5404 C C . THR B 1 233 ? 0.418 32.812 14 1 97.31 233 THR B C 1
ATOM 5406 O O . THR B 1 233 ? 0.7 32.062 14.945 1 97.31 233 THR B O 1
ATOM 5409 N N . LEU B 1 234 ? -0.178 32.406 12.961 1 98.69 234 LEU B N 1
ATOM 5410 C CA . LEU B 1 234 ? -0.559 31.031 12.719 1 98.69 234 LEU B CA 1
ATOM 5411 C C . LEU B 1 234 ? 0.296 30.422 11.617 1 98.69 234 LEU B C 1
ATOM 5413 O O . LEU B 1 234 ? 0.784 31.125 10.734 1 98.69 234 LEU B O 1
ATOM 5417 N N . HIS B 1 235 ? 0.517 29.094 11.734 1 98.75 235 HIS B N 1
ATOM 5418 C CA . HIS B 1 235 ? 1.012 28.375 10.562 1 98.75 235 HIS B CA 1
ATOM 5419 C C . HIS B 1 235 ? -0.011 28.391 9.43 1 98.75 235 HIS B C 1
ATOM 5421 O O . HIS B 1 235 ? -1.191 28.672 9.656 1 98.75 235 HIS B O 1
ATOM 5427 N N . LEU B 1 236 ? 0.505 28.188 8.234 1 98.88 236 LEU B N 1
ATOM 5428 C CA . LEU B 1 236 ? -0.342 28.188 7.051 1 98.88 236 LEU B CA 1
ATOM 5429 C C . LEU B 1 236 ? -0.277 26.844 6.34 1 98.88 236 LEU B C 1
ATOM 5431 O O . LEU B 1 236 ? 0.797 26.25 6.223 1 98.88 236 LEU B O 1
ATOM 5435 N N . ASP B 1 237 ? -1.432 26.312 5.891 1 98.94 237 ASP B N 1
ATOM 5436 C CA . ASP B 1 237 ? -1.498 25.016 5.219 1 98.94 237 ASP B CA 1
ATOM 5437 C C . ASP B 1 237 ? -2.475 25.062 4.043 1 98.94 237 ASP B C 1
ATOM 5439 O O . ASP B 1 237 ? -3.691 25.109 4.246 1 98.94 237 ASP B O 1
ATOM 5443 N N . PHE B 1 238 ? -1.954 24.969 2.814 1 98.88 238 PHE B N 1
ATOM 5444 C CA . PHE B 1 238 ? -2.799 25.016 1.627 1 98.88 238 PHE B CA 1
ATOM 5445 C C . PHE B 1 238 ? -2.957 23.641 1.005 1 98.88 238 PHE B C 1
ATOM 5447 O O . PHE B 1 238 ? -1.997 22.875 0.938 1 98.88 238 PHE B O 1
ATOM 5454 N N . HIS B 1 239 ? -4.191 23.203 0.71 1 98.62 239 HIS B N 1
ATOM 5455 C CA . HIS B 1 239 ? -4.387 22.297 -0.416 1 98.62 239 HIS B CA 1
ATOM 5456 C C . HIS B 1 239 ? -4.262 23.047 -1.745 1 98.62 239 HIS B C 1
ATOM 5458 O O . HIS B 1 239 ? -5.055 23.938 -2.041 1 98.62 239 HIS B O 1
ATOM 5464 N N . LEU B 1 240 ? -3.301 22.609 -2.535 1 98.62 240 LEU B N 1
ATOM 5465 C CA . LEU B 1 240 ? -2.959 23.484 -3.652 1 98.62 240 LEU B CA 1
ATOM 5466 C C . LEU B 1 240 ? -2.684 22.672 -4.914 1 98.62 240 LEU B C 1
ATOM 5468 O O . LEU B 1 240 ? -2.189 21.547 -4.832 1 98.62 240 LEU B O 1
ATOM 5472 N N . ASP B 1 241 ? -3.002 23.25 -6.094 1 97.69 241 ASP B N 1
ATOM 5473 C CA . ASP B 1 241 ? -2.607 22.734 -7.398 1 97.69 241 ASP B CA 1
ATOM 5474 C C . ASP B 1 241 ? -2.99 21.266 -7.539 1 97.69 241 ASP B C 1
ATOM 5476 O O . ASP B 1 241 ? -2.17 20.438 -7.945 1 97.69 241 ASP B O 1
ATOM 5480 N N . TYR B 1 242 ? -4.25 20.953 -7.184 1 96.69 242 TYR B N 1
ATOM 5481 C CA . TYR B 1 242 ? -4.703 19.562 -7.133 1 96.69 242 TYR B CA 1
ATOM 5482 C C . TYR B 1 242 ? -5.32 19.141 -8.461 1 96.69 242 TYR B C 1
ATOM 5484 O O . TYR B 1 242 ? -6.527 18.906 -8.539 1 96.69 242 TYR B O 1
ATOM 5492 N N . ASN B 1 243 ? -4.5 19 -9.445 1 94.75 243 ASN B N 1
ATOM 5493 C CA . ASN B 1 243 ? -4.891 18.594 -10.797 1 94.75 243 ASN B CA 1
ATOM 5494 C C . ASN B 1 243 ? -3.705 18.078 -11.594 1 94.75 243 ASN B C 1
ATOM 5496 O O . ASN B 1 243 ? -2.572 18.078 -11.109 1 94.75 243 ASN B O 1
ATOM 5500 N N . LEU B 1 244 ? -3.984 17.594 -12.812 1 92.25 244 LEU B N 1
ATOM 5501 C CA . LEU B 1 244 ? -2.953 17.203 -13.766 1 92.25 244 LEU B CA 1
ATOM 5502 C C . LEU B 1 244 ? -3.156 17.891 -15.109 1 92.25 244 LEU B C 1
ATOM 5504 O O . LEU B 1 244 ? -2.945 17.297 -16.156 1 92.25 244 LEU B O 1
ATOM 5508 N N . ASP B 1 245 ? -3.564 19.094 -15.023 1 92.69 245 ASP B N 1
ATOM 5509 C CA . ASP B 1 245 ? -3.818 19.891 -16.219 1 92.69 245 ASP B CA 1
ATOM 5510 C C . ASP B 1 245 ? -2.615 20.766 -16.562 1 92.69 245 ASP B C 1
ATOM 5512 O O . ASP B 1 245 ? -2.393 21.797 -15.93 1 92.69 245 ASP B O 1
ATOM 5516 N N . SER B 1 246 ? -1.95 20.484 -17.641 1 89.88 246 SER B N 1
ATOM 5517 C CA . SER B 1 246 ? -0.73 21.188 -18.016 1 89.88 246 SER B CA 1
ATOM 5518 C C . SER B 1 246 ? -1.031 22.609 -18.453 1 89.88 246 SER B C 1
ATOM 5520 O O . SER B 1 246 ? -0.135 23.453 -18.5 1 89.88 246 SER B O 1
ATOM 5522 N N . THR B 1 247 ? -2.25 22.875 -18.734 1 92.69 247 THR B N 1
ATOM 5523 C CA . THR B 1 247 ? -2.623 24.203 -19.234 1 92.69 247 THR B CA 1
ATOM 5524 C C . THR B 1 247 ? -2.889 25.156 -18.062 1 92.69 247 THR B C 1
ATOM 5526 O O . THR B 1 247 ? -2.938 26.375 -18.25 1 92.69 247 THR B O 1
ATOM 5529 N N . GLN B 1 248 ? -3.008 24.641 -16.922 1 92.38 248 GLN B N 1
ATOM 5530 C CA . GLN B 1 248 ? -3.26 25.469 -15.75 1 92.38 248 GLN B CA 1
ATOM 5531 C C . GLN B 1 248 ? -1.953 25.953 -15.125 1 92.38 248 GLN B C 1
ATOM 5533 O O . GLN B 1 248 ? -1.047 25.172 -14.867 1 92.38 248 GLN B O 1
ATOM 5538 N N . LYS B 1 249 ? -1.903 27.25 -14.922 1 93.31 249 LYS B N 1
ATOM 5539 C CA . LYS B 1 249 ? -0.738 27.797 -14.242 1 93.31 249 LYS B CA 1
ATOM 5540 C C . LYS B 1 249 ? -0.699 27.375 -12.781 1 93.31 249 LYS B C 1
ATOM 5542 O O . LYS B 1 249 ? -1.691 27.5 -12.062 1 93.31 249 LYS B O 1
ATOM 5547 N N . PRO B 1 250 ? 0.444 26.875 -12.344 1 96.94 250 PRO B N 1
ATOM 5548 C CA . PRO B 1 250 ? 0.528 26.453 -10.945 1 96.94 250 PRO B CA 1
ATOM 5549 C C . PRO B 1 250 ? 0.406 27.609 -9.969 1 96.94 250 PRO B C 1
ATOM 5551 O O . PRO B 1 250 ? 1.111 28.625 -10.102 1 96.94 250 PRO B O 1
ATOM 5554 N N . ALA B 1 251 ? -0.415 27.453 -8.977 1 98.44 251 ALA B N 1
ATOM 5555 C CA . ALA B 1 251 ? -0.7 28.484 -7.992 1 98.44 251 ALA B CA 1
ATOM 5556 C C . ALA B 1 251 ? 0.443 28.625 -6.992 1 98.44 251 ALA B C 1
ATOM 5558 O O . ALA B 1 251 ? 0.508 29.609 -6.242 1 98.44 251 ALA B O 1
ATOM 5559 N N . VAL B 1 252 ? 1.377 27.672 -6.988 1 98.69 252 VAL B N 1
ATOM 5560 C CA . VAL B 1 252 ? 2.506 27.688 -6.062 1 98.69 252 VAL B CA 1
ATOM 5561 C C . VAL B 1 252 ? 3.305 28.969 -6.254 1 98.69 252 VAL B C 1
ATOM 5563 O O . VAL B 1 252 ? 3.807 29.547 -5.285 1 98.69 252 VAL B O 1
ATOM 5566 N N . HIS B 1 253 ? 3.41 29.469 -7.469 1 98.44 253 HIS B N 1
ATOM 5567 C CA . HIS B 1 253 ? 4.145 30.703 -7.746 1 98.44 253 HIS B CA 1
ATOM 5568 C C . HIS B 1 253 ? 3.453 31.906 -7.125 1 98.44 253 HIS B C 1
ATOM 5570 O O . HIS B 1 253 ? 4.113 32.812 -6.609 1 98.44 253 HIS B O 1
ATOM 5576 N N . THR B 1 254 ? 2.148 31.875 -7.223 1 98.62 254 THR B N 1
ATOM 5577 C CA . THR B 1 254 ? 1.368 32.938 -6.598 1 98.62 254 THR B CA 1
ATOM 5578 C C . THR B 1 254 ? 1.549 32.938 -5.082 1 98.62 254 THR B C 1
ATOM 5580 O O . THR B 1 254 ? 1.664 33.969 -4.453 1 98.62 254 THR B O 1
ATOM 5583 N N . VAL B 1 255 ? 1.582 31.766 -4.492 1 98.88 255 VAL B N 1
ATOM 5584 C CA . VAL B 1 255 ? 1.78 31.625 -3.053 1 98.88 255 VAL B CA 1
ATOM 5585 C C . VAL B 1 255 ? 3.121 32.25 -2.658 1 98.88 255 VAL B C 1
ATOM 5587 O O . VAL B 1 255 ? 3.197 33.031 -1.703 1 98.88 255 VAL B O 1
ATOM 5590 N N . ILE B 1 256 ? 4.16 31.922 -3.406 1 98.81 256 ILE B N 1
ATOM 5591 C CA . ILE B 1 256 ? 5.504 32.406 -3.111 1 98.81 256 ILE B CA 1
ATOM 5592 C C . ILE B 1 256 ? 5.539 33.938 -3.223 1 98.81 256 ILE B C 1
ATOM 5594 O O . ILE B 1 256 ? 6.066 34.625 -2.342 1 98.81 256 ILE B O 1
ATOM 5598 N N . GLU B 1 257 ? 4.953 34.438 -4.25 1 98.44 257 GLU B N 1
ATOM 5599 C CA . GLU B 1 257 ? 4.906 35.875 -4.473 1 98.44 257 GLU B CA 1
ATOM 5600 C C . GLU B 1 257 ? 4.191 36.594 -3.33 1 98.44 257 GLU B C 1
ATOM 5602 O O . GLU B 1 257 ? 4.664 37.594 -2.834 1 98.44 257 GLU B O 1
ATOM 5607 N N . GLN B 1 258 ? 3.074 36.031 -2.947 1 98.69 258 GLN B N 1
ATOM 5608 C CA . GLN B 1 258 ? 2.271 36.656 -1.901 1 98.69 258 GLN B CA 1
ATOM 5609 C C . GLN B 1 258 ? 2.969 36.562 -0.546 1 98.69 258 GLN B C 1
ATOM 5611 O O . GLN B 1 258 ? 2.852 37.469 0.28 1 98.69 258 GLN B O 1
ATOM 5616 N N . LEU B 1 259 ? 3.676 35.5 -0.263 1 98.81 259 LEU B N 1
ATOM 5617 C CA . LEU B 1 259 ? 4.441 35.375 0.972 1 98.81 259 LEU B CA 1
ATOM 5618 C C . LEU B 1 259 ? 5.543 36.438 1.041 1 98.81 259 LEU B C 1
ATOM 5620 O O . LEU B 1 259 ? 5.793 37 2.102 1 98.81 259 LEU B O 1
ATOM 5624 N N . ARG B 1 260 ? 6.16 36.688 -0.092 1 98.19 260 ARG B N 1
ATOM 5625 C CA . ARG B 1 260 ? 7.211 37.719 -0.158 1 98.19 260 ARG B CA 1
ATOM 5626 C C . ARG B 1 260 ? 6.637 39.094 0.057 1 98.19 260 ARG B C 1
ATOM 5628 O O . ARG B 1 260 ? 7.195 39.906 0.813 1 98.19 260 ARG B O 1
ATOM 5635 N N . LYS B 1 261 ? 5.559 39.312 -0.609 1 97.94 261 LYS B N 1
ATOM 5636 C CA . LYS B 1 261 ? 4.898 40.594 -0.467 1 97.94 261 LYS B CA 1
ATOM 5637 C C . LYS B 1 261 ? 4.488 40.844 0.981 1 97.94 261 LYS B C 1
ATOM 5639 O O . LYS B 1 261 ? 4.555 41.969 1.465 1 97.94 261 LYS B O 1
ATOM 5644 N N . ALA B 1 262 ? 4.094 39.812 1.633 1 97.88 262 ALA B N 1
ATOM 5645 C CA . ALA B 1 262 ? 3.648 39.906 3.02 1 97.88 262 ALA B CA 1
ATOM 5646 C C . ALA B 1 262 ? 4.836 39.938 3.977 1 97.88 262 ALA B C 1
ATOM 5648 O O . ALA B 1 262 ? 4.664 40.125 5.188 1 97.88 262 ALA B O 1
ATOM 5649 N N . GLN B 1 263 ? 6.043 39.781 3.516 1 96.75 263 GLN B N 1
ATOM 5650 C CA . GLN B 1 263 ? 7.258 39.75 4.324 1 96.75 263 GLN B CA 1
ATOM 5651 C C . GLN B 1 263 ? 7.168 38.656 5.387 1 96.75 263 GLN B C 1
ATOM 5653 O O . GLN B 1 263 ? 7.398 38.906 6.57 1 96.75 263 GLN B O 1
ATOM 5658 N N . TRP B 1 264 ? 6.801 37.469 4.898 1 97.56 264 TRP B N 1
ATOM 5659 C CA . TRP B 1 264 ? 6.754 36.312 5.781 1 97.56 264 TRP B CA 1
ATOM 5660 C C . TRP B 1 264 ? 8.102 36.094 6.449 1 97.56 264 TRP B C 1
ATOM 5662 O O . TRP B 1 264 ? 9.148 36.188 5.801 1 97.56 264 TRP B O 1
ATOM 5672 N N . LEU B 1 265 ? 8.148 35.844 7.711 1 94.5 265 LEU B N 1
ATOM 5673 C CA . LEU B 1 265 ? 9.398 35.656 8.438 1 94.5 265 LEU B CA 1
ATOM 5674 C C . LEU B 1 265 ? 10.07 34.344 8.039 1 94.5 265 LEU B C 1
ATOM 5676 O O . LEU B 1 265 ? 9.43 33.281 8.062 1 94.5 265 LEU B O 1
ATOM 5680 N N . THR B 1 266 ? 11.375 34.375 7.742 1 93.38 266 THR B N 1
ATOM 5681 C CA . THR B 1 266 ? 12.031 33.219 7.172 1 93.38 266 THR B CA 1
ATOM 5682 C C . THR B 1 266 ? 13.094 32.688 8.125 1 93.38 266 THR B C 1
ATOM 5684 O O . THR B 1 266 ? 13.461 31.5 8.047 1 93.38 266 THR B O 1
ATOM 5687 N N . ASP B 1 267 ? 13.672 33.469 8.945 1 90.19 267 ASP B N 1
ATOM 5688 C CA . ASP B 1 267 ? 14.734 33.062 9.867 1 90.19 267 ASP B CA 1
ATOM 5689 C C . ASP B 1 267 ? 14.172 32.781 11.258 1 90.19 267 ASP B C 1
ATOM 5691 O O . ASP B 1 267 ? 13.68 33.688 11.938 1 90.19 267 ASP B O 1
ATOM 5695 N N . ARG B 1 268 ? 14.266 31.609 11.633 1 89.94 268 ARG B N 1
ATOM 5696 C CA . ARG B 1 268 ? 13.719 31.172 12.914 1 89.94 268 ARG B CA 1
ATOM 5697 C C . ARG B 1 268 ? 14.359 31.938 14.07 1 89.94 268 ARG B C 1
ATOM 5699 O O . ARG B 1 268 ? 13.695 32.219 15.07 1 89.94 268 ARG B O 1
ATOM 5706 N N . ASN B 1 269 ? 15.609 32.156 13.938 1 89.19 269 ASN B N 1
ATOM 5707 C CA . ASN B 1 269 ? 16.312 32.875 15 1 89.19 269 ASN B CA 1
ATOM 5708 C C . ASN B 1 269 ? 15.82 34.312 15.141 1 89.19 269 ASN B C 1
ATOM 5710 O O . ASN B 1 269 ? 15.719 34.844 16.25 1 89.19 269 ASN B O 1
ATOM 5714 N N . ILE B 1 270 ? 15.508 34.875 14.055 1 90.31 270 ILE B N 1
ATOM 5715 C CA . ILE B 1 270 ? 15.039 36.25 14.039 1 90.31 270 ILE B CA 1
ATOM 5716 C C . ILE B 1 270 ? 13.555 36.281 14.414 1 90.31 270 ILE B C 1
ATOM 5718 O O . ILE B 1 270 ? 13.141 37.156 15.195 1 90.31 270 ILE B O 1
ATOM 5722 N N . ALA B 1 271 ? 12.828 35.375 13.945 1 90.25 271 ALA B N 1
ATOM 5723 C CA . ALA B 1 271 ? 11.375 35.344 14.141 1 90.25 271 ALA B CA 1
ATOM 5724 C C . ALA B 1 271 ? 11.023 34.938 15.57 1 90.25 271 ALA B C 1
ATOM 5726 O O . ALA B 1 271 ? 10.008 35.375 16.109 1 90.25 271 ALA B O 1
ATOM 5727 N N . GLY B 1 272 ? 11.898 34.062 16.172 1 89.75 272 GLY B N 1
ATOM 5728 C CA . GLY B 1 272 ? 11.609 33.562 17.5 1 89.75 272 GLY B CA 1
ATOM 5729 C C . GLY B 1 272 ? 10.273 32.844 17.594 1 89.75 272 GLY B C 1
ATOM 5730 O O . GLY B 1 272 ? 9.984 31.953 16.797 1 89.75 272 GLY B O 1
ATOM 5731 N N . LEU B 1 273 ? 9.43 33.375 18.469 1 88.38 273 LEU B N 1
ATOM 5732 C CA . LEU B 1 273 ? 8.141 32.75 18.75 1 88.38 273 LEU B CA 1
ATOM 5733 C C . LEU B 1 273 ? 7.137 33.031 17.641 1 88.38 273 LEU B C 1
ATOM 5735 O O . LEU B 1 273 ? 6.09 32.406 17.562 1 88.38 273 LEU B O 1
ATOM 5739 N N . LYS B 1 274 ? 7.484 33.906 16.781 1 93.5 274 LYS B N 1
ATOM 5740 C CA . LYS B 1 274 ? 6.57 34.281 15.703 1 93.5 274 LYS B CA 1
ATOM 5741 C C . LYS B 1 274 ? 6.82 33.438 14.445 1 93.5 274 LYS B C 1
ATOM 5743 O O . LYS B 1 274 ? 6.074 33.562 13.469 1 93.5 274 LYS B O 1
ATOM 5748 N N . PHE B 1 275 ? 7.84 32.594 14.531 1 95.81 275 PHE B N 1
ATOM 5749 C CA . PHE B 1 275 ? 8.156 31.781 13.367 1 95.81 275 PHE B CA 1
ATOM 5750 C C . PHE B 1 275 ? 7.004 30.828 13.039 1 95.81 275 PHE B C 1
ATOM 5752 O O . PHE B 1 275 ? 6.469 30.172 13.93 1 95.81 275 PHE B O 1
ATOM 5759 N N . ARG B 1 276 ? 6.629 30.844 11.812 1 97.94 276 ARG B N 1
ATOM 5760 C CA . ARG B 1 276 ? 5.57 29.953 11.328 1 97.94 276 ARG B CA 1
ATOM 5761 C C . ARG B 1 276 ? 5.945 29.328 9.992 1 97.94 276 ARG B C 1
ATOM 5763 O O . ARG B 1 276 ? 6.562 29.984 9.148 1 97.94 276 ARG B O 1
ATOM 5770 N N . THR B 1 277 ? 5.516 28.094 9.789 1 98.19 277 THR B N 1
ATOM 5771 C CA . THR B 1 277 ? 5.789 27.391 8.539 1 98.19 277 THR B CA 1
ATOM 5772 C C . THR B 1 277 ? 4.582 27.453 7.605 1 98.19 277 THR B C 1
ATOM 5774 O O . THR B 1 277 ? 3.484 27.812 8.023 1 98.19 277 THR B O 1
ATOM 5777 N N . VAL B 1 278 ? 4.852 27.203 6.297 1 98.81 278 VAL B N 1
ATOM 5778 C CA . VAL B 1 278 ? 3.844 27.109 5.246 1 98.81 278 VAL B CA 1
ATOM 5779 C C . VAL B 1 278 ? 3.904 25.719 4.598 1 98.81 278 VAL B C 1
ATOM 5781 O O . VAL B 1 278 ? 4.953 25.312 4.102 1 98.81 278 VAL B O 1
ATOM 5784 N N . VAL B 1 279 ? 2.766 25.031 4.641 1 98.88 279 VAL B N 1
ATOM 5785 C CA . VAL B 1 279 ? 2.699 23.688 4.047 1 98.88 279 VAL B CA 1
ATOM 5786 C C . VAL B 1 279 ? 1.813 23.719 2.803 1 98.88 279 VAL B C 1
ATOM 5788 O O . VAL B 1 279 ? 0.76 24.359 2.799 1 98.88 279 VAL B O 1
ATOM 5791 N N . LEU B 1 280 ? 2.311 23.188 1.74 1 98.94 280 LEU B N 1
ATOM 5792 C CA . LEU B 1 280 ? 1.562 22.984 0.503 1 98.94 280 LEU B CA 1
ATOM 5793 C C . LEU B 1 280 ? 1.281 21.516 0.262 1 98.94 280 LEU B C 1
ATOM 5795 O O . LEU B 1 280 ? 2.193 20.75 -0.055 1 98.94 280 LEU B O 1
ATOM 5799 N N . GLY B 1 281 ? -0.023 21.125 0.398 1 98.75 281 GLY B N 1
ATOM 5800 C CA . GLY B 1 281 ? -0.413 19.734 0.269 1 98.75 281 GLY B CA 1
ATOM 5801 C C . GLY B 1 281 ? -0.883 19.375 -1.128 1 98.75 281 GLY B C 1
ATOM 5802 O O . GLY B 1 281 ? -1.461 20.203 -1.828 1 98.75 281 GLY B O 1
ATOM 5803 N N . HIS B 1 282 ? -0.69 18.109 -1.556 1 98.12 282 HIS B N 1
ATOM 5804 C CA . HIS B 1 282 ? -1.03 17.516 -2.842 1 98.12 282 HIS B CA 1
ATOM 5805 C C . HIS B 1 282 ? -0.116 18.031 -3.947 1 98.12 282 HIS B C 1
ATOM 5807 O O . HIS B 1 282 ? 0.861 17.375 -4.312 1 98.12 282 HIS B O 1
ATOM 5813 N N . CYS B 1 283 ? -0.404 19.219 -4.422 1 97.81 283 CYS B N 1
ATOM 5814 C CA . CYS B 1 283 ? 0.364 19.875 -5.469 1 97.81 283 CYS B CA 1
ATOM 5815 C C . CYS B 1 283 ? 0.652 18.938 -6.625 1 97.81 283 CYS B C 1
ATOM 5817 O O . CYS B 1 283 ? 1.761 18.922 -7.16 1 97.81 283 CYS B O 1
ATOM 5819 N N . THR B 1 284 ? -0.36 18.109 -7.027 1 96 284 THR B N 1
ATOM 5820 C CA . THR B 1 284 ? -0.171 17.078 -8.047 1 96 284 THR B CA 1
ATOM 5821 C C . THR B 1 284 ? 0.147 17.719 -9.398 1 96 284 THR B C 1
ATOM 5823 O O . THR B 1 284 ? 0.817 17.109 -10.234 1 96 284 THR B O 1
ATOM 5826 N N . ARG B 1 285 ? -0.246 18.984 -9.617 1 95.69 285 ARG B N 1
ATOM 5827 C CA . ARG B 1 285 ? 0.074 19.703 -10.844 1 95.69 285 ARG B CA 1
ATOM 5828 C C . ARG B 1 285 ? 1.582 19.766 -11.062 1 95.69 285 ARG B C 1
ATOM 5830 O O . ARG B 1 285 ? 2.051 19.766 -12.203 1 95.69 285 ARG B O 1
ATOM 5837 N N . LEU B 1 286 ? 2.316 19.781 -9.992 1 95.44 286 LEU B N 1
ATOM 5838 C CA . LEU B 1 286 ? 3.762 19.969 -10.07 1 95.44 286 LEU B CA 1
ATOM 5839 C C . LEU B 1 286 ? 4.441 18.703 -10.586 1 95.44 286 LEU B C 1
ATOM 5841 O O . LEU B 1 286 ? 5.609 18.734 -10.984 1 95.44 286 LEU B O 1
ATOM 5845 N N . THR B 1 287 ? 3.734 17.578 -10.633 1 92.5 287 THR B N 1
ATOM 5846 C CA . THR B 1 287 ? 4.305 16.359 -11.188 1 92.5 287 THR B CA 1
ATOM 5847 C C . THR B 1 287 ? 4.566 16.516 -12.68 1 92.5 287 THR B C 1
ATOM 5849 O O . THR B 1 287 ? 5.277 15.703 -13.281 1 92.5 287 THR B O 1
ATOM 5852 N N . LEU B 1 288 ? 4.023 17.547 -13.273 1 91.25 288 LEU B N 1
ATOM 5853 C CA . LEU B 1 288 ? 4.191 17.812 -14.703 1 91.25 288 LEU B CA 1
ATOM 5854 C C . LEU B 1 288 ? 5.395 18.719 -14.953 1 91.25 288 LEU B C 1
ATOM 5856 O O . LEU B 1 288 ? 5.734 19 -16.109 1 91.25 288 LEU B O 1
ATOM 5860 N N . PHE B 1 289 ? 6.078 19.125 -13.906 1 92.56 289 PHE B N 1
ATOM 5861 C CA . PHE B 1 289 ? 7.254 19.969 -14.047 1 92.56 289 PHE B CA 1
ATOM 5862 C C . PHE B 1 289 ? 8.398 19.203 -14.703 1 92.56 289 PHE B C 1
ATOM 5864 O O . PHE B 1 289 ? 8.609 18.031 -14.414 1 92.56 289 PHE B O 1
ATOM 5871 N N . ASP B 1 290 ? 9.086 19.875 -15.578 1 89.81 290 ASP B N 1
ATOM 5872 C CA . ASP B 1 290 ? 10.375 19.359 -16.016 1 89.81 290 ASP B CA 1
ATOM 5873 C C . ASP B 1 290 ? 11.492 19.797 -15.062 1 89.81 290 ASP B C 1
ATOM 5875 O O . ASP B 1 290 ? 11.227 20.422 -14.039 1 89.81 290 ASP B O 1
ATOM 5879 N N . GLU B 1 291 ? 12.664 19.438 -15.367 1 90.62 291 GLU B N 1
ATOM 5880 C CA . GLU B 1 291 ? 13.797 19.688 -14.477 1 90.62 291 GLU B CA 1
ATOM 5881 C C . GLU B 1 291 ? 13.992 21.188 -14.258 1 90.62 291 GLU B C 1
ATOM 5883 O O . GLU B 1 291 ? 14.242 21.625 -13.133 1 90.62 291 GLU B O 1
ATOM 5888 N N . ASP B 1 292 ? 13.906 21.938 -15.297 1 93.06 292 ASP B N 1
ATOM 5889 C CA . ASP B 1 292 ? 14.117 23.375 -15.188 1 93.06 292 ASP B CA 1
ATOM 5890 C C . ASP B 1 292 ? 13.047 24.031 -14.312 1 93.06 292 ASP B C 1
ATOM 5892 O O . ASP B 1 292 ? 13.344 24.922 -13.523 1 93.06 292 ASP B O 1
ATOM 5896 N N . ALA B 1 293 ? 11.859 23.578 -14.484 1 93.56 293 ALA B N 1
ATOM 5897 C CA . ALA B 1 293 ? 10.766 24.125 -13.672 1 93.56 293 ALA B CA 1
ATOM 5898 C C . ALA B 1 293 ? 10.992 23.844 -12.195 1 93.56 293 ALA B C 1
ATOM 5900 O O . ALA B 1 293 ? 10.727 24.703 -11.344 1 93.56 293 ALA B O 1
ATOM 5901 N N . TRP B 1 294 ? 11.508 22.734 -11.859 1 95.12 294 TRP B N 1
ATOM 5902 C CA . TRP B 1 294 ? 11.789 22.375 -10.469 1 95.12 294 TRP B CA 1
ATOM 5903 C C . TRP B 1 294 ? 12.922 23.234 -9.914 1 95.12 294 TRP B C 1
ATOM 5905 O O . TRP B 1 294 ? 12.836 23.719 -8.781 1 95.12 294 TRP B O 1
ATOM 5915 N N . ARG B 1 295 ? 13.914 23.375 -10.648 1 95.56 295 ARG B N 1
ATOM 5916 C CA . ARG B 1 295 ? 15.055 24.188 -10.211 1 95.56 295 ARG B CA 1
ATOM 5917 C C . ARG B 1 295 ? 14.656 25.641 -10.023 1 95.56 295 ARG B C 1
ATOM 5919 O O . ARG B 1 295 ? 15.094 26.297 -9.07 1 95.56 295 ARG B O 1
ATOM 5926 N N . ASN B 1 296 ? 13.867 26.094 -10.953 1 97.38 296 ASN B N 1
ATOM 5927 C CA . ASN B 1 296 ? 13.367 27.453 -10.828 1 97.38 296 ASN B CA 1
ATOM 5928 C C . ASN B 1 296 ? 12.492 27.609 -9.586 1 97.38 296 ASN B C 1
ATOM 5930 O O . ASN B 1 296 ? 12.539 28.656 -8.914 1 97.38 296 ASN B O 1
ATOM 5934 N N . LEU B 1 297 ? 11.688 26.641 -9.344 1 98 297 LEU B N 1
ATOM 5935 C CA . LEU B 1 297 ? 10.844 26.672 -8.148 1 98 297 LEU B CA 1
ATOM 5936 C C . LEU B 1 297 ? 11.695 26.766 -6.887 1 98 297 LEU B C 1
ATOM 5938 O O . LEU B 1 297 ? 11.375 27.531 -5.973 1 98 297 LEU B O 1
ATOM 5942 N N . ARG B 1 298 ? 12.75 26 -6.785 1 98.31 298 ARG B N 1
ATOM 5943 C CA . ARG B 1 298 ? 13.648 26.031 -5.633 1 98.31 298 ARG B CA 1
ATOM 5944 C C . ARG B 1 298 ? 14.242 27.422 -5.438 1 98.31 298 ARG B C 1
ATOM 5946 O O . ARG B 1 298 ? 14.336 27.906 -4.309 1 98.31 298 ARG B O 1
ATOM 5953 N N . LEU B 1 299 ? 14.625 28 -6.523 1 98.38 299 LEU B N 1
ATOM 5954 C CA . LEU B 1 299 ? 15.195 29.344 -6.477 1 98.38 299 LEU B CA 1
ATOM 5955 C C . LEU B 1 299 ? 14.156 30.359 -6.012 1 98.38 299 LEU B C 1
ATOM 5957 O O . LEU B 1 299 ? 14.453 31.234 -5.203 1 98.38 299 LEU B O 1
ATOM 5961 N N . GLU B 1 300 ? 13 30.219 -6.559 1 98.44 300 GLU B N 1
ATOM 5962 C CA . GLU B 1 300 ? 11.922 31.125 -6.207 1 98.44 300 GLU B CA 1
ATOM 5963 C C . GLU B 1 300 ? 11.578 31.031 -4.723 1 98.44 300 GLU B C 1
ATOM 5965 O O . GLU B 1 300 ? 11.281 32.062 -4.086 1 98.44 300 GLU B O 1
ATOM 5970 N N . ILE B 1 301 ? 11.547 29.859 -4.168 1 98.56 301 ILE B N 1
ATOM 5971 C CA . ILE B 1 301 ? 11.203 29.641 -2.768 1 98.56 301 ILE B CA 1
ATOM 5972 C C . ILE B 1 301 ? 12.25 30.312 -1.872 1 98.56 301 ILE B C 1
ATOM 5974 O O . ILE B 1 301 ? 11.906 30.969 -0.893 1 98.56 301 ILE B O 1
ATOM 5978 N N . GLY B 1 302 ? 13.547 30.125 -2.23 1 97.56 302 GLY B N 1
ATOM 5979 C CA . GLY B 1 302 ? 14.625 30.703 -1.446 1 97.56 302 GLY B CA 1
ATOM 5980 C C . GLY B 1 302 ? 14.609 30.281 0.008 1 97.56 302 GLY B C 1
ATOM 5981 O O . GLY B 1 302 ? 14.578 29.078 0.305 1 97.56 302 GLY B O 1
ATOM 5982 N N . ASP B 1 303 ? 14.445 31.172 0.975 1 96.81 303 ASP B N 1
ATOM 5983 C CA . ASP B 1 303 ? 14.547 30.891 2.402 1 96.81 303 ASP B CA 1
ATOM 5984 C C . ASP B 1 303 ? 13.164 30.797 3.043 1 96.81 303 ASP B C 1
ATOM 5986 O O . ASP B 1 303 ? 13.047 30.641 4.262 1 96.81 303 ASP B O 1
ATOM 5990 N N . LEU B 1 304 ? 12.125 30.906 2.184 1 98.19 304 LEU B N 1
ATOM 5991 C CA . LEU B 1 304 ? 10.781 30.766 2.732 1 98.19 304 LEU B CA 1
ATOM 5992 C C . LEU B 1 304 ? 10.602 29.391 3.381 1 98.19 304 LEU B C 1
ATOM 5994 O O . LEU B 1 304 ? 11.07 28.375 2.848 1 98.19 304 LEU B O 1
ATOM 5998 N N . PRO B 1 305 ? 10.023 29.312 4.566 1 97.75 305 PRO B N 1
ATOM 5999 C CA . PRO B 1 305 ? 9.836 28.031 5.258 1 97.75 305 PRO B CA 1
ATOM 6000 C C . PRO B 1 305 ? 8.672 27.219 4.688 1 97.75 305 PRO B C 1
ATOM 6002 O O . PRO B 1 305 ? 7.754 26.859 5.426 1 97.75 305 PRO B O 1
ATOM 6005 N N . ILE B 1 306 ? 8.781 26.891 3.439 1 98.62 306 ILE B N 1
ATOM 6006 C CA . ILE B 1 306 ? 7.758 26.156 2.709 1 98.62 306 ILE B CA 1
ATOM 6007 C C . ILE B 1 306 ? 8.117 24.672 2.688 1 98.62 306 ILE B C 1
ATOM 6009 O O . ILE B 1 306 ? 9.266 24.297 2.439 1 98.62 306 ILE B O 1
ATOM 6013 N N . SER B 1 307 ? 7.184 23.844 3.047 1 98.56 307 SER B N 1
ATOM 6014 C CA . SER B 1 307 ? 7.312 22.391 2.887 1 98.56 307 SER B CA 1
ATOM 6015 C C . SER B 1 307 ? 6.164 21.828 2.061 1 98.56 307 SER B C 1
ATOM 6017 O O . SER B 1 307 ? 5.016 22.25 2.211 1 98.56 307 SER B O 1
ATOM 6019 N N . PHE B 1 308 ? 6.496 20.922 1.179 1 98.88 308 PHE B N 1
ATOM 6020 C CA . PHE B 1 308 ? 5.484 20.188 0.426 1 98.88 308 PHE B CA 1
ATOM 6021 C C . PHE B 1 308 ? 5.102 18.906 1.147 1 98.88 308 PHE B C 1
ATOM 6023 O O . PHE B 1 308 ? 5.949 18.25 1.751 1 98.88 308 PHE B O 1
ATOM 6030 N N . VAL B 1 309 ? 3.83 18.562 1.125 1 98.81 309 VAL B N 1
ATOM 6031 C CA . VAL B 1 309 ? 3.369 17.281 1.655 1 98.81 309 VAL B CA 1
ATOM 6032 C C . VAL B 1 309 ? 2.727 16.469 0.54 1 98.81 309 VAL B C 1
ATOM 6034 O O . VAL B 1 309 ? 1.653 16.812 0.043 1 98.81 309 VAL B O 1
ATOM 6037 N N . GLY B 1 310 ? 3.469 15.438 0.101 1 98.12 310 GLY B N 1
ATOM 6038 C CA . GLY B 1 310 ? 2.863 14.461 -0.793 1 98.12 310 GLY B CA 1
ATOM 6039 C C . GLY B 1 310 ? 1.858 13.562 -0.1 1 98.12 310 GLY B C 1
ATOM 6040 O O . GLY B 1 310 ? 2.07 13.148 1.042 1 98.12 310 GLY B O 1
ATOM 6041 N N . LEU B 1 311 ? 0.766 13.289 -0.777 1 98.44 311 LEU B N 1
ATOM 6042 C CA . LEU B 1 311 ? -0.33 12.5 -0.23 1 98.44 311 LEU B CA 1
ATOM 6043 C C . LEU B 1 311 ? -0.693 11.352 -1.168 1 98.44 311 LEU B C 1
ATOM 6045 O O . LEU B 1 311 ? -1.777 11.344 -1.755 1 98.44 311 LEU B O 1
ATOM 6049 N N . PRO B 1 312 ? 0.14 10.352 -1.177 1 96.62 312 PRO B N 1
ATOM 6050 C CA . PRO B 1 312 ? 0.076 9.359 -2.252 1 96.62 312 PRO B CA 1
ATOM 6051 C C . PRO B 1 312 ? -1.208 8.539 -2.219 1 96.62 312 PRO B C 1
ATOM 6053 O O . PRO B 1 312 ? -1.765 8.211 -3.271 1 96.62 312 PRO B O 1
ATOM 6056 N N . THR B 1 313 ? -1.768 8.164 -1.082 1 97.06 313 THR B N 1
ATOM 6057 C CA . THR B 1 313 ? -2.953 7.316 -1.031 1 97.06 313 THR B CA 1
ATOM 6058 C C . THR B 1 313 ? -4.148 8.016 -1.673 1 97.06 313 THR B C 1
ATOM 6060 O O . THR B 1 313 ? -4.863 7.422 -2.479 1 97.06 313 THR B O 1
ATOM 6063 N N . SER B 1 314 ? -4.316 9.297 -1.365 1 97.31 314 SER B N 1
ATOM 6064 C CA . SER B 1 314 ? -5.418 10.062 -1.946 1 97.31 314 SER B CA 1
ATOM 6065 C C . SER B 1 314 ? -5.148 10.391 -3.41 1 97.31 314 SER B C 1
ATOM 6067 O O . SER B 1 314 ? -6.051 10.32 -4.246 1 97.31 314 SER B O 1
ATOM 6069 N N . ASP B 1 315 ? -3.928 10.758 -3.688 1 96.38 315 ASP B N 1
ATOM 6070 C CA . ASP B 1 315 ? -3.576 11.188 -5.035 1 96.38 315 ASP B CA 1
ATOM 6071 C C . ASP B 1 315 ? -3.715 10.047 -6.035 1 96.38 315 ASP B C 1
ATOM 6073 O O . ASP B 1 315 ? -4.207 10.242 -7.148 1 96.38 315 ASP B O 1
ATOM 6077 N N . LEU B 1 316 ? -3.293 8.852 -5.648 1 94.44 316 LEU B N 1
ATOM 6078 C CA . LEU B 1 316 ? -3.395 7.688 -6.523 1 94.44 316 LEU B CA 1
ATOM 6079 C C . LEU B 1 316 ? -4.852 7.383 -6.855 1 94.44 316 LEU B C 1
ATOM 6081 O O . LEU B 1 316 ? -5.164 6.969 -7.977 1 94.44 316 LEU B O 1
ATOM 6085 N N . PHE B 1 317 ? -5.707 7.562 -5.906 1 96.06 317 PHE B N 1
ATOM 6086 C CA . PHE B 1 317 ? -7.121 7.258 -6.094 1 96.06 317 PHE B CA 1
ATOM 6087 C C . PHE B 1 317 ? -7.805 8.344 -6.91 1 96.06 317 PHE B C 1
ATOM 6089 O O . PHE B 1 317 ? -8.672 8.062 -7.742 1 96.06 317 PHE B O 1
ATOM 6096 N N . MET B 1 318 ? -7.387 9.594 -6.734 1 95.06 318 MET B N 1
ATOM 6097 C CA . MET B 1 318 ? -8.133 10.727 -7.254 1 95.06 318 MET B CA 1
ATOM 6098 C C . MET B 1 318 ? -7.574 11.188 -8.594 1 95.06 318 MET B C 1
ATOM 6100 O O . MET B 1 318 ? -8.305 11.703 -9.438 1 95.06 318 MET B O 1
ATOM 6104 N N . MET B 1 319 ? -6.309 11 -8.812 1 91.75 319 MET B N 1
ATOM 6105 C CA . MET B 1 319 ? -5.656 11.617 -9.969 1 91.75 319 MET B CA 1
ATOM 6106 C C . MET B 1 319 ? -5.422 10.586 -11.07 1 91.75 319 MET B C 1
ATOM 6108 O O . MET B 1 319 ? -5.289 9.391 -10.797 1 91.75 319 MET B O 1
ATOM 6112 N N . GLY B 1 320 ? -5.391 11.062 -12.25 1 87.06 320 GLY B N 1
ATOM 6113 C CA . GLY B 1 320 ? -4.891 10.289 -13.383 1 87.06 320 GLY B CA 1
ATOM 6114 C C . GLY B 1 320 ? -5.906 9.305 -13.922 1 87.06 320 GLY B C 1
ATOM 6115 O O . GLY B 1 320 ? -5.539 8.25 -14.438 1 87.06 320 GLY B O 1
ATOM 6116 N N . ARG B 1 321 ? -7.137 9.57 -13.734 1 86.12 321 ARG B N 1
ATOM 6117 C CA . ARG B 1 321 ? -8.156 8.711 -14.328 1 86.12 321 ARG B CA 1
ATOM 6118 C C . ARG B 1 321 ? -8.109 8.789 -15.852 1 86.12 321 ARG B C 1
ATOM 6120 O O . ARG B 1 321 ? -7.883 9.859 -16.422 1 86.12 321 ARG B O 1
ATOM 6127 N N . PRO B 1 322 ? -8.242 7.621 -16.422 1 79.19 322 PRO B N 1
ATOM 6128 C CA . PRO B 1 322 ? -8.156 7.625 -17.891 1 79.19 322 PRO B CA 1
ATOM 6129 C C . PRO B 1 322 ? -9.344 8.312 -18.547 1 79.19 322 PRO B C 1
ATOM 6131 O O . PRO B 1 322 ? -10.445 8.328 -17.984 1 79.19 322 PRO B O 1
ATOM 6134 N N . ALA B 1 323 ? -8.938 8.883 -19.703 1 74.88 323 ALA B N 1
ATOM 6135 C CA . ALA B 1 323 ? -10.023 9.422 -20.516 1 74.88 323 ALA B CA 1
ATOM 6136 C C . ALA B 1 323 ? -10.992 8.32 -20.953 1 74.88 323 ALA B C 1
ATOM 6138 O O . ALA B 1 323 ? -10.617 7.145 -21 1 74.88 323 ALA B O 1
ATOM 6139 N N . LYS B 1 324 ? -12.133 8.898 -21.188 1 66.62 324 LYS B N 1
ATOM 6140 C CA . LYS B 1 324 ? -13.133 7.953 -21.688 1 66.62 324 LYS B CA 1
ATOM 6141 C C . LYS B 1 324 ? -12.648 7.27 -22.969 1 66.62 324 LYS B C 1
ATOM 6143 O O . LYS B 1 324 ? -12.141 7.93 -23.875 1 66.62 324 LYS B O 1
ATOM 6148 N N . GLY B 1 325 ? -12.539 6.141 -23.094 1 61.56 325 GLY B N 1
ATOM 6149 C CA . GLY B 1 325 ? -12.164 5.41 -24.297 1 61.56 325 GLY B CA 1
ATOM 6150 C C . GLY B 1 325 ? -10.703 5 -24.312 1 61.56 325 GLY B C 1
ATOM 6151 O O . GLY B 1 325 ? -10.273 4.258 -25.188 1 61.56 325 GLY B O 1
ATOM 6152 N N . ALA B 1 326 ? -9.945 5.539 -23.438 1 65.06 326 ALA B N 1
ATOM 6153 C CA . ALA B 1 326 ? -8.508 5.301 -23.469 1 65.06 326 ALA B CA 1
ATOM 6154 C C . ALA B 1 326 ? -8.172 3.881 -23.016 1 65.06 326 ALA B C 1
ATOM 6156 O O . ALA B 1 326 ? -7.012 3.465 -23.047 1 65.06 326 ALA B O 1
ATOM 6157 N N . GLY B 1 327 ? -9.148 2.984 -23.109 1 58.66 327 GLY B N 1
ATOM 6158 C CA . GLY B 1 327 ? -8.891 1.582 -22.828 1 58.66 327 GLY B CA 1
ATOM 6159 C C . GLY B 1 327 ? -8.258 1.353 -21.469 1 58.66 327 GLY B C 1
ATOM 6160 O O . GLY B 1 327 ? -7.629 0.32 -21.234 1 58.66 327 GLY B O 1
ATOM 6161 N N . GLY B 1 328 ? -8.188 2.24 -20.578 1 60.28 328 GLY B N 1
ATOM 6162 C CA . GLY B 1 328 ? -7.684 2.064 -19.234 1 60.28 328 GLY B CA 1
ATOM 6163 C C . GLY B 1 328 ? -6.184 2.264 -19.125 1 60.28 328 GLY B C 1
ATOM 6164 O O . GLY B 1 328 ? -5.621 2.211 -18.031 1 60.28 328 GLY B O 1
ATOM 6165 N N . SER B 1 329 ? -5.48 2.436 -20.188 1 59.28 329 SER B N 1
ATOM 6166 C CA . SER B 1 329 ? -4.035 2.266 -20.312 1 59.28 329 SER B CA 1
ATOM 6167 C C . SER B 1 329 ? -3.283 3.35 -19.547 1 59.28 329 SER B C 1
ATOM 6169 O O . SER B 1 329 ? -2.381 3.053 -18.75 1 59.28 329 SER B O 1
ATOM 6171 N N . SER B 1 330 ? -3.492 4.48 -19.781 1 67.75 330 SER B N 1
ATOM 6172 C CA . SER B 1 330 ? -2.502 5.43 -19.281 1 67.75 330 SER B CA 1
ATOM 6173 C C . SER B 1 330 ? -2.986 6.121 -18.016 1 67.75 330 SER B C 1
ATOM 6175 O O . SER B 1 330 ? -3.818 7.031 -18.078 1 67.75 330 SER B O 1
ATOM 6177 N N . ARG B 1 331 ? -2.609 5.477 -16.969 1 78.75 331 ARG B N 1
ATOM 6178 C CA . ARG B 1 331 ? -2.908 6.102 -15.68 1 78.75 331 ARG B CA 1
ATOM 6179 C C . ARG B 1 331 ? -1.638 6.609 -15.008 1 78.75 331 ARG B C 1
ATOM 6181 O O . ARG B 1 331 ? -0.741 5.824 -14.688 1 78.75 331 ARG B O 1
ATOM 6188 N N . ALA B 1 332 ? -1.641 7.875 -14.82 1 85.44 332 ALA B N 1
ATOM 6189 C CA . ALA B 1 332 ? -0.497 8.461 -14.125 1 85.44 332 ALA B CA 1
ATOM 6190 C C . ALA B 1 332 ? -0.566 8.172 -12.625 1 85.44 332 ALA B C 1
ATOM 6192 O O . ALA B 1 332 ? -1.654 8.016 -12.07 1 85.44 332 ALA B O 1
ATOM 6193 N N . ARG B 1 333 ? 0.551 8.062 -11.984 1 89.06 333 ARG B N 1
ATOM 6194 C CA . ARG B 1 333 ? 0.554 7.949 -10.531 1 89.06 333 ARG B CA 1
ATOM 6195 C C . ARG B 1 333 ? -0.039 9.195 -9.883 1 89.06 333 ARG B C 1
ATOM 6197 O O . ARG B 1 333 ? -0.76 9.102 -8.891 1 89.06 333 ARG B O 1
ATOM 6204 N N . GLY B 1 334 ? 0.319 10.359 -10.477 1 90.69 334 GLY B N 1
ATOM 6205 C CA . GLY B 1 334 ? -0.341 11.602 -10.109 1 90.69 334 GLY B CA 1
ATOM 6206 C C . GLY B 1 334 ? -0.072 12.023 -8.68 1 90.69 334 GLY B C 1
ATOM 6207 O O . GLY B 1 334 ? -0.968 12.516 -7.992 1 90.69 334 GLY B O 1
ATOM 6208 N N . THR B 1 335 ? 1.101 11.742 -8.094 1 94.25 335 THR B N 1
ATOM 6209 C CA . THR B 1 335 ? 1.506 12.203 -6.766 1 94.25 335 THR B CA 1
ATOM 6210 C C . THR B 1 335 ? 2.941 12.719 -6.789 1 94.25 335 THR B C 1
ATOM 6212 O O . THR B 1 335 ? 3.734 12.328 -7.648 1 94.25 335 THR B O 1
ATOM 6215 N N . LEU B 1 336 ? 3.285 13.609 -5.887 1 95.56 336 LEU B N 1
ATOM 6216 C CA . LEU B 1 336 ? 4.598 14.242 -5.828 1 95.56 336 LEU B CA 1
ATOM 6217 C C . LEU B 1 336 ? 5.695 13.195 -5.652 1 95.56 336 LEU B C 1
ATOM 6219 O O . LEU B 1 336 ? 5.523 12.227 -4.906 1 95.56 336 LEU B O 1
ATOM 6223 N N . GLN B 1 337 ? 6.82 13.438 -6.348 1 93.5 337 GLN B N 1
ATOM 6224 C CA . GLN B 1 337 ? 7.996 12.586 -6.207 1 93.5 337 GLN B CA 1
ATOM 6225 C C . GLN B 1 337 ? 8.898 13.07 -5.074 1 93.5 337 GLN B C 1
ATOM 6227 O O . GLN B 1 337 ? 9.977 13.609 -5.32 1 93.5 337 GLN B O 1
ATOM 6232 N N . VAL B 1 338 ? 8.586 12.789 -3.949 1 96.19 338 VAL B N 1
ATOM 6233 C CA . VAL B 1 338 ? 9.07 13.43 -2.736 1 96.19 338 VAL B CA 1
ATOM 6234 C C . VAL B 1 338 ? 10.57 13.164 -2.574 1 96.19 338 VAL B C 1
ATOM 6236 O O . VAL B 1 338 ? 11.336 14.07 -2.256 1 96.19 338 VAL B O 1
ATOM 6239 N N . ILE B 1 339 ? 10.992 11.93 -2.826 1 94.56 339 ILE B N 1
ATOM 6240 C CA . ILE B 1 339 ? 12.398 11.602 -2.648 1 94.56 339 ILE B CA 1
ATOM 6241 C C . ILE B 1 339 ? 13.25 12.391 -3.637 1 94.56 339 ILE B C 1
ATOM 6243 O O . ILE B 1 339 ? 14.289 12.938 -3.27 1 94.56 339 ILE B O 1
ATOM 6247 N N . GLU B 1 340 ? 12.805 12.461 -4.824 1 92.44 340 GLU B N 1
ATOM 6248 C CA . GLU B 1 340 ? 13.516 13.234 -5.836 1 92.44 340 GLU B CA 1
ATOM 6249 C C . GLU B 1 340 ? 13.508 14.727 -5.492 1 92.44 340 GLU B C 1
ATOM 6251 O O . GLU B 1 340 ? 14.516 15.414 -5.676 1 92.44 340 GLU B O 1
ATOM 6256 N N . MET B 1 341 ? 12.406 15.227 -5.062 1 95.88 341 MET B N 1
ATOM 6257 C CA . MET B 1 341 ? 12.281 16.625 -4.672 1 95.88 341 MET B CA 1
ATOM 6258 C C . MET B 1 341 ? 13.328 16.984 -3.619 1 95.88 341 MET B C 1
ATOM 6260 O O . MET B 1 341 ? 13.938 18.062 -3.689 1 95.88 341 MET B O 1
ATOM 6264 N N . ILE B 1 342 ? 13.5 16.109 -2.715 1 96.94 342 ILE B N 1
ATOM 6265 C CA . ILE B 1 342 ? 14.43 16.359 -1.614 1 96.94 342 ILE B CA 1
ATOM 6266 C C . ILE B 1 342 ? 15.867 16.219 -2.109 1 96.94 342 ILE B C 1
ATOM 6268 O O . ILE B 1 342 ? 16.672 17.141 -1.973 1 96.94 342 ILE B O 1
ATOM 6272 N N . LYS B 1 343 ? 16.172 15.117 -2.754 1 94.19 343 LYS B N 1
ATOM 6273 C CA . LYS B 1 343 ? 17.562 14.766 -3.035 1 94.19 343 LYS B CA 1
ATOM 6274 C C . LYS B 1 343 ? 18.094 15.547 -4.23 1 94.19 343 LYS B C 1
ATOM 6276 O O . LYS B 1 343 ? 19.25 15.992 -4.227 1 94.19 343 LYS B O 1
ATOM 6281 N N . LYS B 1 344 ? 17.281 15.703 -5.227 1 92.69 344 LYS B N 1
ATOM 6282 C CA . LYS B 1 344 ? 17.75 16.297 -6.477 1 92.69 344 LYS B CA 1
ATOM 6283 C C . LYS B 1 344 ? 17.531 17.812 -6.473 1 92.69 344 LYS B C 1
ATOM 6285 O O . LYS B 1 344 ? 18.359 18.547 -7.008 1 92.69 344 LYS B O 1
ATOM 6290 N N . TYR B 1 345 ? 16.453 18.266 -5.852 1 95.06 345 TYR B N 1
ATOM 6291 C CA . TYR B 1 345 ? 16.094 19.672 -6.023 1 95.06 345 TYR B CA 1
ATOM 6292 C C . TYR B 1 345 ? 16.219 20.422 -4.707 1 95.06 345 TYR B C 1
ATOM 6294 O O . TYR B 1 345 ? 15.961 21.641 -4.652 1 95.06 345 TYR B O 1
ATOM 6302 N N . ASP B 1 346 ? 16.531 19.766 -3.623 1 97.38 346 ASP B N 1
ATOM 6303 C CA . ASP B 1 346 ? 16.734 20.391 -2.318 1 97.38 346 ASP B CA 1
ATOM 6304 C C . ASP B 1 346 ? 15.477 21.109 -1.835 1 97.38 346 ASP B C 1
ATOM 6306 O O . ASP B 1 346 ? 15.547 22.25 -1.378 1 97.38 346 ASP B O 1
ATOM 6310 N N . LEU B 1 347 ? 14.406 20.484 -2.047 1 98.06 347 LEU B N 1
ATOM 6311 C CA . LEU B 1 347 ? 13.133 21 -1.556 1 98.06 347 LEU B CA 1
ATOM 6312 C C . LEU B 1 347 ? 12.734 20.312 -0.255 1 98.06 347 LEU B C 1
ATOM 6314 O O . LEU B 1 347 ? 13.055 19.156 -0.04 1 98.06 347 LEU B O 1
ATOM 6318 N N . ASN B 1 348 ? 12.102 21.078 0.643 1 97.94 348 ASN B N 1
ATOM 6319 C CA . ASN B 1 348 ? 11.477 20.469 1.808 1 97.94 348 ASN B CA 1
ATOM 6320 C C . ASN B 1 348 ? 10.188 19.734 1.433 1 97.94 348 ASN B C 1
ATOM 6322 O O . ASN B 1 348 ? 9.227 20.359 0.966 1 97.94 348 ASN B O 1
ATOM 6326 N N . ALA B 1 349 ? 10.211 18.453 1.612 1 98.44 349 ALA B N 1
ATOM 6327 C CA . ALA B 1 349 ? 9.047 17.641 1.263 1 98.44 349 ALA B CA 1
ATOM 6328 C C . ALA B 1 349 ? 8.891 16.453 2.209 1 98.44 349 ALA B C 1
ATOM 6330 O O . ALA B 1 349 ? 9.883 15.938 2.723 1 98.44 349 ALA B O 1
ATOM 6331 N N . VAL B 1 350 ? 7.688 16.125 2.49 1 98.62 350 VAL B N 1
ATOM 6332 C CA . VAL B 1 350 ? 7.355 14.977 3.324 1 98.62 350 VAL B CA 1
ATOM 6333 C C . VAL B 1 350 ? 6.113 14.281 2.768 1 98.62 350 VAL B C 1
ATOM 6335 O O . VAL B 1 350 ? 5.633 14.625 1.687 1 98.62 350 VAL B O 1
ATOM 6338 N N . ILE B 1 351 ? 5.641 13.188 3.439 1 98.62 351 ILE B N 1
ATOM 6339 C CA . ILE B 1 351 ? 4.438 12.492 2.996 1 98.62 351 ILE B CA 1
ATOM 6340 C C . ILE B 1 351 ? 3.479 12.32 4.172 1 98.62 351 ILE B C 1
ATOM 6342 O O . ILE B 1 351 ? 3.896 12.344 5.332 1 98.62 351 ILE B O 1
ATOM 6346 N N . GLY B 1 352 ? 2.236 12.242 3.898 1 98.69 352 GLY B N 1
ATOM 6347 C CA . GLY B 1 352 ? 1.208 12.07 4.91 1 98.69 352 GLY B CA 1
ATOM 6348 C C . GLY B 1 352 ? 0.056 11.195 4.445 1 98.69 352 GLY B C 1
ATOM 6349 O O . GLY B 1 352 ? -0.141 11.008 3.244 1 98.69 352 GLY B O 1
ATOM 6350 N N . ILE B 1 353 ? -0.74 10.695 5.371 1 97.94 353 ILE B N 1
ATOM 6351 C CA . ILE B 1 353 ? -1.845 9.773 5.121 1 97.94 353 ILE B CA 1
ATOM 6352 C C . ILE B 1 353 ? -3.02 10.531 4.508 1 97.94 353 ILE B C 1
ATOM 6354 O O . ILE B 1 353 ? -3.715 10.016 3.633 1 97.94 353 ILE B O 1
ATOM 6358 N N . ASN B 1 354 ? -3.264 11.828 4.988 1 97.88 354 ASN B N 1
ATOM 6359 C CA . ASN B 1 354 ? -4.32 12.695 4.473 1 97.88 354 ASN B CA 1
ATOM 6360 C C . ASN B 1 354 ? -5.699 12.234 4.938 1 97.88 354 ASN B C 1
ATOM 6362 O O . ASN B 1 354 ? -6.043 12.383 6.109 1 97.88 354 ASN B O 1
ATOM 6366 N N . ASN B 1 355 ? -6.539 11.734 4.094 1 97.25 355 ASN B N 1
ATOM 6367 C CA . ASN B 1 355 ? -7.867 11.211 4.379 1 97.25 355 ASN B CA 1
ATOM 6368 C C . ASN B 1 355 ? -7.824 9.719 4.684 1 97.25 355 ASN B C 1
ATOM 6370 O O . ASN B 1 355 ? -6.969 8.992 4.168 1 97.25 355 ASN B O 1
ATOM 6374 N N . VAL B 1 356 ? -8.758 9.297 5.531 1 96.31 356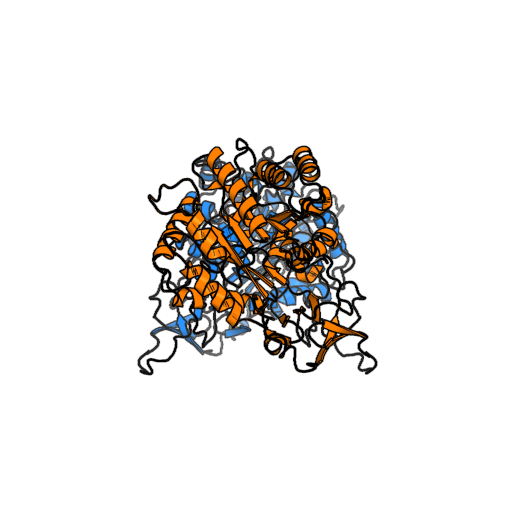 VAL B N 1
ATOM 6375 C CA . VAL B 1 356 ? -8.844 7.883 5.883 1 96.31 356 VAL B CA 1
ATOM 6376 C C . VAL B 1 356 ? -10.305 7.441 5.883 1 96.31 356 VAL B C 1
ATOM 6378 O O . VAL B 1 356 ? -11.102 7.902 6.703 1 96.31 356 VAL B O 1
ATOM 6381 N N . GLY B 1 357 ? -10.648 6.512 5.02 1 95.56 357 GLY B N 1
ATOM 6382 C CA . GLY B 1 357 ? -11.953 5.867 5.062 1 95.56 357 GLY B CA 1
ATOM 6383 C C . GLY B 1 357 ? -13.086 6.789 4.652 1 95.56 357 GLY B C 1
ATOM 6384 O O . GLY B 1 357 ? -14.172 6.746 5.234 1 95.56 357 GLY B O 1
ATOM 6385 N N . ASN B 1 358 ? -12.891 7.703 3.82 1 96.62 358 ASN B N 1
ATOM 6386 C CA . ASN B 1 358 ? -13.945 8.531 3.25 1 96.62 358 ASN B CA 1
ATOM 6387 C C . ASN B 1 358 ? -13.891 8.539 1.726 1 96.62 358 ASN B C 1
ATOM 6389 O O . ASN B 1 358 ? -13.109 7.797 1.124 1 96.62 358 ASN B O 1
ATOM 6393 N N . ALA B 1 359 ? -14.68 9.344 1.132 1 96 359 ALA B N 1
ATOM 6394 C CA . ALA B 1 359 ? -14.891 9.258 -0.312 1 96 359 ALA B CA 1
ATOM 6395 C C . ALA B 1 359 ? -13.664 9.75 -1.072 1 96 359 ALA B C 1
ATOM 6397 O O . ALA B 1 359 ? -13.484 9.438 -2.252 1 96 359 ALA B O 1
ATOM 6398 N N . PHE B 1 360 ? -12.789 10.547 -0.434 1 96.62 360 PHE B N 1
ATOM 6399 C CA . PHE B 1 360 ? -11.555 11.008 -1.069 1 96.62 360 PHE B CA 1
ATOM 6400 C C . PHE B 1 360 ? -10.5 9.906 -1.056 1 96.62 360 PHE B C 1
ATOM 6402 O O . PHE B 1 360 ? -9.648 9.852 -1.943 1 96.62 360 PHE B O 1
ATOM 6409 N N . THR B 1 361 ? -10.5 9.141 -0.034 1 97.25 361 THR B N 1
ATOM 6410 C CA . THR B 1 361 ? -9.57 8.031 0.155 1 97.25 361 THR B CA 1
ATOM 6411 C C . THR B 1 361 ? -10.25 6.871 0.877 1 97.25 361 THR B C 1
ATOM 6413 O O . THR B 1 361 ? -10.062 6.688 2.08 1 97.25 361 THR B O 1
ATOM 6416 N N . PRO B 1 362 ? -10.891 6.016 0.217 1 96.19 362 PRO B N 1
ATOM 6417 C CA . PRO B 1 362 ? -11.672 4.957 0.864 1 96.19 362 PRO B CA 1
ATOM 6418 C C . PRO B 1 362 ? -10.789 3.857 1.46 1 96.19 362 PRO B C 1
ATOM 6420 O O . PRO B 1 362 ? -11.227 3.145 2.369 1 96.19 362 PRO B O 1
ATOM 6423 N N . TYR B 1 363 ? -9.57 3.732 1.055 1 96.31 363 TYR B N 1
ATOM 6424 C CA . TYR B 1 363 ? -8.734 2.59 1.404 1 96.31 363 TYR B CA 1
ATOM 6425 C C . TYR B 1 363 ? -7.562 3.02 2.277 1 96.31 363 TYR B C 1
ATOM 6427 O O . TYR B 1 363 ? -7.281 4.215 2.406 1 96.31 363 TYR B O 1
ATOM 6435 N N . GLY B 1 364 ? -6.922 2.041 2.906 1 95.31 364 GLY B N 1
ATOM 6436 C CA . GLY B 1 364 ? -5.73 2.285 3.705 1 95.31 364 GLY B CA 1
ATOM 6437 C C . GLY B 1 364 ? -6.027 2.461 5.184 1 95.31 364 GLY B C 1
ATOM 6438 O O . GLY B 1 364 ? -7.188 2.426 5.598 1 95.31 364 GLY B O 1
ATOM 6439 N N . SER B 1 365 ? -4.965 2.615 5.953 1 94.81 365 SER B N 1
ATOM 6440 C CA . SER B 1 365 ? -5.035 2.824 7.395 1 94.81 365 SER B CA 1
ATOM 6441 C C . SER B 1 365 ? -4.344 4.121 7.801 1 94.81 365 SER B C 1
ATOM 6443 O O . SER B 1 365 ? -3.873 4.875 6.945 1 94.81 365 SER B O 1
ATOM 6445 N N . CYS B 1 366 ? -4.32 4.332 9.102 1 95.88 366 CYS B N 1
ATOM 6446 C CA . CYS B 1 366 ? -3.678 5.535 9.609 1 95.88 366 CYS B CA 1
ATOM 6447 C C . CYS B 1 366 ? -2.205 5.281 9.906 1 95.88 366 CYS B C 1
ATOM 6449 O O . CYS B 1 366 ? -1.556 6.086 10.578 1 95.88 366 CYS B O 1
ATOM 6451 N N . ASP B 1 367 ? -1.637 4.176 9.422 1 97.19 367 ASP B N 1
ATOM 6452 C CA . ASP B 1 367 ? -0.257 3.807 9.727 1 97.19 367 ASP B CA 1
ATOM 6453 C C . ASP B 1 367 ? 0.723 4.559 8.828 1 97.19 367 ASP B C 1
ATOM 6455 O O . ASP B 1 367 ? 0.812 4.289 7.629 1 97.19 367 ASP B O 1
ATOM 6459 N N . PRO B 1 368 ? 1.551 5.41 9.391 1 98.44 368 PRO B N 1
ATOM 6460 C CA . PRO B 1 368 ? 2.533 6.109 8.562 1 98.44 368 PRO B CA 1
ATOM 6461 C C . PRO B 1 368 ? 3.523 5.16 7.891 1 98.44 368 PRO B C 1
ATOM 6463 O O . PRO B 1 368 ? 4.027 5.457 6.805 1 98.44 368 PRO B O 1
ATOM 6466 N N . MET B 1 369 ? 3.758 4.039 8.516 1 97.94 369 MET B N 1
ATOM 6467 C CA . MET B 1 369 ? 4.738 3.117 7.953 1 97.94 369 MET B CA 1
ATOM 6468 C C . MET B 1 369 ? 4.215 2.475 6.676 1 97.94 369 MET B C 1
ATOM 6470 O O . MET B 1 369 ? 4.996 2.037 5.828 1 97.94 369 MET B O 1
ATOM 6474 N N . SER B 1 370 ? 2.908 2.383 6.547 1 97 370 SER B N 1
ATOM 6475 C CA . SER B 1 370 ? 2.355 1.914 5.281 1 97 370 SER B CA 1
ATOM 6476 C C . SER B 1 370 ? 2.729 2.85 4.137 1 97 370 SER B C 1
ATOM 6478 O O . SER B 1 370 ? 2.904 2.406 2.998 1 97 370 SER B O 1
ATOM 6480 N N . LEU B 1 371 ? 2.924 4.098 4.434 1 97.12 371 LEU B N 1
ATOM 6481 C CA . LEU B 1 371 ? 3.316 5.078 3.424 1 97.12 371 LEU B CA 1
ATOM 6482 C C . LEU B 1 371 ? 4.77 4.879 3.012 1 97.12 371 LEU B C 1
ATOM 6484 O O . LEU B 1 371 ? 5.117 5.062 1.843 1 97.12 371 LEU B O 1
ATOM 6488 N N . THR B 1 372 ? 5.605 4.562 4.02 1 97.69 372 THR B N 1
ATOM 6489 C CA . THR B 1 372 ? 7.008 4.371 3.654 1 97.69 372 THR B CA 1
ATOM 6490 C C . THR B 1 372 ? 7.164 3.17 2.727 1 97.69 372 THR B C 1
ATOM 6492 O O . THR B 1 372 ? 7.914 3.23 1.749 1 97.69 372 THR B O 1
ATOM 6495 N N . SER B 1 373 ? 6.445 2.143 3.02 1 96.62 373 SER B N 1
ATOM 6496 C CA . SER B 1 373 ? 6.473 0.963 2.16 1 96.62 373 SER B CA 1
ATOM 6497 C C . SER B 1 373 ? 5.945 1.282 0.766 1 96.62 373 SER B C 1
ATOM 6499 O O . SER B 1 373 ? 6.598 0.98 -0.235 1 96.62 373 SER B O 1
ATOM 6501 N N . LEU B 1 374 ? 4.801 1.92 0.737 1 96.25 374 LEU B N 1
ATOM 6502 C CA . LEU B 1 374 ? 4.215 2.326 -0.536 1 96.25 374 LEU B CA 1
ATOM 6503 C C . LEU B 1 374 ? 5.148 3.268 -1.288 1 96.25 374 LEU B C 1
ATOM 6505 O O . LEU B 1 374 ? 5.285 3.172 -2.51 1 96.25 374 LEU B O 1
ATOM 6509 N N . GLY B 1 375 ? 5.734 4.152 -0.548 1 95.88 375 GLY B N 1
ATOM 6510 C CA . GLY B 1 375 ? 6.645 5.117 -1.141 1 95.88 375 GLY B CA 1
ATOM 6511 C C . GLY B 1 375 ? 7.82 4.477 -1.853 1 95.88 375 GLY B C 1
ATOM 6512 O O . GLY B 1 375 ? 8.258 4.957 -2.9 1 95.88 375 GLY B O 1
ATOM 6513 N N . MET B 1 376 ? 8.32 3.367 -1.331 1 94.62 376 MET B N 1
ATOM 6514 C CA . MET B 1 376 ? 9.406 2.654 -1.997 1 94.62 376 MET B CA 1
ATOM 6515 C C . MET B 1 376 ? 8.992 2.227 -3.4 1 94.62 376 MET B C 1
ATOM 6517 O O . MET B 1 376 ? 9.773 2.342 -4.344 1 94.62 376 MET B O 1
ATOM 6521 N N . GLY B 1 377 ? 7.758 1.788 -3.49 1 93.81 377 GLY B N 1
ATOM 6522 C CA . GLY B 1 377 ? 7.25 1.338 -4.773 1 93.81 377 GLY B CA 1
ATOM 6523 C C . GLY B 1 377 ? 6.953 2.477 -5.734 1 93.81 377 GLY B C 1
ATOM 6524 O O . GLY B 1 377 ? 7.477 2.506 -6.848 1 93.81 377 GLY B O 1
ATOM 6525 N N . ILE B 1 378 ? 6.281 3.477 -5.23 1 93 378 ILE B N 1
ATOM 6526 C CA . ILE B 1 378 ? 5.75 4.512 -6.109 1 93 378 ILE B CA 1
ATOM 6527 C C . ILE B 1 378 ? 6.867 5.469 -6.52 1 93 378 ILE B C 1
ATOM 6529 O O . ILE B 1 378 ? 6.84 6.035 -7.613 1 93 378 ILE B O 1
ATOM 6533 N N . TYR B 1 379 ? 7.863 5.66 -5.645 1 92.62 379 TYR B N 1
ATOM 6534 C CA . TYR B 1 379 ? 8.961 6.562 -5.969 1 92.62 379 TYR B CA 1
ATOM 6535 C C . TYR B 1 379 ? 10.125 5.805 -6.605 1 92.62 379 TYR B C 1
ATOM 6537 O O . TYR B 1 379 ? 11.078 6.414 -7.082 1 92.62 379 TYR B O 1
ATOM 6545 N N . GLN B 1 380 ? 10 4.477 -6.602 1 91.44 380 GLN B N 1
ATOM 6546 C CA . GLN B 1 380 ? 10.984 3.59 -7.211 1 91.44 380 GLN B CA 1
ATOM 6547 C C . GLN B 1 380 ? 12.375 3.824 -6.617 1 91.44 380 GLN B C 1
ATOM 6549 O O . GLN B 1 380 ? 13.344 4.012 -7.352 1 91.44 380 GLN B O 1
ATOM 6554 N N . THR B 1 381 ? 12.289 3.809 -5.262 1 87.81 381 THR B N 1
ATOM 6555 C CA . THR B 1 381 ? 13.516 4.012 -4.5 1 87.81 381 THR B CA 1
ATOM 6556 C C . THR B 1 381 ? 13.766 2.844 -3.553 1 87.81 381 THR B C 1
ATOM 6558 O O . THR B 1 381 ? 12.883 2.455 -2.789 1 87.81 381 THR B O 1
ATOM 6561 N N . GLY B 1 382 ? 14.789 2.025 -3.74 1 81.62 382 GLY B N 1
ATOM 6562 C CA . GLY B 1 382 ? 15.016 0.839 -2.93 1 81.62 382 GLY B CA 1
ATOM 6563 C C . GLY B 1 382 ? 16.312 0.895 -2.141 1 81.62 382 GLY B C 1
ATOM 6564 O O . GLY B 1 382 ? 16.641 -0.04 -1.406 1 81.62 382 GLY B O 1
ATOM 6565 N N . THR B 1 383 ? 16.891 2.049 -2.064 1 91.25 383 THR B N 1
ATOM 6566 C CA . THR B 1 383 ? 18.203 2.109 -1.45 1 91.25 383 THR B CA 1
ATOM 6567 C C . THR B 1 383 ? 18.094 2.367 0.05 1 91.25 383 THR B C 1
ATOM 6569 O O . THR B 1 383 ? 17.062 2.836 0.529 1 91.25 383 THR B O 1
ATOM 6572 N N . LYS B 1 384 ? 19.172 2.094 0.689 1 90.31 384 LYS B N 1
ATOM 6573 C CA . LYS B 1 384 ? 19.266 2.367 2.121 1 90.31 384 LYS B CA 1
ATOM 6574 C C . LYS B 1 384 ? 19.094 3.855 2.408 1 90.31 384 LYS B C 1
ATOM 6576 O O . LYS B 1 384 ? 18.391 4.234 3.342 1 90.31 384 LYS B O 1
ATOM 6581 N N . ALA B 1 385 ? 19.75 4.645 1.651 1 93.12 385 ALA B N 1
ATOM 6582 C CA . ALA B 1 385 ? 19.672 6.094 1.835 1 93.12 385 ALA B CA 1
ATOM 6583 C C . ALA B 1 385 ? 18.25 6.594 1.627 1 93.12 385 ALA B C 1
ATOM 6585 O O . ALA B 1 385 ? 17.766 7.465 2.363 1 93.12 385 ALA B O 1
ATOM 6586 N N . ASP B 1 386 ? 17.594 6.051 0.628 1 94.88 386 ASP B N 1
ATOM 6587 C CA . ASP B 1 386 ? 16.219 6.445 0.369 1 94.88 386 ASP B CA 1
ATOM 6588 C C . ASP B 1 386 ? 15.305 6.031 1.521 1 94.88 386 ASP B C 1
ATOM 6590 O O . ASP B 1 386 ? 14.352 6.742 1.851 1 94.88 386 ASP B O 1
ATOM 6594 N N . ALA B 1 387 ? 15.578 4.895 2.064 1 94.88 387 ALA B N 1
ATOM 6595 C CA . ALA B 1 387 ? 14.781 4.418 3.189 1 94.88 387 ALA B CA 1
ATOM 6596 C C . ALA B 1 387 ? 14.875 5.367 4.379 1 94.88 387 ALA B C 1
ATOM 6598 O O . ALA B 1 387 ? 13.883 5.645 5.047 1 94.88 387 ALA B O 1
ATOM 6599 N N . GLU B 1 388 ? 16.031 5.844 4.633 1 95.38 388 GLU B N 1
ATOM 6600 C CA . GLU B 1 388 ? 16.234 6.781 5.734 1 95.38 388 GLU B CA 1
ATOM 6601 C C . GLU B 1 388 ? 15.445 8.07 5.504 1 95.38 388 GLU B C 1
ATOM 6603 O O . GLU B 1 388 ? 14.766 8.562 6.414 1 95.38 388 GLU B O 1
ATOM 6608 N N . VAL B 1 389 ? 15.523 8.555 4.316 1 96.88 389 VAL B N 1
ATOM 6609 C CA . VAL B 1 389 ? 14.812 9.789 3.984 1 96.88 389 VAL B CA 1
ATOM 6610 C C . VAL B 1 389 ? 13.305 9.562 4.09 1 96.88 389 VAL B C 1
ATOM 6612 O O . VAL B 1 389 ? 12.578 10.422 4.598 1 96.88 389 VAL B O 1
ATOM 6615 N N . LEU B 1 390 ? 12.883 8.438 3.609 1 97.38 390 LEU B N 1
ATOM 6616 C CA . LEU B 1 390 ? 11.453 8.141 3.641 1 97.38 390 LEU B CA 1
ATOM 6617 C C . LEU B 1 390 ? 10.945 8.062 5.078 1 97.38 390 LEU B C 1
ATOM 6619 O O . LEU B 1 390 ? 9.844 8.531 5.379 1 97.38 390 LEU B O 1
ATOM 6623 N N . LEU B 1 391 ? 11.711 7.438 5.941 1 97.56 391 LEU B N 1
ATOM 6624 C CA . LEU B 1 391 ? 11.312 7.391 7.34 1 97.56 391 LEU B CA 1
ATOM 6625 C C . LEU B 1 391 ? 11.273 8.789 7.945 1 97.56 391 LEU B C 1
ATOM 6627 O O . LEU B 1 391 ? 10.359 9.125 8.695 1 97.56 391 LEU B O 1
ATOM 6631 N N . GLU B 1 392 ? 12.273 9.602 7.605 1 97.62 392 GLU B N 1
ATOM 6632 C CA . GLU B 1 392 ? 12.266 10.992 8.047 1 97.62 392 GLU B CA 1
ATOM 6633 C C . GLU B 1 392 ? 10.984 11.703 7.625 1 97.62 392 GLU B C 1
ATOM 6635 O O . GLU B 1 392 ? 10.438 12.508 8.383 1 97.62 392 GLU B O 1
ATOM 6640 N N . CYS B 1 393 ? 10.492 11.344 6.48 1 98.5 393 CYS B N 1
ATOM 6641 C CA . CYS B 1 393 ? 9.352 12.023 5.887 1 98.5 393 CYS B CA 1
ATOM 6642 C C . CYS B 1 393 ? 8.078 11.734 6.664 1 98.5 393 CYS B C 1
ATOM 6644 O O . CYS B 1 393 ? 7.082 12.453 6.531 1 98.5 393 CYS B O 1
ATOM 6646 N N . VAL B 1 394 ? 8.078 10.719 7.469 1 98.62 394 VAL B N 1
ATOM 6647 C CA . VAL B 1 394 ? 6.898 10.422 8.273 1 98.62 394 VAL B CA 1
ATOM 6648 C C . VAL B 1 394 ? 7.234 10.562 9.758 1 98.62 394 VAL B C 1
ATOM 6650 O O . VAL B 1 394 ? 6.504 10.062 10.617 1 98.62 394 VAL B O 1
ATOM 6653 N N . SER B 1 395 ? 8.328 11.188 10.078 1 97.81 395 SER B N 1
ATOM 6654 C CA . SER B 1 395 ? 8.781 11.359 11.461 1 97.81 395 SER B CA 1
ATOM 6655 C C . SER B 1 395 ? 9.359 12.75 11.68 1 97.81 395 SER B C 1
ATOM 6657 O O . SER B 1 395 ? 8.617 13.734 11.75 1 97.81 395 SER B O 1
ATOM 6659 N N . THR B 1 396 ? 10.664 12.898 11.578 1 96.88 396 THR B N 1
ATOM 6660 C CA . THR B 1 396 ? 11.336 14.125 11.992 1 96.88 396 THR B CA 1
ATOM 6661 C C . THR B 1 396 ? 11.125 15.227 10.961 1 96.88 396 THR B C 1
ATOM 6663 O O . THR B 1 396 ? 10.82 16.375 11.32 1 96.88 396 THR B O 1
ATOM 6666 N N . ARG B 1 397 ? 11.242 14.898 9.688 1 97.81 397 ARG B N 1
ATOM 6667 C CA . ARG B 1 397 ? 11.008 15.898 8.648 1 97.81 397 ARG B CA 1
ATOM 6668 C C . ARG B 1 397 ? 9.555 16.375 8.672 1 97.81 397 ARG B C 1
ATOM 6670 O O . ARG B 1 397 ? 9.281 17.547 8.383 1 97.81 397 ARG B O 1
ATOM 6677 N N . ALA B 1 398 ? 8.688 15.422 8.961 1 98.56 398 ALA B N 1
ATOM 6678 C CA . ALA B 1 398 ? 7.277 15.789 9.039 1 98.56 398 ALA B CA 1
ATOM 6679 C C . ALA B 1 398 ? 7.027 16.766 10.18 1 98.56 398 ALA B C 1
ATOM 6681 O O . ALA B 1 398 ? 6.316 17.766 10.008 1 98.56 398 ALA B O 1
ATOM 6682 N N . ARG B 1 399 ? 7.582 16.531 11.328 1 97.69 399 ARG B N 1
ATOM 6683 C CA . ARG B 1 399 ? 7.426 17.438 12.469 1 97.69 399 ARG B CA 1
ATOM 6684 C C . ARG B 1 399 ? 8.023 18.812 12.164 1 97.69 399 ARG B C 1
ATOM 6686 O O . ARG B 1 399 ? 7.457 19.828 12.555 1 97.69 399 ARG B O 1
ATOM 6693 N N . ALA B 1 400 ? 9.117 18.766 11.469 1 96.88 400 ALA B N 1
ATOM 6694 C CA . ALA B 1 400 ? 9.742 20.031 11.086 1 96.88 400 ALA B CA 1
ATOM 6695 C C . ALA B 1 400 ? 8.867 20.797 10.094 1 96.88 400 ALA B C 1
ATOM 6697 O O . ALA B 1 400 ? 8.75 22.016 10.18 1 96.88 400 ALA B O 1
ATOM 6698 N N . ALA B 1 401 ? 8.25 20.094 9.211 1 98.25 401 ALA B N 1
ATOM 6699 C CA . ALA B 1 401 ? 7.41 20.719 8.188 1 98.25 401 ALA B CA 1
ATOM 6700 C C . ALA B 1 401 ? 6.242 21.469 8.812 1 98.25 401 ALA B C 1
ATOM 6702 O O . ALA B 1 401 ? 5.84 22.516 8.32 1 98.25 401 ALA B O 1
ATOM 6703 N N . ILE B 1 402 ? 5.809 20.922 9.961 1 98.12 402 ILE B N 1
ATOM 6704 C CA . ILE B 1 402 ? 4.625 21.547 10.539 1 98.12 402 ILE B CA 1
ATOM 6705 C C . ILE B 1 402 ? 5.027 22.438 11.711 1 98.12 402 ILE B C 1
ATOM 6707 O O . ILE B 1 402 ? 4.184 22.844 12.508 1 98.12 402 ILE B O 1
ATOM 6711 N N . GLY B 1 403 ? 6.289 22.703 11.859 1 96.38 403 GLY B N 1
ATOM 6712 C CA . GLY B 1 403 ? 6.801 23.75 12.734 1 96.38 403 GLY B CA 1
ATOM 6713 C C . GLY B 1 403 ? 7.047 23.281 14.156 1 96.38 403 GLY B C 1
ATOM 6714 O O . GLY B 1 403 ? 7.219 24.094 15.062 1 96.38 403 GLY B O 1
ATOM 6715 N N . LEU B 1 404 ? 7.121 21.969 14.375 1 93.12 404 LEU B N 1
ATOM 6716 C CA . LEU B 1 404 ? 7.246 21.453 15.734 1 93.12 404 LEU B CA 1
ATOM 6717 C C . LEU B 1 404 ? 8.703 21.141 16.062 1 93.12 404 LEU B C 1
ATOM 6719 O O . LEU B 1 404 ? 9.055 21 17.234 1 93.12 404 LEU B O 1
ATOM 6723 N N . ASP B 1 405 ? 9.5 20.938 15.008 1 83 405 ASP B N 1
ATOM 6724 C CA . ASP B 1 405 ? 10.891 20.547 15.219 1 83 405 ASP B CA 1
ATOM 6725 C C . ASP B 1 405 ? 11.82 21.266 14.242 1 83 405 ASP B C 1
ATOM 6727 O O . ASP B 1 405 ? 11.367 21.859 13.266 1 83 405 ASP B O 1
ATOM 6731 N N . ILE B 1 406 ? 13.047 21.172 14.703 1 79.25 406 ILE B N 1
ATOM 6732 C CA . ILE B 1 406 ? 14.07 21.719 13.82 1 79.25 406 ILE B CA 1
ATOM 6733 C C . ILE B 1 406 ? 14.891 20.594 13.219 1 79.25 406 ILE B C 1
ATOM 6735 O O . ILE B 1 406 ? 15.336 20.672 12.07 1 79.25 406 ILE B O 1
ATOM 6739 N N . THR B 1 407 ? 15 19.609 14.008 1 82.06 407 THR B N 1
ATOM 6740 C CA . THR B 1 407 ? 15.82 18.484 13.57 1 82.06 407 THR B CA 1
ATOM 6741 C C . THR B 1 407 ? 15.078 17.641 12.539 1 82.06 407 THR B C 1
ATOM 6743 O O . THR B 1 407 ? 13.875 17.406 12.68 1 82.06 407 THR B O 1
ATOM 6746 N N . ARG B 1 408 ? 15.977 17.188 11.555 1 83.38 408 ARG B N 1
ATOM 6747 C CA . ARG B 1 408 ? 15.359 16.422 10.477 1 83.38 408 ARG B CA 1
ATOM 6748 C C . ARG B 1 408 ? 15.914 15.008 10.422 1 83.38 408 ARG B C 1
ATOM 6750 O O . ARG B 1 408 ? 15.344 14.133 9.758 1 83.38 408 ARG B O 1
ATOM 6757 N N . ASN B 1 409 ? 16.938 14.812 11.117 1 87.69 409 ASN B N 1
ATOM 6758 C CA . ASN B 1 409 ? 17.5 13.469 11.078 1 87.69 409 ASN B CA 1
ATOM 6759 C C . ASN B 1 409 ? 16.891 12.57 12.141 1 87.69 409 ASN B C 1
ATOM 6761 O O . ASN B 1 409 ? 16.109 13.031 12.977 1 87.69 409 ASN B O 1
ATOM 6765 N N . LEU B 1 410 ? 17.188 11.297 12.055 1 92.06 410 LEU B N 1
ATOM 6766 C CA . LEU B 1 410 ? 16.547 10.289 12.898 1 92.06 410 LEU B CA 1
ATOM 6767 C C . LEU B 1 410 ? 17.391 10.016 14.141 1 92.06 410 LEU B C 1
ATOM 6769 O O . LEU B 1 410 ? 17.141 9.039 14.852 1 92.06 410 LEU B O 1
ATOM 6773 N N . LYS B 1 411 ? 18.297 10.836 14.453 1 87.69 411 LYS B N 1
ATOM 6774 C CA . LYS B 1 411 ? 19.203 10.586 15.562 1 87.69 411 LYS B CA 1
ATOM 6775 C C . LYS B 1 411 ? 18.516 10.82 16.906 1 87.69 411 LYS B C 1
ATOM 6777 O O . LYS B 1 411 ? 17.75 11.773 17.062 1 87.69 411 LYS B O 1
ATOM 6782 N N . LEU B 1 412 ? 18.719 9.875 17.781 1 89.38 412 LEU B N 1
ATOM 6783 C CA . LEU B 1 412 ? 18.312 10.016 19.172 1 89.38 412 LEU B CA 1
ATOM 6784 C C . LEU B 1 412 ? 19.5 10.344 20.062 1 89.38 412 LEU B C 1
ATOM 6786 O O . LEU B 1 412 ? 20.484 9.586 20.109 1 89.38 412 LEU B O 1
ATOM 6790 N N . GLU B 1 413 ? 19.422 11.445 20.703 1 89.19 413 GLU B N 1
ATOM 6791 C CA . GLU B 1 413 ? 20.531 11.883 21.547 1 89.19 413 GLU B CA 1
ATOM 6792 C C . GLU B 1 413 ? 20.016 12.43 22.875 1 89.19 413 GLU B C 1
ATOM 6794 O O . GLU B 1 413 ? 18.812 12.664 23.031 1 89.19 413 GLU B O 1
ATOM 6799 N N . VAL B 1 414 ? 20.969 12.469 23.734 1 91.38 414 VAL B N 1
ATOM 6800 C CA . VAL B 1 414 ? 20.641 13.078 25.016 1 91.38 414 VAL B CA 1
ATOM 6801 C C . VAL B 1 414 ? 20.078 14.477 24.797 1 91.38 414 VAL B C 1
ATOM 6803 O O . VAL B 1 414 ? 20.609 15.25 23.984 1 91.38 414 VAL B O 1
ATOM 6806 N N . GLY B 1 415 ? 19 14.727 25.438 1 88.44 415 GLY B N 1
ATOM 6807 C CA . GLY B 1 415 ? 18.359 16.031 25.281 1 88.44 415 GLY B CA 1
ATOM 6808 C C . GLY B 1 415 ? 17.203 16 24.297 1 88.44 415 GLY B C 1
ATOM 6809 O O . GLY B 1 415 ? 16.344 16.875 24.328 1 88.44 415 GLY B O 1
ATOM 6810 N N . SER B 1 416 ? 17.156 15.008 23.5 1 86.62 416 SER B N 1
ATOM 6811 C CA . SER B 1 416 ? 16.047 14.875 22.562 1 86.62 416 SER B CA 1
ATOM 6812 C C . SER B 1 416 ? 14.734 14.617 23.297 1 86.62 416 SER B C 1
ATOM 6814 O O . SER B 1 416 ? 14.727 14.062 24.406 1 86.62 416 SER B O 1
ATOM 6816 N N . PRO B 1 417 ? 13.703 15.109 22.672 1 87.94 417 PRO B N 1
ATOM 6817 C CA . PRO B 1 417 ? 12.406 14.75 23.266 1 87.94 417 PRO B CA 1
ATOM 6818 C C . PRO B 1 417 ? 12.219 13.242 23.391 1 87.94 417 PRO B C 1
ATOM 6820 O O . PRO B 1 417 ? 12.617 12.484 22.5 1 87.94 417 PRO B O 1
ATOM 6823 N N . ALA B 1 418 ? 11.633 12.891 24.516 1 93.12 418 ALA B N 1
ATOM 6824 C CA . ALA B 1 418 ? 11.422 11.469 24.797 1 93.12 418 ALA B CA 1
ATOM 6825 C C . ALA B 1 418 ? 10.117 10.984 24.156 1 93.12 418 ALA B C 1
ATOM 6827 O O . ALA B 1 418 ? 9.289 10.367 24.844 1 93.12 418 ALA B O 1
ATOM 6828 N N . SER B 1 419 ? 9.859 11.289 22.969 1 95.44 419 SER B N 1
ATOM 6829 C CA . SER B 1 419 ? 8.758 10.781 22.156 1 95.44 419 SER B CA 1
ATOM 6830 C C . SER B 1 419 ? 9.273 9.938 20.984 1 95.44 419 SER B C 1
ATOM 6832 O O . SER B 1 419 ? 9.891 10.461 20.062 1 95.44 419 SER B O 1
ATOM 6834 N N . PHE B 1 420 ? 9.086 8.648 21.141 1 96.19 420 PHE B N 1
ATOM 6835 C CA . PHE B 1 420 ? 9.617 7.738 20.141 1 96.19 420 PHE B CA 1
ATOM 6836 C C . PHE B 1 420 ? 8.766 6.477 20.047 1 96.19 420 PHE B C 1
ATOM 6838 O O . PHE B 1 420 ? 7.758 6.348 20.75 1 96.19 420 PHE B O 1
ATOM 6845 N N . VAL B 1 421 ? 9.031 5.66 19.078 1 96.88 421 VAL B N 1
ATOM 6846 C CA . VAL B 1 421 ? 8.367 4.371 18.906 1 96.88 421 VAL B CA 1
ATOM 6847 C C . VAL B 1 421 ? 9.414 3.256 18.875 1 96.88 421 VAL B C 1
ATOM 6849 O O . VAL B 1 421 ? 10.492 3.414 18.297 1 96.88 421 VAL B O 1
ATOM 6852 N N . ILE B 1 422 ? 9.148 2.195 19.594 1 95.19 422 ILE B N 1
ATOM 6853 C CA . ILE B 1 422 ? 9.969 0.991 19.578 1 95.19 422 ILE B CA 1
ATOM 6854 C C . ILE B 1 422 ? 9.273 -0.1 18.766 1 95.19 422 ILE B C 1
ATOM 6856 O O . ILE B 1 422 ? 8.148 -0.492 19.078 1 95.19 422 ILE B O 1
ATOM 6860 N N . PHE B 1 423 ? 9.961 -0.54 17.719 1 94.56 423 PHE B N 1
ATOM 6861 C CA . PHE B 1 423 ? 9.445 -1.609 16.875 1 94.56 423 PHE B CA 1
ATOM 6862 C C . PHE B 1 423 ? 9.969 -2.965 17.328 1 94.56 423 PHE B C 1
ATOM 6864 O O . PHE B 1 423 ? 11.148 -3.102 17.672 1 94.56 423 PHE B O 1
ATOM 6871 N N . GLY B 1 424 ? 9.078 -3.92 17.25 1 88.62 424 GLY B N 1
ATOM 6872 C CA . GLY B 1 424 ? 9.453 -5.273 17.641 1 88.62 424 GLY B CA 1
ATOM 6873 C C . GLY B 1 424 ? 9.156 -5.594 19.078 1 88.62 424 GLY B C 1
ATOM 6874 O O . GLY B 1 424 ? 8.773 -4.707 19.859 1 88.62 424 GLY B O 1
ATOM 6875 N N . LYS B 1 425 ? 9.211 -6.93 19.391 1 76.5 425 LYS B N 1
ATOM 6876 C CA . LYS B 1 425 ? 9.016 -7.402 20.75 1 76.5 425 LYS B CA 1
ATOM 6877 C C . LYS B 1 425 ? 10.227 -8.188 21.25 1 76.5 425 LYS B C 1
ATOM 6879 O O . LYS B 1 425 ? 11.078 -8.594 20.438 1 76.5 425 LYS B O 1
ATOM 6884 N N . ASN B 1 426 ? 10.141 -8.32 22.422 1 66.06 426 ASN B N 1
ATOM 6885 C CA . ASN B 1 426 ? 11.18 -9.141 23.031 1 66.06 426 ASN B CA 1
ATOM 6886 C C . ASN B 1 426 ? 11.055 -10.602 22.625 1 66.06 426 ASN B C 1
ATOM 6888 O O . ASN B 1 426 ? 9.945 -11.133 22.531 1 66.06 426 ASN B O 1
ATOM 6892 N N . GLY B 1 427 ? 12.102 -11.133 22.109 1 60.5 427 GLY B N 1
ATOM 6893 C CA . GLY B 1 427 ? 12.141 -12.555 21.797 1 60.5 427 GLY B CA 1
ATOM 6894 C C . GLY B 1 427 ? 11.977 -12.852 20.328 1 60.5 427 GLY B C 1
ATOM 6895 O O . GLY B 1 427 ? 11.898 -14.016 19.922 1 60.5 427 GLY B O 1
ATOM 6896 N N . SER B 1 428 ? 11.844 -11.883 19.562 1 59.91 428 SER B N 1
ATOM 6897 C CA . SER B 1 428 ? 11.742 -12.164 18.141 1 59.91 428 SER B CA 1
ATOM 6898 C C . SER B 1 428 ? 13.055 -12.727 17.594 1 59.91 428 SER B C 1
ATOM 6900 O O . SER B 1 428 ? 14.102 -12.094 17.703 1 59.91 428 SER B O 1
ATOM 6902 N N . ARG B 1 429 ? 13.234 -14.039 17.531 1 61.25 429 ARG B N 1
ATOM 6903 C CA . ARG B 1 429 ? 14.5 -14.664 17.172 1 61.25 429 ARG B CA 1
ATOM 6904 C C . ARG B 1 429 ? 14.508 -15.062 15.695 1 61.25 429 ARG B C 1
ATOM 6906 O O . ARG B 1 429 ? 15.461 -15.672 15.211 1 61.25 429 ARG B O 1
ATOM 6913 N N . ASP B 1 430 ? 13.883 -14.258 14.914 1 77.06 430 ASP B N 1
ATOM 6914 C CA . ASP B 1 430 ? 13.961 -14.781 13.547 1 77.06 430 ASP B CA 1
ATOM 6915 C C . ASP B 1 430 ? 14.469 -13.711 12.586 1 77.06 430 ASP B C 1
ATOM 6917 O O . ASP B 1 430 ? 14.469 -12.523 12.906 1 77.06 430 ASP B O 1
ATOM 6921 N N . PHE B 1 431 ? 15.281 -14.156 11.633 1 86.81 431 PHE B N 1
ATOM 6922 C CA . PHE B 1 431 ? 15.859 -13.273 10.633 1 86.81 431 PHE B CA 1
ATOM 6923 C C . PHE B 1 431 ? 14.812 -12.312 10.086 1 86.81 431 PHE B C 1
ATOM 6925 O O . PHE B 1 431 ? 15.141 -11.328 9.422 1 86.81 431 PHE B O 1
ATOM 6932 N N . ARG B 1 432 ? 13.57 -12.516 10.641 1 88.5 432 ARG B N 1
ATOM 6933 C CA . ARG B 1 432 ? 12.484 -11.68 10.148 1 88.5 432 ARG B CA 1
ATOM 6934 C C . ARG B 1 432 ? 12.273 -10.461 11.047 1 88.5 432 ARG B C 1
ATOM 6936 O O . ARG B 1 432 ? 11.438 -9.609 10.758 1 88.5 432 ARG B O 1
ATOM 6943 N N . ALA B 1 433 ? 13.07 -10.398 12.117 1 86.12 433 ALA B N 1
ATOM 6944 C CA . ALA B 1 433 ? 13.023 -9.18 12.922 1 86.12 433 ALA B CA 1
ATOM 6945 C C . ALA B 1 433 ? 13.578 -7.992 12.148 1 86.12 433 ALA B C 1
ATOM 6947 O O . ALA B 1 433 ? 14.547 -8.125 11.391 1 86.12 433 ALA B O 1
ATOM 6948 N N . ARG B 1 434 ? 12.961 -6.867 12.305 1 88.31 434 ARG B N 1
ATOM 6949 C CA . ARG B 1 434 ? 13.461 -5.66 11.656 1 88.31 434 ARG B CA 1
ATOM 6950 C C . ARG B 1 434 ? 14.641 -5.07 12.422 1 88.31 434 ARG B C 1
ATOM 6952 O O . ARG B 1 434 ? 14.469 -4.559 13.531 1 88.31 434 ARG B O 1
ATOM 6959 N N . LYS B 1 435 ? 15.766 -5.082 11.742 1 82.81 435 LYS B N 1
ATOM 6960 C CA . LYS B 1 435 ? 17 -4.734 12.438 1 82.81 435 LYS B CA 1
ATOM 6961 C C . LYS B 1 435 ? 17.562 -3.408 11.922 1 82.81 435 LYS B C 1
ATOM 6963 O O . LYS B 1 435 ? 18.516 -2.871 12.492 1 82.81 435 LYS B O 1
ATOM 6968 N N . SER B 1 436 ? 17.016 -2.938 10.898 1 88.12 436 SER B N 1
ATOM 6969 C CA . SER B 1 436 ? 17.5 -1.709 10.281 1 88.12 436 SER B CA 1
ATOM 6970 C C . SER B 1 436 ? 16.344 -0.821 9.828 1 88.12 436 SER B C 1
ATOM 6972 O O . SER B 1 436 ? 15.203 -1.271 9.75 1 88.12 436 SER B O 1
ATOM 6974 N N . ILE B 1 437 ? 16.703 0.396 9.562 1 92.69 437 ILE B N 1
ATOM 6975 C CA . ILE B 1 437 ? 15.727 1.341 9.039 1 92.69 437 ILE B CA 1
ATOM 6976 C C . ILE B 1 437 ? 15.172 0.827 7.715 1 92.69 437 ILE B C 1
ATOM 6978 O O . ILE B 1 437 ? 13.969 0.924 7.461 1 92.69 437 ILE B O 1
ATOM 6982 N N . GLN B 1 438 ? 16.062 0.313 6.926 1 92.19 438 GLN B N 1
ATOM 6983 C CA . GLN B 1 438 ? 15.648 -0.194 5.621 1 92.19 438 GLN B CA 1
ATOM 6984 C C . GLN B 1 438 ? 14.594 -1.292 5.766 1 92.19 438 GLN B C 1
ATOM 6986 O O . GLN B 1 438 ? 13.578 -1.275 5.074 1 92.19 438 GLN B O 1
ATOM 6991 N N . GLU B 1 439 ? 14.82 -2.217 6.652 1 90.94 439 GLU B N 1
ATOM 6992 C CA . GLU B 1 439 ? 13.875 -3.309 6.879 1 90.94 439 GLU B CA 1
ATOM 6993 C C . GLU B 1 439 ? 12.539 -2.787 7.398 1 90.94 439 GLU B C 1
ATOM 6995 O O . GLU B 1 439 ? 11.484 -3.277 7.008 1 90.94 439 GLU B O 1
ATOM 7000 N N . LEU B 1 440 ? 12.656 -1.781 8.234 1 93.25 440 LEU B N 1
ATOM 7001 C CA . LEU B 1 440 ? 11.453 -1.173 8.789 1 93.25 440 LEU B CA 1
ATOM 7002 C C . LEU B 1 440 ? 10.625 -0.501 7.699 1 93.25 440 LEU B C 1
ATOM 7004 O O . LEU B 1 440 ? 9.398 -0.647 7.664 1 93.25 440 LEU B O 1
ATOM 7008 N N . VAL B 1 441 ? 11.305 0.185 6.863 1 96 441 VAL B N 1
ATOM 7009 C CA . VAL B 1 441 ? 10.648 0.962 5.816 1 96 441 VAL B CA 1
ATOM 7010 C C . VAL B 1 441 ? 10.055 0.021 4.773 1 96 441 VAL B C 1
ATOM 7012 O O . VAL B 1 441 ? 8.984 0.3 4.219 1 96 441 VAL B O 1
ATOM 7015 N N . TYR B 1 442 ? 10.727 -1.11 4.555 1 94.81 442 TYR B N 1
ATOM 7016 C CA . TYR B 1 442 ? 10.234 -2.104 3.605 1 94.81 442 TYR B CA 1
ATOM 7017 C C . TYR B 1 442 ? 8.953 -2.756 4.117 1 94.81 442 TYR B C 1
ATOM 7019 O O . TYR B 1 442 ? 7.973 -2.863 3.381 1 94.81 442 TYR B O 1
ATOM 7027 N N . ASP B 1 443 ? 9.008 -3.15 5.34 1 94 443 ASP B N 1
ATOM 7028 C CA . ASP B 1 443 ? 7.922 -3.865 6.004 1 94 443 ASP B CA 1
ATOM 7029 C C . ASP B 1 443 ? 8.031 -3.744 7.523 1 94 443 ASP B C 1
ATOM 7031 O O . ASP B 1 443 ? 8.766 -4.504 8.156 1 94 443 ASP B O 1
ATOM 7035 N N . ALA B 1 444 ? 7.242 -2.885 8.133 1 93.69 444 ALA B N 1
ATOM 7036 C CA . ALA B 1 444 ? 7.434 -2.486 9.523 1 93.69 444 ALA B CA 1
ATOM 7037 C C . ALA B 1 444 ? 6.883 -3.543 10.477 1 93.69 444 ALA B C 1
ATOM 7039 O O . ALA B 1 444 ? 7.211 -3.547 11.664 1 93.69 444 ALA B O 1
ATOM 7040 N N . GLY B 1 445 ? 6.062 -4.422 10.039 1 88.88 445 GLY B N 1
ATOM 7041 C CA . GLY B 1 445 ? 5.418 -5.363 10.938 1 88.88 445 GLY B CA 1
ATOM 7042 C C . GLY B 1 445 ? 4.316 -4.73 11.773 1 88.88 445 GLY B C 1
ATOM 7043 O O . GLY B 1 445 ? 3.816 -3.654 11.438 1 88.88 445 GLY B O 1
ATOM 7044 N N . VAL B 1 446 ? 3.949 -5.387 12.945 1 86.38 446 VAL B N 1
ATOM 7045 C CA . VAL B 1 446 ? 2.744 -4.945 13.641 1 86.38 446 VAL B CA 1
ATOM 7046 C C . VAL B 1 446 ? 3.08 -4.594 15.086 1 86.38 446 VAL B C 1
ATOM 7048 O O . VAL B 1 446 ? 2.357 -3.83 15.734 1 86.38 446 VAL B O 1
ATOM 7051 N N . GLU B 1 447 ? 4.117 -5.055 15.609 1 89.94 447 GLU B N 1
ATOM 7052 C CA . GLU B 1 447 ? 4.449 -4.852 17.016 1 89.94 447 GLU B CA 1
ATOM 7053 C C . GLU B 1 447 ? 5.137 -3.51 17.234 1 89.94 447 GLU B C 1
ATOM 7055 O O . GLU B 1 447 ? 6.207 -3.258 16.672 1 89.94 447 GLU B O 1
ATOM 7060 N N . ARG B 1 448 ? 4.5 -2.691 18.031 1 94.31 448 ARG B N 1
ATOM 7061 C CA . ARG B 1 448 ? 5.023 -1.358 18.312 1 94.31 448 ARG B CA 1
ATOM 7062 C C . ARG B 1 448 ? 4.703 -0.93 19.734 1 94.31 448 ARG B C 1
ATOM 7064 O O . ARG B 1 448 ? 3.66 -1.297 20.281 1 94.31 448 ARG B O 1
ATOM 7071 N N . THR B 1 449 ? 5.57 -0.18 20.328 1 95.88 449 THR B N 1
ATOM 7072 C CA . THR B 1 449 ? 5.34 0.548 21.578 1 95.88 449 THR B CA 1
ATOM 7073 C C . THR B 1 449 ? 5.555 2.045 21.375 1 95.88 449 THR B C 1
ATOM 7075 O O . THR B 1 449 ? 6.637 2.477 20.984 1 95.88 449 THR B O 1
ATOM 7078 N N . THR B 1 450 ? 4.531 2.799 21.641 1 97.44 450 THR B N 1
ATOM 7079 C CA . THR B 1 450 ? 4.594 4.242 21.453 1 97.44 450 THR B CA 1
ATOM 7080 C C . THR B 1 450 ? 4.859 4.961 22.766 1 97.44 450 THR B C 1
ATOM 7082 O O . THR B 1 450 ? 4.18 4.707 23.766 1 97.44 450 THR B O 1
ATOM 7085 N N . ILE B 1 451 ? 5.871 5.781 22.781 1 96.69 451 ILE B N 1
ATOM 7086 C CA . ILE B 1 451 ? 6.246 6.574 23.938 1 96.69 451 ILE B CA 1
ATOM 7087 C C . ILE B 1 451 ? 6.047 8.055 23.641 1 96.69 451 ILE B C 1
ATOM 7089 O O . ILE B 1 451 ? 6.512 8.562 22.625 1 96.69 451 ILE B O 1
ATOM 7093 N N . PHE B 1 452 ? 5.344 8.773 24.531 1 97.25 452 PHE B N 1
ATOM 7094 C CA . PHE B 1 452 ? 5.145 10.211 24.438 1 97.25 452 PHE B CA 1
ATOM 7095 C C . PHE B 1 452 ? 5.625 10.914 25.703 1 97.25 452 PHE B C 1
ATOM 7097 O O . PHE B 1 452 ? 5.09 10.672 26.781 1 97.25 452 PHE B O 1
ATOM 7104 N N . GLU B 1 453 ? 6.66 11.695 25.5 1 94.44 453 GLU B N 1
ATOM 7105 C CA . GLU B 1 453 ? 7.238 12.453 26.609 1 94.44 453 GLU B CA 1
ATOM 7106 C C . GLU B 1 453 ? 7.617 11.531 27.766 1 94.44 453 GLU B C 1
ATOM 7108 O O . GLU B 1 453 ? 7.297 11.812 28.922 1 94.44 453 GLU B O 1
ATOM 7113 N N . GLY B 1 454 ? 8.148 10.414 27.391 1 93.56 454 GLY B N 1
ATOM 7114 C CA . GLY B 1 454 ? 8.727 9.508 28.375 1 93.56 454 GLY B CA 1
ATOM 7115 C C . GLY B 1 454 ? 7.734 8.492 28.906 1 93.56 454 GLY B C 1
ATOM 7116 O O . GLY B 1 454 ? 8.102 7.605 29.688 1 93.56 454 GLY B O 1
ATOM 7117 N N . LYS B 1 455 ? 6.566 8.539 28.438 1 94.44 455 LYS B N 1
ATOM 7118 C CA . LYS B 1 455 ? 5.527 7.641 28.922 1 94.44 455 LYS B CA 1
ATOM 7119 C C . LYS B 1 455 ? 5.035 6.719 27.812 1 94.44 455 LYS B C 1
ATOM 7121 O O . LYS B 1 455 ? 4.789 7.164 26.688 1 94.44 455 LYS B O 1
ATOM 7126 N N . GLU B 1 456 ? 4.918 5.402 28.188 1 95.38 456 GLU B N 1
ATOM 7127 C CA . GLU B 1 456 ? 4.281 4.477 27.25 1 95.38 456 GLU B CA 1
ATOM 7128 C C . GLU B 1 456 ? 2.789 4.766 27.125 1 95.38 456 GLU B C 1
ATOM 7130 O O . GLU B 1 456 ? 2.055 4.742 28.109 1 95.38 456 GLU B O 1
ATOM 7135 N N . VAL B 1 457 ? 2.379 5.066 25.938 1 97.31 457 VAL B N 1
ATOM 7136 C CA . VAL B 1 457 ? 0.987 5.465 25.766 1 97.31 457 VAL B CA 1
ATOM 7137 C C . VAL B 1 457 ? 0.239 4.391 24.969 1 97.31 457 VAL B C 1
ATOM 7139 O O . VAL B 1 457 ? -0.993 4.387 24.938 1 97.31 457 VAL B O 1
ATOM 7142 N N . SER B 1 458 ? 0.942 3.477 24.359 1 96.06 458 SER B N 1
ATOM 7143 C CA . SER B 1 458 ? 0.335 2.348 23.672 1 96.06 458 SER B CA 1
ATOM 7144 C C . SER B 1 458 ? 1.347 1.23 23.438 1 96.06 458 SER B C 1
ATOM 7146 O O . SER B 1 458 ? 2.549 1.485 23.344 1 96.06 458 SER B O 1
ATOM 7148 N N . SER B 1 459 ? 0.809 -0.035 23.391 1 92.5 459 SER B N 1
ATOM 7149 C CA . SER B 1 459 ? 1.646 -1.19 23.078 1 92.5 459 SER B CA 1
ATOM 7150 C C . SER B 1 459 ? 0.853 -2.27 22.344 1 92.5 459 SER B C 1
ATOM 7152 O O . SER B 1 459 ? -0.278 -2.58 22.734 1 92.5 459 SER B O 1
ATOM 7154 N N . THR B 1 460 ? 1.367 -2.625 21.234 1 85.44 460 THR B N 1
ATOM 7155 C CA . THR B 1 460 ? 0.783 -3.725 20.469 1 85.44 460 THR B CA 1
ATOM 7156 C C . THR B 1 460 ? 1.806 -4.836 20.25 1 85.44 460 THR B C 1
ATOM 7158 O O . THR B 1 460 ? 2.965 -4.566 19.938 1 85.44 460 THR B O 1
#

Nearest PDB structures (foldseek):
  6nbo-assembly1_A  TM=8.454E-01  e=5.811E-21  Burkholderia multivorans ATCC 17616
  5akq-assembly1_B  TM=8.476E-01  e=3.135E-20  Pseudomonas sp. ADP
  2qt3-assembly1_A  TM=8.518E-01  e=1.193E-19  Pseudomonas sp. ADP
  4cqc-assembly1_B  TM=8.152E-01  e=8.421E-20  Pseudomonas sp. ADP
  4cqd-assembly1_A  TM=8.304E-01  e=9.126E-19  Pseudomonas sp. ADP

pLDDT: mean 89.76, std 15.41, range [26.94, 98.94]

Sequence (920 aa):
MSETFMPNVEQLKTLQKNEISSFRDVHIPGGPSDSCHDVNCLTGSIRSITSADNSTSDSAKQKDYRLIVPGLCHPHIHLDKCFLLSHPKYADLEINDGDFSEAMKLTSEAKSRFEHDDLMERGRALIEESIRFGVTHMRAFVEVDFGVGMKCLDAGLALKTEFHGKCHIQICVFAQDPVFSHDYGSRSMTDLLEQAIKRPGVEVIGSTPYVEKSFALQEKNIQWAIETAKLHTLHLDFHLDYNLDSTQKPAVHTVIEQLRKAQWLTDRNIAGLKFRTVVLGHCTRLTLFDEDAWRNLRLEIGDLPISFVGLPTSDLFMMGRPAKGAGGSSRARGTLQVIEMIKKYDLNAVIGINNVGNAFTPYGSCDPMSLTSLGMGIYQTGTKADAEVLLECVSTRARAAIGLDITRNLKLEVGSPASFVIFGKNGSRDFRARKSIQELVYDAGVERTTIFEGKEVSSTMSETFMPNVEQLKTLQKNEISSFRDVHIPGGPSDSCHDVNCLTGSIRSITSADNSTSDSAKQKDYRLIVPGLCHPHIHLDKCFLLSHPKYADLEINDGDFSEAMKLTSEAKSRFEHDDLMERGRALIEESIRFGVTHMRAFVEVDFGVGMKCLDAGLALKTEFHGKCHIQICVFAQDPVFSHDYGSRSMTDLLEQAIKRPGVEVIGSTPYVEKSFALQEKNIQWAIETAKLHTLHLDFHLDYNLDSTQKPAVHTVIEQLRKAQWLTDRNIAGLKFRTVVLGHCTRLTLFDEDAWRNLRLEIGDLPISFVGLPTSDLFMMGRPAKGAGGSSRARGTLQVIEMIKKYDLNAVIGINNVGNAFTPYGSCDPMSLTSLGMGIYQTGTKADAEVLLECVSTRARAAIGLDITRNLKLEVGSPASFVIFGKNGSRDFRARKSIQELVYDAGVERTTIFEGKEVSST

InterPro domains:
  IPR032466 Metal-dependent hydrolase [SSF51556] (71-418)
  IPR052349 Metallo-dependent Hydrolases Superfamily Enzymes [PTHR32027] (34-445)

Secondary structure (DSSP, 8-state):
--------GGGG----S--EEEEEEEBPTTS-TT--EEEEEETTEEEEEEE--TTS--TT------EEEEPEEEEEEESTTTTTTTSGGGTT---SS-SHHHHHHHHHHHHTT--HHHHHHHHHHHHHHHHHTTEEEEEEEEE-BTTTBTHHHHHHHHHHHHTTTT-EEEEEEEE-S-SSSS--TT--HHHHHHHHHTSTTEEEEEE-GGGSSSHHHHHHHHHHHHHHHHHTT-EEEEEE--S--TTSPPTHHHHHHHHHHTT----HHHHGGG---EEEEE-GGGGG--HHHHHHHHHHHTT--EEEEE-HHHHHHHS-PPPTTSTT---B--S--HHHHHHTT---EEE--B--SBTTB-S--S-HHHHHHHHHHHHT--SHHHHHHHHHHTTHHHHHHTTS-S--S----TTSBS-EEEES-TT--STTS--SHHHHHH---S-EEEEETTEEEEE-/--------GGGG----S--EEEEEEEBPTTS-TT--EEEEEETTEEEEEEE--TTS--TT------EEEEPEEEEEEESTTTTTTTSGGGTT---SS-SHHHHHHHHHHHHTT--HHHHHHHHHHHHHHHHHTTEEEEEEEEE-BTTTBTHHHHHHHHHHHHTTTT-EEEEEEEE-S-SSSS--TT--HHHHHHHHHTSTTEEEEEE-GGGSSSHHHHHHHHHHHHHHHHHTT-EEEEEE--S--TTSPPTHHHHHHHHHHTT----HHHHGGG---EEEEE-GGGGG--HHHHHHHHHHHTT--EEEEE-HHHHHHHS-PPPTTSTT---B--S--HHHHHHTT---EEE--B--SBTTB-S--S-HHHHHHHHHHHHT--SHHHHHHHHHHTTHHHHHHTTS-S--S----TTSBS-EEEES-TT--STTS--SHHHHHH---S-EEEEETTEEEEE-

Solvent-accessible surface area (backbone atoms only — not comparable to full-atom values): 46953 Å² total; per-residue (Å²): 136,82,79,77,81,68,76,73,70,65,81,68,48,76,82,60,79,79,50,70,30,74,47,70,53,27,26,54,76,92,51,63,86,86,46,38,24,28,41,31,20,45,75,29,17,25,66,41,75,41,73,45,78,68,68,74,65,71,78,76,62,62,68,37,39,23,33,43,41,61,22,25,24,33,54,36,31,42,41,57,59,29,40,41,62,53,30,76,92,36,60,82,61,73,49,82,74,42,42,64,68,54,21,53,51,53,49,52,58,50,43,71,64,66,44,62,65,61,38,40,51,39,30,49,51,53,52,52,53,22,28,50,59,20,31,33,36,32,33,36,33,19,49,48,46,88,76,50,42,58,46,34,44,53,32,49,55,50,51,41,59,70,36,58,82,48,37,50,64,42,31,23,46,23,29,73,58,50,64,74,61,64,82,56,77,93,52,49,56,64,57,54,50,54,58,55,55,68,39,89,75,48,45,28,43,28,39,27,35,77,60,25,85,40,71,68,48,20,50,50,45,50,47,49,52,52,52,50,20,60,75,67,65,26,25,39,39,32,46,34,42,80,44,84,54,88,84,56,80,65,51,66,59,55,50,50,50,47,40,58,74,67,60,60,62,51,48,54,83,79,36,49,91,60,48,47,27,34,31,42,29,46,34,21,38,59,29,71,29,40,47,66,54,46,50,50,48,43,61,67,48,62,65,53,51,55,19,37,32,23,30,51,62,33,23,30,28,56,30,41,70,49,57,89,71,47,41,65,34,69,26,42,40,42,42,44,54,43,69,54,38,32,74,74,50,69,40,52,50,23,41,28,59,37,55,36,21,21,64,63,16,56,37,52,67,75,41,59,58,59,49,33,17,48,42,30,25,74,65,41,44,64,25,61,70,48,26,52,52,42,52,20,15,26,12,31,34,14,33,29,40,68,57,76,39,82,56,47,63,74,79,84,48,70,67,33,70,23,35,25,22,33,33,47,48,85,63,44,72,45,68,78,45,46,76,44,59,46,44,31,30,20,47,60,76,77,36,23,35,16,26,28,51,41,36,80,70,34,76,84,137,82,80,78,82,68,77,72,70,65,81,69,45,76,79,66,76,83,51,69,31,75,46,70,53,26,27,54,78,93,50,63,84,86,47,37,26,28,42,30,21,45,77,29,17,24,65,42,76,40,74,43,78,67,68,74,66,71,79,77,62,62,67,37,39,23,34,44,41,60,23,25,24,33,54,34,32,41,42,59,61,31,40,41,62,54,30,77,92,36,60,83,62,71,51,82,74,40,42,62,69,54,21,52,51,54,48,51,57,50,43,70,63,66,44,60,66,61,38,40,52,42,30,48,50,52,52,52,53,22,29,51,58,18,31,33,37,31,35,34,33,19,50,49,46,89,77,50,40,56,48,35,44,54,33,49,56,49,49,40,59,70,35,56,84,49,38,50,62,41,32,22,45,23,28,73,58,50,63,74,62,64,84,58,77,94,52,50,55,62,58,53,51,52,56,56,55,66,39,90,75,46,47,28,44,28,39,27,36,78,61,26,84,40,72,70,49,20,50,50,44,49,46,48,52,53,52,51,20,60,75,68,64,26,25,37,38,33,45,35,43,82,44,83,55,86,86,56,78,66,52,65,60,55,51,49,51,46,41,57,73,66,60,60,64,51,50,55,83,78,36,49,90,60,48,48,26,33,33,41,29,46,33,20,39,60,27,72,32,40,48,67,54,47,50,51,49,43,60,68,48,62,65,53,50,54,21,35,32,24,28,51,62,32,23,30,26,55,32,41,72,51,58,90,72,44,41,69,29,69,31,41,41,42,40,45,55,45,69,53,38,33,73,74,48,69,39,54,50,22,41,27,59,38,52,34,22,20,65,62,16,54,38,52,69,74,41,62,58,59,50,34,17,49,43,30,24,73,63,41,44,63,25,61,69,50,26,51,52,42,50,20,15,27,12,31,35,15,33,28,41,68,58,76,41,84,55,48,64,74,77,84,49,70,68,33,70,23,36,26,22,35,33,46,50,85,62,45,71,45,70,81,45,43,76,44,58,45,43,31,30,19,47,61,77,76,35,23,34,16,27,28,50,42,34,80,68,33,77,82